Protein 4D7E (pdb70)

Organism: Nocardia farcinica (strain IFM 10152) (NCBI:txid247156)

InterPro domains:
  IPR025700 L-lysine 6-monooxygenase/L-ornithine 5-monooxygenase [PF13434] (88-336)
  IPR036188 FAD/NAD(P)-binding domain superfamily [G3DSA:3.50.50.60] (3-422)
  IPR036188 FAD/NAD(P)-binding domain superfamily [SSF51905] (4-236)
  IPR036188 FAD/NAD(P)-binding domain superfamily [SSF51905] (186-366)

Nearest PDB structures (foldseek):
  4d7e-assembly2_A  TM=1.003E+00  e=4.459E-85  Nocardia farcinica IFM 10152
  4d7e-assembly1_B  TM=9.816E-01  e=1.079E-71  Nocardia farcinica IFM 10152
  4d7e-assembly2_C  TM=9.850E-01  e=1.621E-69  Nocardia farcinica IFM 10152
  4d7e-assembly1_D  TM=9.877E-01  e=2.365E-48  Nocardia farcinica IFM 10152
  3f8d-assembly1_A  TM=4.798E-01  e=2.110E-10  Saccharolobus solfataricus

Secondary structure (DSSP, 8-state):
--EEEEES-SHHHHHHHHHHHHHHHHT----EEEEEESS-TTGGGSGGGSS--S-SB-SS-TTS-SSTT---SS--SSHHHHHHHHGGGSHHHHHHHHT-HHHHHHTT-PPPBHHHHHHHHHHHHHHTT-EEEESEEEEEE--EEEEEE----EEEESEEEE-S---TT--SS-STTEE-HHHHHHHHHTT-SPTTEEEEEE-SSHHHHHHHHHHTTS-EEEEEEEES---HHHHHHHH--GGGTTS-HHHHHHHHHTTS--TT-HHHHHTTTT-TTEEEEE-EEEEEEE-SSSEEEEEEETTEEEEEEEESEEEE-S---GGGGGGGB-HHHHHHHHHHHTSS--HHHHHHTB-TTSBBTT-SSEEE-GGG-HHHH-TTTTTTS-HHHHHHHHH-/-EEEEESSSHHHHHHHHHHHHHHHTSS---EEEEEESS-TTGGGSGGGSS--S-SBPSS-TTS-TTTT---SS--SSHHHHHHHHHTTSHHHHHHHTT-HHHHHHTT-PPPBHHHHHHHHHHHHHHHT-EEEESEEEEEEE--EEEEEE-TTS-EEEEEESEEEE-S---TT--SS--TTEEEHHHHHHHHHHT-SPTT-EEEEE-SSHHHHHHHHHHTTS--SEEEEEE--HHHHHHH-GGGSSSS-HHHHHHHHHHT----HHHHHHHHT-TTEEEEES---EEEEETTEEEEE---EEEESEEEE-S---TTGGGGGB-HHHHHHHHHHHTSS--HHHHHHTB-TTSBBTT-SSEEE-GGG-HHHH-TTTTTTS-HHHHHHHHHT----/-EEEEES-SHHHHHHHHHHHHHHTTT----EEEEEESS-TTGGGSGGGSS--S-SBPSS-TTS-TTTT----SSGGGHHHHHHHHGGGSHHHHHHHHT-HHHHHHTT-PPPBHHHHHHHHHHHHHHTT-EEEESEEEEEE--EEEEEE-----EEEEESEEEE-S---TT--SS--TTEEEHHHHHHHHHTT-S-TT-EEEEE--SHHHHHHHHHHHTS--SEEEEEE--HHHHHHH-HHHHHTS-HHHHHH--HHHHH-TTEEEEE--EEEEEE-SSSEEEEE---EEEEESEEEE-S---GGGGGGGB-HHHHHHHHHHHTSS--HHHHHHTB-TTSBBTT-SSEEE-GGG-HHHH-TTTTTTTTHHHHHHHHT-/-EEEEES-SHHHHHHHHHHHHHHTTT----EEEEEESS-TTGGGSGGGSS--S-SBPSS-TTS-TTTT---SS--S-HHHHHHHHHTTSHHHHHHHTT-HHHHHHTT-PPPBHHHHHHHHHHHHHHTT-EEEESEEEEEE--EEEEEE--EEEEESEEEE-S---TT----HHHHTT------HHHHHHHHHH---HHHHHHH-TTSGGGS-HHHHHHHHTT---TTGGGGGB-HHHHHHHHHHHTSSS-HHHHHHH--TTSB--SSSSEEE-GGG-TTTT-TTTTTTTTHHHHHHHHH-

Structure (mmCIF, N/CA/C/O backbone):
data_4D7E
#
_entry.id   4D7E
#
_cell.length_a   80.640
_cell.length_b   121.920
_cell.length_c   91.860
_cell.angle_alpha   90.00
_cell.angle_beta   97.72
_cell.angle_gamma   90.00
#
_symmetry.space_group_name_H-M   'P 1 21 1'
#
loop_
_entity.id
_entity.type
_entity.pdbx_description
1 polymer 'L-LYS MONOOXYGENASE'
2 non-polymer 'FLAVIN-ADENINE DINUCLEOTIDE'
3 water water
#
loop_
_atom_site.group_PDB
_atom_site.id
_atom_site.type_symbol
_atom_site.label_atom_id
_atom_site.label_alt_id
_atom_site.label_comp_id
_atom_site.label_asym_id
_atom_site.label_entity_id
_atom_site.label_seq_id
_atom_site.pdbx_PDB_ins_code
_atom_site.Cartn_x
_atom_site.Cartn_y
_atom_site.Cartn_z
_atom_site.occupancy
_atom_site.B_iso_or_equiv
_atom_site.auth_seq_id
_atom_site.auth_comp_id
_atom_site.auth_asym_id
_atom_site.auth_atom_id
_atom_site.pdbx_PDB_model_num
ATOM 1 N N . MET A 1 1 ? 65.920 70.642 111.104 1.00 74.90 1 MET A N 1
ATOM 2 C CA . MET A 1 1 ? 67.129 70.109 110.376 1.00 75.74 1 MET A CA 1
ATOM 3 C C . MET A 1 1 ? 67.962 71.286 109.838 1.00 68.25 1 MET A C 1
ATOM 4 O O . MET A 1 1 ? 67.457 72.021 108.971 1.00 79.06 1 MET A O 1
ATOM 9 N N . GLU A 1 2 ? 69.200 71.487 110.280 1.00 96.85 2 GLU A N 1
ATOM 10 C CA . GLU A 1 2 ? 70.006 72.525 109.632 1.00 94.30 2 GLU A CA 1
ATOM 11 C C . GLU A 1 2 ? 70.598 71.968 108.369 1.00 87.80 2 GLU A C 1
ATOM 12 O O . GLU A 1 2 ? 70.390 72.506 107.294 1.00 90.73 2 GLU A O 1
ATOM 18 N N . THR A 1 3 ? 71.336 70.877 108.495 1.00 79.99 3 THR A N 1
ATOM 19 C CA . THR A 1 3 ? 72.029 70.307 107.360 1.00 71.32 3 THR A CA 1
ATOM 20 C C . THR A 1 3 ? 71.543 68.863 107.119 1.00 68.62 3 THR A C 1
ATOM 21 O O . THR A 1 3 ? 71.355 68.098 108.062 1.00 68.46 3 THR A O 1
ATOM 25 N N . LEU A 1 4 ? 71.290 68.535 105.853 1.00 65.05 4 LEU A N 1
ATOM 26 C CA . LEU A 1 4 ? 71.028 67.182 105.411 1.00 63.55 4 LEU A CA 1
ATOM 27 C C . LEU A 1 4 ? 72.148 66.739 104.485 1.00 63.97 4 LEU A C 1
ATOM 28 O O . LEU A 1 4 ? 72.349 67.302 103.412 1.00 64.61 4 LEU A O 1
ATOM 33 N N . LEU A 1 5 ? 72.857 65.703 104.884 1.00 63.23 5 LEU A N 1
ATOM 34 C CA . LEU A 1 5 ? 73.937 65.206 104.079 1.00 64.01 5 LEU A CA 1
ATOM 35 C C . LEU A 1 5 ? 73.449 63.990 103.274 1.00 60.66 5 LEU A C 1
ATOM 36 O O . LEU A 1 5 ? 72.639 63.193 103.749 1.00 60.74 5 LEU A O 1
ATOM 41 N N . VAL A 1 6 ? 73.924 63.869 102.040 1.00 58.74 6 VAL A N 1
ATOM 42 C CA . VAL A 1 6 ? 73.468 62.808 101.157 1.00 55.68 6 VAL A CA 1
ATOM 43 C C . VAL A 1 6 ? 74.667 62.033 100.667 1.00 54.06 6 VAL A C 1
ATOM 44 O O . VAL A 1 6 ? 75.667 62.611 100.248 1.00 58.35 6 VAL A O 1
ATOM 48 N N . VAL A 1 7 ? 74.551 60.720 100.692 1.00 51.69 7 VAL A N 1
ATOM 49 C CA . VAL A 1 7 ? 75.592 59.865 100.208 1.00 50.70 7 VAL A CA 1
ATOM 50 C C . VAL A 1 7 ? 75.214 59.522 98.791 1.00 50.88 7 VAL A C 1
ATOM 51 O O . VAL A 1 7 ? 74.382 58.625 98.576 1.00 51.49 7 VAL A O 1
ATOM 55 N N . GLY A 1 8 ? 75.810 60.258 97.843 1.00 49.55 8 GLY A N 1
ATOM 56 C CA . GLY A 1 8 ? 75.595 60.053 96.423 1.00 48.82 8 GLY A CA 1
ATOM 57 C C . GLY A 1 8 ? 74.874 61.241 95.825 1.00 48.71 8 GLY A C 1
ATOM 58 O O . GLY A 1 8 ? 73.976 61.773 96.446 1.00 50.21 8 GLY A O 1
ATOM 59 N N . ALA A 1 9 ? 75.265 61.639 94.605 1.00 49.53 9 ALA A N 1
ATOM 60 C CA . ALA A 1 9 ? 74.610 62.712 93.837 1.00 48.51 9 ALA A CA 1
ATOM 61 C C . ALA A 1 9 ? 73.965 62.125 92.601 1.00 46.70 9 ALA A C 1
ATOM 62 O O . ALA A 1 9 ? 74.462 62.247 91.506 1.00 52.61 9 ALA A O 1
ATOM 64 N N . GLY A 1 10 ? 72.832 61.493 92.819 1.00 45.16 10 GLY A N 1
ATOM 65 C CA . GLY A 1 10 ? 71.980 60.966 91.801 1.00 41.95 10 GLY A CA 1
ATOM 66 C C . GLY A 1 10 ? 70.605 61.594 91.885 1.00 39.98 10 GLY A C 1
ATOM 67 O O . GLY A 1 10 ? 70.439 62.662 92.380 1.00 41.00 10 GLY A O 1
ATOM 68 N N . PRO A 1 11 ? 69.626 60.944 91.294 1.00 38.56 11 PRO A N 1
ATOM 69 C CA . PRO A 1 11 ? 68.320 61.516 91.200 1.00 37.43 11 PRO A CA 1
ATOM 70 C C . PRO A 1 11 ? 67.787 61.963 92.563 1.00 41.02 11 PRO A C 1
ATOM 71 O O . PRO A 1 11 ? 67.221 63.082 92.704 1.00 40.20 11 PRO A O 1
ATOM 75 N N . LYS A 1 12 ? 67.995 61.126 93.577 1.00 43.26 12 LYS A N 1
ATOM 76 C CA . LYS A 1 12 ? 67.419 61.355 94.914 1.00 42.76 12 LYS A CA 1
ATOM 77 C C . LYS A 1 12 ? 68.041 62.561 95.606 1.00 44.28 12 LYS A C 1
ATOM 78 O O . LYS A 1 12 ? 67.357 63.429 96.108 1.00 47.80 12 LYS A O 1
ATOM 84 N N . ALA A 1 13 ? 69.352 62.570 95.694 1.00 45.09 13 ALA A N 1
ATOM 85 C CA . ALA A 1 13 ? 70.090 63.731 96.170 1.00 47.63 13 ALA A CA 1
ATOM 86 C C . ALA A 1 13 ? 69.644 65.039 95.537 1.00 47.28 13 ALA A C 1
ATOM 87 O O . ALA A 1 13 ? 69.591 66.086 96.198 1.00 51.74 13 ALA A O 1
ATOM 89 N N . LEU A 1 14 ? 69.395 65.004 94.243 1.00 45.55 14 LEU A N 1
ATOM 90 C CA . LEU A 1 14 ? 69.053 66.205 93.518 1.00 44.51 14 LEU A CA 1
ATOM 91 C C . LEU A 1 14 ? 67.600 66.504 93.747 1.00 43.91 14 LEU A C 1
ATOM 92 O O . LEU A 1 14 ? 67.186 67.670 93.807 1.00 46.40 14 LEU A O 1
ATOM 97 N N . ALA A 1 15 ? 66.803 65.465 93.901 1.00 42.48 15 ALA A N 1
ATOM 98 C CA . ALA A 1 15 ? 65.390 65.670 94.137 1.00 43.46 15 ALA A CA 1
ATOM 99 C C . ALA A 1 15 ? 65.201 66.434 95.439 1.00 46.21 15 ALA A C 1
ATOM 100 O O . ALA A 1 15 ? 64.444 67.420 95.504 1.00 49.18 15 ALA A O 1
ATOM 102 N N . VAL A 1 16 ? 65.941 66.020 96.455 1.00 46.97 16 VAL A N 1
ATOM 103 C CA . VAL A 1 16 ? 65.850 66.651 97.771 1.00 48.06 16 VAL A CA 1
ATOM 104 C C . VAL A 1 16 ? 66.548 68.010 97.749 1.00 49.42 16 VAL A C 1
ATOM 105 O O . VAL A 1 16 ? 66.011 68.969 98.287 1.00 50.02 16 VAL A O 1
ATOM 109 N N . ALA A 1 17 ? 67.700 68.126 97.086 1.00 48.73 17 ALA A N 1
ATOM 110 C CA . ALA A 1 17 ? 68.357 69.437 96.992 1.00 49.07 17 ALA A CA 1
ATOM 111 C C . ALA A 1 17 ? 67.500 70.441 96.248 1.00 49.84 17 ALA A C 1
ATOM 112 O O . ALA A 1 17 ? 67.521 71.604 96.543 1.00 52.42 17 ALA A O 1
ATOM 114 N N . ALA A 1 18 ? 66.777 70.009 95.240 1.00 49.89 18 ALA A N 1
ATOM 115 C CA . ALA A 1 18 ? 66.030 70.960 94.434 1.00 48.53 18 ALA A CA 1
ATOM 116 C C . ALA A 1 18 ? 64.754 71.378 95.115 1.00 50.08 18 ALA A C 1
ATOM 117 O O . ALA A 1 18 ? 64.349 72.519 94.977 1.00 50.52 18 ALA A O 1
ATOM 119 N N . LYS A 1 19 ? 64.106 70.447 95.823 1.00 49.26 19 LYS A N 1
ATOM 120 C CA . LYS A 1 19 ? 62.927 70.781 96.591 1.00 50.33 19 LYS A CA 1
ATOM 121 C C . LYS A 1 19 ? 63.351 71.736 97.722 1.00 54.30 19 LYS A C 1
ATOM 122 O O . LYS A 1 19 ? 62.639 72.698 98.067 1.00 52.35 19 LYS A O 1
ATOM 128 N N . SER A 1 20 ? 64.557 71.509 98.236 1.00 57.23 20 SER A N 1
ATOM 129 C CA . SER A 1 20 ? 65.110 72.333 99.302 1.00 60.56 20 SER A CA 1
ATOM 130 C C . SER A 1 20 ? 65.292 73.756 98.804 1.00 60.78 20 SER A C 1
ATOM 131 O O . SER A 1 20 ? 64.813 74.721 99.408 1.00 62.62 20 SER A O 1
ATOM 134 N N . HIS A 1 21 ? 65.943 73.851 97.666 1.00 56.50 21 HIS A N 1
ATOM 135 C CA . HIS A 1 21 ? 66.194 75.122 96.984 1.00 57.60 21 HIS A CA 1
ATOM 136 C C . HIS A 1 21 ? 64.926 75.938 96.686 1.00 56.31 21 HIS A C 1
ATOM 137 O O . HIS A 1 21 ? 64.916 77.135 96.867 1.00 56.36 21 HIS A O 1
ATOM 144 N N . VAL A 1 22 ? 63.870 75.285 96.226 1.00 54.51 22 VAL A N 1
ATOM 145 C CA . VAL A 1 22 ? 62.604 75.957 95.992 1.00 53.25 22 VAL A CA 1
ATOM 146 C C . VAL A 1 22 ? 61.992 76.368 97.298 1.00 55.73 22 VAL A C 1
ATOM 147 O O . VAL A 1 22 ? 61.350 77.405 97.374 1.00 54.98 22 VAL A O 1
ATOM 151 N N . LEU A 1 23 ? 62.149 75.529 98.318 1.00 58.99 23 LEU A N 1
ATOM 152 C CA . LEU A 1 23 ? 61.503 75.803 99.576 1.00 60.96 23 LEU A CA 1
ATOM 153 C C . LEU A 1 23 ? 62.089 77.037 100.215 1.00 65.50 23 LEU A C 1
ATOM 154 O O . LEU A 1 23 ? 61.348 77.934 100.585 1.00 66.48 23 LEU A O 1
ATOM 159 N N . ARG A 1 24 ? 63.406 77.123 100.324 1.00 69.22 24 ARG A N 1
ATOM 160 C CA . ARG A 1 24 ? 63.970 78.289 100.958 1.00 73.50 24 ARG A CA 1
ATOM 161 C C . ARG A 1 24 ? 63.779 79.495 100.092 1.00 72.71 24 ARG A C 1
ATOM 162 O O . ARG A 1 24 ? 63.644 80.596 100.614 1.00 76.35 24 ARG A O 1
ATOM 170 N N . GLN A 1 25 ? 63.714 79.306 98.784 1.00 68.48 25 GLN A N 1
ATOM 171 C CA . GLN A 1 25 ? 63.458 80.428 97.896 1.00 69.37 25 GLN A CA 1
ATOM 172 C C . GLN A 1 25 ? 62.095 81.019 98.235 1.00 68.90 25 GLN A C 1
ATOM 173 O O . GLN A 1 25 ? 61.940 82.230 98.319 1.00 70.97 25 GLN A O 1
ATOM 179 N N . LEU A 1 26 ? 61.114 80.151 98.428 1.00 67.46 26 LEU A N 1
ATOM 180 C CA . LEU A 1 26 ? 59.781 80.567 98.849 1.00 69.31 26 LEU A CA 1
ATOM 181 C C . LEU A 1 26 ? 59.713 81.155 100.250 1.00 67.03 26 LEU A C 1
ATOM 182 O O . LEU A 1 26 ? 58.750 81.800 100.560 1.00 65.86 26 LEU A O 1
ATOM 187 N N . GLY A 1 27 ? 60.722 80.908 101.072 1.00 66.42 27 GLY A N 1
ATOM 188 C CA . GLY A 1 27 ? 60.776 81.369 102.450 1.00 67.00 27 GLY A CA 1
ATOM 189 C C . GLY A 1 27 ? 60.424 80.293 103.463 1.00 67.03 27 GLY A C 1
ATOM 190 O O . GLY A 1 27 ? 60.173 80.590 104.640 1.00 70.72 27 GLY A O 1
ATOM 191 N N . LEU A 1 28 ? 60.370 79.040 103.045 1.00 64.42 28 LEU A N 1
ATOM 192 C CA . LEU A 1 28 ? 59.916 78.012 103.951 1.00 65.90 28 LEU A CA 1
ATOM 193 C C . LEU A 1 28 ? 61.130 77.388 104.611 1.00 69.34 28 LEU A C 1
ATOM 194 O O . LEU A 1 28 ? 62.272 77.654 104.212 1.00 70.34 28 LEU A O 1
ATOM 199 N N . SER A 1 29 ? 60.883 76.610 105.659 1.00 71.44 29 SER A N 1
ATOM 200 C CA . SER A 1 29 ? 61.951 75.946 106.376 1.00 73.30 29 SER A CA 1
ATOM 201 C C . SER A 1 29 ? 62.571 74.840 105.530 1.00 69.06 29 SER A C 1
ATOM 202 O O . SER A 1 29 ? 61.872 74.092 104.855 1.00 65.00 29 SER A O 1
ATOM 205 N N . ALA A 1 30 ? 63.895 74.732 105.566 1.00 69.88 30 ALA A N 1
ATOM 206 C CA . ALA A 1 30 ? 64.625 74.087 104.464 1.00 68.35 30 ALA A CA 1
ATOM 207 C C . ALA A 1 30 ? 66.076 73.746 104.797 1.00 68.67 30 ALA A C 1
ATOM 208 O O . ALA A 1 30 ? 66.897 74.654 104.880 1.00 65.99 30 ALA A O 1
ATOM 210 N N . PRO A 1 31 ? 66.407 72.440 104.941 1.00 67.90 31 PRO A N 1
ATOM 211 C CA . PRO A 1 31 ? 67.770 72.030 105.211 1.00 66.98 31 PRO A CA 1
ATOM 212 C C . PRO A 1 31 ? 68.746 72.462 104.147 1.00 64.94 31 PRO A C 1
ATOM 213 O O . PRO A 1 31 ? 68.353 72.635 103.019 1.00 67.54 31 PRO A O 1
ATOM 217 N N . ARG A 1 32 ? 69.999 72.647 104.524 1.00 65.35 32 ARG A N 1
ATOM 218 C CA . ARG A 1 32 ? 71.091 72.841 103.589 1.00 67.06 32 ARG A CA 1
ATOM 219 C C . ARG A 1 32 ? 71.515 71.472 103.101 1.00 65.54 32 ARG A C 1
ATOM 220 O O . ARG A 1 32 ? 72.034 70.694 103.881 1.00 67.96 32 ARG A O 1
ATOM 228 N N . VAL A 1 33 ? 71.308 71.166 101.818 1.00 63.72 33 VAL A N 1
ATOM 229 C CA . VAL A 1 33 ? 71.585 69.828 101.281 1.00 58.27 33 VAL A CA 1
ATOM 230 C C . VAL A 1 33 ? 72.949 69.755 100.611 1.00 58.42 33 VAL A C 1
ATOM 231 O O . VAL A 1 33 ? 73.196 70.443 99.640 1.00 63.71 33 VAL A O 1
ATOM 235 N N . ILE A 1 34 ? 73.830 68.938 101.172 1.00 60.58 34 ILE A N 1
ATOM 236 C CA . ILE A 1 34 ? 75.188 68.709 100.696 1.00 62.32 34 ILE A CA 1
ATOM 237 C C . ILE A 1 34 ? 75.266 67.252 100.326 1.00 63.07 34 ILE A C 1
ATOM 238 O O . ILE A 1 34 ? 74.941 66.366 101.149 1.00 64.07 34 ILE A O 1
ATOM 243 N N . ALA A 1 35 ? 75.706 66.986 99.103 1.00 59.47 35 ALA A N 1
ATOM 244 C CA . ALA A 1 35 ? 75.758 65.644 98.616 1.00 54.62 35 ALA A CA 1
ATOM 245 C C . ALA A 1 35 ? 77.223 65.291 98.458 1.00 55.78 35 ALA A C 1
ATOM 246 O O . ALA A 1 35 ? 78.034 66.130 97.988 1.00 53.97 35 ALA A O 1
ATOM 248 N N . VAL A 1 36 ? 77.567 64.071 98.881 1.00 53.41 36 VAL A N 1
ATOM 249 C CA . VAL A 1 36 ? 78.925 63.575 98.780 1.00 54.87 36 VAL A CA 1
ATOM 250 C C . VAL A 1 36 ? 79.004 62.514 97.685 1.00 55.31 36 VAL A C 1
ATOM 251 O O . VAL A 1 36 ? 78.304 61.502 97.752 1.00 52.49 36 VAL A O 1
ATOM 255 N N . GLU A 1 37 ? 79.851 62.758 96.673 1.00 56.11 37 GLU A N 1
ATOM 256 C CA . GLU A 1 37 ? 79.909 61.902 95.474 1.00 55.72 37 GLU A CA 1
ATOM 257 C C . GLU A 1 37 ? 81.322 61.499 95.054 1.00 55.92 37 GLU A C 1
ATOM 258 O O . GLU A 1 37 ? 82.176 62.333 94.937 1.00 56.18 37 GLU A O 1
ATOM 264 N N . ALA A 1 38 ? 81.564 60.223 94.793 1.00 57.13 38 ALA A N 1
ATOM 265 C CA . ALA A 1 38 ? 82.943 59.759 94.547 1.00 59.89 38 ALA A CA 1
ATOM 266 C C . ALA A 1 38 ? 83.304 59.702 93.088 1.00 60.89 38 ALA A C 1
ATOM 267 O O . ALA A 1 38 ? 84.471 59.551 92.715 1.00 59.84 38 ALA A O 1
ATOM 269 N N . HIS A 1 39 ? 82.284 59.789 92.255 1.00 61.55 39 HIS A N 1
ATOM 270 C CA . HIS A 1 39 ? 82.474 59.713 90.847 1.00 60.94 39 HIS A CA 1
ATOM 271 C C . HIS A 1 39 ? 82.056 61.044 90.271 1.00 57.51 39 HIS A C 1
ATOM 272 O O . HIS A 1 39 ? 82.868 61.899 90.008 1.00 60.39 39 HIS A O 1
ATOM 279 N N . ALA A 1 40 ? 80.772 61.244 90.126 1.00 53.07 40 ALA A N 1
ATOM 280 C CA . ALA A 1 40 ? 80.300 62.333 89.328 1.00 51.52 40 ALA A CA 1
ATOM 281 C C . ALA A 1 40 ? 78.815 62.356 89.491 1.00 49.03 40 ALA A C 1
ATOM 282 O O . ALA A 1 40 ? 78.190 61.339 89.774 1.00 47.78 40 ALA A O 1
ATOM 284 N N . VAL A 1 41 ? 78.251 63.523 89.307 1.00 48.58 41 VAL A N 1
ATOM 285 C CA . VAL A 1 41 ? 76.835 63.708 89.491 1.00 48.05 41 VAL A CA 1
ATOM 286 C C . VAL A 1 41 ? 76.288 62.861 88.363 1.00 49.70 41 VAL A C 1
ATOM 287 O O . VAL A 1 41 ? 76.809 62.901 87.230 1.00 49.70 41 VAL A O 1
ATOM 291 N N . GLY A 1 42 ? 75.315 62.013 88.695 1.00 45.63 42 GLY A N 1
ATOM 292 C CA . GLY A 1 42 ? 74.743 61.156 87.695 1.00 42.79 42 GLY A CA 1
ATOM 293 C C . GLY A 1 42 ? 75.675 60.029 87.317 1.00 40.82 42 GLY A C 1
ATOM 294 O O . GLY A 1 42 ? 75.438 59.345 86.330 1.00 40.97 42 GLY A O 1
ATOM 295 N N . GLY A 1 43 ? 76.657 59.768 88.163 1.00 40.47 43 GLY A N 1
ATOM 296 C CA . GLY A 1 43 ? 77.734 58.848 87.875 1.00 41.32 43 GLY A CA 1
ATOM 297 C C . GLY A 1 43 ? 77.351 57.464 87.418 1.00 43.32 43 GLY A C 1
ATOM 298 O O . GLY A 1 43 ? 78.031 56.867 86.526 1.00 47.00 43 GLY A O 1
ATOM 299 N N . ASN A 1 44 ? 76.285 56.942 88.011 1.00 41.85 44 ASN A N 1
ATOM 300 C CA . ASN A 1 44 ? 75.818 55.572 87.766 1.00 42.53 44 ASN A CA 1
ATOM 301 C C . ASN A 1 44 ? 74.963 55.466 86.515 1.00 40.18 44 ASN A C 1
ATOM 302 O O . ASN A 1 44 ? 74.536 54.397 86.098 1.00 38.36 44 ASN A O 1
ATOM 307 N N . TRP A 1 45 ? 74.662 56.590 85.919 1.00 41.11 45 TRP A N 1
ATOM 308 C CA . TRP A 1 45 ? 73.997 56.568 84.642 1.00 40.90 45 TRP A CA 1
ATOM 309 C C . TRP A 1 45 ? 75.048 56.747 83.534 1.00 40.20 45 TRP A C 1
ATOM 310 O O . TRP A 1 45 ? 74.687 56.653 82.359 1.00 38.42 45 TRP A O 1
ATOM 321 N N . LEU A 1 46 ? 76.317 56.954 83.915 1.00 40.74 46 LEU A N 1
ATOM 322 C CA . LEU A 1 46 ? 77.446 56.973 82.934 1.00 43.05 46 LEU A CA 1
ATOM 323 C C . LEU A 1 46 ? 78.122 55.591 82.870 1.00 43.17 46 LEU A C 1
ATOM 324 O O . LEU A 1 46 ? 78.265 54.903 83.908 1.00 45.62 46 LEU A O 1
ATOM 329 N N . ALA A 1 47 ? 78.536 55.210 81.674 1.00 42.22 47 ALA A N 1
ATOM 330 C CA . ALA A 1 47 ? 79.323 53.986 81.424 1.00 43.46 47 ALA A CA 1
ATOM 331 C C . ALA A 1 47 ? 80.509 53.819 82.347 1.00 45.17 47 ALA A C 1
ATOM 332 O O . ALA A 1 47 ? 80.852 52.702 82.717 1.00 48.21 47 ALA A O 1
ATOM 334 N N . SER A 1 48 ? 81.109 54.913 82.776 1.00 44.86 48 SER A N 1
ATOM 335 C CA . SER A 1 48 ? 82.205 54.768 83.698 1.00 46.98 48 SER A CA 1
ATOM 336 C C . SER A 1 48 ? 81.765 54.365 85.062 1.00 48.61 48 SER A C 1
ATOM 337 O O . SER A 1 48 ? 82.590 54.004 85.857 1.00 54.84 48 SER A O 1
ATOM 340 N N . GLY A 1 49 ? 80.477 54.467 85.366 1.00 49.42 49 GLY A N 1
ATOM 341 C CA . GLY A 1 49 ? 79.967 53.970 86.628 1.00 50.84 49 GLY A CA 1
ATOM 342 C C . GLY A 1 49 ? 79.875 52.467 86.736 1.00 48.48 49 GLY A C 1
ATOM 343 O O . GLY A 1 49 ? 79.869 51.945 87.823 1.00 49.70 49 GLY A O 1
ATOM 344 N N . GLY A 1 50 ? 79.794 51.777 85.604 1.00 48.99 50 GLY A N 1
ATOM 345 C CA . GLY A 1 50 ? 79.846 50.311 85.561 1.00 47.51 50 GLY A CA 1
ATOM 346 C C . GLY A 1 50 ? 78.517 49.580 85.602 1.00 46.55 50 GLY A C 1
ATOM 347 O O . GLY A 1 50 ? 78.476 48.366 85.468 1.00 48.22 50 GLY A O 1
ATOM 348 N N . TRP A 1 51 ? 77.420 50.294 85.815 1.00 44.97 51 TRP A N 1
ATOM 349 C CA . TRP A 1 51 ? 76.096 49.644 85.891 1.00 43.49 51 TRP A CA 1
ATOM 350 C C . TRP A 1 51 ? 75.475 49.473 84.480 1.00 43.16 51 TRP A C 1
ATOM 351 O O . TRP A 1 51 ? 74.626 48.615 84.249 1.00 47.10 51 TRP A O 1
ATOM 362 N N . THR A 1 52 ? 75.942 50.292 83.546 1.00 41.73 52 THR A N 1
ATOM 363 C CA . THR A 1 52 ? 75.353 50.453 82.237 1.00 40.66 52 THR A CA 1
ATOM 364 C C . THR A 1 52 ? 76.501 50.742 81.257 1.00 41.68 52 THR A C 1
ATOM 365 O O . THR A 1 52 ? 77.584 51.080 81.702 1.00 41.21 52 THR A O 1
ATOM 369 N N . ASP A 1 53 ? 76.253 50.675 79.943 1.00 42.52 53 ASP A N 1
ATOM 370 C CA . ASP A 1 53 ? 77.250 51.147 78.961 1.00 45.73 53 ASP A CA 1
ATOM 371 C C . ASP A 1 53 ? 76.995 52.577 78.612 1.00 46.60 53 ASP A C 1
ATOM 372 O O . ASP A 1 53 ? 77.750 53.191 77.889 1.00 46.22 53 ASP A O 1
ATOM 377 N N . GLY A 1 54 ? 75.889 53.114 79.116 1.00 46.42 54 GLY A N 1
ATOM 378 C CA . GLY A 1 54 ? 75.587 54.504 78.901 1.00 45.26 54 GLY A CA 1
ATOM 379 C C . GLY A 1 54 ? 74.635 54.676 77.755 1.00 44.41 54 GLY A C 1
ATOM 380 O O . GLY A 1 54 ? 74.089 55.746 77.606 1.00 42.43 54 GLY A O 1
ATOM 381 N N . ARG A 1 55 ? 74.385 53.625 76.991 1.00 46.01 55 ARG A N 1
ATOM 382 C CA . ARG A 1 55 ? 73.688 53.781 75.705 1.00 52.05 55 ARG A CA 1
ATOM 383 C C . ARG A 1 55 ? 72.325 53.127 75.652 1.00 47.94 55 ARG A C 1
ATOM 384 O O . ARG A 1 55 ? 71.567 53.368 74.736 1.00 51.53 55 ARG A O 1
ATOM 392 N N . HIS A 1 56 ? 72.037 52.253 76.594 1.00 45.18 56 HIS A N 1
ATOM 393 C CA . HIS A 1 56 ? 70.687 51.815 76.808 1.00 43.41 56 HIS A CA 1
ATOM 394 C C . HIS A 1 56 ? 69.795 52.960 77.344 1.00 42.50 56 HIS A C 1
ATOM 395 O O . HIS A 1 56 ? 70.236 53.995 77.863 1.00 41.04 56 HIS A O 1
ATOM 402 N N . ARG A 1 57 ? 68.516 52.733 77.208 1.00 43.08 57 ARG A N 1
ATOM 403 C CA . ARG A 1 57 ? 67.562 53.753 77.255 1.00 44.75 57 ARG A CA 1
ATOM 404 C C . ARG A 1 57 ? 66.836 53.590 78.568 1.00 44.13 57 ARG A C 1
ATOM 405 O O . ARG A 1 57 ? 66.565 52.498 78.996 1.00 44.18 57 ARG A O 1
ATOM 413 N N . LEU A 1 58 ? 66.538 54.718 79.181 1.00 43.00 58 LEU A N 1
ATOM 414 C CA . LEU A 1 58 ? 65.740 54.801 80.382 1.00 43.26 58 LEU A CA 1
ATOM 415 C C . LEU A 1 58 ? 64.473 54.028 80.235 1.00 41.00 58 LEU A C 1
ATOM 416 O O . LEU A 1 58 ? 63.741 54.225 79.307 1.00 44.57 58 LEU A O 1
ATOM 421 N N . GLY A 1 59 ? 64.180 53.154 81.161 1.00 39.30 59 GLY A N 1
ATOM 422 C CA . GLY A 1 59 ? 62.949 52.390 81.042 1.00 39.41 59 GLY A CA 1
ATOM 423 C C . GLY A 1 59 ? 61.734 53.086 81.583 1.00 39.83 59 GLY A C 1
ATOM 424 O O . GLY A 1 59 ? 60.602 52.745 81.270 1.00 41.52 59 GLY A O 1
ATOM 425 N N . THR A 1 60 ? 61.934 54.053 82.451 1.00 40.90 60 THR A N 1
ATOM 426 C CA . THR A 1 60 ? 60.821 54.913 82.801 1.00 39.77 60 THR A CA 1
ATOM 427 C C . THR A 1 60 ? 60.807 56.192 81.950 1.00 38.71 60 THR A C 1
ATOM 428 O O . THR A 1 60 ? 61.851 56.629 81.476 1.00 38.77 60 THR A O 1
ATOM 432 N N . SER A 1 61 ? 59.619 56.741 81.718 1.00 38.06 61 SER A N 1
ATOM 433 C CA . SER A 1 61 ? 59.481 57.986 81.060 1.00 39.73 61 SER A CA 1
ATOM 434 C C . SER A 1 61 ? 60.346 58.986 81.747 1.00 39.24 61 SER A C 1
ATOM 435 O O . SER A 1 61 ? 60.548 58.911 82.950 1.00 38.96 61 SER A O 1
ATOM 438 N N . PRO A 1 62 ? 60.973 59.871 80.944 1.00 38.25 62 PRO A N 1
ATOM 439 C CA . PRO A 1 62 ? 61.858 60.867 81.508 1.00 36.68 62 PRO A CA 1
ATOM 440 C C . PRO A 1 62 ? 61.064 62.011 82.152 1.00 35.47 62 PRO A C 1
ATOM 441 O O . PRO A 1 62 ? 61.603 62.786 82.945 1.00 34.28 62 PRO A O 1
ATOM 445 N N . GLU A 1 63 ? 59.798 62.124 81.819 1.00 35.92 63 GLU A N 1
ATOM 446 C CA . GLU A 1 63 ? 58.968 63.035 82.621 1.00 38.45 63 GLU A CA 1
ATOM 447 C C . GLU A 1 63 ? 59.046 62.739 84.111 1.00 38.17 63 GLU A C 1
ATOM 448 O O . GLU A 1 63 ? 58.937 63.652 84.920 1.00 42.48 63 GLU A O 1
ATOM 454 N N . LYS A 1 64 ? 59.324 61.493 84.475 1.00 37.73 64 LYS A N 1
ATOM 455 C CA . LYS A 1 64 ? 59.542 61.106 85.870 1.00 36.57 64 LYS A CA 1
ATOM 456 C C . LYS A 1 64 ? 60.917 61.432 86.278 1.00 35.86 64 LYS A C 1
ATOM 457 O O . LYS A 1 64 ? 61.813 60.596 86.379 1.00 34.40 64 LYS A O 1
ATOM 463 N N . ASP A 1 65 ? 61.046 62.706 86.517 1.00 38.73 65 ASP A N 1
ATOM 464 C CA . ASP A 1 65 ? 62.303 63.390 86.726 1.00 41.15 65 ASP A CA 1
ATOM 465 C C . ASP A 1 65 ? 62.390 63.779 88.213 1.00 41.84 65 ASP A C 1
ATOM 466 O O . ASP A 1 65 ? 61.826 63.108 89.063 1.00 42.82 65 ASP A O 1
ATOM 471 N N . ILE A 1 66 ? 63.142 64.809 88.537 1.00 41.76 66 ILE A N 1
ATOM 472 C CA . ILE A 1 66 ? 63.518 64.975 89.895 1.00 42.38 66 ILE A CA 1
ATOM 473 C C . ILE A 1 66 ? 62.405 65.633 90.715 1.00 41.44 66 ILE A C 1
ATOM 474 O O . ILE A 1 66 ? 62.470 65.541 91.897 1.00 42.33 66 ILE A O 1
ATOM 479 N N . GLY A 1 67 ? 61.388 66.207 90.093 1.00 40.32 67 GLY A N 1
ATOM 480 C CA . GLY A 1 67 ? 60.215 66.743 90.797 1.00 39.33 67 GLY A CA 1
ATOM 481 C C . GLY A 1 67 ? 58.888 65.983 90.617 1.00 38.95 67 GLY A C 1
ATOM 482 O O . GLY A 1 67 ? 57.848 66.280 91.250 1.00 38.34 67 GLY A O 1
ATOM 483 N N . PHE A 1 68 ? 58.901 64.991 89.760 1.00 38.25 68 PHE A N 1
ATOM 484 C CA . PHE A 1 68 ? 57.670 64.341 89.392 1.00 39.51 68 PHE A CA 1
ATOM 485 C C . PHE A 1 68 ? 57.153 63.742 90.689 1.00 39.58 68 PHE A C 1
ATOM 486 O O . PHE A 1 68 ? 57.954 63.224 91.467 1.00 39.85 68 PHE A O 1
ATOM 494 N N . PRO A 1 69 ? 55.857 63.757 90.903 1.00 38.94 69 PRO A N 1
ATOM 495 C CA . PRO A 1 69 ? 54.869 64.200 89.946 1.00 39.43 69 PRO A CA 1
ATOM 496 C C . PRO A 1 69 ? 54.353 65.622 90.127 1.00 41.30 69 PRO A C 1
ATOM 497 O O . PRO A 1 69 ? 53.259 65.928 89.664 1.00 42.94 69 PRO A O 1
ATOM 501 N N . TYR A 1 70 ? 55.091 66.502 90.779 1.00 43.08 70 TYR A N 1
ATOM 502 C CA . TYR A 1 70 ? 54.591 67.885 90.923 1.00 46.41 70 TYR A CA 1
ATOM 503 C C . TYR A 1 70 ? 53.180 68.003 91.591 1.00 49.89 70 TYR A C 1
ATOM 504 O O . TYR A 1 70 ? 52.341 68.877 91.244 1.00 54.33 70 TYR A O 1
ATOM 513 N N . HIS A 1 71 ? 52.933 67.130 92.566 1.00 49.96 71 HIS A N 1
ATOM 514 C CA . HIS A 1 71 ? 51.653 67.098 93.251 1.00 54.67 71 HIS A CA 1
ATOM 515 C C . HIS A 1 71 ? 51.688 66.380 94.599 1.00 55.95 71 HIS A C 1
ATOM 516 O O . HIS A 1 71 ? 51.925 65.182 94.654 1.00 55.37 71 HIS A O 1
ATOM 523 N N . SER A 1 72 ? 51.431 67.114 95.668 1.00 62.01 72 SER A N 1
ATOM 524 C CA . SER A 1 72 ? 51.131 66.513 96.987 1.00 66.90 72 SER A CA 1
ATOM 525 C C . SER A 1 72 ? 49.654 66.285 97.214 1.00 66.35 72 SER A C 1
ATOM 526 O O . SER A 1 72 ? 48.838 67.057 96.769 1.00 64.74 72 SER A O 1
ATOM 529 N N . THR A 1 73 ? 49.319 65.229 97.948 1.00 70.24 73 THR A N 1
ATOM 530 C CA . THR A 1 73 ? 47.942 64.990 98.347 1.00 69.50 73 THR A CA 1
ATOM 531 C C . THR A 1 73 ? 47.744 65.462 99.764 1.00 72.73 73 THR A C 1
ATOM 532 O O . THR A 1 73 ? 46.621 65.511 100.254 1.00 77.85 73 THR A O 1
ATOM 536 N N . TRP A 1 74 ? 48.841 65.816 100.424 1.00 74.10 74 TRP A N 1
ATOM 537 C CA . TRP A 1 74 ? 48.815 66.077 101.856 1.00 72.84 74 TRP A CA 1
ATOM 538 C C . TRP A 1 74 ? 49.573 67.357 102.204 1.00 78.81 74 TRP A C 1
ATOM 539 O O . TRP A 1 74 ? 49.055 68.163 102.964 1.00 86.60 74 TRP A O 1
ATOM 550 N N . ALA A 1 75 ? 50.766 67.582 101.646 1.00 79.63 75 ALA A N 1
ATOM 551 C CA . ALA A 1 75 ? 51.600 68.683 102.115 1.00 79.77 75 ALA A CA 1
ATOM 552 C C . ALA A 1 75 ? 50.944 69.995 101.808 1.00 88.35 75 ALA A C 1
ATOM 553 O O . ALA A 1 75 ? 51.261 70.647 100.833 1.00 98.26 75 ALA A O 1
ATOM 555 N N . ARG A 1 76 ? 50.003 70.366 102.658 1.00 98.10 76 ARG A N 1
ATOM 556 C CA . ARG A 1 76 ? 49.326 71.647 102.560 1.00 103.38 76 ARG A CA 1
ATOM 557 C C . ARG A 1 76 ? 50.301 72.821 102.606 1.00 95.90 76 ARG A C 1
ATOM 558 O O . ARG A 1 76 ? 51.399 72.743 103.177 1.00 94.45 76 ARG A O 1
ATOM 566 N N . GLY A 1 77 ? 49.872 73.913 101.999 1.00 86.59 77 GLY A N 1
ATOM 567 C CA . GLY A 1 77 ? 50.673 75.095 101.950 1.00 85.19 77 GLY A CA 1
ATOM 568 C C . GLY A 1 77 ? 50.882 75.467 100.517 1.00 84.13 77 GLY A C 1
ATOM 569 O O . GLY A 1 77 ? 49.965 75.408 99.685 1.00 82.43 77 GLY A O 1
ATOM 570 N N . HIS A 1 78 ? 52.118 75.793 100.206 1.00 81.44 78 HIS A N 1
ATOM 571 C CA . HIS A 1 78 ? 52.422 76.550 99.005 1.00 76.86 78 HIS A CA 1
ATOM 572 C C . HIS A 1 78 ? 52.573 75.611 97.803 1.00 69.35 78 HIS A C 1
ATOM 573 O O . HIS A 1 78 ? 53.460 75.781 97.000 1.00 62.85 78 HIS A O 1
ATOM 580 N N . ASN A 1 79 ? 51.667 74.653 97.669 1.00 64.74 79 ASN A N 1
ATOM 581 C CA . ASN A 1 79 ? 51.805 73.611 96.680 1.00 63.81 79 ASN A CA 1
ATOM 582 C C . ASN A 1 79 ? 51.909 74.126 95.261 1.00 62.64 79 ASN A C 1
ATOM 583 O O . ASN A 1 79 ? 52.818 73.732 94.504 1.00 56.64 79 ASN A O 1
ATOM 588 N N . ARG A 1 80 ? 50.978 74.998 94.899 1.00 62.80 80 ARG A N 1
ATOM 589 C CA . ARG A 1 80 ? 50.947 75.480 93.549 1.00 60.39 80 ARG A CA 1
ATOM 590 C C . ARG A 1 80 ? 52.302 76.113 93.253 1.00 61.37 80 ARG A C 1
ATOM 591 O O . ARG A 1 80 ? 52.901 75.782 92.248 1.00 62.12 80 ARG A O 1
ATOM 599 N N . GLU A 1 81 ? 52.822 76.941 94.154 1.00 61.55 81 GLU A N 1
ATOM 600 C CA . GLU A 1 81 ? 54.080 77.637 93.887 1.00 62.08 81 GLU A CA 1
ATOM 601 C C . GLU A 1 81 ? 55.304 76.751 93.902 1.00 57.53 81 GLU A C 1
ATOM 602 O O . GLU A 1 81 ? 56.258 77.027 93.182 1.00 57.29 81 GLU A O 1
ATOM 608 N N . ILE A 1 82 ? 55.293 75.724 94.741 1.00 52.51 82 ILE A N 1
ATOM 609 C CA . ILE A 1 82 ? 56.371 74.773 94.819 1.00 50.59 82 ILE A CA 1
ATOM 610 C C . ILE A 1 82 ? 56.451 73.988 93.492 1.00 50.46 82 ILE A C 1
ATOM 611 O O . ILE A 1 82 ? 57.521 73.859 92.892 1.00 46.79 82 ILE A O 1
ATOM 616 N N . ASN A 1 83 ? 55.298 73.501 93.040 1.00 49.85 83 ASN A N 1
ATOM 617 C CA . ASN A 1 83 ? 55.179 72.769 91.797 1.00 47.84 83 ASN A CA 1
ATOM 618 C C . ASN A 1 83 ? 55.605 73.580 90.626 1.00 50.05 83 ASN A C 1
ATOM 619 O O . ASN A 1 83 ? 56.357 73.085 89.754 1.00 48.85 83 ASN A O 1
ATOM 624 N N . GLU A 1 84 ? 55.113 74.818 90.572 1.00 51.21 84 GLU A N 1
ATOM 625 C CA . GLU A 1 84 ? 55.494 75.722 89.488 1.00 53.28 84 GLU A CA 1
ATOM 626 C C . GLU A 1 84 ? 57.023 75.936 89.474 1.00 53.24 84 GLU A C 1
ATOM 627 O O . GLU A 1 84 ? 57.644 75.749 88.455 1.00 56.64 84 GLU A O 1
ATOM 633 N N . ALA A 1 85 ? 57.639 76.249 90.605 1.00 52.08 85 ALA A N 1
ATOM 634 C CA . ALA A 1 85 ? 59.076 76.473 90.626 1.00 50.34 85 ALA A CA 1
ATOM 635 C C . ALA A 1 85 ? 59.879 75.223 90.311 1.00 49.53 85 ALA A C 1
ATOM 636 O O . ALA A 1 85 ? 60.959 75.316 89.715 1.00 49.62 85 ALA A O 1
ATOM 638 N N . MET A 1 86 ? 59.391 74.068 90.766 1.00 49.62 86 MET A N 1
ATOM 639 C CA . MET A 1 86 ? 60.139 72.831 90.637 1.00 49.73 86 MET A CA 1
ATOM 640 C C . MET A 1 86 ? 60.209 72.457 89.162 1.00 50.53 86 MET A C 1
ATOM 641 O O . MET A 1 86 ? 61.175 71.876 88.761 1.00 52.73 86 MET A O 1
ATOM 646 N N . MET A 1 87 ? 59.212 72.819 88.373 1.00 53.26 87 MET A N 1
ATOM 647 C CA . MET A 1 87 ? 59.220 72.544 86.935 1.00 53.32 87 MET A CA 1
ATOM 648 C C . MET A 1 87 ? 60.379 73.171 86.186 1.00 53.52 87 MET A C 1
ATOM 649 O O . MET A 1 87 ? 60.737 72.726 85.079 1.00 56.39 87 MET A O 1
ATOM 654 N N . ALA A 1 88 ? 61.004 74.179 86.776 1.00 50.92 88 ALA A N 1
ATOM 655 C CA . ALA A 1 88 ? 62.250 74.691 86.195 1.00 48.40 88 ALA A CA 1
ATOM 656 C C . ALA A 1 88 ? 63.322 73.604 86.093 1.00 46.99 88 ALA A C 1
ATOM 657 O O . ALA A 1 88 ? 64.256 73.763 85.349 1.00 47.84 88 ALA A O 1
ATOM 659 N N . PHE A 1 89 ? 63.223 72.524 86.879 1.00 43.34 89 PHE A N 1
ATOM 660 C CA . PHE A 1 89 ? 64.256 71.525 86.896 1.00 43.34 89 PHE A CA 1
ATOM 661 C C . PHE A 1 89 ? 63.829 70.225 86.256 1.00 42.43 89 PHE A C 1
ATOM 662 O O . PHE A 1 89 ? 64.407 69.190 86.546 1.00 43.46 89 PHE A O 1
ATOM 670 N N . SER A 1 90 ? 62.833 70.282 85.380 1.00 40.53 90 SER A N 1
ATOM 671 C CA . SER A 1 90 ? 62.299 69.096 84.812 1.00 40.18 90 SER A CA 1
ATOM 672 C C . SER A 1 90 ? 63.094 68.696 83.552 1.00 42.32 90 SER A C 1
ATOM 673 O O . SER A 1 90 ? 63.812 69.493 82.972 1.00 42.43 90 SER A O 1
ATOM 676 N N . TRP A 1 91 ? 62.889 67.457 83.138 1.00 40.33 91 TRP A N 1
ATOM 677 C CA . TRP A 1 91 ? 63.326 66.985 81.855 1.00 42.46 91 TRP A CA 1
ATOM 678 C C . TRP A 1 91 ? 62.964 67.942 80.733 1.00 42.41 91 TRP A C 1
ATOM 679 O O . TRP A 1 91 ? 63.757 68.213 79.819 1.00 42.00 91 TRP A O 1
ATOM 690 N N . THR A 1 92 ? 61.769 68.485 80.829 1.00 42.07 92 THR A N 1
ATOM 691 C CA . THR A 1 92 ? 61.241 69.331 79.788 1.00 42.31 92 THR A CA 1
ATOM 692 C C . THR A 1 92 ? 62.026 70.601 79.732 1.00 43.02 92 THR A C 1
ATOM 693 O O . THR A 1 92 ? 62.481 71.008 78.683 1.00 40.89 92 THR A O 1
ATOM 697 N N . SER A 1 93 ? 62.251 71.159 80.897 1.00 42.11 93 SER A N 1
ATOM 698 C CA . SER A 1 93 ? 63.085 72.307 81.012 1.00 41.82 93 SER A CA 1
ATOM 699 C C . SER A 1 93 ? 64.486 72.074 80.562 1.00 41.53 93 SER A C 1
ATOM 700 O O . SER A 1 93 ? 65.122 72.952 80.022 1.00 42.17 93 SER A O 1
ATOM 703 N N . PHE A 1 94 ? 65.018 70.924 80.906 1.00 42.52 94 PHE A N 1
ATOM 704 C CA . PHE A 1 94 ? 66.326 70.513 80.416 1.00 42.09 94 PHE A CA 1
ATOM 705 C C . PHE A 1 94 ? 66.407 70.603 78.887 1.00 42.35 94 PHE A C 1
ATOM 706 O O . PHE A 1 94 ? 67.340 71.191 78.364 1.00 41.93 94 PHE A O 1
ATOM 714 N N . LEU A 1 95 ? 65.418 70.043 78.200 1.00 41.67 95 LEU A N 1
ATOM 715 C CA . LEU A 1 95 ? 65.398 70.085 76.777 1.00 42.88 95 LEU A CA 1
ATOM 716 C C . LEU A 1 95 ? 65.298 71.522 76.271 1.00 45.05 95 LEU A C 1
ATOM 717 O O . LEU A 1 95 ? 66.043 71.907 75.375 1.00 49.95 95 LEU A O 1
ATOM 722 N N . VAL A 1 96 ? 64.421 72.308 76.849 1.00 42.69 96 VAL A N 1
ATOM 723 C CA . VAL A 1 96 ? 64.185 73.653 76.399 1.00 44.56 96 VAL A CA 1
ATOM 724 C C . VAL A 1 96 ? 65.430 74.500 76.523 1.00 46.20 96 VAL A C 1
ATOM 725 O O . VAL A 1 96 ? 65.793 75.190 75.593 1.00 51.34 96 VAL A O 1
ATOM 729 N N . GLU A 1 97 ? 66.131 74.414 77.640 1.00 47.04 97 GLU A N 1
ATOM 730 C CA . GLU A 1 97 ? 67.382 75.116 77.759 1.00 50.18 97 GLU A CA 1
ATOM 731 C C . GLU A 1 97 ? 68.331 74.792 76.629 1.00 50.20 97 GLU A C 1
ATOM 732 O O . GLU A 1 97 ? 68.939 75.678 76.123 1.00 53.24 97 GLU A O 1
ATOM 738 N N . HIS A 1 98 ? 68.444 73.531 76.241 1.00 48.14 98 HIS A N 1
ATOM 739 C CA . HIS A 1 98 ? 69.406 73.114 75.268 1.00 47.07 98 HIS A CA 1
ATOM 740 C C . HIS A 1 98 ? 68.912 73.217 73.831 1.00 47.50 98 HIS A C 1
ATOM 741 O O . HIS A 1 98 ? 69.634 72.832 72.970 1.00 51.66 98 HIS A O 1
ATOM 748 N N . GLY A 1 99 ? 67.691 73.662 73.573 1.00 46.95 99 GLY A N 1
ATOM 749 C CA . GLY A 1 99 ? 67.189 73.804 72.194 1.00 46.25 99 GLY A CA 1
ATOM 750 C C . GLY A 1 99 ? 66.793 72.484 71.549 1.00 47.35 99 GLY A C 1
ATOM 751 O O . GLY A 1 99 ? 66.629 72.383 70.343 1.00 46.29 99 GLY A O 1
ATOM 752 N N . THR A 1 100 ? 66.622 71.439 72.332 1.00 46.88 100 THR A N 1
ATOM 753 C CA . THR A 1 100 ? 66.350 70.163 71.730 1.00 46.66 100 THR A CA 1
ATOM 754 C C . THR A 1 100 ? 64.928 69.661 71.919 1.00 44.07 100 THR A C 1
ATOM 755 O O . THR A 1 100 ? 64.622 68.547 71.524 1.00 44.48 100 THR A O 1
ATOM 759 N N . TYR A 1 101 ? 64.031 70.487 72.434 1.00 42.67 101 TYR A N 1
ATOM 760 C CA . TYR A 1 101 ? 62.724 69.995 72.854 1.00 41.51 101 TYR A CA 1
ATOM 761 C C . TYR A 1 101 ? 61.879 69.600 71.702 1.00 41.06 101 TYR A C 1
ATOM 762 O O . TYR A 1 101 ? 61.208 68.570 71.717 1.00 42.74 101 TYR A O 1
ATOM 771 N N . ALA A 1 102 ? 61.843 70.452 70.718 1.00 41.01 102 ALA A N 1
ATOM 772 C CA . ALA A 1 102 ? 61.052 70.183 69.547 1.00 42.69 102 ALA A CA 1
ATOM 773 C C . ALA A 1 102 ? 61.530 68.909 68.893 1.00 44.42 102 ALA A C 1
ATOM 774 O O . ALA A 1 102 ? 60.717 68.159 68.353 1.00 45.75 102 ALA A O 1
ATOM 776 N N . GLU A 1 103 ? 62.848 68.698 68.903 1.00 44.84 103 GLU A N 1
ATOM 777 C CA . GLU A 1 103 ? 63.450 67.532 68.267 1.00 45.72 103 GLU A CA 1
ATOM 778 C C . GLU A 1 103 ? 62.968 66.294 68.988 1.00 42.87 103 GLU A C 1
ATOM 779 O O . GLU A 1 103 ? 62.584 65.300 68.381 1.00 40.88 103 GLU A O 1
ATOM 785 N N . TRP A 1 104 ? 63.001 66.367 70.311 1.00 41.07 104 TRP A N 1
ATOM 786 C CA . TRP A 1 104 ? 62.580 65.258 71.140 1.00 39.39 104 TRP A CA 1
ATOM 787 C C . TRP A 1 104 ? 61.116 64.900 70.874 1.00 39.44 104 TRP A C 1
ATOM 788 O O . TRP A 1 104 ? 60.794 63.746 70.695 1.00 40.75 104 TRP A O 1
ATOM 799 N N . ILE A 1 105 ? 60.240 65.888 70.781 1.00 39.27 105 ILE A N 1
ATOM 800 C CA . ILE A 1 105 ? 58.859 65.652 70.374 1.00 40.71 105 ILE A CA 1
ATOM 801 C C . ILE A 1 105 ? 58.789 65.105 68.954 1.00 42.35 105 ILE A C 1
ATOM 802 O O . ILE A 1 105 ? 58.134 64.131 68.686 1.00 45.77 105 ILE A O 1
ATOM 807 N N . ASP A 1 106 ? 59.452 65.739 68.012 1.00 45.71 106 ASP A N 1
ATOM 808 C CA . ASP A 1 106 ? 59.305 65.334 66.630 1.00 45.36 106 ASP A CA 1
ATOM 809 C C . ASP A 1 106 ? 59.875 63.967 66.431 1.00 44.92 106 ASP A C 1
ATOM 810 O O . ASP A 1 106 ? 59.381 63.247 65.580 1.00 45.21 106 ASP A O 1
ATOM 815 N N . ARG A 1 107 ? 60.870 63.577 67.229 1.00 44.12 107 ARG A N 1
ATOM 816 C CA . ARG A 1 107 ? 61.382 62.191 67.184 1.00 45.35 107 ARG A CA 1
ATOM 817 C C . ARG A 1 107 ? 60.499 61.217 67.967 1.00 45.02 107 ARG A C 1
ATOM 818 O O . ARG A 1 107 ? 60.873 60.084 68.194 1.00 44.88 107 ARG A O 1
ATOM 826 N N . GLY A 1 108 ? 59.296 61.620 68.334 1.00 45.91 108 GLY A N 1
ATOM 827 C CA . GLY A 1 108 ? 58.370 60.687 69.002 1.00 46.31 108 GLY A CA 1
ATOM 828 C C . GLY A 1 108 ? 58.717 60.382 70.441 1.00 44.35 108 GLY A C 1
ATOM 829 O O . GLY A 1 108 ? 58.435 59.319 70.911 1.00 42.39 108 GLY A O 1
ATOM 830 N N . ARG A 1 109 ? 59.369 61.320 71.122 1.00 46.06 109 ARG A N 1
ATOM 831 C CA . ARG A 1 109 ? 59.701 61.182 72.523 1.00 44.82 109 ARG A CA 1
ATOM 832 C C . ARG A 1 109 ? 60.492 59.941 72.827 1.00 44.03 109 ARG A C 1
ATOM 833 O O . ARG A 1 109 ? 60.112 59.130 73.640 1.00 41.78 109 ARG A O 1
ATOM 841 N N . PRO A 1 110 ? 61.614 59.781 72.164 1.00 43.41 110 PRO A N 1
ATOM 842 C CA . PRO A 1 110 ? 62.387 58.632 72.560 1.00 42.62 110 PRO A CA 1
ATOM 843 C C . PRO A 1 110 ? 62.852 58.743 74.007 1.00 41.12 110 PRO A C 1
ATOM 844 O O . PRO A 1 110 ? 63.155 59.824 74.474 1.00 41.83 110 PRO A O 1
ATOM 848 N N . SER A 1 111 ? 62.990 57.624 74.693 1.00 45.39 111 SER A N 1
ATOM 849 C CA . SER A 1 111 ? 63.517 57.645 76.069 1.00 47.38 111 SER A CA 1
ATOM 850 C C . SER A 1 111 ? 64.998 57.925 75.987 1.00 43.91 111 SER A C 1
ATOM 851 O O . SER A 1 111 ? 65.670 57.393 75.161 1.00 46.16 111 SER A O 1
ATOM 854 N N . PRO A 1 112 ? 65.528 58.725 76.886 1.00 43.61 112 PRO A N 1
ATOM 855 C CA . PRO A 1 112 ? 66.921 59.073 76.701 1.00 43.36 112 PRO A CA 1
ATOM 856 C C . PRO A 1 112 ? 67.882 57.970 77.060 1.00 44.03 112 PRO A C 1
ATOM 857 O O . PRO A 1 112 ? 67.594 57.158 77.911 1.00 46.12 112 PRO A O 1
ATOM 861 N N . GLN A 1 113 ? 69.041 57.960 76.437 1.00 44.32 113 GLN A N 1
ATOM 862 C CA . GLN A 1 113 ? 70.079 56.992 76.791 1.00 45.78 113 GLN A CA 1
ATOM 863 C C . GLN A 1 113 ? 70.537 57.371 78.157 1.00 43.63 113 GLN A C 1
ATOM 864 O O . GLN A 1 113 ? 70.353 58.527 78.547 1.00 43.41 113 GLN A O 1
ATOM 870 N N . HIS A 1 114 ? 71.139 56.424 78.875 1.00 42.68 114 HIS A N 1
ATOM 871 C CA . HIS A 1 114 ? 71.495 56.697 80.256 1.00 41.89 114 HIS A CA 1
ATOM 872 C C . HIS A 1 114 ? 72.429 57.849 80.298 1.00 40.41 114 HIS A C 1
ATOM 873 O O . HIS A 1 114 ? 72.203 58.748 81.051 1.00 39.66 114 HIS A O 1
ATOM 880 N N . HIS A 1 115 ? 73.432 57.914 79.426 1.00 40.81 115 HIS A N 1
ATOM 881 C CA . HIS A 1 115 ? 74.387 59.058 79.526 1.00 40.09 115 HIS A CA 1
ATOM 882 C C . HIS A 1 115 ? 73.663 60.388 79.336 1.00 39.14 115 HIS A C 1
ATOM 883 O O . HIS A 1 115 ? 74.032 61.361 79.942 1.00 41.64 115 HIS A O 1
ATOM 890 N N . VAL A 1 116 ? 72.595 60.424 78.547 1.00 39.33 116 VAL A N 1
ATOM 891 C CA . VAL A 1 116 ? 71.737 61.624 78.446 1.00 39.41 116 VAL A CA 1
ATOM 892 C C . VAL A 1 116 ? 71.004 61.901 79.712 1.00 39.18 116 VAL A C 1
ATOM 893 O O . VAL A 1 116 ? 70.889 63.064 80.118 1.00 37.72 116 VAL A O 1
ATOM 897 N N . TRP A 1 117 ? 70.570 60.861 80.416 1.00 42.54 117 TRP A N 1
ATOM 898 C CA . TRP A 1 117 ? 69.972 61.098 81.769 1.00 41.59 117 TRP A CA 1
ATOM 899 C C . TRP A 1 117 ? 71.038 61.639 82.694 1.00 41.81 117 TRP A C 1
ATOM 900 O O . TRP A 1 117 ? 70.763 62.482 83.521 1.00 44.13 117 TRP A O 1
ATOM 911 N N . ALA A 1 118 ? 72.268 61.182 82.557 1.00 42.71 118 ALA A N 1
ATOM 912 C CA . ALA A 1 118 ? 73.307 61.646 83.462 1.00 45.08 118 ALA A CA 1
ATOM 913 C C . ALA A 1 118 ? 73.495 63.130 83.258 1.00 46.82 118 ALA A C 1
ATOM 914 O O . ALA A 1 118 ? 73.728 63.875 84.220 1.00 49.02 118 ALA A O 1
ATOM 916 N N . LYS A 1 119 ? 73.370 63.562 82.005 1.00 47.48 119 LYS A N 1
ATOM 917 C CA . LYS A 1 119 ? 73.507 64.999 81.659 1.00 48.18 119 LYS A CA 1
ATOM 918 C C . LYS A 1 119 ? 72.350 65.829 82.167 1.00 46.04 119 LYS A C 1
ATOM 919 O O . LYS A 1 119 ? 72.523 66.979 82.566 1.00 47.67 119 LYS A O 1
ATOM 925 N N . TYR A 1 120 ? 71.160 65.249 82.137 1.00 44.16 120 TYR A N 1
ATOM 926 C CA . TYR A 1 120 ? 70.020 65.882 82.729 1.00 43.07 120 TYR A CA 1
ATOM 927 C C . TYR A 1 120 ? 70.334 66.130 84.214 1.00 42.65 120 TYR A C 1
ATOM 928 O O . TYR A 1 120 ? 70.098 67.207 84.717 1.00 39.00 120 TYR A O 1
ATOM 937 N N . LEU A 1 121 ? 70.904 65.139 84.886 1.00 41.88 121 LEU A N 1
ATOM 938 C CA . LEU A 1 121 ? 71.136 65.251 86.328 1.00 41.78 121 LEU A CA 1
ATOM 939 C C . LEU A 1 121 ? 72.250 66.250 86.597 1.00 43.54 121 LEU A C 1
ATOM 940 O O . LEU A 1 121 ? 72.167 67.085 87.510 1.00 42.81 121 LEU A O 1
ATOM 945 N N . GLN A 1 122 ? 73.277 66.198 85.752 1.00 43.26 122 GLN A N 1
ATOM 946 C CA . GLN A 1 122 ? 74.379 67.161 85.846 1.00 44.18 122 GLN A CA 1
ATOM 947 C C . GLN A 1 122 ? 73.924 68.588 85.691 1.00 44.83 122 GLN A C 1
ATOM 948 O O . GLN A 1 122 ? 74.353 69.484 86.420 1.00 46.65 122 GLN A O 1
ATOM 954 N N . TRP A 1 123 ? 72.997 68.769 84.764 1.00 45.54 123 TRP A N 1
ATOM 955 C CA . TRP A 1 123 ? 72.341 70.043 84.543 1.00 44.95 123 TRP A CA 1
ATOM 956 C C . TRP A 1 123 ? 71.498 70.467 85.775 1.00 46.46 123 TRP A C 1
ATOM 957 O O . TRP A 1 123 ? 71.591 71.608 86.240 1.00 51.13 123 TRP A O 1
ATOM 968 N N . VAL A 1 124 ? 70.661 69.592 86.304 1.00 45.05 124 VAL A N 1
ATOM 969 C CA . VAL A 1 124 ? 69.924 69.956 87.540 1.00 46.68 124 VAL A CA 1
ATOM 970 C C . VAL A 1 124 ? 70.917 70.470 88.588 1.00 47.76 124 VAL A C 1
ATOM 971 O O . VAL A 1 124 ? 70.708 71.502 89.144 1.00 51.36 124 VAL A O 1
ATOM 975 N N . ALA A 1 125 ? 72.021 69.777 88.819 1.00 50.65 125 ALA A N 1
ATOM 976 C CA . ALA A 1 125 ? 72.965 70.193 89.854 1.00 53.44 125 ALA A CA 1
ATOM 977 C C . ALA A 1 125 ? 73.496 71.597 89.623 1.00 57.35 125 ALA A C 1
ATOM 978 O O . ALA A 1 125 ? 73.561 72.385 90.567 1.00 62.58 125 ALA A O 1
ATOM 980 N N . ARG A 1 126 ? 73.855 71.943 88.386 1.00 59.72 126 ARG A N 1
ATOM 981 C CA . ARG A 1 126 ? 74.334 73.334 88.081 1.00 58.36 126 ARG A CA 1
ATOM 982 C C . ARG A 1 126 ? 73.199 74.297 88.346 1.00 56.84 126 ARG A C 1
ATOM 983 O O . ARG A 1 126 ? 73.396 75.390 88.845 1.00 56.29 126 ARG A O 1
ATOM 991 N N . LYS A 1 127 ? 71.990 73.891 88.019 1.00 56.53 127 LYS A N 1
ATOM 992 C CA . LYS A 1 127 ? 70.897 74.830 88.106 1.00 58.28 127 LYS A CA 1
ATOM 993 C C . LYS A 1 127 ? 70.599 75.275 89.520 1.00 62.39 127 LYS A C 1
ATOM 994 O O . LYS A 1 127 ? 70.160 76.389 89.710 1.00 63.55 127 LYS A O 1
ATOM 1000 N N . ILE A 1 128 ? 70.835 74.415 90.505 1.00 62.41 128 ILE A N 1
ATOM 1001 C CA . ILE A 1 128 ? 70.560 74.756 91.902 1.00 64.05 128 ILE A CA 1
ATOM 1002 C C . ILE A 1 128 ? 71.865 74.929 92.657 1.00 66.61 128 ILE A C 1
ATOM 1003 O O . ILE A 1 128 ? 71.855 75.007 93.870 1.00 64.70 128 ILE A O 1
ATOM 1008 N N . ASP A 1 129 ? 72.986 74.979 91.932 1.00 67.60 129 ASP A N 1
ATOM 1009 C CA . ASP A 1 129 ? 74.305 75.097 92.533 1.00 67.18 129 ASP A CA 1
ATOM 1010 C C . ASP A 1 129 ? 74.406 74.120 93.662 1.00 63.69 129 ASP A C 1
ATOM 1011 O O . ASP A 1 129 ? 74.682 74.463 94.793 1.00 68.01 129 ASP A O 1
ATOM 1016 N N . LEU A 1 130 ? 74.165 72.873 93.335 1.00 61.19 130 LEU A N 1
ATOM 1017 C CA . LEU A 1 130 ? 74.197 71.837 94.323 1.00 60.13 130 LEU A CA 1
ATOM 1018 C C . LEU A 1 130 ? 75.522 71.882 95.047 1.00 60.95 130 LEU A C 1
ATOM 1019 O O . LEU A 1 130 ? 76.567 71.979 94.425 1.00 62.36 130 LEU A O 1
ATOM 1024 N N . GLU A 1 131 ? 75.462 71.790 96.365 1.00 61.71 131 GLU A N 1
ATOM 1025 C CA . GLU A 1 131 ? 76.625 71.864 97.215 1.00 64.98 131 GLU A CA 1
ATOM 1026 C C . GLU A 1 131 ? 77.161 70.459 97.242 1.00 63.52 131 GLU A C 1
ATOM 1027 O O . GLU A 1 131 ? 76.465 69.548 97.642 1.00 60.55 131 GLU A O 1
ATOM 1033 N N . LEU A 1 132 ? 78.398 70.271 96.811 1.00 65.28 132 LEU A N 1
ATOM 1034 C CA . LEU A 1 132 ? 78.867 68.948 96.479 1.00 65.17 132 LEU A CA 1
ATOM 1035 C C . LEU A 1 132 ? 80.292 68.738 96.907 1.00 65.26 132 LEU A C 1
ATOM 1036 O O . LEU A 1 132 ? 81.113 69.610 96.693 1.00 73.61 132 LEU A O 1
ATOM 1041 N N . VAL A 1 133 ? 80.572 67.574 97.496 1.00 62.92 133 VAL A N 1
ATOM 1042 C CA . VAL A 1 133 ? 81.907 67.217 97.944 1.00 65.19 133 VAL A CA 1
ATOM 1043 C C . VAL A 1 133 ? 82.360 65.980 97.202 1.00 65.16 133 VAL A C 1
ATOM 1044 O O . VAL A 1 133 ? 81.690 64.948 97.248 1.00 66.21 133 VAL A O 1
ATOM 1048 N N . LEU A 1 134 ? 83.485 66.061 96.511 1.00 65.86 134 LEU A N 1
ATOM 1049 C CA . LEU A 1 134 ? 83.983 64.882 95.788 1.00 63.53 134 LEU A CA 1
ATOM 1050 C C . LEU A 1 134 ? 84.747 64.013 96.734 1.00 64.45 134 LEU A C 1
ATOM 1051 O O . LEU A 1 134 ? 85.626 64.477 97.447 1.00 67.39 134 LEU A O 1
ATOM 1056 N N . GLY A 1 135 ? 84.379 62.748 96.779 1.00 63.65 135 GLY A N 1
ATOM 1057 C CA . GLY A 1 135 ? 85.081 61.804 97.614 1.00 66.26 135 GLY A CA 1
ATOM 1058 C C . GLY A 1 135 ? 84.167 60.671 98.018 1.00 65.68 135 GLY A C 1
ATOM 1059 O O . GLY A 1 135 ? 82.950 60.803 97.960 1.00 65.59 135 GLY A O 1
ATOM 1060 N N . LYS A 1 136 ? 84.768 59.566 98.427 1.00 65.41 136 LYS A N 1
ATOM 1061 C CA . LYS A 1 136 ? 84.042 58.380 98.785 1.00 68.89 136 LYS A CA 1
ATOM 1062 C C . LYS A 1 136 ? 83.786 58.422 100.287 1.00 71.22 136 LYS A C 1
ATOM 1063 O O . LYS A 1 136 ? 84.701 58.593 101.076 1.00 78.24 136 LYS A O 1
ATOM 1069 N N . VAL A 1 137 ? 82.527 58.299 100.675 1.00 71.42 137 VAL A N 1
ATOM 1070 C CA . VAL A 1 137 ? 82.185 58.096 102.061 1.00 70.50 137 VAL A CA 1
ATOM 1071 C C . VAL A 1 137 ? 82.807 56.793 102.506 1.00 70.09 137 VAL A C 1
ATOM 1072 O O . VAL A 1 137 ? 82.696 55.764 101.841 1.00 67.64 137 VAL A O 1
ATOM 1076 N N . ARG A 1 138 ? 83.497 56.853 103.634 1.00 75.09 138 ARG A N 1
ATOM 1077 C CA . ARG A 1 138 ? 84.214 55.699 104.154 1.00 74.23 138 ARG A CA 1
ATOM 1078 C C . ARG A 1 138 ? 83.568 55.204 105.437 1.00 70.07 138 ARG A C 1
ATOM 1079 O O . ARG A 1 138 ? 83.416 54.001 105.616 1.00 66.15 138 ARG A O 1
ATOM 1087 N N . THR A 1 139 ? 83.196 56.126 106.326 1.00 70.63 139 THR A N 1
ATOM 1088 C CA . THR A 1 139 ? 82.707 55.765 107.657 1.00 71.03 139 THR A CA 1
ATOM 1089 C C . THR A 1 139 ? 81.583 56.712 108.073 1.00 72.95 139 THR A C 1
ATOM 1090 O O . THR A 1 139 ? 81.676 57.913 107.859 1.00 73.94 139 THR A O 1
ATOM 1094 N N . ILE A 1 140 ? 80.530 56.162 108.673 1.00 74.95 140 ILE A N 1
ATOM 1095 C CA . ILE A 1 140 ? 79.374 56.943 109.163 1.00 75.27 140 ILE A CA 1
ATOM 1096 C C . ILE A 1 140 ? 79.132 56.689 110.651 1.00 74.76 140 ILE A C 1
ATOM 1097 O O . ILE A 1 140 ? 78.821 55.570 111.018 1.00 72.54 140 ILE A O 1
ATOM 1102 N N . ARG A 1 141 ? 79.249 57.727 111.488 1.00 79.21 141 ARG A N 1
ATOM 1103 C CA . ARG A 1 141 ? 78.993 57.616 112.932 1.00 83.20 141 ARG A CA 1
ATOM 1104 C C . ARG A 1 141 ? 77.963 58.644 113.448 1.00 83.10 141 ARG A C 1
ATOM 1105 O O . ARG A 1 141 ? 77.939 59.780 112.972 1.00 81.55 141 ARG A O 1
ATOM 1113 N N . GLN A 1 142 ? 77.134 58.236 114.423 1.00 85.83 142 GLN A N 1
ATOM 1114 C CA . GLN A 1 142 ? 76.307 59.169 115.246 1.00 88.00 142 GLN A CA 1
ATOM 1115 C C . GLN A 1 142 ? 77.135 60.030 116.180 1.00 85.77 142 GLN A C 1
ATOM 1116 O O . GLN A 1 142 ? 76.884 61.229 116.312 1.00 87.56 142 GLN A O 1
ATOM 1122 N N . GLY A 1 150 ? 72.777 64.286 115.411 1.00 69.14 150 GLY A N 1
ATOM 1123 C CA . GLY A 1 150 ? 73.633 64.526 114.242 1.00 69.26 150 GLY A CA 1
ATOM 1124 C C . GLY A 1 150 ? 74.319 63.288 113.641 1.00 67.80 150 GLY A C 1
ATOM 1125 O O . GLY A 1 150 ? 74.103 62.162 114.061 1.00 66.64 150 GLY A O 1
ATOM 1126 N N . TRP A 1 151 ? 75.150 63.527 112.633 1.00 66.93 151 TRP A N 1
ATOM 1127 C CA . TRP A 1 151 ? 75.967 62.504 112.005 1.00 65.35 151 TRP A CA 1
ATOM 1128 C C . TRP A 1 151 ? 77.336 63.104 111.849 1.00 66.76 151 TRP A C 1
ATOM 1129 O O . TRP A 1 151 ? 77.437 64.306 111.693 1.00 66.00 151 TRP A O 1
ATOM 1140 N N . SER A 1 152 ? 78.379 62.278 111.881 1.00 70.25 152 SER A N 1
ATOM 1141 C CA . SER A 1 152 ? 79.718 62.693 111.429 1.00 76.37 152 SER A CA 1
ATOM 1142 C C . SER A 1 152 ? 80.181 61.648 110.443 1.00 76.48 152 SER A C 1
ATOM 1143 O O . SER A 1 152 ? 80.121 60.463 110.771 1.00 79.55 152 SER A O 1
ATOM 1146 N N . VAL A 1 153 ? 80.628 62.070 109.252 1.00 76.68 153 VAL A N 1
ATOM 1147 C CA . VAL A 1 153 ? 81.003 61.123 108.179 1.00 75.28 153 VAL A CA 1
ATOM 1148 C C . VAL A 1 153 ? 82.391 61.397 107.520 1.00 76.73 153 VAL A C 1
ATOM 1149 O O . VAL A 1 153 ? 82.726 62.532 107.169 1.00 77.18 153 VAL A O 1
ATOM 1153 N N . GLU A 1 154 ? 83.177 60.335 107.353 1.00 77.91 154 GLU A N 1
ATOM 1154 C CA . GLU A 1 154 ? 84.534 60.424 106.828 1.00 81.08 154 GLU A CA 1
ATOM 1155 C C . GLU A 1 154 ? 84.500 60.284 105.344 1.00 79.73 154 GLU A C 1
ATOM 1156 O O . GLU A 1 154 ? 83.995 59.286 104.833 1.00 76.74 154 GLU A O 1
ATOM 1162 N N . VAL A 1 155 ? 85.115 61.245 104.668 1.00 79.89 155 VAL A N 1
ATOM 1163 C CA . VAL A 1 155 ? 85.125 61.316 103.223 1.00 78.61 155 VAL A CA 1
ATOM 1164 C C . VAL A 1 155 ? 86.561 61.362 102.718 1.00 84.77 155 VAL A C 1
ATOM 1165 O O . VAL A 1 155 ? 87.233 62.395 102.812 1.00 91.02 155 VAL A O 1
ATOM 1169 N N . ALA A 1 156 ? 87.031 60.234 102.199 1.00 82.99 156 ALA A N 1
ATOM 1170 C CA . ALA A 1 156 ? 88.273 60.188 101.444 1.00 82.52 156 ALA A CA 1
ATOM 1171 C C . ALA A 1 156 ? 88.083 60.955 100.146 1.00 81.12 156 ALA A C 1
ATOM 1172 O O . ALA A 1 156 ? 87.044 60.808 99.532 1.00 79.45 156 ALA A O 1
ATOM 1174 N N . GLY A 1 157 ? 89.076 61.746 99.718 1.00 83.89 157 GLY A N 1
ATOM 1175 C CA . GLY A 1 157 ? 88.930 62.642 98.549 1.00 83.30 157 GLY A CA 1
ATOM 1176 C C . GLY A 1 157 ? 90.048 62.571 97.513 1.00 84.48 157 GLY A C 1
ATOM 1177 O O . GLY A 1 157 ? 90.467 61.486 97.098 1.00 83.76 157 GLY A O 1
ATOM 1178 N N . ALA A 1 161 ? 94.032 61.430 101.684 1.00 90.76 161 ALA A N 1
ATOM 1179 C CA . ALA A 1 161 ? 93.193 62.592 101.975 1.00 94.98 161 ALA A CA 1
ATOM 1180 C C . ALA A 1 161 ? 91.976 62.142 102.776 1.00 98.73 161 ALA A C 1
ATOM 1181 O O . ALA A 1 161 ? 91.564 60.997 102.671 1.00 103.10 161 ALA A O 1
ATOM 1183 N N . THR A 1 162 ? 91.408 63.037 103.578 1.00 102.31 162 THR A N 1
ATOM 1184 C CA . THR A 1 162 ? 90.274 62.696 104.442 1.00 102.83 162 THR A CA 1
ATOM 1185 C C . THR A 1 162 ? 89.582 63.970 104.929 1.00 102.19 162 THR A C 1
ATOM 1186 O O . THR A 1 162 ? 90.183 65.037 104.950 1.00 109.94 162 THR A O 1
ATOM 1190 N N . THR A 1 163 ? 88.300 63.863 105.256 1.00 98.53 163 THR A N 1
ATOM 1191 C CA . THR A 1 163 ? 87.590 64.932 105.955 1.00 98.37 163 THR A CA 1
ATOM 1192 C C . THR A 1 163 ? 86.464 64.395 106.823 1.00 94.41 163 THR A C 1
ATOM 1193 O O . THR A 1 163 ? 85.947 63.309 106.590 1.00 95.56 163 THR A O 1
ATOM 1197 N N . GLU A 1 164 ? 86.090 65.190 107.814 1.00 93.70 164 GLU A N 1
ATOM 1198 C CA . GLU A 1 164 ? 85.054 64.854 108.770 1.00 92.62 164 GLU A CA 1
ATOM 1199 C C . GLU A 1 164 ? 83.964 65.901 108.569 1.00 87.56 164 GLU A C 1
ATOM 1200 O O . GLU A 1 164 ? 84.055 66.992 109.101 1.00 89.09 164 GLU A O 1
ATOM 1206 N N . LEU A 1 165 ? 82.965 65.573 107.759 1.00 84.31 165 LEU A N 1
ATOM 1207 C CA . LEU A 1 165 ? 81.778 66.419 107.559 1.00 81.14 165 LEU A CA 1
ATOM 1208 C C . LEU A 1 165 ? 80.714 65.988 108.547 1.00 78.09 165 LEU A C 1
ATOM 1209 O O . LEU A 1 165 ? 80.580 64.794 108.807 1.00 80.29 165 LEU A O 1
ATOM 1214 N N . GLU A 1 166 ? 79.947 66.920 109.094 1.00 74.73 166 GLU A N 1
ATOM 1215 C CA . GLU A 1 166 ? 78.924 66.531 110.050 1.00 76.64 166 GLU A CA 1
ATOM 1216 C C . GLU A 1 166 ? 77.641 67.244 109.737 1.00 75.62 166 GLU A C 1
ATOM 1217 O O . GLU A 1 166 ? 77.650 68.229 109.001 1.00 79.23 166 GLU A O 1
ATOM 1223 N N . ALA A 1 167 ? 76.535 66.708 110.250 1.00 72.39 167 ALA A N 1
ATOM 1224 C CA . ALA A 1 167 ? 75.199 67.049 109.733 1.00 71.01 167 ALA A CA 1
ATOM 1225 C C . ALA A 1 167 ? 74.085 66.500 110.606 1.00 67.55 167 ALA A C 1
ATOM 1226 O O . ALA A 1 167 ? 74.304 65.598 111.402 1.00 64.78 167 ALA A O 1
ATOM 1228 N N . ASP A 1 168 ? 72.897 67.063 110.440 1.00 67.50 168 ASP A N 1
ATOM 1229 C CA . ASP A 1 168 ? 71.765 66.765 111.300 1.00 69.86 168 ASP A CA 1
ATOM 1230 C C . ASP A 1 168 ? 70.991 65.566 110.814 1.00 71.67 168 ASP A C 1
ATOM 1231 O O . ASP A 1 168 ? 70.530 64.746 111.626 1.00 72.99 168 ASP A O 1
ATOM 1236 N N . GLY A 1 169 ? 70.865 65.449 109.490 1.00 69.03 169 GLY A N 1
ATOM 1237 C CA . GLY A 1 169 ? 70.265 64.279 108.894 1.00 65.48 169 GLY A CA 1
ATOM 1238 C C . GLY A 1 169 ? 71.159 63.701 107.829 1.00 64.00 169 GLY A C 1
ATOM 1239 O O . GLY A 1 169 ? 72.066 64.363 107.315 1.00 61.27 169 GLY A O 1
ATOM 1240 N N . LEU A 1 170 ? 70.890 62.447 107.501 1.00 63.61 170 LEU A N 1
ATOM 1241 C CA . LEU A 1 170 ? 71.630 61.752 106.465 1.00 63.59 170 LEU A CA 1
ATOM 1242 C C . LEU A 1 170 ? 70.678 60.997 105.575 1.00 60.91 170 LEU A C 1
ATOM 1243 O O . LEU A 1 170 ? 69.804 60.248 106.052 1.00 55.90 170 LEU A O 1
ATOM 1248 N N . MET A 1 171 ? 70.834 61.192 104.272 1.00 59.20 171 MET A N 1
ATOM 1249 C CA . MET A 1 171 ? 70.123 60.346 103.337 1.00 55.80 171 MET A CA 1
ATOM 1250 C C . MET A 1 171 ? 71.111 59.503 102.569 1.00 52.41 171 MET A C 1
ATOM 1251 O O . MET A 1 171 ? 72.056 59.992 102.029 1.00 49.84 171 MET A O 1
ATOM 1256 N N . ILE A 1 172 ? 70.876 58.210 102.590 1.00 51.25 172 ILE A N 1
ATOM 1257 C CA . ILE A 1 172 ? 71.622 57.260 101.822 1.00 50.85 172 ILE A CA 1
ATOM 1258 C C . ILE A 1 172 ? 70.914 57.001 100.506 1.00 49.17 172 ILE A C 1
ATOM 1259 O O . ILE A 1 172 ? 69.703 56.742 100.502 1.00 47.91 172 ILE A O 1
ATOM 1264 N N . THR A 1 173 ? 71.683 57.090 99.404 1.00 45.81 173 THR A N 1
ATOM 1265 C CA . THR A 1 173 ? 71.180 56.841 98.048 1.00 44.29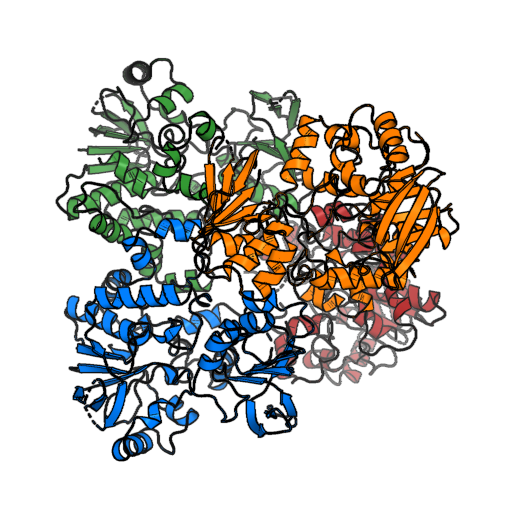 173 THR A CA 1
ATOM 1266 C C . THR A 1 173 ? 72.129 55.890 97.335 1.00 43.20 173 THR A C 1
ATOM 1267 O O . THR A 1 173 ? 73.219 55.685 97.818 1.00 41.85 173 THR A O 1
ATOM 1271 N N . GLY A 1 174 ? 71.671 55.291 96.237 1.00 41.86 174 GLY A N 1
ATOM 1272 C CA . GLY A 1 174 ? 72.474 54.355 95.466 1.00 44.01 174 GLY A CA 1
ATOM 1273 C C . GLY A 1 174 ? 72.310 52.867 95.684 1.00 45.46 174 GLY A C 1
ATOM 1274 O O . GLY A 1 174 ? 71.820 52.412 96.707 1.00 46.04 174 GLY A O 1
ATOM 1275 N N . PRO A 1 175 ? 72.763 52.067 94.716 1.00 46.52 175 PRO A N 1
ATOM 1276 C CA . PRO A 1 175 ? 72.409 50.667 94.862 1.00 44.91 175 PRO A CA 1
ATOM 1277 C C . PRO A 1 175 ? 73.553 49.781 95.264 1.00 42.71 175 PRO A C 1
ATOM 1278 O O . PRO A 1 175 ? 73.409 48.562 95.280 1.00 45.80 175 PRO A O 1
ATOM 1282 N N . GLY A 1 176 ? 74.687 50.360 95.535 1.00 41.66 176 GLY A N 1
ATOM 1283 C CA . GLY A 1 176 ? 75.833 49.569 95.902 1.00 43.92 176 GLY A CA 1
ATOM 1284 C C . GLY A 1 176 ? 76.977 49.762 94.938 1.00 44.28 176 GLY A C 1
ATOM 1285 O O . GLY A 1 176 ? 77.076 50.753 94.328 1.00 43.63 176 GLY A O 1
ATOM 1286 N N . GLN A 1 177 ? 77.844 48.785 94.819 1.00 49.96 177 GLN A N 1
ATOM 1287 C CA . GLN A 1 177 ? 79.035 48.915 94.012 1.00 52.05 177 GLN A CA 1
ATOM 1288 C C . GLN A 1 177 ? 78.799 48.069 92.762 1.00 49.49 177 GLN A C 1
ATOM 1289 O O . GLN A 1 177 ? 78.389 46.910 92.838 1.00 54.18 177 GLN A O 1
ATOM 1295 N N . SER A 1 178 ? 79.030 48.651 91.596 1.00 48.67 178 SER A N 1
ATOM 1296 C CA . SER A 1 178 ? 78.871 47.938 90.342 1.00 47.24 178 SER A CA 1
ATOM 1297 C C . SER A 1 178 ? 79.942 46.873 90.175 1.00 49.75 178 SER A C 1
ATOM 1298 O O . SER A 1 178 ? 79.773 45.952 89.396 1.00 49.05 178 SER A O 1
ATOM 1301 N N . THR A 1 179 ? 81.058 47.008 90.884 1.00 50.11 179 THR A N 1
ATOM 1302 C CA . THR A 1 179 ? 82.164 46.076 90.752 1.00 53.36 179 THR A CA 1
ATOM 1303 C C . THR A 1 179 ? 82.032 44.855 91.651 1.00 54.10 179 THR A C 1
ATOM 1304 O O . THR A 1 179 ? 82.850 43.960 91.555 1.00 48.69 179 THR A O 1
ATOM 1308 N N . LYS A 1 180 ? 81.000 44.823 92.507 1.00 55.27 180 LYS A N 1
ATOM 1309 C CA . LYS A 1 180 ? 80.803 43.719 93.446 1.00 54.50 180 LYS A CA 1
ATOM 1310 C C . LYS A 1 180 ? 79.889 42.657 92.876 1.00 50.07 180 LYS A C 1
ATOM 1311 O O . LYS A 1 180 ? 78.786 42.923 92.485 1.00 45.42 180 LYS A O 1
ATOM 1317 N N . ALA A 1 181 ? 80.370 41.440 92.766 1.00 52.10 181 ALA A N 1
ATOM 1318 C CA . ALA A 1 181 ? 79.527 40.360 92.291 1.00 53.21 181 ALA A CA 1
ATOM 1319 C C . ALA A 1 181 ? 78.959 39.649 93.518 1.00 52.37 181 ALA A C 1
ATOM 1320 O O . ALA A 1 181 ? 79.578 39.671 94.586 1.00 49.72 181 ALA A O 1
ATOM 1322 N N . LEU A 1 182 ? 77.798 39.011 93.363 1.00 52.31 182 LEU A N 1
ATOM 1323 C CA . LEU A 1 182 ? 77.172 38.263 94.471 1.00 51.54 182 LEU A CA 1
ATOM 1324 C C . LEU A 1 182 ? 77.996 37.062 94.952 1.00 54.60 182 LEU A C 1
ATOM 1325 O O . LEU A 1 182 ? 77.735 36.560 96.035 1.00 61.31 182 LEU A O 1
ATOM 1330 N N . ALA A 1 183 ? 78.982 36.623 94.158 1.00 54.69 183 ALA A N 1
ATOM 1331 C CA . ALA A 1 183 ? 79.867 35.503 94.467 1.00 51.83 183 ALA A CA 1
ATOM 1332 C C . ALA A 1 183 ? 81.258 35.787 93.935 1.00 54.87 183 ALA A C 1
ATOM 1333 O O . ALA A 1 183 ? 81.411 36.604 93.029 1.00 59.75 183 ALA A O 1
ATOM 1335 N N . ALA A 1 184 ? 82.268 35.122 94.485 1.00 55.42 184 ALA A N 1
ATOM 1336 C CA . ALA A 1 184 ? 83.655 35.349 94.103 1.00 57.13 184 ALA A CA 1
ATOM 1337 C C . ALA A 1 184 ? 84.205 34.168 93.281 1.00 62.50 184 ALA A C 1
ATOM 1338 O O . ALA A 1 184 ? 84.421 33.064 93.803 1.00 69.72 184 ALA A O 1
ATOM 1340 N N . HIS A 1 185 ? 84.441 34.415 92.001 1.00 63.72 185 HIS A N 1
ATOM 1341 C CA . HIS A 1 185 ? 84.854 33.387 91.061 1.00 66.66 185 HIS A CA 1
ATOM 1342 C C . HIS A 1 185 ? 85.059 34.029 89.684 1.00 63.79 185 HIS A C 1
ATOM 1343 O O . HIS A 1 185 ? 84.194 34.754 89.195 1.00 60.93 185 HIS A O 1
ATOM 1350 N N . PRO A 1 186 ? 86.195 33.751 89.047 1.00 66.65 186 PRO A N 1
ATOM 1351 C CA . PRO A 1 186 ? 86.594 34.262 87.725 1.00 63.90 186 PRO A CA 1
ATOM 1352 C C . PRO A 1 186 ? 85.517 34.207 86.642 1.00 61.70 186 PRO A C 1
ATOM 1353 O O . PRO A 1 186 ? 85.503 35.040 85.755 1.00 62.12 186 PRO A O 1
ATOM 1357 N N . ARG A 1 187 ? 84.644 33.215 86.692 1.00 59.86 187 ARG A N 1
ATOM 1358 C CA . ARG A 1 187 ? 83.503 33.172 85.794 1.00 57.70 187 ARG A CA 1
ATOM 1359 C C . ARG A 1 187 ? 82.252 33.855 86.322 1.00 51.18 187 ARG A C 1
ATOM 1360 O O . ARG A 1 187 ? 81.178 33.706 85.765 1.00 49.37 187 ARG A O 1
ATOM 1368 N N . VAL A 1 188 ? 82.365 34.594 87.407 1.00 52.25 188 VAL A N 1
ATOM 1369 C CA . VAL A 1 188 ? 81.199 35.348 87.883 1.00 50.61 188 VAL A CA 1
ATOM 1370 C C . VAL A 1 188 ? 81.552 36.796 87.767 1.00 48.98 188 VAL A C 1
ATOM 1371 O O . VAL A 1 188 ? 82.475 37.295 88.408 1.00 48.71 188 VAL A O 1
ATOM 1375 N N . LEU A 1 189 ? 80.831 37.439 86.880 1.00 47.77 189 LEU A N 1
ATOM 1376 C CA . LEU A 1 189 ? 81.108 38.800 86.542 1.00 48.89 189 LEU A CA 1
ATOM 1377 C C . LEU A 1 189 ? 80.188 39.743 87.308 1.00 44.62 189 LEU A C 1
ATOM 1378 O O . LEU A 1 189 ? 78.971 39.606 87.313 1.00 41.32 189 LEU A O 1
ATOM 1383 N N . SER A 1 190 ? 80.790 40.730 87.927 1.00 44.13 190 SER A N 1
ATOM 1384 C CA . SER A 1 190 ? 80.063 41.925 88.241 1.00 44.15 190 SER A CA 1
ATOM 1385 C C . SER A 1 190 ? 79.593 42.542 86.944 1.00 44.74 190 SER A C 1
ATOM 1386 O O . SER A 1 190 ? 80.073 42.221 85.882 1.00 49.13 190 SER A O 1
ATOM 1389 N N . ILE A 1 191 ? 78.639 43.446 87.050 1.00 45.92 191 ILE A N 1
ATOM 1390 C CA . ILE A 1 191 ? 78.021 44.060 85.904 1.00 43.99 191 ILE A CA 1
ATOM 1391 C C . ILE A 1 191 ? 79.074 45.020 85.262 1.00 47.32 191 ILE A C 1
ATOM 1392 O O . ILE A 1 191 ? 79.138 45.159 84.056 1.00 46.94 191 ILE A O 1
ATOM 1397 N N . ALA A 1 192 ? 79.941 45.584 86.081 1.00 45.12 192 ALA A N 1
ATOM 1398 C CA . ALA A 1 192 ? 81.014 46.393 85.587 1.00 49.12 192 ALA A CA 1
ATOM 1399 C C . ALA A 1 192 ? 81.966 45.575 84.684 1.00 51.96 192 ALA A C 1
ATOM 1400 O O . ALA A 1 192 ? 82.226 45.939 83.553 1.00 52.38 192 ALA A O 1
ATOM 1402 N N . GLU A 1 193 ? 82.479 44.479 85.218 1.00 53.88 193 GLU A N 1
ATOM 1403 C CA . GLU A 1 193 ? 83.329 43.603 84.495 1.00 54.97 193 GLU A CA 1
ATOM 1404 C C . GLU A 1 193 ? 82.628 43.249 83.199 1.00 58.34 193 GLU A C 1
ATOM 1405 O O . GLU A 1 193 ? 83.242 43.300 82.113 1.00 63.46 193 GLU A O 1
ATOM 1411 N N . PHE A 1 194 ? 81.347 42.927 83.272 1.00 51.83 194 PHE A N 1
ATOM 1412 C CA . PHE A 1 194 ? 80.675 42.479 82.054 1.00 48.47 194 PHE A CA 1
ATOM 1413 C C . PHE A 1 194 ? 80.695 43.548 80.939 1.00 50.34 194 PHE A C 1
ATOM 1414 O O . PHE A 1 194 ? 81.089 43.271 79.802 1.00 48.38 194 PHE A O 1
ATOM 1422 N N . TRP A 1 195 ? 80.280 44.767 81.258 1.00 47.98 195 TRP A N 1
ATOM 1423 C CA . TRP A 1 195 ? 80.290 45.834 80.273 1.00 48.95 195 TRP A CA 1
ATOM 1424 C C . TRP A 1 195 ? 81.653 46.029 79.658 1.00 55.31 195 TRP A C 1
ATOM 1425 O O . TRP A 1 195 ? 81.791 46.180 78.444 1.00 57.56 195 TRP A O 1
ATOM 1436 N N . ASP A 1 196 ? 82.644 46.053 80.517 1.00 57.10 196 ASP A N 1
ATOM 1437 C CA . ASP A 1 196 ? 83.979 46.228 80.089 1.00 62.87 196 ASP A CA 1
ATOM 1438 C C . ASP A 1 196 ? 84.358 45.168 79.038 1.00 63.45 196 ASP A C 1
ATOM 1439 O O . ASP A 1 196 ? 84.929 45.482 77.998 1.00 69.11 196 ASP A O 1
ATOM 1444 N N . LEU A 1 197 ? 84.034 43.923 79.283 1.00 63.05 197 LEU A N 1
ATOM 1445 C CA . LEU A 1 197 ? 84.465 42.925 78.349 1.00 68.32 197 LEU A CA 1
ATOM 1446 C C . LEU A 1 197 ? 83.450 42.451 77.301 1.00 70.66 197 LEU A C 1
ATOM 1447 O O . LEU A 1 197 ? 83.888 41.928 76.273 1.00 78.83 197 LEU A O 1
ATOM 1452 N N . ALA A 1 198 ? 82.148 42.693 77.459 1.00 65.50 198 ALA A N 1
ATOM 1453 C CA . ALA A 1 198 ? 81.280 42.613 76.278 1.00 63.87 198 ALA A CA 1
ATOM 1454 C C . ALA A 1 198 ? 81.774 43.626 75.208 1.00 67.45 198 ALA A C 1
ATOM 1455 O O . ALA A 1 198 ? 81.719 43.351 74.006 1.00 68.87 198 ALA A O 1
ATOM 1457 N N . GLY A 1 199 ? 82.287 44.773 75.645 1.00 66.49 199 GLY A N 1
ATOM 1458 C CA . GLY A 1 199 ? 82.836 45.749 74.739 1.00 68.09 199 GLY A CA 1
ATOM 1459 C C . GLY A 1 199 ? 84.060 45.221 73.967 1.00 76.94 199 GLY A C 1
ATOM 1460 O O . GLY A 1 199 ? 84.171 45.456 72.765 1.00 83.71 199 GLY A O 1
ATOM 1461 N N . LYS A 1 200 ? 84.959 44.491 74.626 1.00 72.04 200 LYS A N 1
ATOM 1462 C CA . LYS A 1 200 ? 86.186 43.990 73.992 1.00 73.06 200 LYS A CA 1
ATOM 1463 C C . LYS A 1 200 ? 86.016 42.563 73.440 1.00 78.54 200 LYS A C 1
ATOM 1464 O O . LYS A 1 200 ? 86.972 41.795 73.340 1.00 75.79 200 LYS A O 1
ATOM 1470 N N . ARG A 1 201 ? 84.785 42.196 73.102 1.00 80.50 201 ARG A N 1
ATOM 1471 C CA . ARG A 1 201 ? 84.475 40.816 72.794 1.00 80.64 201 ARG A CA 1
ATOM 1472 C C . ARG A 1 201 ? 85.396 39.896 73.606 1.00 79.80 201 ARG A C 1
ATOM 1473 O O . ARG A 1 201 ? 86.095 39.053 73.060 1.00 76.83 201 ARG A O 1
ATOM 1481 N N . LYS A 1 202 ? 85.384 40.068 74.928 1.00 80.05 202 LYS A N 1
ATOM 1482 C CA . LYS A 1 202 ? 86.263 39.287 75.812 1.00 80.15 202 LYS A CA 1
ATOM 1483 C C . LYS A 1 202 ? 85.503 38.362 76.754 1.00 75.57 202 LYS A C 1
ATOM 1484 O O . LYS A 1 202 ? 86.024 37.928 77.781 1.00 74.93 202 LYS A O 1
ATOM 1490 N N . LEU A 1 203 ? 84.283 38.018 76.358 1.00 74.18 203 LEU A N 1
ATOM 1491 C CA . LEU A 1 203 ? 83.519 37.000 77.036 1.00 73.02 203 LEU A CA 1
ATOM 1492 C C . LEU A 1 203 ? 83.894 35.665 76.431 1.00 82.47 203 LEU A C 1
ATOM 1493 O O . LEU A 1 203 ? 84.000 35.552 75.200 1.00 88.34 203 LEU A O 1
ATOM 1498 N N . PRO A 1 204 ? 84.106 34.644 77.278 1.00 91.04 204 PRO A N 1
ATOM 1499 C CA . PRO A 1 204 ? 84.269 33.270 76.804 1.00 96.72 204 PRO A CA 1
ATOM 1500 C C . PRO A 1 204 ? 83.205 32.876 75.770 1.00 100.33 204 PRO A C 1
ATOM 1501 O O . PRO A 1 204 ? 82.040 33.248 75.919 1.00 103.41 204 PRO A O 1
ATOM 1505 N N . ILE A 1 205 ? 83.596 32.107 74.757 1.00 96.07 205 ILE A N 1
ATOM 1506 C CA . ILE A 1 205 ? 82.722 31.823 73.605 1.00 95.82 205 ILE A CA 1
ATOM 1507 C C . ILE A 1 205 ? 82.121 30.400 73.685 1.00 95.48 205 ILE A C 1
ATOM 1508 O O . ILE A 1 205 ? 82.742 29.483 74.220 1.00 96.53 205 ILE A O 1
ATOM 1513 N N . SER A 1 206 ? 80.903 30.252 73.148 1.00 94.08 206 SER A N 1
ATOM 1514 C CA . SER A 1 206 ? 80.059 29.041 73.266 1.00 90.35 206 SER A CA 1
ATOM 1515 C C . SER A 1 206 ? 79.684 28.694 74.718 1.00 83.06 206 SER A C 1
ATOM 1516 O O . SER A 1 206 ? 79.338 27.554 75.050 1.00 80.92 206 SER A O 1
ATOM 1519 N N . SER A 1 207 ? 79.732 29.696 75.574 1.00 76.91 207 SER A N 1
ATOM 1520 C CA . SER A 1 207 ? 79.485 29.483 76.975 1.00 73.88 207 SER A CA 1
ATOM 1521 C C . SER A 1 207 ? 78.020 29.173 77.201 1.00 69.62 207 SER A C 1
ATOM 1522 O O . SER A 1 207 ? 77.148 29.682 76.510 1.00 69.43 207 SER A O 1
ATOM 1525 N N . ARG A 1 208 ? 77.755 28.289 78.148 1.00 70.50 208 ARG A N 1
ATOM 1526 C CA . ARG A 1 208 ? 76.430 28.217 78.725 1.00 67.01 208 ARG A CA 1
ATOM 1527 C C . ARG A 1 208 ? 76.478 29.345 79.719 1.00 61.61 208 ARG A C 1
ATOM 1528 O O . ARG A 1 208 ? 77.198 29.277 80.723 1.00 64.66 208 ARG A O 1
ATOM 1536 N N . ALA A 1 209 ? 75.766 30.407 79.408 1.00 53.13 209 ALA A N 1
ATOM 1537 C CA . ALA A 1 209 ? 75.894 31.620 80.183 1.00 52.07 209 ALA A CA 1
ATOM 1538 C C . ALA A 1 209 ? 74.626 31.971 80.970 1.00 49.43 209 ALA A C 1
ATOM 1539 O O . ALA A 1 209 ? 73.513 31.581 80.599 1.00 49.26 209 ALA A O 1
ATOM 1541 N N . ALA A 1 210 ? 74.817 32.699 82.075 1.00 48.93 210 ALA A N 1
ATOM 1542 C CA . ALA A 1 210 ? 73.706 33.046 82.971 1.00 47.63 210 ALA A CA 1
ATOM 1543 C C . ALA A 1 210 ? 73.688 34.520 83.292 1.00 45.03 210 ALA A C 1
ATOM 1544 O O . ALA A 1 210 ? 74.736 35.127 83.567 1.00 42.48 210 ALA A O 1
ATOM 1546 N N . VAL A 1 211 ? 72.489 35.088 83.268 1.00 44.80 211 VAL A N 1
ATOM 1547 C CA . VAL A 1 211 ? 72.288 36.440 83.739 1.00 46.86 211 VAL A CA 1
ATOM 1548 C C . VAL A 1 211 ? 71.403 36.398 84.984 1.00 50.01 211 VAL A C 1
ATOM 1549 O O . VAL A 1 211 ? 70.338 35.766 84.989 1.00 48.30 211 VAL A O 1
ATOM 1553 N N . ILE A 1 212 ? 71.859 37.093 86.025 1.00 50.81 212 ILE A N 1
ATOM 1554 C CA . ILE A 1 212 ? 71.200 37.098 87.307 1.00 48.62 212 ILE A CA 1
ATOM 1555 C C . ILE A 1 212 ? 70.597 38.462 87.496 1.00 48.98 212 ILE A C 1
ATOM 1556 O O . ILE A 1 212 ? 71.324 39.456 87.662 1.00 47.36 212 ILE A O 1
ATOM 1561 N N . GLY A 1 213 ? 69.260 38.515 87.452 1.00 47.61 213 GLY A N 1
ATOM 1562 C CA . GLY A 1 213 ? 68.554 39.756 87.697 1.00 46.60 213 GLY A CA 1
ATOM 1563 C C . GLY A 1 213 ? 67.237 39.859 86.972 1.00 49.05 213 GLY A C 1
ATOM 1564 O O . GLY A 1 213 ? 66.975 39.120 86.016 1.00 51.01 213 GLY A O 1
ATOM 1565 N N . GLY A 1 214 ? 66.389 40.770 87.452 1.00 51.60 214 GLY A N 1
ATOM 1566 C CA . GLY A 1 214 ? 65.064 41.005 86.860 1.00 53.39 214 GLY A CA 1
ATOM 1567 C C . GLY A 1 214 ? 64.726 42.450 86.491 1.00 52.56 214 GLY A C 1
ATOM 1568 O O . GLY A 1 214 ? 63.632 42.708 86.026 1.00 57.55 214 GLY A O 1
ATOM 1569 N N . GLY A 1 215 ? 65.640 43.386 86.694 1.00 49.98 215 GLY A N 1
ATOM 1570 C CA . GLY A 1 215 ? 65.377 44.811 86.424 1.00 52.25 215 GLY A CA 1
ATOM 1571 C C . GLY A 1 215 ? 66.081 45.396 85.185 1.00 52.38 215 GLY A C 1
ATOM 1572 O O . GLY A 1 215 ? 66.525 44.679 84.292 1.00 53.42 215 GLY A O 1
ATOM 1573 N N . GLU A 1 216 ? 66.209 46.711 85.153 1.00 54.66 216 GLU A N 1
ATOM 1574 C CA . GLU A 1 216 ? 66.755 47.386 83.982 1.00 56.38 216 GLU A CA 1
ATOM 1575 C C . GLU A 1 216 ? 68.230 47.034 83.817 1.00 55.74 216 GLU A C 1
ATOM 1576 O O . GLU A 1 216 ? 68.752 47.008 82.692 1.00 57.41 216 GLU A O 1
ATOM 1582 N N . THR A 1 217 ? 68.923 46.814 84.922 1.00 51.46 217 THR A N 1
ATOM 1583 C CA . THR A 1 217 ? 70.300 46.440 84.816 1.00 47.95 217 THR A CA 1
ATOM 1584 C C . THR A 1 217 ? 70.423 45.167 84.009 1.00 49.87 217 THR A C 1
ATOM 1585 O O . THR A 1 217 ? 71.223 45.092 83.090 1.00 53.44 217 THR A O 1
ATOM 1589 N N . ALA A 1 218 ? 69.625 44.166 84.337 1.00 47.49 218 ALA A N 1
ATOM 1590 C CA . ALA A 1 218 ? 69.822 42.867 83.757 1.00 46.29 218 ALA A CA 1
ATOM 1591 C C . ALA A 1 218 ? 69.208 42.790 82.349 1.00 50.96 218 ALA A C 1
ATOM 1592 O O . ALA A 1 218 ? 69.501 41.865 81.581 1.00 53.05 218 ALA A O 1
ATOM 1594 N N . GLY A 1 219 ? 68.301 43.719 82.059 1.00 51.38 219 GLY A N 1
ATOM 1595 C CA . GLY A 1 219 ? 67.633 43.819 80.782 1.00 50.91 219 GLY A CA 1
ATOM 1596 C C . GLY A 1 219 ? 68.624 44.231 79.734 1.00 49.80 219 GLY A C 1
ATOM 1597 O O . GLY A 1 219 ? 68.688 43.624 78.645 1.00 46.04 219 GLY A O 1
ATOM 1598 N N . SER A 1 220 ? 69.408 45.239 80.097 1.00 47.90 220 SER A N 1
ATOM 1599 C CA . SER A 1 220 ? 70.481 45.723 79.266 1.00 48.59 220 SER A CA 1
ATOM 1600 C C . SER A 1 220 ? 71.544 44.672 78.998 1.00 50.34 220 SER A C 1
ATOM 1601 O O . SER A 1 220 ? 71.857 44.373 77.844 1.00 53.89 220 SER A O 1
ATOM 1604 N N . ALA A 1 221 ? 72.080 44.108 80.070 1.00 50.65 221 ALA A N 1
ATOM 1605 C CA . ALA A 1 221 ? 73.124 43.112 79.984 1.00 51.00 221 ALA A CA 1
ATOM 1606 C C . ALA A 1 221 ? 72.779 41.958 79.044 1.00 52.80 221 ALA A C 1
ATOM 1607 O O . ALA A 1 221 ? 73.630 41.510 78.291 1.00 53.93 221 ALA A O 1
ATOM 1609 N N . LEU A 1 222 ? 71.532 41.533 79.074 1.00 52.71 222 LEU A N 1
ATOM 1610 C CA . LEU A 1 222 ? 71.038 40.416 78.277 1.00 57.64 222 LEU A CA 1
ATOM 1611 C C . LEU A 1 222 ? 70.806 40.793 76.789 1.00 58.63 222 LEU A C 1
ATOM 1612 O O . LEU A 1 222 ? 71.096 40.012 75.868 1.00 61.82 222 LEU A O 1
ATOM 1617 N N . ASP A 1 223 ? 70.277 41.994 76.564 1.00 55.48 223 ASP A N 1
ATOM 1618 C CA . ASP A 1 223 ? 70.262 42.620 75.265 1.00 52.14 223 ASP A CA 1
ATOM 1619 C C . ASP A 1 223 ? 71.704 42.649 74.697 1.00 55.80 223 ASP A C 1
ATOM 1620 O O . ASP A 1 223 ? 71.928 42.404 73.490 1.00 52.30 223 ASP A O 1
ATOM 1625 N N . GLU A 1 224 ? 72.670 42.951 75.565 1.00 51.33 224 GLU A N 1
ATOM 1626 C CA . GLU A 1 224 ? 74.041 42.970 75.143 1.00 50.42 224 GLU A CA 1
ATOM 1627 C C . GLU A 1 224 ? 74.620 41.584 75.030 1.00 53.70 224 GLU A C 1
ATOM 1628 O O . GLU A 1 224 ? 75.527 41.395 74.218 1.00 54.63 224 GLU A O 1
ATOM 1634 N N . LEU A 1 225 ? 74.127 40.627 75.830 1.00 51.05 225 LEU A N 1
ATOM 1635 C CA . LEU A 1 225 ? 74.688 39.282 75.812 1.00 52.80 225 LEU A CA 1
ATOM 1636 C C . LEU A 1 225 ? 74.255 38.439 74.598 1.00 52.92 225 LEU A C 1
ATOM 1637 O O . LEU A 1 225 ? 75.064 37.655 74.116 1.00 55.60 225 LEU A O 1
ATOM 1642 N N . VAL A 1 226 ? 73.012 38.561 74.129 1.00 48.91 226 VAL A N 1
ATOM 1643 C CA . VAL A 1 226 ? 72.628 37.878 72.909 1.00 52.34 226 VAL A CA 1
ATOM 1644 C C . VAL A 1 226 ? 73.504 38.260 71.697 1.00 54.41 226 VAL A C 1
ATOM 1645 O O . VAL A 1 226 ? 73.546 37.539 70.705 1.00 53.69 226 VAL A O 1
ATOM 1649 N N . ARG A 1 227 ? 74.245 39.355 71.801 1.00 56.55 227 ARG A N 1
ATOM 1650 C CA . ARG A 1 227 ? 75.024 39.836 70.661 1.00 59.94 227 ARG A CA 1
ATOM 1651 C C . ARG A 1 227 ? 76.267 38.997 70.552 1.00 62.94 227 ARG A C 1
ATOM 1652 O O . ARG A 1 227 ? 77.111 39.268 69.711 1.00 58.88 227 ARG A O 1
ATOM 1660 N N . HIS A 1 228 ? 76.387 37.973 71.407 1.00 63.96 228 HIS A N 1
ATOM 1661 C CA . HIS A 1 228 ? 77.607 37.179 71.437 1.00 64.65 228 HIS A CA 1
ATOM 1662 C C . HIS A 1 228 ? 77.351 35.720 71.184 1.00 68.80 228 HIS A C 1
ATOM 1663 O O . HIS A 1 228 ? 76.231 35.212 71.363 1.00 66.63 228 HIS A O 1
ATOM 1670 N N . GLU A 1 229 ? 78.424 35.065 70.760 1.00 74.71 229 GLU A N 1
ATOM 1671 C CA . GLU A 1 229 ? 78.390 33.663 70.399 1.00 83.17 229 GLU A CA 1
ATOM 1672 C C . GLU A 1 229 ? 78.326 32.909 71.720 1.00 83.32 229 GLU A C 1
ATOM 1673 O O . GLU A 1 229 ? 79.329 32.734 72.417 1.00 87.26 229 GLU A O 1
ATOM 1679 N N . MET A 1 230 ? 77.102 32.545 72.077 1.00 78.06 230 MET A N 1
ATOM 1680 C CA . MET A 1 230 ? 76.801 31.922 73.338 1.00 72.12 230 MET A CA 1
ATOM 1681 C C . MET A 1 230 ? 75.946 30.723 72.978 1.00 73.14 230 MET A C 1
ATOM 1682 O O . MET A 1 230 ? 75.045 30.834 72.145 1.00 71.63 230 MET A O 1
ATOM 1687 N N . LEU A 1 231 ? 76.221 29.579 73.599 1.00 73.47 231 LEU A N 1
ATOM 1688 C CA . LEU A 1 231 ? 75.448 28.381 73.325 1.00 74.08 231 LEU A CA 1
ATOM 1689 C C . LEU A 1 231 ? 74.044 28.540 73.908 1.00 68.64 231 LEU A C 1
ATOM 1690 O O . LEU A 1 231 ? 73.048 28.242 73.272 1.00 70.91 231 LEU A O 1
ATOM 1695 N N . THR A 1 232 ? 73.969 29.044 75.120 1.00 64.41 232 THR A N 1
ATOM 1696 C CA . THR A 1 232 ? 72.684 29.230 75.773 1.00 64.69 232 THR A CA 1
ATOM 1697 C C . THR A 1 232 ? 72.796 30.427 76.656 1.00 59.02 232 THR A C 1
ATOM 1698 O O . THR A 1 232 ? 73.870 30.725 77.164 1.00 59.80 232 THR A O 1
ATOM 1702 N N . ILE A 1 233 ? 71.683 31.101 76.855 1.00 58.61 233 ILE A N 1
ATOM 1703 C CA . ILE A 1 233 ? 71.656 32.246 77.747 1.00 59.76 233 ILE A CA 1
ATOM 1704 C C . ILE A 1 233 ? 70.503 32.053 78.688 1.00 58.18 233 ILE A C 1
ATOM 1705 O O . ILE A 1 233 ? 69.373 31.868 78.239 1.00 57.62 233 ILE A O 1
ATOM 1710 N N . SER A 1 234 ? 70.809 32.093 79.984 1.00 55.75 234 SER A N 1
ATOM 1711 C CA . SER A 1 234 ? 69.842 31.744 80.997 1.00 58.48 234 SER A CA 1
ATOM 1712 C C . SER A 1 234 ? 69.617 32.946 81.905 1.00 56.97 234 SER A C 1
ATOM 1713 O O . SER A 1 234 ? 70.568 33.484 82.479 1.00 59.37 234 SER A O 1
ATOM 1716 N N . VAL A 1 235 ? 68.360 33.381 81.979 1.00 55.18 235 VAL A N 1
ATOM 1717 C CA . VAL A 1 235 ? 67.966 34.508 82.775 1.00 53.83 235 VAL A CA 1
ATOM 1718 C C . VAL A 1 235 ? 67.385 33.939 84.043 1.00 56.10 235 VAL A C 1
ATOM 1719 O O . VAL A 1 235 ? 66.418 33.156 83.999 1.00 55.65 235 VAL A O 1
ATOM 1723 N N . ILE A 1 236 ? 67.973 34.367 85.159 1.00 54.35 236 ILE A N 1
ATOM 1724 C CA . ILE A 1 236 ? 67.601 33.942 86.486 1.00 55.75 236 ILE A CA 1
ATOM 1725 C C . ILE A 1 236 ? 67.106 35.148 87.243 1.00 57.41 236 ILE A C 1
ATOM 1726 O O . ILE A 1 236 ? 67.901 35.979 87.653 1.00 55.93 236 ILE A O 1
ATOM 1731 N N . SER A 1 237 ? 65.796 35.242 87.428 1.00 60.51 237 SER A N 1
ATOM 1732 C CA . SER A 1 237 ? 65.199 36.361 88.137 1.00 64.52 237 SER A CA 1
ATOM 1733 C C . SER A 1 237 ? 64.303 35.837 89.241 1.00 70.70 237 SER A C 1
ATOM 1734 O O . SER A 1 237 ? 63.888 34.678 89.188 1.00 69.38 237 SER A O 1
ATOM 1737 N N . PRO A 1 238 ? 63.953 36.697 90.221 1.00 77.95 238 PRO A N 1
ATOM 1738 C CA . PRO A 1 238 ? 63.116 36.183 91.299 1.00 83.02 238 PRO A CA 1
ATOM 1739 C C . PRO A 1 238 ? 61.836 35.571 90.757 1.00 88.32 238 PRO A C 1
ATOM 1740 O O . PRO A 1 238 ? 61.270 34.687 91.384 1.00 89.54 238 PRO A O 1
ATOM 1744 N N . MET A 1 239 ? 61.412 36.013 89.576 1.00 96.12 239 MET A N 1
ATOM 1745 C CA . MET A 1 239 ? 60.120 35.628 89.053 1.00 106.22 239 MET A CA 1
ATOM 1746 C C . MET A 1 239 ? 60.079 35.692 87.535 1.00 111.07 239 MET A C 1
ATOM 1747 O O . MET A 1 239 ? 60.296 36.757 86.959 1.00 110.84 239 MET A O 1
ATOM 1752 N N . ALA A 1 240 ? 59.773 34.547 86.911 1.00 88.45 240 ALA A N 1
ATOM 1753 C CA . ALA A 1 240 ? 59.702 34.389 85.427 1.00 84.60 240 ALA A CA 1
ATOM 1754 C C . ALA A 1 240 ? 58.692 35.298 84.732 1.00 79.37 240 ALA A C 1
ATOM 1755 O O . ALA A 1 240 ? 57.487 35.094 84.863 1.00 84.06 240 ALA A O 1
ATOM 1757 N N . SER A 1 248 ? 48.329 47.302 85.016 1.00 90.13 248 SER A N 1
ATOM 1758 C CA . SER A 1 248 ? 47.119 47.945 85.526 1.00 89.92 248 SER A CA 1
ATOM 1759 C C . SER A 1 248 ? 47.433 49.356 85.989 1.00 90.02 248 SER A C 1
ATOM 1760 O O . SER A 1 248 ? 48.374 49.553 86.771 1.00 94.57 248 SER A O 1
ATOM 1763 N N . TYR A 1 249 ? 46.627 50.324 85.543 1.00 84.38 249 TYR A N 1
ATOM 1764 C CA . TYR A 1 249 ? 46.858 51.725 85.854 1.00 77.86 249 TYR A CA 1
ATOM 1765 C C . TYR A 1 249 ? 46.993 51.903 87.355 1.00 78.01 249 TYR A C 1
ATOM 1766 O O . TYR A 1 249 ? 47.861 52.624 87.833 1.00 76.53 249 TYR A O 1
ATOM 1775 N N . PHE A 1 250 ? 46.163 51.202 88.105 1.00 82.63 250 PHE A N 1
ATOM 1776 C CA . PHE A 1 250 ? 46.171 51.349 89.548 1.00 85.38 250 PHE A CA 1
ATOM 1777 C C . PHE A 1 250 ? 47.544 51.029 90.141 1.00 82.44 250 PHE A C 1
ATOM 1778 O O . PHE A 1 250 ? 47.982 51.690 91.078 1.00 77.73 250 PHE A O 1
ATOM 1786 N N . GLU A 1 251 ? 48.217 50.023 89.597 1.00 82.24 251 GLU A N 1
ATOM 1787 C CA . GLU A 1 251 ? 49.538 49.641 90.094 1.00 81.77 251 GLU A CA 1
ATOM 1788 C C . GLU A 1 251 ? 50.540 50.720 89.757 1.00 76.31 251 GLU A C 1
ATOM 1789 O O . GLU A 1 251 ? 51.271 51.231 90.603 1.00 77.62 251 GLU A O 1
ATOM 1795 N N . ASN A 1 252 ? 50.582 51.052 88.488 1.00 71.11 252 ASN A N 1
ATOM 1796 C CA . ASN A 1 252 ? 51.453 52.119 88.049 1.00 64.95 252 ASN A CA 1
ATOM 1797 C C . ASN A 1 252 ? 51.280 53.346 88.934 1.00 59.45 252 ASN A C 1
ATOM 1798 O O . ASN A 1 252 ? 52.274 53.926 89.371 1.00 55.75 252 ASN A O 1
ATOM 1803 N N . SER A 1 253 ? 50.015 53.696 89.219 1.00 55.35 253 SER A N 1
ATOM 1804 C CA . SER A 1 253 ? 49.693 54.906 89.928 1.00 54.22 253 SER A CA 1
ATOM 1805 C C . SER A 1 253 ? 50.301 54.869 91.323 1.00 51.98 253 SER A C 1
ATOM 1806 O O . SER A 1 253 ? 50.647 55.902 91.888 1.00 50.90 253 SER A O 1
ATOM 1809 N N . LEU A 1 254 ? 50.482 53.686 91.869 1.00 51.84 254 LEU A N 1
ATOM 1810 C CA . LEU A 1 254 ? 51.104 53.569 93.210 1.00 53.70 254 LEU A CA 1
ATOM 1811 C C . LEU A 1 254 ? 52.571 53.884 93.253 1.00 50.67 254 LEU A C 1
ATOM 1812 O O . LEU A 1 254 ? 53.111 54.254 94.312 1.00 48.41 254 LEU A O 1
ATOM 1817 N N . PHE A 1 255 ? 53.240 53.719 92.115 1.00 47.20 255 PHE A N 1
ATOM 1818 C CA . PHE A 1 255 ? 54.620 54.148 92.049 1.00 43.63 255 PHE A CA 1
ATOM 1819 C C . PHE A 1 255 ? 54.675 55.665 92.056 1.00 41.53 255 PHE A C 1
ATOM 1820 O O . PHE A 1 255 ? 55.553 56.268 92.637 1.00 38.96 255 PHE A O 1
ATOM 1828 N N . SER A 1 256 ? 53.709 56.291 91.418 1.00 44.54 256 SER A N 1
ATOM 1829 C CA . SER A 1 256 ? 53.652 57.771 91.353 1.00 48.60 256 SER A CA 1
ATOM 1830 C C . SER A 1 256 ? 53.006 58.457 92.570 1.00 50.88 256 SER A C 1
ATOM 1831 O O . SER A 1 256 ? 53.348 59.594 92.903 1.00 52.07 256 SER A O 1
ATOM 1834 N N . ASP A 1 257 ? 52.061 57.766 93.190 1.00 50.75 257 ASP A N 1
ATOM 1835 C CA . ASP A 1 257 ? 51.261 58.320 94.258 1.00 54.97 257 ASP A CA 1
ATOM 1836 C C . ASP A 1 257 ? 50.925 57.190 95.209 1.00 49.64 257 ASP A C 1
ATOM 1837 O O . ASP A 1 257 ? 50.039 56.405 94.903 1.00 50.94 257 ASP A O 1
ATOM 1842 N N . PRO A 1 258 ? 51.695 57.052 96.293 1.00 43.93 258 PRO A N 1
ATOM 1843 C CA . PRO A 1 258 ? 51.456 55.985 97.242 1.00 46.93 258 PRO A CA 1
ATOM 1844 C C . PRO A 1 258 ? 50.535 56.409 98.468 1.00 51.44 258 PRO A C 1
ATOM 1845 O O . PRO A 1 258 ? 50.541 55.729 99.463 1.00 56.59 258 PRO A O 1
ATOM 1849 N N . THR A 1 259 ? 49.733 57.474 98.377 1.00 56.41 259 THR A N 1
ATOM 1850 C CA . THR A 1 259 ? 48.916 57.875 99.537 1.00 61.17 259 THR A CA 1
ATOM 1851 C C . THR A 1 259 ? 48.149 56.676 100.052 1.00 63.22 259 THR A C 1
ATOM 1852 O O . THR A 1 259 ? 48.316 56.312 101.221 1.00 68.95 259 THR A O 1
ATOM 1856 N N . LYS A 1 260 ? 47.445 55.995 99.152 1.00 63.53 260 LYS A N 1
ATOM 1857 C CA . LYS A 1 260 ? 46.619 54.835 99.487 1.00 70.26 260 LYS A CA 1
ATOM 1858 C C . LYS A 1 260 ? 47.342 53.480 99.601 1.00 71.93 260 LYS A C 1
ATOM 1859 O O . LYS A 1 260 ? 46.719 52.426 99.481 1.00 78.70 260 LYS A O 1
ATOM 1865 N N . TRP A 1 261 ? 48.631 53.504 99.919 1.00 68.62 261 TRP A N 1
ATOM 1866 C CA . TRP A 1 261 ? 49.473 52.314 99.795 1.00 63.04 261 TRP A CA 1
ATOM 1867 C C . TRP A 1 261 ? 49.259 51.378 100.952 1.00 67.12 261 TRP A C 1
ATOM 1868 O O . TRP A 1 261 ? 49.104 50.170 100.745 1.00 64.92 261 TRP A O 1
ATOM 1879 N N . ASN A 1 262 ? 49.321 51.942 102.158 1.00 71.10 262 ASN A N 1
ATOM 1880 C CA . ASN A 1 262 ? 49.024 51.206 103.395 1.00 79.80 262 ASN A CA 1
ATOM 1881 C C . ASN A 1 262 ? 47.608 50.632 103.444 1.00 77.35 262 ASN A C 1
ATOM 1882 O O . ASN A 1 262 ? 47.380 49.642 104.109 1.00 78.77 262 ASN A O 1
ATOM 1887 N N . ALA A 1 263 ? 46.672 51.210 102.704 1.00 78.05 263 ALA A N 1
ATOM 1888 C CA . ALA A 1 263 ? 45.368 50.568 102.508 1.00 81.48 263 ALA A CA 1
ATOM 1889 C C . ALA A 1 263 ? 45.485 49.255 101.693 1.00 81.94 263 ALA A C 1
ATOM 1890 O O . ALA A 1 263 ? 44.511 48.792 101.084 1.00 86.72 263 ALA A O 1
ATOM 1892 N N . LEU A 1 264 ? 46.678 48.678 101.667 1.00 75.11 264 LEU A N 1
ATOM 1893 C CA . LEU A 1 264 ? 46.865 47.330 101.222 1.00 77.00 264 LEU A CA 1
ATOM 1894 C C . LEU A 1 264 ? 47.565 46.535 102.310 1.00 75.36 264 LEU A C 1
ATOM 1895 O O . LEU A 1 264 ? 48.355 47.051 103.105 1.00 76.76 264 LEU A O 1
ATOM 1900 N N . SER A 1 265 ? 47.282 45.253 102.322 1.00 75.74 265 SER A N 1
ATOM 1901 C CA . SER A 1 265 ? 47.911 44.328 103.251 1.00 75.83 265 SER A CA 1
ATOM 1902 C C . SER A 1 265 ? 49.383 44.179 102.924 1.00 76.30 265 SER A C 1
ATOM 1903 O O . SER A 1 265 ? 49.803 44.466 101.795 1.00 72.87 265 SER A O 1
ATOM 1906 N N . ILE A 1 266 ? 50.159 43.671 103.876 1.00 76.42 266 ILE A N 1
ATOM 1907 C CA . ILE A 1 266 ? 51.556 43.382 103.598 1.00 80.83 266 ILE A CA 1
ATOM 1908 C C . ILE A 1 266 ? 51.764 42.629 102.279 1.00 80.09 266 ILE A C 1
ATOM 1909 O O . ILE A 1 266 ? 52.715 42.926 101.584 1.00 77.02 266 ILE A O 1
ATOM 1914 N N . GLN A 1 267 ? 50.904 41.678 101.923 1.00 84.36 267 GLN A N 1
ATOM 1915 C CA . GLN A 1 267 ? 51.222 40.806 100.789 1.00 92.83 267 GLN A CA 1
ATOM 1916 C C . GLN A 1 267 ? 50.771 41.357 99.438 1.00 91.77 267 GLN A C 1
ATOM 1917 O O . GLN A 1 267 ? 51.410 41.077 98.419 1.00 96.19 267 GLN A O 1
ATOM 1923 N N . GLU A 1 268 ? 49.685 42.125 99.423 1.00 88.09 268 GLU A N 1
ATOM 1924 C CA . GLU A 1 268 ? 49.305 42.864 98.224 1.00 84.12 268 GLU A CA 1
ATOM 1925 C C . GLU A 1 268 ? 50.471 43.784 97.821 1.00 80.66 268 GLU A C 1
ATOM 1926 O O . GLU A 1 268 ? 50.885 43.811 96.666 1.00 73.89 268 GLU A O 1
ATOM 1932 N N . ARG A 1 269 ? 50.969 44.524 98.810 1.00 77.03 269 ARG A N 1
ATOM 1933 C CA . ARG A 1 269 ? 52.108 45.414 98.669 1.00 73.28 269 ARG A CA 1
ATOM 1934 C C . ARG A 1 269 ? 53.384 44.648 98.355 1.00 72.10 269 ARG A C 1
ATOM 1935 O O . ARG A 1 269 ? 54.218 45.104 97.591 1.00 74.39 269 ARG A O 1
ATOM 1943 N N . ARG A 1 270 ? 53.537 43.481 98.945 1.00 74.60 270 ARG A N 1
ATOM 1944 C CA . ARG A 1 270 ? 54.721 42.674 98.714 1.00 82.30 270 ARG A CA 1
ATOM 1945 C C . ARG A 1 270 ? 54.720 42.092 97.295 1.00 78.20 270 ARG A C 1
ATOM 1946 O O . ARG A 1 270 ? 55.764 41.786 96.752 1.00 75.94 270 ARG A O 1
ATOM 1954 N N . ASP A 1 271 ? 53.542 41.951 96.707 1.00 78.77 271 ASP A N 1
ATOM 1955 C CA . ASP A 1 271 ? 53.414 41.503 95.332 1.00 78.19 271 ASP A CA 1
ATOM 1956 C C . ASP A 1 271 ? 53.795 42.584 94.368 1.00 78.09 271 ASP A C 1
ATOM 1957 O O . ASP A 1 271 ? 54.494 42.317 93.376 1.00 81.81 271 ASP A O 1
ATOM 1962 N N . VAL A 1 272 ? 53.302 43.794 94.629 1.00 72.04 272 VAL A N 1
ATOM 1963 C CA . VAL A 1 272 ? 53.517 44.914 93.717 1.00 68.94 272 VAL A CA 1
ATOM 1964 C C . VAL A 1 272 ? 55.004 45.177 93.638 1.00 66.85 272 VAL A C 1
ATOM 1965 O O . VAL A 1 272 ? 55.521 45.517 92.603 1.00 72.54 272 VAL A O 1
ATOM 1969 N N . ILE A 1 273 ? 55.682 45.027 94.760 1.00 66.89 273 ILE A N 1
ATOM 1970 C CA . ILE A 1 273 ? 57.111 45.131 94.798 1.00 64.36 273 ILE A CA 1
ATOM 1971 C C . ILE A 1 273 ? 57.742 43.878 94.170 1.00 72.92 273 ILE A C 1
ATOM 1972 O O . ILE A 1 273 ? 58.755 43.977 93.514 1.00 69.16 273 ILE A O 1
ATOM 1977 N N . ARG A 1 274 ? 57.202 42.684 94.382 1.00 80.00 274 ARG A N 1
ATOM 1978 C CA . ARG A 1 274 ? 57.748 41.533 93.667 1.00 80.80 274 ARG A CA 1
ATOM 1979 C C . ARG A 1 274 ? 57.678 41.755 92.149 1.00 80.39 274 ARG A C 1
ATOM 1980 O O . ARG A 1 274 ? 58.590 41.382 91.435 1.00 76.51 274 ARG A O 1
ATOM 1988 N N . ARG A 1 275 ? 56.608 42.390 91.676 1.00 81.79 275 ARG A N 1
ATOM 1989 C CA . ARG A 1 275 ? 56.421 42.686 90.247 1.00 85.08 275 ARG A CA 1
ATOM 1990 C C . ARG A 1 275 ? 57.289 43.870 89.743 1.00 87.56 275 ARG A C 1
ATOM 1991 O O . ARG A 1 275 ? 57.264 44.207 88.551 1.00 75.88 275 ARG A O 1
ATOM 1999 N N . THR A 1 276 ? 58.049 44.491 90.645 1.00 90.30 276 THR A N 1
ATOM 2000 C CA . THR A 1 276 ? 58.607 45.819 90.392 1.00 89.36 276 THR A CA 1
ATOM 2001 C C . THR A 1 276 ? 59.853 45.731 89.549 1.00 91.05 276 THR A C 1
ATOM 2002 O O . THR A 1 276 ? 59.959 46.465 88.564 1.00 75.08 276 THR A O 1
ATOM 2006 N N . ASP A 1 277 ? 60.796 44.858 89.918 1.00 96.50 277 ASP A N 1
ATOM 2007 C CA . ASP A 1 277 ? 62.135 44.996 89.350 1.00 101.44 277 ASP A CA 1
ATOM 2008 C C . ASP A 1 277 ? 61.997 45.046 87.851 1.00 109.98 277 ASP A C 1
ATOM 2009 O O . ASP A 1 277 ? 61.534 44.084 87.216 1.00 101.99 277 ASP A O 1
ATOM 2014 N N . ARG A 1 278 ? 62.428 46.188 87.315 1.00 104.03 278 ARG A N 1
ATOM 2015 C CA . ARG A 1 278 ? 61.854 46.780 86.093 1.00 103.57 278 ARG A CA 1
ATOM 2016 C C . ARG A 1 278 ? 61.393 45.794 84.980 1.00 98.38 278 ARG A C 1
ATOM 2017 O O . ARG A 1 278 ? 60.221 45.372 84.983 1.00 102.63 278 ARG A O 1
ATOM 2025 N N . GLY A 1 279 ? 62.278 45.430 84.051 1.00 106.66 279 GLY A N 1
ATOM 2026 C CA . GLY A 1 279 ? 61.923 44.472 83.018 1.00 95.72 279 GLY A CA 1
ATOM 2027 C C . GLY A 1 279 ? 63.108 43.921 82.246 1.00 96.32 279 GLY A C 1
ATOM 2028 O O . GLY A 1 279 ? 63.488 44.459 81.209 1.00 92.86 279 GLY A O 1
ATOM 2029 N N . VAL A 1 280 ? 63.683 42.826 82.736 1.00 95.29 280 VAL A N 1
ATOM 2030 C CA . VAL A 1 280 ? 64.592 41.997 81.923 1.00 92.68 280 VAL A CA 1
ATOM 2031 C C . VAL A 1 280 ? 63.843 41.346 80.763 1.00 96.89 280 VAL A C 1
ATOM 2032 O O . VAL A 1 280 ? 64.449 40.838 79.818 1.00 103.88 280 VAL A O 1
ATOM 2036 N N . PHE A 1 281 ? 62.521 41.330 80.868 1.00 102.35 281 PHE A N 1
ATOM 2037 C CA . PHE A 1 281 ? 61.652 40.950 79.779 1.00 106.72 281 PHE A CA 1
ATOM 2038 C C . PHE A 1 281 ? 60.746 42.132 79.398 1.00 109.18 281 PHE A C 1
ATOM 2039 O O . PHE A 1 281 ? 59.579 41.954 79.002 1.00 105.93 281 PHE A O 1
ATOM 2047 N N . SER A 1 282 ? 61.295 43.346 79.495 1.00 106.37 282 SER A N 1
ATOM 2048 C CA . SER A 1 282 ? 60.601 44.531 79.004 1.00 103.51 282 SER A CA 1
ATOM 2049 C C . SER A 1 282 ? 60.211 44.279 77.542 1.00 107.65 282 SER A C 1
ATOM 2050 O O . SER A 1 282 ? 60.847 43.481 76.837 1.00 106.47 282 SER A O 1
ATOM 2053 N N . VAL A 1 283 ? 59.160 44.947 77.090 1.00 111.30 283 VAL A N 1
ATOM 2054 C CA . VAL A 1 283 ? 58.682 44.757 75.731 1.00 110.94 283 VAL A CA 1
ATOM 2055 C C . VAL A 1 283 ? 59.831 44.961 74.725 1.00 110.97 283 VAL A C 1
ATOM 2056 O O . VAL A 1 283 ? 60.010 44.137 73.832 1.00 108.52 283 VAL A O 1
ATOM 2060 N N . ARG A 1 284 ? 60.637 46.011 74.909 1.00 106.97 284 ARG A N 1
ATOM 2061 C CA . ARG A 1 284 ? 61.805 46.250 74.052 1.00 107.40 284 ARG A CA 1
ATOM 2062 C C . ARG A 1 284 ? 62.869 45.133 74.169 1.00 106.36 284 ARG A C 1
ATOM 2063 O O . ARG A 1 284 ? 63.622 44.896 73.226 1.00 102.61 284 ARG A O 1
ATOM 2071 N N . VAL A 1 285 ? 62.942 44.456 75.319 1.00 109.11 285 VAL A N 1
ATOM 2072 C CA . VAL A 1 285 ? 63.910 43.357 75.514 1.00 103.05 285 VAL A CA 1
ATOM 2073 C C . VAL A 1 285 ? 63.353 42.029 75.013 1.00 102.97 285 VAL A C 1
ATOM 2074 O O . VAL A 1 285 ? 64.031 41.314 74.255 1.00 94.26 285 VAL A O 1
ATOM 2078 N N . GLN A 1 286 ? 62.136 41.697 75.454 1.00 102.17 286 GLN A N 1
ATOM 2079 C CA . GLN A 1 286 ? 61.458 40.485 74.993 1.00 105.21 286 GLN A CA 1
ATOM 2080 C C . GLN A 1 286 ? 61.204 40.581 73.508 1.00 104.15 286 GLN A C 1
ATOM 2081 O O . GLN A 1 286 ? 61.035 39.566 72.846 1.00 105.18 286 GLN A O 1
ATOM 2087 N N . GLU A 1 287 ? 61.169 41.809 72.996 1.00 107.82 287 GLU A N 1
ATOM 2088 C CA . GLU A 1 287 ? 61.106 42.071 71.555 1.00 108.85 287 GLU A CA 1
ATOM 2089 C C . GLU A 1 287 ? 62.200 41.350 70.799 1.00 108.36 287 GLU A C 1
ATOM 2090 O O . GLU A 1 287 ? 61.932 40.484 69.969 1.00 113.51 287 GLU A O 1
ATOM 2096 N N . SER A 1 288 ? 63.441 41.708 71.110 1.00 106.10 288 SER A N 1
ATOM 2097 C CA . SER A 1 288 ? 64.599 41.223 70.379 1.00 103.62 288 SER A CA 1
ATOM 2098 C C . SER A 1 288 ? 65.127 39.881 70.919 1.00 100.07 288 SER A C 1
ATOM 2099 O O . SER A 1 288 ? 66.248 39.488 70.601 1.00 99.65 288 SER A O 1
ATOM 2102 N N . LEU A 1 289 ? 64.329 39.202 71.745 1.00 93.07 289 LEU A N 1
ATOM 2103 C CA . LEU A 1 289 ? 64.667 37.890 72.304 1.00 85.51 289 LEU A CA 1
ATOM 2104 C C . LEU A 1 289 ? 63.729 36.771 71.868 1.00 84.28 289 LEU A C 1
ATOM 2105 O O . LEU A 1 289 ? 64.083 35.593 71.917 1.00 79.83 289 LEU A O 1
ATOM 2110 N N . LEU A 1 290 ? 62.521 37.149 71.469 1.00 84.21 290 LEU A N 1
ATOM 2111 C CA . LEU A 1 290 ? 61.483 36.197 71.147 1.00 83.26 290 LEU A CA 1
ATOM 2112 C C . LEU A 1 290 ? 61.846 35.515 69.845 1.00 80.54 290 LEU A C 1
ATOM 2113 O O . LEU A 1 290 ? 61.995 36.173 68.819 1.00 82.15 290 LEU A O 1
ATOM 2118 N N . GLY A 1 291 ? 62.013 34.199 69.900 1.00 76.34 291 GLY A N 1
ATOM 2119 C CA . GLY A 1 291 ? 62.447 33.434 68.750 1.00 76.57 291 GLY A CA 1
ATOM 2120 C C . GLY A 1 291 ? 63.834 32.895 69.004 1.00 75.29 291 GLY A C 1
ATOM 2121 O O . GLY A 1 291 ? 64.222 31.869 68.425 1.00 77.41 291 GLY A O 1
ATOM 2122 N N . ASP A 1 292 ? 64.580 33.580 69.873 1.00 70.35 292 ASP A N 1
ATOM 2123 C CA . ASP A 1 292 ? 65.932 33.185 70.183 1.00 67.41 292 ASP A CA 1
ATOM 2124 C C . ASP A 1 292 ? 65.908 31.938 71.058 1.00 66.65 292 ASP A C 1
ATOM 2125 O O . ASP A 1 292 ? 65.847 32.009 72.272 1.00 67.77 292 ASP A O 1
ATOM 2130 N N . ASN A 1 293 ? 65.975 30.789 70.407 1.00 69.29 293 ASN A N 1
ATOM 2131 C CA . ASN A 1 293 ? 65.958 29.493 71.067 1.00 70.89 293 ASN A CA 1
ATOM 2132 C C . ASN A 1 293 ? 67.217 29.147 71.879 1.00 69.24 293 ASN A C 1
ATOM 2133 O O . ASN A 1 293 ? 67.316 28.044 72.418 1.00 65.43 293 ASN A O 1
ATOM 2138 N N . ARG A 1 294 ? 68.178 30.065 71.947 1.00 66.69 294 ARG A N 1
ATOM 2139 C CA . ARG A 1 294 ? 69.296 29.922 72.873 1.00 66.71 294 ARG A CA 1
ATOM 2140 C C . ARG A 1 294 ? 68.905 30.418 74.264 1.00 65.46 294 ARG A C 1
ATOM 2141 O O . ARG A 1 294 ? 69.476 29.995 75.280 1.00 58.07 294 ARG A O 1
ATOM 2149 N N . VAL A 1 295 ? 67.946 31.339 74.294 1.00 66.06 295 VAL A N 1
ATOM 2150 C CA . VAL A 1 295 ? 67.615 32.044 75.518 1.00 66.00 295 VAL A CA 1
ATOM 2151 C C . VAL A 1 295 ? 66.561 31.354 76.368 1.00 69.75 295 VAL A C 1
ATOM 2152 O O . VAL A 1 295 ? 65.405 31.273 75.973 1.00 75.42 295 VAL A O 1
ATOM 2156 N N . HIS A 1 296 ? 66.974 30.895 77.549 1.00 73.15 296 HIS A N 1
ATOM 2157 C CA . HIS A 1 296 ? 66.068 30.258 78.535 1.00 78.52 296 HIS A CA 1
ATOM 2158 C C . HIS A 1 296 ? 65.786 31.174 79.707 1.00 75.62 296 HIS A C 1
ATOM 2159 O O . HIS A 1 296 ? 66.605 32.040 80.045 1.00 72.58 296 HIS A O 1
ATOM 2166 N N . HIS A 1 297 ? 64.611 30.995 80.308 1.00 75.00 297 HIS A N 1
ATOM 2167 C CA . HIS A 1 297 ? 64.338 31.613 81.580 1.00 73.82 297 HIS A CA 1
ATOM 2168 C C . HIS A 1 297 ? 64.240 30.628 82.747 1.00 72.69 297 HIS A C 1
ATOM 2169 O O . HIS A 1 297 ? 63.458 29.682 82.739 1.00 70.16 297 HIS A O 1
ATOM 2176 N N . LEU A 1 298 ? 65.050 30.895 83.760 1.00 69.99 298 LEU A N 1
ATOM 2177 C CA . LEU A 1 298 ? 64.975 30.224 85.038 1.00 69.34 298 LEU A CA 1
ATOM 2178 C C . LEU A 1 298 ? 64.395 31.223 86.052 1.00 72.28 298 LEU A C 1
ATOM 2179 O O . LEU A 1 298 ? 64.638 32.424 85.943 1.00 75.18 298 LEU A O 1
ATOM 2184 N N . GLN A 1 299 ? 63.588 30.754 87.001 1.00 76.95 299 GLN A N 1
ATOM 2185 C CA . GLN A 1 299 ? 63.170 31.617 88.122 1.00 76.32 299 GLN A CA 1
ATOM 2186 C C . GLN A 1 299 ? 63.639 31.015 89.382 1.00 70.65 299 GLN A C 1
ATOM 2187 O O . GLN A 1 299 ? 63.681 29.803 89.488 1.00 66.74 299 GLN A O 1
ATOM 2193 N N . GLY A 1 300 ? 64.023 31.873 90.318 1.00 70.51 300 GLY A N 1
ATOM 2194 C CA . GLY A 1 300 ? 64.500 31.432 91.617 1.00 74.09 300 GLY A CA 1
ATOM 2195 C C . GLY A 1 300 ? 65.236 32.507 92.394 1.00 75.13 300 GLY A C 1
ATOM 2196 O O . GLY A 1 300 ? 65.637 33.526 91.835 1.00 73.44 300 GLY A O 1
ATOM 2197 N N . ARG A 1 301 ? 65.371 32.281 93.699 1.00 77.96 301 ARG A N 1
ATOM 2198 C CA . ARG A 1 301 ? 66.402 32.933 94.485 1.00 80.13 301 ARG A CA 1
ATOM 2199 C C . ARG A 1 301 ? 67.599 32.028 94.433 1.00 74.30 301 ARG A C 1
ATOM 2200 O O . ARG A 1 301 ? 67.471 30.810 94.550 1.00 71.36 301 ARG A O 1
ATOM 2208 N N . VAL A 1 302 ? 68.758 32.635 94.271 1.00 69.76 302 VAL A N 1
ATOM 2209 C CA . VAL A 1 302 ? 69.998 31.904 94.208 1.00 68.32 302 VAL A CA 1
ATOM 2210 C C . VAL A 1 302 ? 70.462 31.634 95.617 1.00 67.93 302 VAL A C 1
ATOM 2211 O O . VAL A 1 302 ? 70.708 32.571 96.360 1.00 70.72 302 VAL A O 1
ATOM 2215 N N . THR A 1 303 ? 70.616 30.366 95.969 1.00 65.83 303 THR A N 1
ATOM 2216 C CA . THR A 1 303 ? 70.914 30.014 97.361 1.00 70.73 303 THR A CA 1
ATOM 2217 C C . THR A 1 303 ? 72.373 29.690 97.540 1.00 68.09 303 THR A C 1
ATOM 2218 O O . THR A 1 303 ? 72.893 29.819 98.640 1.00 69.74 303 THR A O 1
ATOM 2222 N N . ARG A 1 304 ? 73.043 29.301 96.466 1.00 67.98 304 ARG A N 1
ATOM 2223 C CA . ARG A 1 304 ? 74.499 29.374 96.445 1.00 67.07 304 ARG A CA 1
ATOM 2224 C C . ARG A 1 304 ? 75.158 29.264 95.088 1.00 62.29 304 ARG A C 1
ATOM 2225 O O . ARG A 1 304 ? 74.570 28.842 94.107 1.00 61.70 304 ARG A O 1
ATOM 2233 N N . ILE A 1 305 ? 76.428 29.596 95.078 1.00 60.82 305 ILE A N 1
ATOM 2234 C CA . ILE A 1 305 ? 77.235 29.499 93.901 1.00 63.15 305 ILE A CA 1
ATOM 2235 C C . ILE A 1 305 ? 78.566 28.891 94.317 1.00 68.91 305 ILE A C 1
ATOM 2236 O O . ILE A 1 305 ? 79.134 29.251 95.371 1.00 70.57 305 ILE A O 1
ATOM 2241 N N . VAL A 1 306 ? 79.054 27.951 93.509 1.00 66.34 306 VAL A N 1
ATOM 2242 C CA . VAL A 1 306 ? 80.341 27.350 93.780 1.00 66.35 306 VAL A CA 1
ATOM 2243 C C . VAL A 1 306 ? 80.937 26.825 92.472 1.00 66.91 306 VAL A C 1
ATOM 2244 O O . VAL A 1 306 ? 80.211 26.582 91.501 1.00 69.34 306 VAL A O 1
ATOM 2248 N N . GLY A 1 307 ? 82.260 26.706 92.430 1.00 67.87 307 GLY A N 1
ATOM 2249 C CA . GLY A 1 307 ? 82.966 26.129 91.278 1.00 68.90 307 GLY A CA 1
ATOM 2250 C C . GLY A 1 307 ? 82.545 24.696 90.981 1.00 72.16 307 GLY A C 1
ATOM 2251 O O . GLY A 1 307 ? 82.257 23.905 91.880 1.00 74.81 307 GLY A O 1
ATOM 2252 N N . GLN A 1 308 ? 82.490 24.369 89.700 1.00 73.72 308 GLN A N 1
ATOM 2253 C CA . GLN A 1 308 ? 82.104 23.041 89.252 1.00 74.30 308 GLN A CA 1
ATOM 2254 C C . GLN A 1 308 ? 82.600 22.924 87.829 1.00 75.30 308 GLN A C 1
ATOM 2255 O O . GLN A 1 308 ? 81.938 23.414 86.925 1.00 76.56 308 GLN A O 1
ATOM 2261 N N . GLY A 1 309 ? 83.763 22.292 87.649 1.00 77.97 309 GLY A N 1
ATOM 2262 C CA . GLY A 1 309 ? 84.442 22.205 86.359 1.00 80.20 309 GLY A CA 1
ATOM 2263 C C . GLY A 1 309 ? 85.151 23.513 86.024 1.00 83.05 309 GLY A C 1
ATOM 2264 O O . GLY A 1 309 ? 85.675 24.188 86.919 1.00 79.99 309 GLY A O 1
ATOM 2265 N N . ASP A 1 310 ? 85.181 23.851 84.732 1.00 82.83 310 ASP A N 1
ATOM 2266 C CA . ASP A 1 310 ? 85.635 25.158 84.259 1.00 84.37 310 ASP A CA 1
ATOM 2267 C C . ASP A 1 310 ? 84.364 25.959 84.178 1.00 84.82 310 ASP A C 1
ATOM 2268 O O . ASP A 1 310 ? 83.862 26.237 83.069 1.00 84.15 310 ASP A O 1
ATOM 2273 N N . GLY A 1 311 ? 83.826 26.299 85.355 1.00 78.01 311 GLY A N 1
ATOM 2274 C CA . GLY A 1 311 ? 82.504 26.901 85.448 1.00 73.53 311 GLY A CA 1
ATOM 2275 C C . GLY A 1 311 ? 81.896 26.953 86.844 1.00 70.03 311 GLY A C 1
ATOM 2276 O O . GLY A 1 311 ? 82.551 26.647 87.842 1.00 74.09 311 GLY A O 1
ATOM 2277 N N . VAL A 1 312 ? 80.626 27.323 86.911 1.00 60.29 312 VAL A N 1
ATOM 2278 C CA . VAL A 1 312 ? 79.985 27.553 88.190 1.00 61.95 312 VAL A CA 1
ATOM 2279 C C . VAL A 1 312 ? 78.650 26.789 88.310 1.00 59.50 312 VAL A C 1
ATOM 2280 O O . VAL A 1 312 ? 77.865 26.685 87.340 1.00 53.43 312 VAL A O 1
ATOM 2284 N N . ALA A 1 313 ? 78.436 26.215 89.490 1.00 56.87 313 ALA A N 1
ATOM 2285 C CA . ALA A 1 313 ? 77.155 25.631 89.855 1.00 58.39 313 ALA A CA 1
ATOM 2286 C C . ALA A 1 313 ? 76.366 26.629 90.701 1.00 58.47 313 ALA A C 1
ATOM 2287 O O . ALA A 1 313 ? 76.872 27.211 91.674 1.00 62.27 313 ALA A O 1
ATOM 2289 N N . VAL A 1 314 ? 75.121 26.815 90.331 1.00 57.87 314 VAL A N 1
ATOM 2290 C CA . VAL A 1 314 ? 74.270 27.802 90.946 1.00 57.09 314 VAL A CA 1
ATOM 2291 C C . VAL A 1 314 ? 73.007 27.089 91.365 1.00 58.11 314 VAL A C 1
ATOM 2292 O O . VAL A 1 314 ? 72.417 26.394 90.564 1.00 63.70 314 VAL A O 1
ATOM 2296 N N . THR A 1 315 ? 72.577 27.290 92.595 1.00 61.06 315 THR A N 1
ATOM 2297 C CA . THR A 1 315 ? 71.438 26.589 93.145 1.00 63.59 315 THR A CA 1
ATOM 2298 C C . THR A 1 315 ? 70.273 27.561 93.231 1.00 66.82 315 THR A C 1
ATOM 2299 O O . THR A 1 315 ? 70.452 28.696 93.712 1.00 68.10 315 THR A O 1
ATOM 2303 N N . LEU A 1 316 ? 69.094 27.133 92.775 1.00 69.02 316 LEU A N 1
ATOM 2304 C CA . LEU A 1 316 ? 67.890 27.964 92.827 1.00 75.05 316 LEU A CA 1
ATOM 2305 C C . LEU A 1 316 ? 66.760 27.308 93.610 1.00 80.91 316 LEU A C 1
ATOM 2306 O O . LEU A 1 316 ? 66.508 26.115 93.435 1.00 83.54 316 LEU A O 1
ATOM 2311 N N . ARG A 1 317 ? 66.058 28.089 94.440 1.00 86.44 317 ARG A N 1
ATOM 2312 C CA . ARG A 1 317 ? 64.915 27.567 95.221 1.00 96.63 317 ARG A CA 1
ATOM 2313 C C . ARG A 1 317 ? 63.613 28.302 94.924 1.00 96.72 317 ARG A C 1
ATOM 2314 O O . ARG A 1 317 ? 63.627 29.467 94.567 1.00 98.56 317 ARG A O 1
ATOM 2322 N N . ASN A 1 318 ? 62.485 27.620 95.091 1.00 106.05 318 ASN A N 1
ATOM 2323 C CA . ASN A 1 318 ? 61.186 28.290 95.056 1.00 108.73 318 ASN A CA 1
ATOM 2324 C C . ASN A 1 318 ? 60.186 27.870 96.151 1.00 113.78 318 ASN A C 1
ATOM 2325 O O . ASN A 1 318 ? 60.327 26.826 96.792 1.00 113.05 318 ASN A O 1
ATOM 2330 N N . GLU A 1 319 ? 59.195 28.742 96.343 1.00 120.52 319 GLU A N 1
ATOM 2331 C CA . GLU A 1 319 ? 58.128 28.615 97.350 1.00 129.22 319 GLU A CA 1
ATOM 2332 C C . GLU A 1 319 ? 57.972 27.183 97.885 1.00 135.02 319 GLU A C 1
ATOM 2333 O O . GLU A 1 319 ? 58.365 26.907 99.021 1.00 143.08 319 GLU A O 1
ATOM 2339 N N . MET A 1 320 ? 57.405 26.281 97.082 1.00 136.30 320 MET A N 1
ATOM 2340 C CA . MET A 1 320 ? 57.337 24.857 97.440 1.00 136.43 320 MET A CA 1
ATOM 2341 C C . MET A 1 320 ? 57.610 24.002 96.220 1.00 130.62 320 MET A C 1
ATOM 2342 O O . MET A 1 320 ? 56.739 23.303 95.704 1.00 131.39 320 MET A O 1
ATOM 2347 N N . ARG A 1 321 ? 58.845 24.105 95.756 1.00 124.87 321 ARG A N 1
ATOM 2348 C CA . ARG A 1 321 ? 59.405 23.186 94.788 1.00 122.58 321 ARG A CA 1
ATOM 2349 C C . ARG A 1 321 ? 60.814 22.904 95.276 1.00 113.11 321 ARG A C 1
ATOM 2350 O O . ARG A 1 321 ? 61.367 23.681 96.065 1.00 109.02 321 ARG A O 1
ATOM 2358 N N . ALA A 1 322 ? 61.388 21.789 94.833 1.00 105.93 322 ALA A N 1
ATOM 2359 C CA . ALA A 1 322 ? 62.743 21.444 95.239 1.00 102.43 322 ALA A CA 1
ATOM 2360 C C . ALA A 1 322 ? 63.730 22.490 94.723 1.00 95.66 322 ALA A C 1
ATOM 2361 O O . ALA A 1 322 ? 63.401 23.324 93.891 1.00 90.14 322 ALA A O 1
ATOM 2363 N N . ASP A 1 323 ? 64.932 22.441 95.274 1.00 95.53 323 ASP A N 1
ATOM 2364 C CA . ASP A 1 323 ? 66.044 23.199 94.774 1.00 89.73 323 ASP A CA 1
ATOM 2365 C C . ASP A 1 323 ? 66.449 22.650 93.415 1.00 91.90 323 ASP A C 1
ATOM 2366 O O . ASP A 1 323 ? 66.320 21.439 93.158 1.00 89.39 323 ASP A O 1
ATOM 2371 N N . GLN A 1 324 ? 66.925 23.551 92.551 1.00 84.16 324 GLN A N 1
ATOM 2372 C CA . GLN A 1 324 ? 67.547 23.161 91.303 1.00 83.27 324 GLN A CA 1
ATOM 2373 C C . GLN A 1 324 ? 68.993 23.661 91.265 1.00 77.23 324 GLN A C 1
ATOM 2374 O O . GLN A 1 324 ? 69.278 24.753 91.760 1.00 74.19 324 GLN A O 1
ATOM 2380 N N . VAL A 1 325 ? 69.896 22.846 90.707 1.00 72.50 325 VAL A N 1
ATOM 2381 C CA . VAL A 1 325 ? 71.265 23.271 90.416 1.00 71.08 325 VAL A CA 1
ATOM 2382 C C . VAL A 1 325 ? 71.493 23.312 88.911 1.00 72.63 325 VAL A C 1
ATOM 2383 O O . VAL A 1 325 ? 71.036 22.421 88.209 1.00 73.97 325 VAL A O 1
ATOM 2387 N N . HIS A 1 326 ? 72.168 24.357 88.424 1.00 69.88 326 HIS A N 1
ATOM 2388 C CA . HIS A 1 326 ? 72.589 24.450 87.015 1.00 66.23 326 HIS A CA 1
ATOM 2389 C C . HIS A 1 326 ? 74.062 24.822 86.913 1.00 61.34 326 HIS A C 1
ATOM 2390 O O . HIS A 1 326 ? 74.547 25.662 87.697 1.00 59.37 326 HIS A O 1
ATOM 2397 N N . ASN A 1 327 ? 74.762 24.195 85.969 1.00 59.03 327 ASN A N 1
ATOM 2398 C CA . ASN A 1 327 ? 76.118 24.586 85.634 1.00 60.20 327 ASN A CA 1
ATOM 2399 C C . ASN A 1 327 ? 76.146 25.663 84.542 1.00 60.62 327 ASN A C 1
ATOM 2400 O O . ASN A 1 327 ? 75.435 25.579 83.531 1.00 59.98 327 ASN A O 1
ATOM 2405 N N . PHE A 1 328 ? 76.992 26.666 84.754 1.00 57.10 328 PHE A N 1
ATOM 2406 C CA . PHE A 1 328 ? 77.197 27.714 83.782 1.00 53.13 328 PHE A CA 1
ATOM 2407 C C . PHE A 1 328 ? 78.672 27.970 83.631 1.00 53.30 328 PHE A C 1
ATOM 2408 O O . PHE A 1 328 ? 79.418 27.997 84.610 1.00 51.10 328 PHE A O 1
ATOM 2416 N N . ASP A 1 329 ? 79.083 28.169 82.391 1.00 53.77 329 ASP A N 1
ATOM 2417 C CA . ASP A 1 329 ? 80.434 28.606 82.106 1.00 57.43 329 ASP A CA 1
ATOM 2418 C C . ASP A 1 329 ? 80.614 30.072 82.408 1.00 54.33 329 ASP A C 1
ATOM 2419 O O . ASP A 1 329 ? 81.722 30.524 82.601 1.00 55.88 329 ASP A O 1
ATOM 2424 N N . LEU A 1 330 ? 79.542 30.835 82.409 1.00 51.06 330 LEU A N 1
ATOM 2425 C CA . LEU A 1 330 ? 79.701 32.223 82.670 1.00 52.60 330 LEU A CA 1
ATOM 2426 C C . LEU A 1 330 ? 78.466 32.730 83.420 1.00 50.38 330 LEU A C 1
ATOM 2427 O O . LEU A 1 330 ? 77.314 32.413 83.048 1.00 50.09 330 LEU A O 1
ATOM 2432 N N . VAL A 1 331 ? 78.688 33.501 84.481 1.00 46.66 331 VAL A N 1
ATOM 2433 C CA . VAL A 1 331 ? 77.557 34.108 85.169 1.00 46.94 331 VAL A CA 1
ATOM 2434 C C . VAL A 1 331 ? 77.736 35.605 85.246 1.00 44.34 331 VAL A C 1
ATOM 2435 O O . VAL A 1 331 ? 78.784 36.084 85.665 1.00 44.63 331 VAL A O 1
ATOM 2439 N N . VAL A 1 332 ? 76.685 36.328 84.918 1.00 43.11 332 VAL A N 1
ATOM 2440 C CA . VAL A 1 332 ? 76.686 37.762 85.059 1.00 44.16 332 VAL A CA 1
ATOM 2441 C C . VAL A 1 332 ? 75.742 38.210 86.195 1.00 43.68 332 VAL A C 1
ATOM 2442 O O . VAL A 1 332 ? 74.526 38.016 86.126 1.00 39.38 332 VAL A O 1
ATOM 2446 N N . ASP A 1 333 ? 76.316 38.843 87.212 1.00 42.01 333 ASP A N 1
ATOM 2447 C CA . ASP A 1 333 ? 75.543 39.439 88.267 1.00 40.79 333 ASP A CA 1
ATOM 2448 C C . ASP A 1 333 ? 74.990 40.776 87.795 1.00 40.12 333 ASP A C 1
ATOM 2449 O O . ASP A 1 333 ? 75.605 41.821 87.955 1.00 40.83 333 ASP A O 1
ATOM 2454 N N . ALA A 1 334 ? 73.795 40.716 87.243 1.00 40.81 334 ALA A N 1
ATOM 2455 C CA . ALA A 1 334 ? 73.017 41.878 86.876 1.00 43.28 334 ALA A CA 1
ATOM 2456 C C . ALA A 1 334 ? 71.867 42.090 87.875 1.00 44.47 334 ALA A C 1
ATOM 2457 O O . ALA A 1 334 ? 70.793 42.596 87.532 1.00 45.53 334 ALA A O 1
ATOM 2459 N N . THR A 1 335 ? 72.137 41.716 89.116 1.00 42.50 335 THR A N 1
ATOM 2460 C CA . THR A 1 335 ? 71.198 41.873 90.237 1.00 43.53 335 THR A CA 1
ATOM 2461 C C . THR A 1 335 ? 70.618 43.260 90.378 1.00 43.60 335 THR A C 1
ATOM 2462 O O . THR A 1 335 ? 69.429 43.458 90.568 1.00 43.01 335 THR A O 1
ATOM 2466 N N . GLY A 1 336 ? 71.477 44.242 90.266 1.00 46.13 336 GLY A N 1
ATOM 2467 C CA . GLY A 1 336 ? 71.050 45.601 90.453 1.00 46.21 336 GLY A CA 1
ATOM 2468 C C . GLY A 1 336 ? 71.585 46.174 91.724 1.00 45.39 336 GLY A C 1
ATOM 2469 O O . GLY A 1 336 ? 71.169 47.249 92.134 1.00 47.79 336 GLY A O 1
ATOM 2470 N N . GLY A 1 337 ? 72.531 45.505 92.340 1.00 47.35 337 GLY A N 1
ATOM 2471 C CA . GLY A 1 337 ? 73.058 46.038 93.585 1.00 52.27 337 GLY A CA 1
ATOM 2472 C C . GLY A 1 337 ? 72.676 45.227 94.843 1.00 54.24 337 GLY A C 1
ATOM 2473 O O . GLY A 1 337 ? 71.768 44.365 94.828 1.00 50.31 337 GLY A O 1
ATOM 2474 N N . GLN A 1 338 ? 73.368 45.565 95.931 1.00 54.75 338 GLN A N 1
ATOM 2475 C CA . GLN A 1 338 ? 73.286 44.863 97.191 1.00 55.86 338 GLN A CA 1
ATOM 2476 C C . GLN A 1 338 ? 72.628 45.855 98.136 1.00 51.40 338 GLN A C 1
ATOM 2477 O O . GLN A 1 338 ? 73.287 46.772 98.632 1.00 53.90 338 GLN A O 1
ATOM 2483 N N . PRO A 1 339 ? 71.322 45.701 98.367 1.00 45.56 339 PRO A N 1
ATOM 2484 C CA . PRO A 1 339 ? 70.633 46.788 99.051 1.00 45.56 339 PRO A CA 1
ATOM 2485 C C . PRO A 1 339 ? 71.224 47.209 100.384 1.00 48.71 339 PRO A C 1
ATOM 2486 O O . PRO A 1 339 ? 71.137 48.389 100.727 1.00 53.38 339 PRO A O 1
ATOM 2490 N N . LEU A 1 340 ? 71.877 46.300 101.103 1.00 50.50 340 LEU A N 1
ATOM 2491 C CA . LEU A 1 340 ? 72.483 46.645 102.387 1.00 50.32 340 LEU A CA 1
ATOM 2492 C C . LEU A 1 340 ? 73.927 47.010 102.285 1.00 52.28 340 LEU A C 1
ATOM 2493 O O . LEU A 1 340 ? 74.604 47.042 103.303 1.00 56.24 340 LEU A O 1
ATOM 2498 N N . TRP A 1 341 ? 74.402 47.351 101.084 1.00 52.58 341 TRP A N 1
ATOM 2499 C CA . TRP A 1 341 ? 75.783 47.804 100.915 1.00 51.42 341 TRP A CA 1
ATOM 2500 C C . TRP A 1 341 ? 76.098 48.877 101.932 1.00 52.76 341 TRP A C 1
ATOM 2501 O O . TRP A 1 341 ? 77.173 48.909 102.489 1.00 57.77 341 TRP A O 1
ATOM 2512 N N . PHE A 1 342 ? 75.150 49.752 102.207 1.00 54.89 342 PHE A N 1
ATOM 2513 C CA . PHE A 1 342 ? 75.472 50.924 103.003 1.00 54.65 342 PHE A CA 1
ATOM 2514 C C . PHE A 1 342 ? 75.862 50.594 104.437 1.00 55.69 342 PHE A C 1
ATOM 2515 O O . PHE A 1 342 ? 76.633 51.325 105.051 1.00 56.22 342 PHE A O 1
ATOM 2523 N N . LEU A 1 343 ? 75.333 49.496 104.959 1.00 56.01 343 LEU A N 1
ATOM 2524 C CA . LEU A 1 343 ? 75.667 49.029 106.306 1.00 57.90 343 LEU A CA 1
ATOM 2525 C C . LEU A 1 343 ? 77.161 48.969 106.552 1.00 58.76 343 LEU A C 1
ATOM 2526 O O . LEU A 1 343 ? 77.645 49.501 107.547 1.00 60.58 343 LEU A O 1
ATOM 2531 N N . ASP A 1 344 ? 77.906 48.418 105.608 1.00 63.08 344 ASP A N 1
ATOM 2532 C CA . ASP A 1 344 ? 79.370 48.375 105.718 1.00 65.96 344 ASP A CA 1
ATOM 2533 C C . ASP A 1 344 ? 80.015 49.772 105.882 1.00 64.77 344 ASP A C 1
ATOM 2534 O O . ASP A 1 344 ? 81.183 49.856 106.174 1.00 70.53 344 ASP A O 1
ATOM 2539 N N . LEU A 1 345 ? 79.276 50.860 105.703 1.00 64.92 345 LEU A N 1
ATOM 2540 C CA . LEU A 1 345 ? 79.777 52.206 106.041 1.00 66.42 345 LEU A CA 1
ATOM 2541 C C . LEU A 1 345 ? 79.651 52.582 107.520 1.00 68.75 345 LEU A C 1
ATOM 2542 O O . LEU A 1 345 ? 80.387 53.433 107.988 1.00 73.75 345 LEU A O 1
ATOM 2547 N N . PHE A 1 346 ? 78.705 51.998 108.244 1.00 66.80 346 PHE A N 1
ATOM 2548 C CA . PHE A 1 346 ? 78.427 52.444 109.616 1.00 71.52 346 PHE A CA 1
ATOM 2549 C C . PHE A 1 346 ? 79.482 51.864 110.537 1.00 73.40 346 PHE A C 1
ATOM 2550 O O . PHE A 1 346 ? 79.908 50.733 110.319 1.00 72.13 346 PHE A O 1
ATOM 2558 N N . ASP A 1 347 ? 79.887 52.605 111.572 1.00 74.18 347 ASP A N 1
ATOM 2559 C CA . ASP A 1 347 ? 80.850 52.061 112.531 1.00 74.28 347 ASP A CA 1
ATOM 2560 C C . ASP A 1 347 ? 80.089 51.237 113.541 1.00 74.24 347 ASP A C 1
ATOM 2561 O O . ASP A 1 347 ? 78.869 51.183 113.498 1.00 75.08 347 ASP A O 1
ATOM 2566 N N . SER A 1 348 ? 80.819 50.578 114.431 1.00 76.01 348 SER A N 1
ATOM 2567 C CA . SER A 1 348 ? 80.240 49.660 115.387 1.00 73.90 348 SER A CA 1
ATOM 2568 C C . SER A 1 348 ? 79.151 50.295 116.228 1.00 73.39 348 SER A C 1
ATOM 2569 O O . SER A 1 348 ? 78.071 49.709 116.385 1.00 66.97 348 SER A O 1
ATOM 2572 N N . GLU A 1 349 ? 79.434 51.480 116.768 1.00 75.92 349 GLU A N 1
ATOM 2573 C CA . GLU A 1 349 ? 78.474 52.149 117.664 1.00 81.30 349 GLU A CA 1
ATOM 2574 C C . GLU A 1 349 ? 77.168 52.351 116.906 1.00 77.12 349 GLU A C 1
ATOM 2575 O O . GLU A 1 349 ? 76.101 51.903 117.360 1.00 74.39 349 GLU A O 1
ATOM 2581 N N . SER A 1 350 ? 77.277 52.990 115.737 1.00 75.40 350 SER A N 1
ATOM 2582 C CA . SER A 1 350 ? 76.118 53.404 114.953 1.00 72.87 350 SER A CA 1
ATOM 2583 C C . SER A 1 350 ? 75.251 52.228 114.537 1.00 71.70 350 SER A C 1
ATOM 2584 O O . SER A 1 350 ? 74.031 52.263 114.707 1.00 72.74 350 SER A O 1
ATOM 2587 N N . ALA A 1 351 ? 75.888 51.181 114.024 1.00 69.69 351 ALA A N 1
ATOM 2588 C CA . ALA A 1 351 ? 75.187 49.960 113.601 1.00 70.17 351 ALA A CA 1
ATOM 2589 C C . ALA A 1 351 ? 74.360 49.358 114.732 1.00 69.21 351 ALA A C 1
ATOM 2590 O O . ALA A 1 351 ? 73.274 48.835 114.503 1.00 67.54 351 ALA A O 1
ATOM 2592 N N . ASP A 1 352 ? 74.903 49.430 115.947 1.00 72.56 352 ASP A N 1
ATOM 2593 C CA . ASP A 1 352 ? 74.222 48.966 117.168 1.00 72.16 352 ASP A CA 1
ATOM 2594 C C . ASP A 1 352 ? 73.005 49.803 117.529 1.00 70.37 352 ASP A C 1
ATOM 2595 O O . ASP A 1 352 ? 71.913 49.266 117.775 1.00 67.10 352 ASP A O 1
ATOM 2600 N N . LEU A 1 353 ? 73.199 51.116 117.554 1.00 71.04 353 LEU A N 1
ATOM 2601 C CA . LEU A 1 353 ? 72.093 52.052 117.739 1.00 71.57 353 LEU A CA 1
ATOM 2602 C C . LEU A 1 353 ? 70.963 51.752 116.773 1.00 71.12 353 LEU A C 1
ATOM 2603 O O . LEU A 1 353 ? 69.798 51.666 117.180 1.00 72.35 353 LEU A O 1
ATOM 2608 N N . LEU A 1 354 ? 71.327 51.545 115.511 1.00 69.84 354 LEU A N 1
ATOM 2609 C CA . LEU A 1 354 ? 70.385 51.159 114.476 1.00 68.18 354 LEU A CA 1
ATOM 2610 C C . LEU A 1 354 ? 69.738 49.811 114.767 1.00 67.53 354 LEU A C 1
ATOM 2611 O O . LEU A 1 354 ? 68.575 49.592 114.435 1.00 64.83 354 LEU A O 1
ATOM 2616 N N . GLU A 1 355 ? 70.488 48.898 115.361 1.00 69.25 355 GLU A N 1
ATOM 2617 C CA . GLU A 1 355 ? 69.890 47.650 115.867 1.00 73.47 355 GLU A CA 1
ATOM 2618 C C . GLU A 1 355 ? 68.808 47.905 116.927 1.00 69.93 355 GLU A C 1
ATOM 2619 O O . GLU A 1 355 ? 67.791 47.206 116.980 1.00 69.68 355 GLU A O 1
ATOM 2625 N N . LEU A 1 356 ? 69.028 48.893 117.776 1.00 69.99 356 LEU A N 1
ATOM 2626 C CA . LEU A 1 356 ? 68.037 49.222 118.810 1.00 70.78 356 LEU A CA 1
ATOM 2627 C C . LEU A 1 356 ? 66.794 49.761 118.140 1.00 67.26 356 LEU A C 1
ATOM 2628 O O . LEU A 1 356 ? 65.686 49.299 118.416 1.00 63.77 356 LEU A O 1
ATOM 2633 N N . ALA A 1 357 ? 66.980 50.723 117.232 1.00 64.15 357 ALA A N 1
ATOM 2634 C CA . ALA A 1 357 ? 65.848 51.387 116.640 1.00 61.95 357 ALA A CA 1
ATOM 2635 C C . ALA A 1 357 ? 65.064 50.379 115.821 1.00 63.01 357 ALA A C 1
ATOM 2636 O O . ALA A 1 357 ? 63.830 50.307 115.889 1.00 65.55 357 ALA A O 1
ATOM 2638 N N . VAL A 1 358 ? 65.782 49.551 115.092 1.00 62.71 358 VAL A N 1
ATOM 2639 C CA . VAL A 1 358 ? 65.157 48.615 114.172 1.00 64.99 358 VAL A CA 1
ATOM 2640 C C . VAL A 1 358 ? 64.546 47.438 114.927 1.00 66.48 358 VAL A C 1
ATOM 2641 O O . VAL A 1 358 ? 63.582 46.818 114.458 1.00 67.81 358 VAL A O 1
ATOM 2645 N N . GLY A 1 359 ? 65.124 47.120 116.084 1.00 66.42 359 GLY A N 1
ATOM 2646 C CA . GLY A 1 359 ? 64.547 46.141 116.985 1.00 66.98 359 GLY A CA 1
ATOM 2647 C C . GLY A 1 359 ? 65.165 44.765 116.846 1.00 66.90 359 GLY A C 1
ATOM 2648 O O . GLY A 1 359 ? 64.555 43.782 117.238 1.00 69.35 359 GLY A O 1
ATOM 2649 N N . GLY A 1 360 ? 66.398 44.672 116.361 1.00 65.60 360 GLY A N 1
ATOM 2650 C CA . GLY A 1 360 ? 67.009 43.356 116.182 1.00 65.53 360 GLY A CA 1
ATOM 2651 C C . GLY A 1 360 ? 68.001 43.383 115.074 1.00 63.58 360 GLY A C 1
ATOM 2652 O O . GLY A 1 360 ? 68.173 44.431 114.478 1.00 66.12 360 GLY A O 1
ATOM 2653 N N . PRO A 1 361 ? 68.649 42.239 114.781 1.00 64.71 361 PRO A N 1
ATOM 2654 C CA . PRO A 1 361 ? 69.673 42.179 113.729 1.00 63.93 361 PRO A CA 1
ATOM 2655 C C . PRO A 1 361 ? 69.266 42.933 112.471 1.00 62.95 361 PRO A C 1
ATOM 2656 O O . PRO A 1 361 ? 68.089 42.929 112.102 1.00 59.79 361 PRO A O 1
ATOM 2660 N N . LEU A 1 362 ? 70.238 43.565 111.823 1.00 63.95 362 LEU A N 1
ATOM 2661 C CA . LEU A 1 362 ? 69.971 44.411 110.669 1.00 62.63 362 LEU A CA 1
ATOM 2662 C C . LEU A 1 362 ? 69.820 43.567 109.435 1.00 58.71 362 LEU A C 1
ATOM 2663 O O . LEU A 1 362 ? 70.750 43.420 108.682 1.00 61.47 362 LEU A O 1
ATOM 2668 N N . THR A 1 363 ? 68.651 42.967 109.283 1.00 54.93 363 THR A N 1
ATOM 2669 C CA . THR A 1 363 ? 68.245 42.384 108.070 1.00 53.51 363 THR A CA 1
ATOM 2670 C C . THR A 1 363 ? 67.520 43.437 107.241 1.00 55.67 363 THR A C 1
ATOM 2671 O O . THR A 1 363 ? 67.130 44.510 107.699 1.00 59.21 363 THR A O 1
ATOM 2675 N N . GLN A 1 364 ? 67.322 43.103 105.996 1.00 56.09 364 GLN A N 1
ATOM 2676 C CA . GLN A 1 364 ? 66.611 43.983 105.105 1.00 57.95 364 GLN A CA 1
ATOM 2677 C C . GLN A 1 364 ? 65.108 43.991 105.454 1.00 53.96 364 GLN A C 1
ATOM 2678 O O . GLN A 1 364 ? 64.512 45.042 105.505 1.00 50.89 364 GLN A O 1
ATOM 2684 N N . GLN A 1 365 ? 64.512 42.836 105.744 1.00 58.31 365 GLN A N 1
ATOM 2685 C CA . GLN A 1 365 ? 63.079 42.798 106.171 1.00 60.56 365 GLN A CA 1
ATOM 2686 C C . GLN A 1 365 ? 62.823 43.670 107.403 1.00 57.65 365 GLN A C 1
ATOM 2687 O O . GLN A 1 365 ? 61.816 44.402 107.466 1.00 57.66 365 GLN A O 1
ATOM 2693 N N . ARG A 1 366 ? 63.772 43.669 108.329 1.00 55.30 366 ARG A N 1
ATOM 2694 C CA . ARG A 1 366 ? 63.635 44.473 109.538 1.00 57.45 366 ARG A CA 1
ATOM 2695 C C . ARG A 1 366 ? 63.883 45.936 109.327 1.00 55.19 366 ARG A C 1
ATOM 2696 O O . ARG A 1 366 ? 63.141 46.764 109.811 1.00 55.83 366 ARG A O 1
ATOM 2704 N N . ILE A 1 367 ? 64.917 46.304 108.595 1.00 57.27 367 ILE A N 1
ATOM 2705 C CA . ILE A 1 367 ? 65.114 47.740 108.339 1.00 55.09 367 ILE A CA 1
ATOM 2706 C C . ILE A 1 367 ? 63.933 48.312 107.552 1.00 52.12 367 ILE A C 1
ATOM 2707 O O . ILE A 1 367 ? 63.425 49.366 107.872 1.00 52.11 367 ILE A O 1
ATOM 2712 N N . GLU A 1 368 ? 63.485 47.565 106.558 1.00 51.62 368 GLU A N 1
ATOM 2713 C CA . GLU A 1 368 ? 62.348 47.944 105.764 1.00 54.89 368 GLU A CA 1
ATOM 2714 C C . GLU A 1 368 ? 61.208 48.342 106.621 1.00 54.88 368 GLU A C 1
ATOM 2715 O O . GLU A 1 368 ? 60.662 49.396 106.415 1.00 58.03 368 GLU A O 1
ATOM 2721 N N . SER A 1 369 ? 60.817 47.484 107.564 1.00 56.78 369 SER A N 1
ATOM 2722 C CA . SER A 1 369 ? 59.572 47.743 108.345 1.00 56.13 369 SER A CA 1
ATOM 2723 C C . SER A 1 369 ? 59.701 48.911 109.313 1.00 52.56 369 SER A C 1
ATOM 2724 O O . SER A 1 369 ? 58.706 49.435 109.744 1.00 55.93 369 SER A O 1
ATOM 2727 N N . SER A 1 370 ? 60.923 49.333 109.599 1.00 50.79 370 SER A N 1
ATOM 2728 C CA . SER A 1 370 ? 61.193 50.474 110.457 1.00 53.13 370 SER A CA 1
ATOM 2729 C C . SER A 1 370 ? 60.957 51.847 109.851 1.00 55.04 370 SER A C 1
ATOM 2730 O O . SER A 1 370 ? 61.037 52.838 110.580 1.00 56.79 370 SER A O 1
ATOM 2733 N N . ILE A 1 371 ? 60.705 51.923 108.542 1.00 53.11 371 ILE A N 1
ATOM 2734 C CA . ILE A 1 371 ? 60.784 53.187 107.844 1.00 51.95 371 ILE A CA 1
ATOM 2735 C C . ILE A 1 371 ? 59.446 53.934 107.823 1.00 52.02 371 ILE A C 1
ATOM 2736 O O . ILE A 1 371 ? 58.427 53.459 107.302 1.00 49.80 371 ILE A O 1
ATOM 2741 N N . GLY A 1 372 ? 59.487 55.141 108.391 1.00 52.93 372 GLY A N 1
ATOM 2742 C CA . GLY A 1 372 ? 58.329 55.993 108.522 1.00 51.48 372 GLY A CA 1
ATOM 2743 C C . GLY A 1 372 ? 57.962 56.853 107.322 1.00 51.54 372 GLY A C 1
ATOM 2744 O O . GLY A 1 372 ? 58.607 56.806 106.260 1.00 47.86 372 GLY A O 1
ATOM 2745 N N . TYR A 1 373 ? 56.923 57.660 107.555 1.00 50.11 373 TYR A N 1
ATOM 2746 C CA . TYR A 1 373 ? 56.334 58.553 106.595 1.00 48.27 373 TYR A CA 1
ATOM 2747 C C . TYR A 1 373 ? 57.376 59.498 106.070 1.00 49.35 373 TYR A C 1
ATOM 2748 O O . TYR A 1 373 ? 57.259 59.916 104.913 1.00 49.22 373 TYR A O 1
ATOM 2757 N N . ASP A 1 374 ? 58.376 59.870 106.883 1.00 49.84 374 ASP A N 1
ATOM 2758 C CA . ASP A 1 374 ? 59.391 60.816 106.384 1.00 50.91 374 ASP A CA 1
ATOM 2759 C C . ASP A 1 374 ? 60.545 60.106 105.624 1.00 49.15 374 ASP A C 1
ATOM 2760 O O . ASP A 1 374 ? 61.515 60.730 105.251 1.00 50.54 374 ASP A O 1
ATOM 2765 N N . LEU A 1 375 ? 60.402 58.810 105.397 1.00 47.63 375 LEU A N 1
ATOM 2766 C CA . LEU A 1 375 ? 61.447 57.932 104.865 1.00 46.80 375 LEU A CA 1
ATOM 2767 C C . LEU A 1 375 ? 62.626 57.681 105.815 1.00 48.33 375 LEU A C 1
ATOM 2768 O O . LEU A 1 375 ? 63.592 57.031 105.415 1.00 48.00 375 LEU A O 1
ATOM 2773 N N . ALA A 1 376 ? 62.530 58.137 107.071 1.00 50.54 376 ALA A N 1
ATOM 2774 C CA . ALA A 1 376 ? 63.584 57.905 108.088 1.00 50.84 376 ALA A CA 1
ATOM 2775 C C . ALA A 1 376 ? 63.329 56.688 108.973 1.00 52.33 376 ALA A C 1
ATOM 2776 O O . ALA A 1 376 ? 62.202 56.321 109.211 1.00 53.47 376 ALA A O 1
ATOM 2778 N N . VAL A 1 377 ? 64.395 56.041 109.432 1.00 54.17 377 VAL A N 1
ATOM 2779 C CA . VAL A 1 377 ? 64.271 54.979 110.421 1.00 55.28 377 VAL A CA 1
ATOM 2780 C C . VAL A 1 377 ? 63.573 55.513 111.661 1.00 58.89 377 VAL A C 1
ATOM 2781 O O . VAL A 1 377 ? 63.976 56.540 112.242 1.00 59.50 377 VAL A O 1
ATOM 2785 N N . THR A 1 378 ? 62.516 54.801 112.034 1.00 58.94 378 THR A N 1
ATOM 2786 C CA . THR A 1 378 ? 61.736 55.090 113.194 1.00 59.13 378 THR A CA 1
ATOM 2787 C C . THR A 1 378 ? 62.419 54.498 114.431 1.00 59.86 378 THR A C 1
ATOM 2788 O O . THR A 1 378 ? 62.836 53.330 114.459 1.00 56.13 378 THR A O 1
ATOM 2792 N N . GLY A 1 379 ? 62.492 55.348 115.453 1.00 63.86 379 GLY A N 1
ATOM 2793 C CA . GLY A 1 379 ? 63.086 55.049 116.753 1.00 65.30 379 GLY A CA 1
ATOM 2794 C C . GLY A 1 379 ? 64.529 55.526 116.872 1.00 64.83 379 GLY A C 1
ATOM 2795 O O . GLY A 1 379 ? 65.069 55.574 117.975 1.00 63.18 379 GLY A O 1
ATOM 2796 N N . LEU A 1 380 ? 65.173 55.840 115.742 1.00 61.86 380 LEU A N 1
ATOM 2797 C CA . LEU A 1 380 ? 66.610 56.038 115.751 1.00 61.01 380 LEU A CA 1
ATOM 2798 C C . LEU A 1 380 ? 66.907 57.383 116.308 1.00 62.56 380 LEU A C 1
ATOM 2799 O O . LEU A 1 380 ? 66.156 58.326 116.116 1.00 61.58 380 LEU A O 1
ATOM 2804 N N . GLY A 1 381 ? 68.032 57.448 117.003 1.00 65.89 381 GLY A N 1
ATOM 2805 C CA . GLY A 1 381 ? 68.504 58.671 117.605 1.00 68.80 381 GLY A CA 1
ATOM 2806 C C . GLY A 1 381 ? 68.409 59.846 116.672 1.00 68.06 381 GLY A C 1
ATOM 2807 O O . GLY A 1 381 ? 67.915 60.889 117.064 1.00 71.44 381 GLY A O 1
ATOM 2808 N N . ALA A 1 382 ? 68.894 59.673 115.444 1.00 67.03 382 ALA A N 1
ATOM 2809 C CA . ALA A 1 382 ? 68.947 60.751 114.462 1.00 65.05 382 ALA A CA 1
ATOM 2810 C C . ALA A 1 382 ? 68.315 60.354 113.155 1.00 62.75 382 ALA A C 1
ATOM 2811 O O . ALA A 1 382 ? 68.101 59.164 112.869 1.00 60.62 382 ALA A O 1
ATOM 2813 N N . LYS A 1 383 ? 68.038 61.375 112.352 1.00 61.48 383 LYS A N 1
ATOM 2814 C CA . LYS A 1 383 ? 67.338 61.190 111.105 1.00 60.78 383 LYS A CA 1
ATOM 2815 C C . LYS A 1 383 ? 68.237 60.554 110.040 1.00 60.79 383 LYS A C 1
ATOM 2816 O O . LYS A 1 383 ? 69.124 61.200 109.483 1.00 62.83 383 LYS A O 1
ATOM 2822 N N . LEU A 1 384 ? 67.976 59.275 109.807 1.00 59.68 384 LEU A N 1
ATOM 2823 C CA . LEU A 1 384 ? 68.563 58.480 108.752 1.00 57.91 384 LEU A CA 1
ATOM 2824 C C . LEU A 1 384 ? 67.473 58.161 107.716 1.00 53.89 384 LEU A C 1
ATOM 2825 O O . LEU A 1 384 ? 66.581 57.353 107.965 1.00 53.13 384 LEU A O 1
ATOM 2830 N N . TYR A 1 385 ? 67.562 58.812 106.565 1.00 52.13 385 TYR A N 1
ATOM 2831 C CA . TYR A 1 385 ? 66.625 58.638 105.470 1.00 49.07 385 TYR A CA 1
ATOM 2832 C C . TYR A 1 385 ? 67.116 57.527 104.532 1.00 49.30 385 TYR A C 1
ATOM 2833 O O . TYR A 1 385 ? 68.217 57.598 103.956 1.00 44.69 385 TYR A O 1
ATOM 2842 N N . LEU A 1 386 ? 66.304 56.471 104.450 1.00 51.06 386 LEU A N 1
ATOM 2843 C CA . LEU A 1 386 ? 66.568 55.293 103.641 1.00 49.53 386 LEU A CA 1
ATOM 2844 C C . LEU A 1 386 ? 65.468 55.116 102.611 1.00 47.13 386 LEU A C 1
ATOM 2845 O O . LEU A 1 386 ? 64.656 54.233 102.724 1.00 53.07 386 LEU A O 1
ATOM 2850 N N . PRO A 1 387 ? 65.429 55.948 101.586 1.00 45.27 387 PRO A N 1
ATOM 2851 C CA . PRO A 1 387 ? 64.424 55.751 100.565 1.00 44.23 387 PRO A CA 1
ATOM 2852 C C . PRO A 1 387 ? 64.551 54.427 99.805 1.00 44.35 387 PRO A C 1
ATOM 2853 O O . PRO A 1 387 ? 63.583 53.932 99.255 1.00 43.54 387 PRO A O 1
ATOM 2857 N N . ASN A 1 388 ? 65.725 53.837 99.753 1.00 45.95 388 ASN A N 1
ATOM 2858 C CA . ASN A 1 388 ? 65.822 52.560 99.045 1.00 47.28 388 ASN A CA 1
ATOM 2859 C C . ASN A 1 388 ? 65.248 51.405 99.849 1.00 48.66 388 ASN A C 1
ATOM 2860 O O . ASN A 1 388 ? 65.157 50.286 99.357 1.00 49.87 388 ASN A O 1
ATOM 2865 N N . MET A 1 389 ? 64.894 51.652 101.097 1.00 49.00 389 MET A N 1
ATOM 2866 C CA . MET A 1 389 ? 64.333 50.597 101.908 1.00 48.86 389 MET A CA 1
ATOM 2867 C C . MET A 1 389 ? 62.839 50.833 102.137 1.00 47.73 389 MET A C 1
ATOM 2868 O O . MET A 1 389 ? 62.197 50.099 102.936 1.00 50.37 389 MET A O 1
ATOM 2873 N N . ALA A 1 390 ? 62.287 51.845 101.472 1.00 42.85 390 ALA A N 1
ATOM 2874 C CA . ALA A 1 390 ? 61.048 52.422 101.887 1.00 42.34 390 ALA A CA 1
ATOM 2875 C C . ALA A 1 390 ? 59.878 51.870 101.152 1.00 41.87 390 ALA A C 1
ATOM 2876 O O . ALA A 1 390 ? 58.752 52.330 101.356 1.00 43.59 390 ALA A O 1
ATOM 2878 N N . ALA A 1 391 ? 60.094 50.876 100.311 1.00 39.87 391 ALA A N 1
ATOM 2879 C CA . ALA A 1 391 ? 59.033 50.448 99.423 1.00 40.11 391 ALA A CA 1
ATOM 2880 C C . ALA A 1 391 ? 57.863 49.796 100.162 1.00 42.71 391 ALA A C 1
ATOM 2881 O O . ALA A 1 391 ? 56.691 50.187 100.003 1.00 42.96 391 ALA A O 1
ATOM 2883 N N . LEU A 1 392 ? 58.162 48.764 100.932 1.00 45.49 392 LEU A N 1
ATOM 2884 C CA . LEU A 1 392 ? 57.099 48.046 101.646 1.00 48.19 392 LEU A CA 1
ATOM 2885 C C . LEU A 1 392 ? 56.231 48.937 102.595 1.00 47.65 392 LEU A C 1
ATOM 2886 O O . LEU A 1 392 ? 54.998 48.911 102.546 1.00 46.98 392 LEU A O 1
ATOM 2891 N N . ALA A 1 393 ? 56.880 49.753 103.413 1.00 45.40 393 ALA A N 1
ATOM 2892 C CA . ALA A 1 393 ? 56.167 50.567 104.361 1.00 45.17 393 ALA A CA 1
ATOM 2893 C C . ALA A 1 393 ? 55.569 51.841 103.794 1.00 47.28 393 ALA A C 1
ATOM 2894 O O . ALA A 1 393 ? 54.544 52.294 104.269 1.00 50.93 393 ALA A O 1
ATOM 2896 N N . GLN A 1 394 ? 56.226 52.468 102.824 1.00 47.32 394 GLN A N 1
ATOM 2897 C CA . GLN A 1 394 ? 55.819 53.789 102.334 1.00 46.77 394 GLN A CA 1
ATOM 2898 C C . GLN A 1 394 ? 55.379 53.839 100.884 1.00 46.22 394 GLN A C 1
ATOM 2899 O O . GLN A 1 394 ? 54.529 54.601 100.553 1.00 51.84 394 GLN A O 1
ATOM 2905 N N . GLY A 1 395 ? 55.951 53.060 99.993 1.00 45.72 395 GLY A N 1
ATOM 2906 C CA . GLY A 1 395 ? 55.435 53.013 98.618 1.00 43.90 395 GLY A CA 1
ATOM 2907 C C . GLY A 1 395 ? 56.482 52.519 97.633 1.00 42.62 395 GLY A C 1
ATOM 2908 O O . GLY A 1 395 ? 57.676 52.666 97.878 1.00 41.01 395 GLY A O 1
ATOM 2909 N N . PRO A 1 396 ? 56.025 51.915 96.536 1.00 42.53 396 PRO A N 1
ATOM 2910 C CA . PRO A 1 396 ? 56.902 51.154 95.696 1.00 43.67 396 PRO A CA 1
ATOM 2911 C C . PRO A 1 396 ? 57.761 52.024 94.803 1.00 44.80 396 PRO A C 1
ATOM 2912 O O . PRO A 1 396 ? 58.707 51.532 94.246 1.00 42.37 396 PRO A O 1
ATOM 2916 N N . GLY A 1 397 ? 57.440 53.302 94.695 1.00 46.40 397 GLY A N 1
ATOM 2917 C CA . GLY A 1 397 ? 58.240 54.173 93.888 1.00 46.25 397 GLY A CA 1
ATOM 2918 C C . GLY A 1 397 ? 59.402 54.825 94.571 1.00 45.69 397 GLY A C 1
ATOM 2919 O O . GLY A 1 397 ? 60.225 55.432 93.897 1.00 49.39 397 GLY A O 1
ATOM 2920 N N . PHE A 1 398 ? 59.472 54.743 95.896 1.00 44.34 398 PHE A N 1
ATOM 2921 C CA . PHE A 1 398 ? 60.456 55.516 96.610 1.00 42.25 398 PHE A CA 1
ATOM 2922 C C . PHE A 1 398 ? 61.864 55.050 96.333 1.00 42.49 398 PHE A C 1
ATOM 2923 O O . PHE A 1 398 ? 62.799 55.810 96.432 1.00 46.40 398 PHE A O 1
ATOM 2931 N N . PRO A 1 399 ? 62.059 53.791 96.041 1.00 47.39 399 PRO A N 1
ATOM 2932 C CA . PRO A 1 399 ? 63.461 53.429 95.736 1.00 46.24 399 PRO A CA 1
ATOM 2933 C C . PRO A 1 399 ? 63.946 53.735 94.312 1.00 47.14 399 PRO A C 1
ATOM 2934 O O . PRO A 1 399 ? 65.152 53.678 94.023 1.00 46.49 399 PRO A O 1
ATOM 2938 N N . ASN A 1 400 ? 63.036 54.153 93.437 1.00 44.90 400 ASN A N 1
ATOM 2939 C CA . ASN A 1 400 ? 63.379 54.373 92.091 1.00 39.69 400 ASN A CA 1
ATOM 2940 C C . ASN A 1 400 ? 63.183 55.798 91.544 1.00 40.05 400 ASN A C 1
ATOM 2941 O O . ASN A 1 400 ? 63.343 56.760 92.275 1.00 44.01 400 ASN A O 1
ATOM 2946 N N . LEU A 1 401 ? 62.853 55.938 90.253 1.00 38.98 401 LEU A N 1
ATOM 2947 C CA . LEU A 1 401 ? 62.505 57.241 89.713 1.00 40.74 401 LEU A CA 1
ATOM 2948 C C . LEU A 1 401 ? 61.009 57.532 89.614 1.00 38.52 401 LEU A C 1
ATOM 2949 O O . LEU A 1 401 ? 60.608 58.507 88.984 1.00 39.11 401 LEU A O 1
ATOM 2954 N N . SER A 1 402 ? 60.183 56.692 90.208 1.00 38.11 402 SER A N 1
ATOM 2955 C CA . SER A 1 402 ? 58.740 56.858 90.065 1.00 38.47 402 SER A CA 1
ATOM 2956 C C . SER A 1 402 ? 58.167 58.112 90.739 1.00 36.75 402 SER A C 1
ATOM 2957 O O . SER A 1 402 ? 57.177 58.618 90.273 1.00 37.44 402 SER A O 1
ATOM 2960 N N . CYS A 1 403 ? 58.818 58.676 91.750 1.00 35.32 403 CYS A N 1
ATOM 2961 C CA . CYS A 1 403 ? 58.153 59.735 92.513 1.00 38.32 403 CYS A CA 1
ATOM 2962 C C . CYS A 1 403 ? 59.078 60.483 93.427 1.00 40.92 403 CYS A C 1
ATOM 2963 O O . CYS A 1 403 ? 58.891 60.478 94.661 1.00 44.42 403 CYS A O 1
ATOM 2966 N N . LEU A 1 404 ? 60.060 61.128 92.805 1.00 40.41 404 LEU A N 1
ATOM 2967 C CA . LEU A 1 404 ? 61.120 61.796 93.482 1.00 40.01 404 LEU A CA 1
ATOM 2968 C C . LEU A 1 404 ? 60.601 63.083 94.119 1.00 39.77 404 LEU A C 1
ATOM 2969 O O . LEU A 1 404 ? 61.210 63.611 95.035 1.00 36.86 404 LEU A O 1
ATOM 2974 N N . GLY A 1 405 ? 59.557 63.654 93.526 1.00 42.21 405 GLY A N 1
ATOM 2975 C CA . GLY A 1 405 ? 58.909 64.859 94.061 1.00 43.10 405 GLY A CA 1
ATOM 2976 C C . GLY A 1 405 ? 58.305 64.520 95.438 1.00 46.15 405 GLY A C 1
ATOM 2977 O O . GLY A 1 405 ? 58.499 65.256 96.416 1.00 44.88 405 GLY A O 1
ATOM 2978 N N . GLU A 1 406 ? 57.630 63.372 95.519 1.00 46.43 406 GLU A N 1
ATOM 2979 C CA . GLU A 1 406 ? 57.029 62.887 96.762 1.00 47.37 406 GLU A CA 1
ATOM 2980 C C . GLU A 1 406 ? 58.139 62.436 97.703 1.00 48.33 406 GLU A C 1
ATOM 2981 O O . GLU A 1 406 ? 58.065 62.651 98.934 1.00 46.19 406 GLU A O 1
ATOM 2987 N N . LEU A 1 407 ? 59.200 61.850 97.145 1.00 45.58 407 LEU A N 1
ATOM 2988 C CA . LEU A 1 407 ? 60.359 61.511 97.988 1.00 42.76 407 LEU A CA 1
ATOM 2989 C C . LEU A 1 407 ? 60.930 62.757 98.616 1.00 44.81 407 LEU A C 1
ATOM 2990 O O . LEU A 1 407 ? 61.151 62.808 99.802 1.00 46.37 407 LEU A O 1
ATOM 2995 N N . SER A 1 408 ? 61.141 63.803 97.839 1.00 46.85 408 SER A N 1
ATOM 2996 C CA . SER A 1 408 ? 61.559 65.088 98.438 1.00 46.73 408 SER A CA 1
ATOM 2997 C C . SER A 1 408 ? 60.557 65.666 99.454 1.00 45.98 408 SER A C 1
ATOM 2998 O O . SER A 1 408 ? 60.976 66.106 100.502 1.00 47.30 408 SER A O 1
ATOM 3001 N N . ASP A 1 409 ? 59.267 65.664 99.158 1.00 46.33 409 ASP A N 1
ATOM 3002 C CA . ASP A 1 409 ? 58.256 66.113 100.135 1.00 50.14 409 ASP A CA 1
ATOM 3003 C C . ASP A 1 409 ? 58.323 65.312 101.417 1.00 52.44 409 ASP A C 1
ATOM 3004 O O . ASP A 1 409 ? 58.463 65.903 102.480 1.00 58.10 409 ASP A O 1
ATOM 3009 N N . ARG A 1 410 ? 58.260 63.980 101.326 1.00 50.75 410 ARG A N 1
ATOM 3010 C CA . ARG A 1 410 ? 58.437 63.134 102.505 1.00 48.60 410 ARG A CA 1
ATOM 3011 C C . ARG A 1 410 ? 59.610 63.577 103.364 1.00 50.66 410 ARG A C 1
ATOM 3012 O O . ARG A 1 410 ? 59.493 63.673 104.582 1.00 53.12 410 ARG A O 1
ATOM 3020 N N . VAL A 1 411 ? 60.751 63.800 102.739 1.00 48.45 411 VAL A N 1
ATOM 3021 C CA . VAL A 1 411 ? 61.972 64.046 103.484 1.00 48.00 411 VAL A CA 1
ATOM 3022 C C . VAL A 1 411 ? 62.045 65.429 104.090 1.00 47.94 411 VAL A C 1
ATOM 3023 O O . VAL A 1 411 ? 62.689 65.589 105.117 1.00 48.23 411 VAL A O 1
ATOM 3027 N N . LEU A 1 412 ? 61.391 66.396 103.469 1.00 48.42 412 LEU A N 1
ATOM 3028 C CA . LEU A 1 412 ? 61.555 67.804 103.813 1.00 51.28 412 LEU A CA 1
ATOM 3029 C C . LEU A 1 412 ? 60.309 68.494 104.360 1.00 55.42 412 LEU A C 1
ATOM 3030 O O . LEU A 1 412 ? 60.363 69.655 104.695 1.00 58.33 412 LEU A O 1
ATOM 3035 N N . ARG A 1 413 ? 59.193 67.790 104.437 1.00 60.31 413 ARG A N 1
ATOM 3036 C CA . ARG A 1 413 ? 57.940 68.382 104.835 1.00 63.80 413 ARG A CA 1
ATOM 3037 C C . ARG A 1 413 ? 57.189 67.347 105.690 1.00 63.79 413 ARG A C 1
ATOM 3038 O O . ARG A 1 413 ? 56.005 67.072 105.475 1.00 65.26 413 ARG A O 1
ATOM 3046 N N . GLU B 1 2 ? 59.040 18.814 31.746 1.00 78.97 2 GLU B N 1
ATOM 3047 C CA . GLU B 1 2 ? 59.197 17.674 32.714 1.00 83.83 2 GLU B CA 1
ATOM 3048 C C . GLU B 1 2 ? 60.285 17.822 33.831 1.00 83.34 2 GLU B C 1
ATOM 3049 O O . GLU B 1 2 ? 60.243 17.113 34.834 1.00 86.17 2 GLU B O 1
ATOM 3055 N N . THR B 1 3 ? 61.252 18.723 33.679 1.00 83.06 3 THR B N 1
ATOM 3056 C CA . THR B 1 3 ? 62.270 18.937 34.716 1.00 78.44 3 THR B CA 1
ATOM 3057 C C . THR B 1 3 ? 62.609 20.415 34.817 1.00 73.60 3 THR B C 1
ATOM 3058 O O . THR B 1 3 ? 62.792 21.099 33.804 1.00 73.40 3 THR B O 1
ATOM 3062 N N . LEU B 1 4 ? 62.668 20.899 36.056 1.00 70.82 4 LEU B N 1
ATOM 3063 C CA . LEU B 1 4 ? 62.852 22.323 36.350 1.00 65.88 4 LEU B CA 1
ATOM 3064 C C . LEU B 1 4 ? 63.947 22.494 37.360 1.00 64.85 4 LEU B C 1
ATOM 3065 O O . LEU B 1 4 ? 63.836 22.028 38.505 1.00 66.05 4 LEU B O 1
ATOM 3070 N N . LEU B 1 5 ? 64.991 23.192 36.940 1.00 62.92 5 LEU B N 1
ATOM 3071 C CA . LEU B 1 5 ? 66.131 23.468 37.786 1.00 61.33 5 LEU B CA 1
ATOM 3072 C C . LEU B 1 5 ? 66.014 24.881 38.326 1.00 57.35 5 LEU B C 1
ATOM 3073 O O . LEU B 1 5 ? 65.684 25.820 37.590 1.00 56.26 5 LEU B O 1
ATOM 3078 N N . VAL B 1 6 ? 66.311 25.035 39.607 1.00 54.40 6 VAL B N 1
ATOM 3079 C CA . VAL B 1 6 ? 66.119 26.303 40.302 1.00 51.01 6 VAL B CA 1
ATOM 3080 C C . VAL B 1 6 ? 67.425 26.686 40.900 1.00 47.86 6 VAL B C 1
ATOM 3081 O O . VAL B 1 6 ? 68.018 25.921 41.642 1.00 47.42 6 VAL B O 1
ATOM 3085 N N . VAL B 1 7 ? 67.876 27.887 40.598 1.00 46.57 7 VAL B N 1
ATOM 3086 C CA . VAL B 1 7 ? 69.070 28.384 41.231 1.00 45.79 7 VAL B CA 1
ATOM 3087 C C . VAL B 1 7 ? 68.726 28.956 42.602 1.00 41.70 7 VAL B C 1
ATOM 3088 O O . VAL B 1 7 ? 68.232 30.081 42.711 1.00 40.47 7 VAL B O 1
ATOM 3092 N N . GLY B 1 8 ? 69.108 28.207 43.621 1.00 39.97 8 GLY B N 1
ATOM 3093 C CA . GLY B 1 8 ? 68.946 28.619 45.018 1.00 42.34 8 GLY B CA 1
ATOM 3094 C C . GLY B 1 8 ? 67.761 27.903 45.653 1.00 42.17 8 GLY B C 1
ATOM 3095 O O . GLY B 1 8 ? 66.793 27.631 44.965 1.00 41.80 8 GLY B O 1
ATOM 3096 N N . ALA B 1 9 ? 67.865 27.561 46.936 1.00 43.16 9 ALA B N 1
ATOM 3097 C CA . ALA B 1 9 ? 66.765 26.919 47.692 1.00 43.02 9 ALA B CA 1
ATOM 3098 C C . ALA B 1 9 ? 66.199 27.862 48.718 1.00 43.71 9 ALA B C 1
ATOM 3099 O O . ALA B 1 9 ? 66.434 27.678 49.911 1.00 47.13 9 ALA B O 1
ATOM 3101 N N . GLY B 1 10 ? 65.455 28.877 48.268 1.00 43.09 10 GLY B N 1
ATOM 3102 C CA . GLY B 1 10 ? 64.761 29.775 49.195 1.00 40.23 10 GLY B CA 1
ATOM 3103 C C . GLY B 1 10 ? 63.279 29.873 48.905 1.00 38.72 10 GLY B C 1
ATOM 3104 O O . GLY B 1 10 ? 62.703 28.971 48.315 1.00 38.60 10 GLY B O 1
ATOM 3105 N N . PRO B 1 11 ? 62.646 30.989 49.277 1.00 38.99 11 PRO B N 1
ATOM 3106 C CA . PRO B 1 11 ? 61.178 30.951 49.231 1.00 41.07 11 PRO B CA 1
ATOM 3107 C C . PRO B 1 11 ? 60.606 30.563 47.898 1.00 41.33 11 PRO B C 1
ATOM 3108 O O . PRO B 1 11 ? 59.550 29.900 47.834 1.00 41.78 11 PRO B O 1
ATOM 3112 N N . LYS B 1 12 ? 61.269 30.980 46.832 1.00 40.35 12 LYS B N 1
ATOM 3113 C CA . LYS B 1 12 ? 60.663 30.833 45.536 1.00 40.57 12 LYS B CA 1
ATOM 3114 C C . LYS B 1 12 ? 60.882 29.394 45.097 1.00 41.39 12 LYS B C 1
ATOM 3115 O O . LYS B 1 12 ? 59.977 28.761 44.627 1.00 43.16 12 LYS B O 1
ATOM 3121 N N . ALA B 1 13 ? 62.092 28.877 45.249 1.00 42.07 13 ALA B N 1
ATOM 3122 C CA . ALA B 1 13 ? 62.340 27.484 44.935 1.00 44.68 13 ALA B CA 1
ATOM 3123 C C . ALA B 1 13 ? 61.304 26.632 45.662 1.00 45.22 13 ALA B C 1
ATOM 3124 O O . ALA B 1 13 ? 60.638 25.794 45.054 1.00 47.60 13 ALA B O 1
ATOM 3126 N N . LEU B 1 14 ? 61.126 26.879 46.952 1.00 46.58 14 LEU B N 1
ATOM 3127 C CA . LEU B 1 14 ? 60.129 26.106 47.759 1.00 46.75 14 LEU B CA 1
ATOM 3128 C C . LEU B 1 14 ? 58.709 26.347 47.308 1.00 48.51 14 LEU B C 1
ATOM 3129 O O . LEU B 1 14 ? 57.900 25.399 47.178 1.00 50.23 14 LEU B O 1
ATOM 3134 N N . ALA B 1 15 ? 58.394 27.588 46.986 1.00 50.02 15 ALA B N 1
ATOM 3135 C CA . ALA B 1 15 ? 57.062 27.856 46.414 1.00 52.44 15 ALA B CA 1
ATOM 3136 C C . ALA B 1 15 ? 56.777 26.901 45.235 1.00 53.72 15 ALA B C 1
ATOM 3137 O O . ALA B 1 15 ? 55.740 26.263 45.169 1.00 55.98 15 ALA B O 1
ATOM 3139 N N . VAL B 1 16 ? 57.717 26.799 44.313 1.00 53.74 16 VAL B N 1
ATOM 3140 C CA . VAL B 1 16 ? 57.467 26.084 43.077 1.00 54.41 16 VAL B CA 1
ATOM 3141 C C . VAL B 1 16 ? 57.547 24.577 43.307 1.00 53.86 16 VAL B C 1
ATOM 3142 O O . VAL B 1 16 ? 56.791 23.830 42.754 1.00 55.17 16 VAL B O 1
ATOM 3146 N N . ALA B 1 17 ? 58.461 24.134 44.150 1.00 54.08 17 ALA B N 1
ATOM 3147 C CA . ALA B 1 17 ? 58.717 22.714 44.327 1.00 53.20 17 ALA B CA 1
ATOM 3148 C C . ALA B 1 17 ? 57.651 22.026 45.152 1.00 57.50 17 ALA B C 1
ATOM 3149 O O . ALA B 1 17 ? 57.434 20.803 45.027 1.00 59.14 17 ALA B O 1
ATOM 3151 N N . ALA B 1 18 ? 57.000 22.793 46.019 1.00 58.48 18 ALA B N 1
ATOM 3152 C CA . ALA B 1 18 ? 55.914 22.253 46.847 1.00 58.12 18 ALA B CA 1
ATOM 3153 C C . ALA B 1 18 ? 54.674 22.126 46.029 1.00 59.47 18 ALA B C 1
ATOM 3154 O O . ALA B 1 18 ? 53.961 21.119 46.122 1.00 63.58 18 ALA B O 1
ATOM 3156 N N . LYS B 1 19 ? 54.402 23.158 45.241 1.00 60.59 19 LYS B N 1
ATOM 3157 C CA . LYS B 1 19 ? 53.317 23.109 44.282 1.00 64.36 19 LYS B CA 1
ATOM 3158 C C . LYS B 1 19 ? 53.540 21.968 43.297 1.00 64.39 19 LYS B C 1
ATOM 3159 O O . LYS B 1 19 ? 52.604 21.348 42.832 1.00 64.45 19 LYS B O 1
ATOM 3165 N N . SER B 1 20 ? 54.792 21.695 42.975 1.00 66.28 20 SER B N 1
ATOM 3166 C CA . SER B 1 20 ? 55.088 20.561 42.131 1.00 71.10 20 SER B CA 1
ATOM 3167 C C . SER B 1 20 ? 54.692 19.302 42.865 1.00 71.62 20 SER B C 1
ATOM 3168 O O . SER B 1 20 ? 53.919 18.505 42.358 1.00 75.98 20 SER B O 1
ATOM 3171 N N . HIS B 1 21 ? 55.216 19.158 44.074 1.00 72.11 21 HIS B N 1
ATOM 3172 C CA . HIS B 1 21 ? 55.012 17.973 44.910 1.00 73.00 21 HIS B CA 1
ATOM 3173 C C . HIS B 1 21 ? 53.537 17.710 45.147 1.00 77.34 21 HIS B C 1
ATOM 3174 O O . HIS B 1 21 ? 53.079 16.582 45.011 1.00 81.07 21 HIS B O 1
ATOM 3181 N N . VAL B 1 22 ? 52.803 18.757 45.513 1.00 78.82 22 VAL B N 1
ATOM 3182 C CA . VAL B 1 22 ? 51.349 18.686 45.580 1.00 80.09 22 VAL B CA 1
ATOM 3183 C C . VAL B 1 22 ? 50.789 18.085 44.290 1.00 82.61 22 VAL B C 1
ATOM 3184 O O . VAL B 1 22 ? 50.102 17.054 44.344 1.00 87.66 22 VAL B O 1
ATOM 3188 N N . LEU B 1 23 ? 51.085 18.715 43.146 1.00 77.42 23 LEU B N 1
ATOM 3189 C CA . LEU B 1 23 ? 50.414 18.374 41.867 1.00 78.83 23 LEU B CA 1
ATOM 3190 C C . LEU B 1 23 ? 50.703 16.945 41.387 1.00 78.14 23 LEU B C 1
ATOM 3191 O O . LEU B 1 23 ? 49.830 16.274 40.829 1.00 76.48 23 LEU B O 1
ATOM 3196 N N . ARG B 1 24 ? 51.933 16.497 41.616 1.00 79.65 24 ARG B N 1
ATOM 3197 C CA . ARG B 1 24 ? 52.358 15.171 41.202 1.00 84.87 24 ARG B CA 1
ATOM 3198 C C . ARG B 1 24 ? 51.635 14.144 42.044 1.00 87.40 24 ARG B C 1
ATOM 3199 O O . ARG B 1 24 ? 50.973 13.251 41.516 1.00 93.47 24 ARG B O 1
ATOM 3207 N N . GLN B 1 25 ? 51.718 14.285 43.355 1.00 89.23 25 GLN B N 1
ATOM 3208 C CA . GLN B 1 25 ? 50.916 13.431 44.226 1.00 94.64 25 GLN B CA 1
ATOM 3209 C C . GLN B 1 25 ? 49.414 13.476 43.902 1.00 92.28 25 GLN B C 1
ATOM 3210 O O . GLN B 1 25 ? 48.755 12.453 44.013 1.00 93.19 25 GLN B O 1
ATOM 3216 N N . LEU B 1 26 ? 48.894 14.631 43.471 1.00 89.69 26 LEU B N 1
ATOM 3217 C CA . LEU B 1 26 ? 47.464 14.784 43.138 1.00 91.30 26 LEU B CA 1
ATOM 3218 C C . LEU B 1 26 ? 47.083 14.517 41.691 1.00 95.08 26 LEU B C 1
ATOM 3219 O O . LEU B 1 26 ? 46.275 15.257 41.130 1.00 97.57 26 LEU B O 1
ATOM 3224 N N . GLY B 1 27 ? 47.640 13.485 41.071 1.00 98.21 27 GLY B N 1
ATOM 3225 C CA . GLY B 1 27 ? 47.351 13.221 39.658 1.00 99.47 27 GLY B CA 1
ATOM 3226 C C . GLY B 1 27 ? 47.973 14.189 38.649 1.00 94.70 27 GLY B C 1
ATOM 3227 O O . GLY B 1 27 ? 48.750 13.769 37.802 1.00 91.99 27 GLY B O 1
ATOM 3228 N N . LEU B 1 28 ? 47.613 15.470 38.724 1.00 92.85 28 LEU B N 1
ATOM 3229 C CA . LEU B 1 28 ? 48.032 16.482 37.737 1.00 93.80 28 LEU B CA 1
ATOM 3230 C C . LEU B 1 28 ? 49.535 16.457 37.359 1.00 90.63 28 LEU B C 1
ATOM 3231 O O . LEU B 1 28 ? 50.379 15.967 38.105 1.00 89.56 28 LEU B O 1
ATOM 3236 N N . SER B 1 29 ? 49.863 16.972 36.184 1.00 87.25 29 SER B N 1
ATOM 3237 C CA . SER B 1 29 ? 51.227 16.899 35.716 1.00 87.57 29 SER B CA 1
ATOM 3238 C C . SER B 1 29 ? 52.003 18.080 36.254 1.00 84.30 29 SER B C 1
ATOM 3239 O O . SER B 1 29 ? 51.476 19.188 36.351 1.00 84.09 29 SER B O 1
ATOM 3242 N N . ALA B 1 30 ? 53.252 17.827 36.629 1.00 81.82 30 ALA B N 1
ATOM 3243 C CA . ALA B 1 30 ? 54.201 18.887 36.900 1.00 76.89 30 ALA B CA 1
ATOM 3244 C C . ALA B 1 30 ? 55.635 18.388 36.747 1.00 73.45 30 ALA B C 1
ATOM 3245 O O . ALA B 1 30 ? 55.889 17.182 36.798 1.00 70.44 30 ALA B O 1
ATOM 3247 N N . PRO B 1 31 ? 56.582 19.322 36.598 1.00 67.83 31 PRO B N 1
ATOM 3248 C CA . PRO B 1 31 ? 57.946 18.884 36.462 1.00 68.02 31 PRO B CA 1
ATOM 3249 C C . PRO B 1 31 ? 58.556 18.449 37.771 1.00 68.36 31 PRO B C 1
ATOM 3250 O O . PRO B 1 31 ? 58.257 19.012 38.814 1.00 71.42 31 PRO B O 1
ATOM 3254 N N . ARG B 1 32 ? 59.425 17.454 37.717 1.00 70.83 32 ARG B N 1
ATOM 3255 C CA . ARG B 1 32 ? 60.327 17.188 38.829 1.00 70.66 32 ARG B CA 1
ATOM 3256 C C . ARG B 1 32 ? 61.095 18.514 39.074 1.00 67.33 32 ARG B C 1
ATOM 3257 O O . ARG B 1 32 ? 61.508 19.203 38.128 1.00 65.63 32 ARG B O 1
ATOM 3265 N N . VAL B 1 33 ? 61.234 18.921 40.329 1.00 64.18 33 VAL B N 1
ATOM 3266 C CA . VAL B 1 33 ? 61.829 20.208 40.606 1.00 58.51 33 VAL B CA 1
ATOM 3267 C C . VAL B 1 33 ? 63.071 20.014 41.434 1.00 60.27 33 VAL B C 1
ATOM 3268 O O . VAL B 1 33 ? 62.985 19.540 42.557 1.00 62.43 33 VAL B O 1
ATOM 3272 N N . ILE B 1 34 ? 64.224 20.394 40.875 1.00 58.43 34 ILE B N 1
ATOM 3273 C CA . ILE B 1 34 ? 65.503 20.268 41.560 1.00 57.41 34 ILE B CA 1
ATOM 3274 C C . ILE B 1 34 ? 65.951 21.664 41.937 1.00 56.77 34 ILE B C 1
ATOM 3275 O O . ILE B 1 34 ? 65.849 22.591 41.132 1.00 59.76 34 ILE B O 1
ATOM 3280 N N . ALA B 1 35 ? 66.494 21.812 43.131 1.00 54.15 35 ALA B N 1
ATOM 3281 C CA . ALA B 1 35 ? 66.941 23.107 43.570 1.00 53.06 35 ALA B CA 1
ATOM 3282 C C . ALA B 1 35 ? 68.399 22.945 43.845 1.00 50.92 35 ALA B C 1
ATOM 3283 O O . ALA B 1 35 ? 68.756 22.013 44.563 1.00 52.71 35 ALA B O 1
ATOM 3285 N N . VAL B 1 36 ? 69.228 23.837 43.307 1.00 47.32 36 VAL B N 1
ATOM 3286 C CA . VAL B 1 36 ? 70.650 23.805 43.600 1.00 47.12 36 VAL B CA 1
ATOM 3287 C C . VAL B 1 36 ? 70.955 24.898 44.563 1.00 46.31 36 VAL B C 1
ATOM 3288 O O . VAL B 1 36 ? 70.630 26.065 44.317 1.00 45.76 36 VAL B O 1
ATOM 3292 N N . GLU B 1 37 ? 71.638 24.556 45.644 1.00 46.36 37 GLU B N 1
ATOM 3293 C CA . GLU B 1 37 ? 71.779 25.525 46.706 1.00 46.34 37 GLU B CA 1
ATOM 3294 C C . GLU B 1 37 ? 73.157 25.503 47.234 1.00 48.27 37 GLU B C 1
ATOM 3295 O O . GLU B 1 37 ? 73.582 24.458 47.706 1.00 48.28 37 GLU B O 1
ATOM 3301 N N . ALA B 1 38 ? 73.820 26.662 47.241 1.00 49.16 38 ALA B N 1
ATOM 3302 C CA . ALA B 1 38 ? 75.253 26.689 47.579 1.00 52.77 38 ALA B CA 1
ATOM 3303 C C . ALA B 1 38 ? 75.544 26.574 49.060 1.00 55.53 38 ALA B C 1
ATOM 3304 O O . ALA B 1 38 ? 76.636 26.235 49.445 1.00 58.49 38 ALA B O 1
ATOM 3306 N N . HIS B 1 39 ? 74.556 26.853 49.896 1.00 57.64 39 HIS B N 1
ATOM 3307 C CA . HIS B 1 39 ? 74.773 27.014 51.317 1.00 55.46 39 HIS B CA 1
ATOM 3308 C C . HIS B 1 39 ? 73.737 26.197 52.085 1.00 52.82 39 HIS B C 1
ATOM 3309 O O . HIS B 1 39 ? 74.071 25.197 52.697 1.00 52.06 39 HIS B O 1
ATOM 3316 N N . ALA B 1 40 ? 72.472 26.589 52.055 1.00 50.35 40 ALA B N 1
ATOM 3317 C CA . ALA B 1 40 ? 71.455 25.797 52.761 1.00 47.19 40 ALA B CA 1
ATOM 3318 C C . ALA B 1 40 ? 70.136 26.220 52.349 1.00 44.78 40 ALA B C 1
ATOM 3319 O O . ALA B 1 40 ? 69.954 27.305 51.820 1.00 45.26 40 ALA B O 1
ATOM 3321 N N . VAL B 1 41 ? 69.171 25.390 52.643 1.00 45.47 41 VAL B N 1
ATOM 3322 C CA . VAL B 1 41 ? 67.812 25.808 52.401 1.00 45.16 41 VAL B CA 1
ATOM 3323 C C . VAL B 1 41 ? 67.553 27.033 53.278 1.00 43.55 41 VAL B C 1
ATOM 3324 O O . VAL B 1 41 ? 67.964 27.044 54.410 1.00 43.42 41 VAL B O 1
ATOM 3328 N N . GLY B 1 42 ? 66.942 28.072 52.725 1.00 40.94 42 GLY B N 1
ATOM 3329 C CA . GLY B 1 42 ? 66.750 29.305 53.451 1.00 39.77 42 GLY B CA 1
ATOM 3330 C C . GLY B 1 42 ? 68.029 30.003 53.876 1.00 41.02 42 GLY B C 1
ATOM 3331 O O . GLY B 1 42 ? 67.990 30.917 54.711 1.00 39.03 42 GLY B O 1
ATOM 3332 N N . GLY B 1 43 ? 69.160 29.669 53.252 1.00 40.72 43 GLY B N 1
ATOM 3333 C CA . GLY B 1 43 ? 70.446 30.201 53.712 1.00 40.07 43 GLY B CA 1
ATOM 3334 C C . GLY B 1 43 ? 70.572 31.710 53.746 1.00 39.64 43 GLY B C 1
ATOM 3335 O O . GLY B 1 43 ? 71.304 32.287 54.564 1.00 40.22 43 GLY B O 1
ATOM 3336 N N . ASN B 1 44 ? 69.871 32.380 52.862 1.00 39.71 44 ASN B N 1
ATOM 3337 C CA . ASN B 1 44 ? 69.948 33.851 52.845 1.00 40.60 44 ASN B CA 1
ATOM 3338 C C . ASN B 1 44 ? 69.168 34.509 53.982 1.00 40.27 44 ASN B C 1
ATOM 3339 O O . ASN B 1 44 ? 69.137 35.748 54.094 1.00 37.79 44 ASN B O 1
ATOM 3344 N N . TRP B 1 45 ? 68.526 33.679 54.804 1.00 41.20 45 TRP B N 1
ATOM 3345 C CA . TRP B 1 45 ? 67.812 34.167 55.997 1.00 42.00 45 TRP B CA 1
ATOM 3346 C C . TRP B 1 45 ? 68.531 33.858 57.273 1.00 42.95 45 TRP B C 1
ATOM 3347 O O . TRP B 1 45 ? 68.028 34.219 58.374 1.00 44.57 45 TRP B O 1
ATOM 3358 N N . LEU B 1 46 ? 69.677 33.189 57.128 1.00 40.82 46 LEU B N 1
ATOM 3359 C CA . LEU B 1 46 ? 70.585 32.930 58.201 1.00 41.78 46 LEU B CA 1
ATOM 3360 C C . LEU B 1 46 ? 71.703 33.927 58.205 1.00 43.03 46 LEU B C 1
ATOM 3361 O O . LEU B 1 46 ? 72.007 34.518 57.187 1.00 44.31 46 LEU B O 1
ATOM 3366 N N . ALA B 1 47 ? 72.325 34.081 59.370 1.00 45.47 47 ALA B N 1
ATOM 3367 C CA . ALA B 1 47 ? 73.450 34.979 59.561 1.00 48.11 47 ALA B CA 1
ATOM 3368 C C . ALA B 1 47 ? 74.538 34.617 58.585 1.00 47.29 47 ALA B C 1
ATOM 3369 O O . ALA B 1 47 ? 75.169 35.485 57.988 1.00 47.07 47 ALA B O 1
ATOM 3371 N N . SER B 1 48 ? 74.722 33.310 58.434 1.00 48.13 48 SER B N 1
ATOM 3372 C CA . SER B 1 48 ? 75.795 32.736 57.627 1.00 46.51 48 SER B CA 1
ATOM 3373 C C . SER B 1 48 ? 75.635 33.054 56.136 1.00 45.75 48 SER B C 1
ATOM 3374 O O . SER B 1 48 ? 76.568 32.933 55.385 1.00 48.43 48 SER B O 1
ATOM 3377 N N . GLY B 1 49 ? 74.455 33.439 55.704 1.00 44.38 49 GLY B N 1
ATOM 3378 C CA . GLY B 1 49 ? 74.258 33.929 54.347 1.00 43.19 49 GLY B CA 1
ATOM 3379 C C . GLY B 1 49 ? 74.790 35.330 54.061 1.00 42.93 49 GLY B C 1
ATOM 3380 O O . GLY B 1 49 ? 74.773 35.764 52.931 1.00 43.00 49 GLY B O 1
ATOM 3381 N N . GLY B 1 50 ? 75.209 36.054 55.092 1.00 43.84 50 GLY B N 1
ATOM 3382 C CA . GLY B 1 50 ? 75.812 37.351 54.944 1.00 42.53 50 GLY B CA 1
ATOM 3383 C C . GLY B 1 50 ? 74.810 38.469 54.726 1.00 42.90 50 GLY B C 1
ATOM 3384 O O . GLY B 1 50 ? 75.179 39.637 54.828 1.00 42.43 50 GLY B O 1
ATOM 3385 N N . TRP B 1 51 ? 73.564 38.164 54.391 1.00 42.52 51 TRP B N 1
ATOM 3386 C CA . TRP B 1 51 ? 72.559 39.244 54.246 1.00 44.09 51 TRP B CA 1
ATOM 3387 C C . TRP B 1 51 ? 71.889 39.796 55.534 1.00 45.84 51 TRP B C 1
ATOM 3388 O O . TRP B 1 51 ? 71.355 40.913 55.510 1.00 47.60 51 TRP B O 1
ATOM 3399 N N . THR B 1 52 ? 71.875 39.025 56.628 1.00 44.42 52 THR B N 1
ATOM 3400 C CA . THR B 1 52 ? 71.198 39.428 57.868 1.00 42.63 52 THR B CA 1
ATOM 3401 C C . THR B 1 52 ? 71.990 38.870 59.012 1.00 43.58 52 THR B C 1
ATOM 3402 O O . THR B 1 52 ? 72.836 38.009 58.816 1.00 44.76 52 THR B O 1
ATOM 3406 N N . ASP B 1 53 ? 71.750 39.366 60.217 1.00 45.29 53 ASP B N 1
ATOM 3407 C CA . ASP B 1 53 ? 72.307 38.718 61.402 1.00 47.52 53 ASP B CA 1
ATOM 3408 C C . ASP B 1 53 ? 71.383 37.577 61.810 1.00 47.62 53 ASP B C 1
ATOM 3409 O O . ASP B 1 53 ? 71.716 36.818 62.684 1.00 51.50 53 ASP B O 1
ATOM 3414 N N . GLY B 1 54 ? 70.240 37.454 61.160 1.00 45.20 54 GLY B N 1
ATOM 3415 C CA . GLY B 1 54 ? 69.387 36.326 61.396 1.00 46.22 54 GLY B CA 1
ATOM 3416 C C . GLY B 1 54 ? 68.402 36.593 62.546 1.00 47.29 54 GLY B C 1
ATOM 3417 O O . GLY B 1 54 ? 67.477 35.810 62.740 1.00 44.87 54 GLY B O 1
ATOM 3418 N N . ARG B 1 55 ? 68.585 37.710 63.242 1.00 47.90 55 ARG B N 1
ATOM 3419 C CA . ARG B 1 55 ? 67.828 38.032 64.453 1.00 52.31 55 ARG B CA 1
ATOM 3420 C C . ARG B 1 55 ? 66.790 39.101 64.150 1.00 50.46 55 ARG B C 1
ATOM 3421 O O . ARG B 1 55 ? 65.784 39.199 64.825 1.00 51.30 55 ARG B O 1
ATOM 3429 N N . HIS B 1 56 ? 66.971 39.846 63.085 1.00 49.52 56 HIS B N 1
ATOM 3430 C CA . HIS B 1 56 ? 65.933 40.778 62.715 1.00 49.72 56 HIS B CA 1
ATOM 3431 C C . HIS B 1 56 ? 64.683 40.090 62.216 1.00 51.14 56 HIS B C 1
ATOM 3432 O O . HIS B 1 56 ? 64.712 38.937 61.758 1.00 52.40 56 HIS B O 1
ATOM 3439 N N . ARG B 1 57 ? 63.584 40.832 62.274 1.00 51.80 57 ARG B N 1
ATOM 3440 C CA . ARG B 1 57 ? 62.301 40.280 61.939 1.00 52.16 57 ARG B CA 1
ATOM 3441 C C . ARG B 1 57 ? 61.830 40.628 60.536 1.00 49.29 57 ARG B C 1
ATOM 3442 O O . ARG B 1 57 ? 61.932 41.755 60.057 1.00 43.80 57 ARG B O 1
ATOM 3450 N N . LEU B 1 58 ? 61.259 39.595 59.943 1.00 46.64 58 LEU B N 1
ATOM 3451 C CA . LEU B 1 58 ? 60.547 39.636 58.718 1.00 44.75 58 LEU B CA 1
ATOM 3452 C C . LEU B 1 58 ? 59.571 40.769 58.773 1.00 45.21 58 LEU B C 1
ATOM 3453 O O . LEU B 1 58 ? 58.781 40.877 59.712 1.00 49.35 58 LEU B O 1
ATOM 3458 N N . GLY B 1 59 ? 59.588 41.572 57.731 1.00 45.25 59 GLY B N 1
ATOM 3459 C CA . GLY B 1 59 ? 58.759 42.738 57.563 1.00 43.70 59 GLY B CA 1
ATOM 3460 C C . GLY B 1 59 ? 57.455 42.548 56.829 1.00 44.32 59 GLY B C 1
ATOM 3461 O O . GLY B 1 59 ? 56.643 43.463 56.793 1.00 51.01 59 GLY B O 1
ATOM 3462 N N . THR B 1 60 ? 57.245 41.410 56.208 1.00 42.20 60 THR B N 1
ATOM 3463 C CA . THR B 1 60 ? 55.925 41.080 55.707 1.00 41.90 60 THR B CA 1
ATOM 3464 C C . THR B 1 60 ? 55.249 40.090 56.699 1.00 42.20 60 THR B C 1
ATOM 3465 O O . THR B 1 60 ? 55.924 39.330 57.344 1.00 40.46 60 THR B O 1
ATOM 3469 N N . SER B 1 61 ? 53.920 40.088 56.743 1.00 43.79 61 SER B N 1
ATOM 3470 C CA . SER B 1 61 ? 53.174 39.152 57.526 1.00 46.76 61 SER B CA 1
ATOM 3471 C C . SER B 1 61 ? 53.578 37.754 57.136 1.00 45.74 61 SER B C 1
ATOM 3472 O O . SER B 1 61 ? 53.544 37.412 55.950 1.00 43.74 61 SER B O 1
ATOM 3475 N N . PRO B 1 62 ? 53.907 36.905 58.124 1.00 44.52 62 PRO B N 1
ATOM 3476 C CA . PRO B 1 62 ? 54.389 35.566 57.787 1.00 43.84 62 PRO B CA 1
ATOM 3477 C C . PRO B 1 62 ? 53.353 34.696 57.102 1.00 45.05 62 PRO B C 1
ATOM 3478 O O . PRO B 1 62 ? 53.730 33.673 56.523 1.00 45.56 62 PRO B O 1
ATOM 3482 N N . GLU B 1 63 ? 52.065 35.076 57.169 1.00 44.59 63 GLU B N 1
ATOM 3483 C CA . GLU B 1 63 ? 51.039 34.367 56.414 1.00 45.74 63 GLU B CA 1
ATOM 3484 C C . GLU B 1 63 ? 51.354 34.426 54.910 1.00 45.74 63 GLU B C 1
ATOM 3485 O O . GLU B 1 63 ? 50.865 33.606 54.167 1.00 45.03 63 GLU B O 1
ATOM 3491 N N . LYS B 1 64 ? 52.081 35.461 54.471 1.00 46.02 64 LYS B N 1
ATOM 3492 C CA . LYS B 1 64 ? 52.562 35.551 53.091 1.00 47.45 64 LYS B CA 1
ATOM 3493 C C . LYS B 1 64 ? 53.687 34.578 52.992 1.00 46.05 64 LYS B C 1
ATOM 3494 O O . LYS B 1 64 ? 54.833 34.932 53.252 1.00 45.17 64 LYS B O 1
ATOM 3500 N N . ASP B 1 65 ? 53.332 33.332 52.706 1.00 45.52 65 ASP B N 1
ATOM 3501 C CA . ASP B 1 65 ? 54.306 32.285 52.699 1.00 46.80 65 ASP B CA 1
ATOM 3502 C C . ASP B 1 65 ? 54.408 31.597 51.335 1.00 46.32 65 ASP B C 1
ATOM 3503 O O . ASP B 1 65 ? 53.989 32.132 50.299 1.00 45.04 65 ASP B O 1
ATOM 3508 N N . ILE B 1 66 ? 54.969 30.400 51.387 1.00 46.29 66 ILE B N 1
ATOM 3509 C CA . ILE B 1 66 ? 55.151 29.511 50.277 1.00 47.33 66 ILE B CA 1
ATOM 3510 C C . ILE B 1 66 ? 53.970 29.277 49.347 1.00 48.58 66 ILE B C 1
ATOM 3511 O O . ILE B 1 66 ? 54.203 29.066 48.146 1.00 50.86 66 ILE B O 1
ATOM 3516 N N . GLY B 1 67 ? 52.740 29.338 49.850 1.00 47.33 67 GLY B N 1
ATOM 3517 C CA . GLY B 1 67 ? 51.545 29.110 49.016 1.00 47.71 67 GLY B CA 1
ATOM 3518 C C . GLY B 1 67 ? 50.560 30.282 48.900 1.00 47.89 67 GLY B C 1
ATOM 3519 O O . GLY B 1 67 ? 49.523 30.179 48.234 1.00 49.45 67 GLY B O 1
ATOM 3520 N N . PHE B 1 68 ? 50.889 31.410 49.503 1.00 45.05 68 PHE B N 1
ATOM 3521 C CA . PHE B 1 68 ? 49.994 32.540 49.569 1.00 46.59 68 PHE B CA 1
ATOM 3522 C C . PHE B 1 68 ? 49.761 33.205 48.220 1.00 49.84 68 PHE B C 1
ATOM 3523 O O . PHE B 1 68 ? 50.716 33.541 47.498 1.00 49.30 68 PHE B O 1
ATOM 3531 N N . PRO B 1 69 ? 48.505 33.493 47.900 1.00 54.63 69 PRO B N 1
ATOM 3532 C CA . PRO B 1 69 ? 47.380 33.482 48.859 1.00 55.24 69 PRO B CA 1
ATOM 3533 C C . PRO B 1 69 ? 46.381 32.344 48.692 1.00 57.48 69 PRO B C 1
ATOM 3534 O O . PRO B 1 69 ? 45.248 32.477 49.121 1.00 60.33 69 PRO B O 1
ATOM 3538 N N . TYR B 1 70 ? 46.795 31.232 48.092 1.00 60.55 70 TYR B N 1
ATOM 3539 C CA . TYR B 1 70 ? 45.938 30.039 47.948 1.00 60.72 70 TYR B CA 1
ATOM 3540 C C . TYR B 1 70 ? 44.641 30.323 47.187 1.00 65.04 70 TYR B C 1
ATOM 3541 O O . TYR B 1 70 ? 43.534 29.932 47.588 1.00 64.69 70 TYR B O 1
ATOM 3550 N N . HIS B 1 71 ? 44.776 31.041 46.089 1.00 71.04 71 HIS B N 1
ATOM 3551 C CA . HIS B 1 71 ? 43.614 31.419 45.306 1.00 78.64 71 HIS B CA 1
ATOM 3552 C C . HIS B 1 71 ? 44.057 32.076 44.023 1.00 79.78 71 HIS B C 1
ATOM 3553 O O . HIS B 1 71 ? 44.908 32.965 44.032 1.00 80.80 71 HIS B O 1
ATOM 3560 N N . SER B 1 72 ? 43.433 31.662 42.931 1.00 79.45 72 SER B N 1
ATOM 3561 C CA . SER B 1 72 ? 43.717 32.219 41.650 1.00 80.29 72 SER B CA 1
ATOM 3562 C C . SER B 1 72 ? 42.420 32.734 41.045 1.00 83.19 72 SER B C 1
ATOM 3563 O O . SER B 1 72 ? 41.442 31.990 40.910 1.00 82.66 72 SER B O 1
ATOM 3566 N N . THR B 1 73 ? 42.407 34.012 40.680 1.00 83.13 73 THR B N 1
ATOM 3567 C CA . THR B 1 73 ? 41.358 34.530 39.797 1.00 83.37 73 THR B CA 1
ATOM 3568 C C . THR B 1 73 ? 41.241 33.667 38.537 1.00 84.94 73 THR B C 1
ATOM 3569 O O . THR B 1 73 ? 40.122 33.421 38.064 1.00 90.24 73 THR B O 1
ATOM 3573 N N . TRP B 1 74 ? 42.385 33.192 38.031 1.00 82.43 74 TRP B N 1
ATOM 3574 C CA . TRP B 1 74 ? 42.448 32.524 36.743 1.00 84.25 74 TRP B CA 1
ATOM 3575 C C . TRP B 1 74 ? 42.592 31.007 36.799 1.00 88.88 74 TRP B C 1
ATOM 3576 O O . TRP B 1 74 ? 41.878 30.292 36.106 1.00 95.72 74 TRP B O 1
ATOM 3587 N N . ALA B 1 75 ? 43.521 30.499 37.589 1.00 93.09 75 ALA B N 1
ATOM 3588 C CA . ALA B 1 75 ? 43.857 29.075 37.494 1.00 95.38 75 ALA B CA 1
ATOM 3589 C C . ALA B 1 75 ? 42.687 28.193 37.906 1.00 97.52 75 ALA B C 1
ATOM 3590 O O . ALA B 1 75 ? 42.183 28.298 39.023 1.00 93.06 75 ALA B O 1
ATOM 3592 N N . ARG B 1 76 ? 42.262 27.324 36.990 1.00 102.47 76 ARG B N 1
ATOM 3593 C CA . ARG B 1 76 ? 41.229 26.324 37.287 1.00 105.11 76 ARG B CA 1
ATOM 3594 C C . ARG B 1 76 ? 41.845 24.924 37.129 1.00 103.25 76 ARG B C 1
ATOM 3595 O O . ARG B 1 76 ? 43.015 24.795 36.757 1.00 98.41 76 ARG B O 1
ATOM 3603 N N . GLY B 1 77 ? 41.073 23.893 37.462 1.00 104.19 77 GLY B N 1
ATOM 3604 C CA . GLY B 1 77 ? 41.597 22.535 37.634 1.00 101.71 77 GLY B CA 1
ATOM 3605 C C . GLY B 1 77 ? 41.230 22.170 39.053 1.00 96.34 77 GLY B C 1
ATOM 3606 O O . GLY B 1 77 ? 40.315 22.773 39.607 1.00 95.08 77 GLY B O 1
ATOM 3607 N N . HIS B 1 78 ? 41.946 21.223 39.657 1.00 91.42 78 HIS B N 1
ATOM 3608 C CA . HIS B 1 78 ? 41.601 20.743 41.007 1.00 91.39 78 HIS B CA 1
ATOM 3609 C C . HIS B 1 78 ? 41.918 21.753 42.134 1.00 89.32 78 HIS B C 1
ATOM 3610 O O . HIS B 1 78 ? 42.595 21.392 43.092 1.00 83.58 78 HIS B O 1
ATOM 3617 N N . ASN B 1 79 ? 41.383 22.978 42.053 1.00 92.18 79 ASN B N 1
ATOM 3618 C CA . ASN B 1 79 ? 41.786 24.101 42.944 1.00 92.33 79 ASN B CA 1
ATOM 3619 C C . ASN B 1 79 ? 41.601 23.886 44.453 1.00 92.35 79 ASN B C 1
ATOM 3620 O O . ASN B 1 79 ? 42.522 24.150 45.236 1.00 87.12 79 ASN B O 1
ATOM 3625 N N . ARG B 1 80 ? 40.419 23.429 44.860 1.00 98.82 80 ARG B N 1
ATOM 3626 C CA . ARG B 1 80 ? 40.178 23.145 46.269 1.00 100.16 80 ARG B CA 1
ATOM 3627 C C . ARG B 1 80 ? 41.178 22.104 46.765 1.00 97.47 80 ARG B C 1
ATOM 3628 O O . ARG B 1 80 ? 41.748 22.263 47.835 1.00 96.35 80 ARG B O 1
ATOM 3636 N N . GLU B 1 81 ? 41.392 21.045 45.988 1.00 96.02 81 GLU B N 1
ATOM 3637 C CA . GLU B 1 81 ? 42.304 19.972 46.392 1.00 95.35 81 GLU B CA 1
ATOM 3638 C C . GLU B 1 81 ? 43.755 20.450 46.479 1.00 88.67 81 GLU B C 1
ATOM 3639 O O . GLU B 1 81 ? 44.518 19.942 47.297 1.00 83.46 81 GLU B O 1
ATOM 3645 N N . ILE B 1 82 ? 44.127 21.405 45.621 1.00 87.72 82 ILE B N 1
ATOM 3646 C CA . ILE B 1 82 ? 45.494 21.969 45.591 1.00 86.79 82 ILE B CA 1
ATOM 3647 C C . ILE B 1 82 ? 45.707 22.984 46.721 1.00 83.17 82 ILE B C 1
ATOM 3648 O O . ILE B 1 82 ? 46.697 22.906 47.434 1.00 78.13 82 ILE B O 1
ATOM 3653 N N . ASN B 1 83 ? 44.776 23.916 46.895 1.00 83.11 83 ASN B N 1
ATOM 3654 C CA . ASN B 1 83 ? 44.806 24.806 48.065 1.00 78.80 83 ASN B CA 1
ATOM 3655 C C . ASN B 1 83 ? 44.780 24.048 49.378 1.00 76.24 83 ASN B C 1
ATOM 3656 O O . ASN B 1 83 ? 45.524 24.382 50.298 1.00 76.79 83 ASN B O 1
ATOM 3661 N N . GLU B 1 84 ? 43.978 22.996 49.451 1.00 75.47 84 GLU B N 1
ATOM 3662 C CA . GLU B 1 84 ? 43.946 22.175 50.649 1.00 79.01 84 GLU B CA 1
ATOM 3663 C C . GLU B 1 84 ? 45.275 21.461 50.845 1.00 74.70 84 GLU B C 1
ATOM 3664 O O . GLU B 1 84 ? 45.809 21.447 51.952 1.00 73.34 84 GLU B O 1
ATOM 3670 N N . ALA B 1 85 ? 45.807 20.865 49.783 1.00 71.54 85 ALA B N 1
ATOM 3671 C CA . ALA B 1 85 ? 47.139 20.254 49.841 1.00 72.04 85 ALA B CA 1
ATOM 3672 C C . ALA B 1 85 ? 48.227 21.298 50.157 1.00 68.85 85 ALA B C 1
ATOM 3673 O O . ALA B 1 85 ? 49.178 21.028 50.892 1.00 69.74 85 ALA B O 1
ATOM 3675 N N . MET B 1 86 ? 48.079 22.488 49.591 1.00 65.81 86 MET B N 1
ATOM 3676 C CA . MET B 1 86 ? 49.102 23.503 49.682 1.00 63.97 86 MET B CA 1
ATOM 3677 C C . MET B 1 86 ? 49.184 24.100 51.063 1.00 64.38 86 MET B C 1
ATOM 3678 O O . MET B 1 86 ? 50.293 24.361 51.536 1.00 61.95 86 MET B O 1
ATOM 3683 N N . MET B 1 87 ? 48.026 24.282 51.715 1.00 63.14 87 MET B N 1
ATOM 3684 C CA . MET B 1 87 ? 47.987 24.808 53.090 1.00 63.19 87 MET B CA 1
ATOM 3685 C C . MET B 1 87 ? 48.722 23.960 54.120 1.00 59.11 87 MET B C 1
ATOM 3686 O O . MET B 1 87 ? 49.126 24.482 55.161 1.00 57.41 87 MET B O 1
ATOM 3691 N N . ALA B 1 88 ? 48.928 22.685 53.821 1.00 56.51 88 ALA B N 1
ATOM 3692 C CA . ALA B 1 88 ? 49.814 21.838 54.616 1.00 58.91 88 ALA B CA 1
ATOM 3693 C C . ALA B 1 88 ? 51.196 22.440 54.803 1.00 59.44 88 ALA B C 1
ATOM 3694 O O . ALA B 1 88 ? 51.845 22.157 55.814 1.00 61.99 88 ALA B O 1
ATOM 3696 N N . PHE B 1 89 ? 51.656 23.238 53.828 1.00 57.40 89 PHE B N 1
ATOM 3697 C CA . PHE B 1 89 ? 53.002 23.853 53.861 1.00 55.80 89 PHE B CA 1
ATOM 3698 C C . PHE B 1 89 ? 53.025 25.330 54.334 1.00 53.69 89 PHE B C 1
ATOM 3699 O O . PHE B 1 89 ? 54.059 26.025 54.254 1.00 50.22 89 PHE B O 1
ATOM 3707 N N . SER B 1 90 ? 51.914 25.793 54.900 1.00 52.42 90 SER B N 1
ATOM 3708 C CA . SER B 1 90 ? 51.800 27.186 55.310 1.00 50.91 90 SER B CA 1
ATOM 3709 C C . SER B 1 90 ? 52.587 27.452 56.569 1.00 50.14 90 SER B C 1
ATOM 3710 O O . SER B 1 90 ? 52.979 26.527 57.274 1.00 51.25 90 SER B O 1
ATOM 3713 N N . TRP B 1 91 ? 52.821 28.725 56.837 1.00 49.22 91 TRP B N 1
ATOM 3714 C CA . TRP B 1 91 ? 53.349 29.178 58.132 1.00 50.49 91 TRP B CA 1
ATOM 3715 C C . TRP B 1 91 ? 52.484 28.624 59.279 1.00 52.56 91 TRP B C 1
ATOM 3716 O O . TRP B 1 91 ? 52.994 27.964 60.196 1.00 52.89 91 TRP B O 1
ATOM 3727 N N . THR B 1 92 ? 51.168 28.814 59.182 1.00 56.49 92 THR B N 1
ATOM 3728 C CA . THR B 1 92 ? 50.225 28.297 60.201 1.00 55.12 92 THR B CA 1
ATOM 3729 C C . THR B 1 92 ? 50.451 26.819 60.461 1.00 55.20 92 THR B C 1
ATOM 3730 O O . THR B 1 92 ? 50.592 26.428 61.608 1.00 53.67 92 THR B O 1
ATOM 3734 N N . SER B 1 93 ? 50.481 26.006 59.396 1.00 53.91 93 SER B N 1
ATOM 3735 C CA . SER B 1 93 ? 50.692 24.584 59.558 1.00 54.43 93 SER B CA 1
ATOM 3736 C C . SER B 1 93 ? 52.003 24.350 60.205 1.00 55.62 93 SER B C 1
ATOM 3737 O O . SER B 1 93 ? 52.173 23.374 60.913 1.00 57.37 93 SER B O 1
ATOM 3740 N N . PHE B 1 94 ? 52.976 25.206 59.899 1.00 55.84 94 PHE B N 1
ATOM 3741 C CA . PHE B 1 94 ? 54.314 24.972 60.425 1.00 54.98 94 PHE B CA 1
ATOM 3742 C C . PHE B 1 94 ? 54.212 25.171 61.924 1.00 55.07 94 PHE B C 1
ATOM 3743 O O . PHE B 1 94 ? 54.712 24.360 62.702 1.00 56.24 94 PHE B O 1
ATOM 3751 N N . LEU B 1 95 ? 53.529 26.229 62.330 1.00 56.06 95 LEU B N 1
ATOM 3752 C CA . LEU B 1 95 ? 53.434 26.504 63.747 1.00 57.69 95 LEU B CA 1
ATOM 3753 C C . LEU B 1 95 ? 52.703 25.350 64.434 1.00 59.88 95 LEU B C 1
ATOM 3754 O O . LEU B 1 95 ? 53.153 24.854 65.456 1.00 62.35 95 LEU B O 1
ATOM 3759 N N . VAL B 1 96 ? 51.607 24.898 63.834 1.00 59.19 96 VAL B N 1
ATOM 3760 C CA . VAL B 1 96 ? 50.792 23.825 64.398 1.00 59.70 96 VAL B CA 1
ATOM 3761 C C . VAL B 1 96 ? 51.592 22.528 64.525 1.00 61.41 96 VAL B C 1
ATOM 3762 O O . VAL B 1 96 ? 51.623 21.941 65.561 1.00 60.21 96 VAL B O 1
ATOM 3766 N N . GLU B 1 97 ? 52.296 22.087 63.488 1.00 64.36 97 GLU B N 1
ATOM 3767 C CA . GLU B 1 97 ? 53.099 20.865 63.627 1.00 66.30 97 GLU B CA 1
ATOM 3768 C C . GLU B 1 97 ? 54.131 20.947 64.771 1.00 66.68 97 GLU B C 1
ATOM 3769 O O . GLU B 1 97 ? 54.655 19.934 65.200 1.00 69.06 97 GLU B O 1
ATOM 3775 N N . HIS B 1 98 ? 54.417 22.143 65.274 1.00 65.92 98 HIS B N 1
ATOM 3776 C CA . HIS B 1 98 ? 55.421 22.309 66.316 1.00 64.77 98 HIS B CA 1
ATOM 3777 C C . HIS B 1 98 ? 54.831 22.615 67.672 1.00 64.03 98 HIS B C 1
ATOM 3778 O O . HIS B 1 98 ? 55.590 22.736 68.635 1.00 64.75 98 HIS B O 1
ATOM 3785 N N . GLY B 1 99 ? 53.504 22.765 67.751 1.00 62.13 99 GLY B N 1
ATOM 3786 C CA . GLY B 1 99 ? 52.804 23.099 69.017 1.00 59.45 99 GLY B CA 1
ATOM 3787 C C . GLY B 1 99 ? 52.863 24.565 69.430 1.00 58.00 99 GLY B C 1
ATOM 3788 O O . GLY B 1 99 ? 52.352 24.973 70.513 1.00 58.78 99 GLY B O 1
ATOM 3789 N N . THR B 1 100 ? 53.458 25.392 68.584 1.00 53.43 100 THR B N 1
ATOM 3790 C CA . THR B 1 100 ? 53.705 26.759 68.978 1.00 53.65 100 THR B CA 1
ATOM 3791 C C . THR B 1 100 ? 52.641 27.764 68.503 1.00 52.74 100 THR B C 1
ATOM 3792 O O . THR B 1 100 ? 52.755 28.967 68.779 1.00 51.15 100 THR B O 1
ATOM 3796 N N . TYR B 1 101 ? 51.611 27.265 67.812 1.00 52.21 101 TYR B N 1
ATOM 3797 C CA . TYR B 1 101 ? 50.558 28.113 67.247 1.00 51.27 101 TYR B CA 1
ATOM 3798 C C . TYR B 1 101 ? 49.731 28.854 68.313 1.00 51.46 101 TYR B C 1
ATOM 3799 O O . TYR B 1 101 ? 49.409 30.047 68.167 1.00 49.45 101 TYR B O 1
ATOM 3808 N N . ALA B 1 102 ? 49.448 28.195 69.431 1.00 54.00 102 ALA B N 1
ATOM 3809 C CA . ALA B 1 102 ? 48.762 28.906 70.516 1.00 53.98 102 ALA B CA 1
ATOM 3810 C C . ALA B 1 102 ? 49.653 30.058 70.987 1.00 53.92 102 ALA B C 1
ATOM 3811 O O . ALA B 1 102 ? 49.180 31.202 71.150 1.00 53.61 102 ALA B O 1
ATOM 3813 N N . GLU B 1 103 ? 50.940 29.783 71.195 1.00 53.71 103 GLU B N 1
ATOM 3814 C CA . GLU B 1 103 ? 51.851 30.853 71.639 1.00 56.17 103 GLU B CA 1
ATOM 3815 C C . GLU B 1 103 ? 51.967 31.995 70.625 1.00 54.61 103 GLU B C 1
ATOM 3816 O O . GLU B 1 103 ? 51.946 33.166 71.003 1.00 54.11 103 GLU B O 1
ATOM 3822 N N . TRP B 1 104 ? 52.035 31.656 69.344 1.00 52.37 104 TRP B N 1
ATOM 3823 C CA . TRP B 1 104 ? 52.144 32.683 68.333 1.00 52.77 104 TRP B CA 1
ATOM 3824 C C . TRP B 1 104 ? 50.938 33.615 68.439 1.00 52.15 104 TRP B C 1
ATOM 3825 O O . TRP B 1 104 ? 51.100 34.828 68.622 1.00 49.81 104 TRP B O 1
ATOM 3836 N N . ILE B 1 105 ? 49.735 33.043 68.362 1.00 53.65 105 ILE B N 1
ATOM 3837 C CA . ILE B 1 105 ? 48.518 33.843 68.460 1.00 53.89 105 ILE B CA 1
ATOM 3838 C C . ILE B 1 105 ? 48.535 34.597 69.797 1.00 55.48 105 ILE B C 1
ATOM 3839 O O . ILE B 1 105 ? 48.340 35.808 69.858 1.00 56.85 105 ILE B O 1
ATOM 3844 N N . ASP B 1 106 ? 48.809 33.898 70.874 1.00 56.72 106 ASP B N 1
ATOM 3845 C CA . ASP B 1 106 ? 48.697 34.555 72.171 1.00 59.14 106 ASP B CA 1
ATOM 3846 C C . ASP B 1 106 ? 49.706 35.671 72.332 1.00 59.19 106 ASP B C 1
ATOM 3847 O O . ASP B 1 106 ? 49.438 36.625 73.065 1.00 59.73 106 ASP B O 1
ATOM 3852 N N . ARG B 1 107 ? 50.854 35.592 71.650 1.00 57.43 107 ARG B N 1
ATOM 3853 C CA . ARG B 1 107 ? 51.853 36.636 71.817 1.00 56.42 107 ARG B CA 1
ATOM 3854 C C . ARG B 1 107 ? 51.609 37.846 70.939 1.00 55.94 107 ARG B C 1
ATOM 3855 O O . ARG B 1 107 ? 52.368 38.797 71.003 1.00 59.99 107 ARG B O 1
ATOM 3863 N N . GLY B 1 108 ? 50.541 37.838 70.151 1.00 54.42 108 GLY B N 1
ATOM 3864 C CA . GLY B 1 108 ? 50.193 38.966 69.290 1.00 52.72 108 GLY B CA 1
ATOM 3865 C C . GLY B 1 108 ? 50.677 38.767 67.839 1.00 51.68 108 GLY B C 1
ATOM 3866 O O . GLY B 1 108 ? 50.825 39.727 67.091 1.00 46.19 108 GLY B O 1
ATOM 3867 N N . ARG B 1 109 ? 50.871 37.520 67.437 1.00 50.11 109 ARG B N 1
ATOM 3868 C CA . ARG B 1 109 ? 51.382 37.230 66.115 1.00 50.65 109 ARG B CA 1
ATOM 3869 C C . ARG B 1 109 ? 52.703 37.994 65.900 1.00 48.28 109 ARG B C 1
ATOM 3870 O O . ARG B 1 109 ? 52.833 38.780 64.980 1.00 45.71 109 ARG B O 1
ATOM 3878 N N . PRO B 1 110 ? 53.670 37.811 66.786 1.00 46.35 110 PRO B N 1
ATOM 3879 C CA . PRO B 1 110 ? 54.941 38.486 66.503 1.00 47.55 110 PRO B CA 1
ATOM 3880 C C . PRO B 1 110 ? 55.543 38.039 65.157 1.00 45.47 110 PRO B C 1
ATOM 3881 O O . PRO B 1 110 ? 55.480 36.846 64.795 1.00 42.64 110 PRO B O 1
ATOM 3885 N N . SER B 1 111 ? 56.068 38.991 64.403 1.00 46.29 111 SER B N 1
ATOM 3886 C CA . SER B 1 111 ? 56.739 38.619 63.144 1.00 48.14 111 SER B CA 1
ATOM 3887 C C . SER B 1 111 ? 58.014 37.791 63.456 1.00 43.73 111 SER B C 1
ATOM 3888 O O . SER B 1 111 ? 58.746 38.143 64.330 1.00 43.09 111 SER B O 1
ATOM 3891 N N . PRO B 1 112 ? 58.264 36.679 62.756 1.00 43.26 112 PRO B N 1
ATOM 3892 C CA . PRO B 1 112 ? 59.473 35.836 63.040 1.00 44.06 112 PRO B CA 1
ATOM 3893 C C . PRO B 1 112 ? 60.801 36.501 62.721 1.00 43.58 112 PRO B C 1
ATOM 3894 O O . PRO B 1 112 ? 60.875 37.291 61.809 1.00 44.22 112 PRO B O 1
ATOM 3898 N N . GLN B 1 113 ? 61.810 36.198 63.524 1.00 44.43 113 GLN B N 1
ATOM 3899 C CA . GLN B 1 113 ? 63.186 36.440 63.209 1.00 44.32 113 GLN B CA 1
ATOM 3900 C C . GLN B 1 113 ? 63.531 35.669 61.938 1.00 44.49 113 GLN B C 1
ATOM 3901 O O . GLN B 1 113 ? 63.103 34.500 61.756 1.00 45.15 113 GLN B O 1
ATOM 3907 N N . HIS B 1 114 ? 64.374 36.275 61.089 1.00 43.00 114 HIS B N 1
ATOM 3908 C CA . HIS B 1 114 ? 64.769 35.659 59.823 1.00 39.93 114 HIS B CA 1
ATOM 3909 C C . HIS B 1 114 ? 65.176 34.260 59.989 1.00 38.17 114 HIS B C 1
ATOM 3910 O O . HIS B 1 114 ? 64.795 33.434 59.204 1.00 39.68 114 HIS B O 1
ATOM 3917 N N . HIS B 1 115 ? 65.949 33.967 61.007 1.00 38.86 115 HIS B N 1
ATOM 3918 C CA . HIS B 1 115 ? 66.425 32.599 61.182 1.00 40.95 115 HIS B CA 1
ATOM 3919 C C . HIS B 1 115 ? 65.303 31.603 61.492 1.00 43.32 115 HIS B C 1
ATOM 3920 O O . HIS B 1 115 ? 65.480 30.402 61.232 1.00 45.83 115 HIS B O 1
ATOM 3927 N N . VAL B 1 116 ? 64.153 32.089 62.020 1.00 42.55 116 VAL B N 1
ATOM 3928 C CA . VAL B 1 116 ? 62.978 31.258 62.220 1.00 43.41 116 VAL B CA 1
ATOM 3929 C C . VAL B 1 116 ? 62.288 31.106 60.879 1.00 42.85 116 VAL B C 1
ATOM 3930 O O . VAL B 1 116 ? 61.745 30.037 60.545 1.00 43.88 116 VAL B O 1
ATOM 3934 N N . TRP B 1 117 ? 62.281 32.165 60.091 1.00 41.55 117 TRP B N 1
ATOM 3935 C CA . TRP B 1 117 ? 61.772 32.034 58.724 1.00 41.33 117 TRP B CA 1
ATOM 3936 C C . TRP B 1 117 ? 62.661 31.043 57.973 1.00 43.77 117 TRP B C 1
ATOM 3937 O O . TRP B 1 117 ? 62.155 30.231 57.178 1.00 42.99 117 TRP B O 1
ATOM 3948 N N . ALA B 1 118 ? 63.963 30.966 58.270 1.00 45.14 118 ALA B N 1
ATOM 3949 C CA . ALA B 1 118 ? 64.732 29.889 57.570 1.00 47.07 118 ALA B CA 1
ATOM 3950 C C . ALA B 1 118 ? 64.271 28.523 58.053 1.00 47.82 118 ALA B C 1
ATOM 3951 O O . ALA B 1 118 ? 64.145 27.593 57.260 1.00 51.11 118 ALA B O 1
ATOM 3953 N N . LYS B 1 119 ? 64.050 28.383 59.351 1.00 51.30 119 LYS B N 1
ATOM 3954 C CA . LYS B 1 119 ? 63.501 27.108 59.872 1.00 53.29 119 LYS B CA 1
ATOM 3955 C C . LYS B 1 119 ? 62.184 26.731 59.189 1.00 50.80 119 LYS B C 1
ATOM 3956 O O . LYS B 1 119 ? 62.004 25.571 58.851 1.00 51.31 119 LYS B O 1
ATOM 3962 N N . TYR B 1 120 ? 61.302 27.699 58.929 1.00 46.07 120 TYR B N 1
ATOM 3963 C CA . TYR B 1 120 ? 60.092 27.393 58.157 1.00 45.73 120 TYR B CA 1
ATOM 3964 C C . TYR B 1 120 ? 60.421 26.797 56.782 1.00 43.80 120 TYR B C 1
ATOM 3965 O O . TYR B 1 120 ? 59.963 25.758 56.432 1.00 43.97 120 TYR B O 1
ATOM 3974 N N . LEU B 1 121 ? 61.226 27.502 56.018 1.00 44.27 121 LEU B N 1
ATOM 3975 C CA . LEU B 1 121 ? 61.611 27.108 54.672 1.00 44.05 121 LEU B CA 1
ATOM 3976 C C . LEU B 1 121 ? 62.176 25.735 54.715 1.00 43.80 121 LEU B C 1
ATOM 3977 O O . LEU B 1 121 ? 61.800 24.863 53.901 1.00 43.35 121 LEU B O 1
ATOM 3982 N N . GLN B 1 122 ? 63.044 25.530 55.708 1.00 43.03 122 GLN B N 1
ATOM 3983 C CA . GLN B 1 122 ? 63.701 24.252 55.869 1.00 43.76 122 GLN B CA 1
ATOM 3984 C C . GLN B 1 122 ? 62.704 23.174 56.166 1.00 46.81 122 GLN B C 1
ATOM 3985 O O . GLN B 1 122 ? 62.860 22.028 55.694 1.00 49.70 122 GLN B O 1
ATOM 3991 N N . TRP B 1 123 ? 61.688 23.511 56.966 1.00 46.51 123 TRP B N 1
ATOM 3992 C CA . TRP B 1 123 ? 60.718 22.527 57.359 1.00 49.66 123 TRP B CA 1
ATOM 3993 C C . TRP B 1 123 ? 59.919 22.111 56.154 1.00 50.88 123 TRP B C 1
ATOM 3994 O O . TRP B 1 123 ? 59.688 20.914 55.932 1.00 55.26 123 TRP B O 1
ATOM 4005 N N . VAL B 1 124 ? 59.519 23.090 55.366 1.00 49.52 124 VAL B N 1
ATOM 4006 C CA . VAL B 1 124 ? 58.813 22.810 54.132 1.00 51.86 124 VAL B CA 1
ATOM 4007 C C . VAL B 1 124 ? 59.657 21.881 53.267 1.00 53.63 124 VAL B C 1
ATOM 4008 O O . VAL B 1 124 ? 59.159 20.889 52.780 1.00 53.47 124 VAL B O 1
ATOM 4012 N N . ALA B 1 125 ? 60.951 22.173 53.124 1.00 55.05 125 ALA B N 1
ATOM 4013 C CA . ALA B 1 125 ? 61.858 21.261 52.380 1.00 57.26 125 ALA B CA 1
ATOM 4014 C C . ALA B 1 125 ? 61.825 19.817 52.876 1.00 59.09 125 ALA B C 1
ATOM 4015 O O . ALA B 1 125 ? 61.633 18.902 52.089 1.00 62.43 125 ALA B O 1
ATOM 4017 N N . ARG B 1 126 ? 62.008 19.606 54.174 1.00 61.78 126 ARG B N 1
ATOM 4018 C CA . ARG B 1 126 ? 61.775 18.274 54.776 1.00 62.95 126 ARG B CA 1
ATOM 4019 C C . ARG B 1 126 ? 60.389 17.721 54.406 1.00 62.81 126 ARG B C 1
ATOM 4020 O O . ARG B 1 126 ? 60.268 16.568 53.986 1.00 61.32 126 ARG B O 1
ATOM 4028 N N . LYS B 1 127 ? 59.354 18.550 54.500 1.00 62.80 127 LYS B N 1
ATOM 4029 C CA . LYS B 1 127 ? 58.006 18.051 54.266 1.00 67.95 127 LYS B CA 1
ATOM 4030 C C . LYS B 1 127 ? 57.663 17.651 52.834 1.00 69.17 127 LYS B C 1
ATOM 4031 O O . LYS B 1 127 ? 56.919 16.698 52.626 1.00 72.57 127 LYS B O 1
ATOM 4037 N N . ILE B 1 128 ? 58.169 18.383 51.859 1.00 67.34 128 ILE B N 1
ATOM 4038 C CA . ILE B 1 128 ? 57.949 18.023 50.459 1.00 68.70 128 ILE B CA 1
ATOM 4039 C C . ILE B 1 128 ? 59.063 17.101 49.926 1.00 69.85 128 ILE B C 1
ATOM 4040 O O . ILE B 1 128 ? 59.045 16.737 48.770 1.00 69.45 128 ILE B O 1
ATOM 4045 N N . ASP B 1 129 ? 60.015 16.733 50.783 1.00 73.03 129 ASP B N 1
ATOM 4046 C CA . ASP B 1 129 ? 61.212 15.995 50.380 1.00 76.31 129 ASP B CA 1
ATOM 4047 C C . ASP B 1 129 ? 61.876 16.613 49.139 1.00 74.86 129 ASP B C 1
ATOM 4048 O O . ASP B 1 129 ? 62.137 15.942 48.130 1.00 72.46 129 ASP B O 1
ATOM 4053 N N . LEU B 1 130 ? 62.155 17.908 49.249 1.00 72.98 130 LEU B N 1
ATOM 4054 C CA . LEU B 1 130 ? 62.785 18.671 48.184 1.00 67.36 130 LEU B CA 1
ATOM 4055 C C . LEU B 1 130 ? 63.951 17.930 47.625 1.00 69.02 130 LEU B C 1
ATOM 4056 O O . LEU B 1 130 ? 64.788 17.426 48.367 1.00 74.75 130 LEU B O 1
ATOM 4061 N N . GLU B 1 131 ? 64.008 17.870 46.307 1.00 68.65 131 GLU B N 1
ATOM 4062 C CA . GLU B 1 131 ? 65.171 17.356 45.655 1.00 67.21 131 GLU B CA 1
ATOM 4063 C C . GLU B 1 131 ? 66.206 18.451 45.660 1.00 63.97 131 GLU B C 1
ATOM 4064 O O . GLU B 1 131 ? 66.095 19.431 44.944 1.00 60.64 131 GLU B O 1
ATOM 4070 N N . LEU B 1 132 ? 67.210 18.285 46.495 1.00 64.37 132 LEU B N 1
ATOM 4071 C CA . LEU B 1 132 ? 68.172 19.329 46.718 1.00 64.72 132 LEU B CA 1
ATOM 4072 C C . LEU B 1 132 ? 69.552 18.918 46.255 1.00 63.62 132 LEU B C 1
ATOM 4073 O O . LEU B 1 132 ? 69.995 17.810 46.528 1.00 67.96 132 LEU B O 1
ATOM 4078 N N . VAL B 1 133 ? 70.239 19.821 45.571 1.00 60.38 133 VAL B N 1
ATOM 4079 C CA . VAL B 1 133 ? 71.635 19.615 45.271 1.00 57.28 133 VAL B CA 1
ATOM 4080 C C . VAL B 1 133 ? 72.491 20.692 45.926 1.00 55.43 133 VAL B C 1
ATOM 4081 O O . VAL B 1 133 ? 72.347 21.861 45.652 1.00 53.68 133 VAL B O 1
ATOM 4085 N N . LEU B 1 134 ? 73.388 20.266 46.792 1.00 56.29 134 LEU B N 1
ATOM 4086 C CA . LEU B 1 134 ? 74.284 21.141 47.481 1.00 57.19 134 LEU B CA 1
ATOM 4087 C C . LEU B 1 134 ? 75.519 21.372 46.654 1.00 57.30 134 LEU B C 1
ATOM 4088 O O . LEU B 1 134 ? 76.465 20.563 46.665 1.00 58.39 134 LEU B O 1
ATOM 4093 N N . GLY B 1 135 ? 75.490 22.484 45.926 1.00 54.51 135 GLY B N 1
ATOM 4094 C CA . GLY B 1 135 ? 76.684 23.093 45.337 1.00 53.48 135 GLY B CA 1
ATOM 4095 C C . GLY B 1 135 ? 76.320 24.465 44.783 1.00 51.08 135 GLY B C 1
ATOM 4096 O O . GLY B 1 135 ? 75.151 24.875 44.884 1.00 48.52 135 GLY B O 1
ATOM 4097 N N . LYS B 1 136 ? 77.320 25.163 44.242 1.00 51.60 136 LYS B N 1
ATOM 4098 C CA . LYS B 1 136 ? 77.162 26.448 43.524 1.00 54.52 136 LYS B CA 1
ATOM 4099 C C . LYS B 1 136 ? 76.942 26.215 42.069 1.00 55.26 136 LYS B C 1
ATOM 4100 O O . LYS B 1 136 ? 77.769 25.590 41.410 1.00 60.64 136 LYS B O 1
ATOM 4106 N N . VAL B 1 137 ? 75.890 26.802 41.538 1.00 55.06 137 VAL B N 1
ATOM 4107 C CA . VAL B 1 137 ? 75.783 26.991 40.115 1.00 53.71 137 VAL B CA 1
ATOM 4108 C C . VAL B 1 137 ? 76.861 27.955 39.687 1.00 56.18 137 VAL B C 1
ATOM 4109 O O . VAL B 1 137 ? 76.935 29.037 40.211 1.00 55.48 137 VAL B O 1
ATOM 4113 N N . ARG B 1 138 ? 77.674 27.533 38.719 1.00 63.37 138 ARG B N 1
ATOM 4114 C CA . ARG B 1 138 ? 78.807 28.320 38.161 1.00 65.63 138 ARG B CA 1
ATOM 4115 C C . ARG B 1 138 ? 78.541 28.909 36.771 1.00 60.34 138 ARG B C 1
ATOM 4116 O O . ARG B 1 138 ? 78.921 30.033 36.482 1.00 64.72 138 ARG B O 1
ATOM 4124 N N . THR B 1 139 ? 77.883 28.128 35.932 1.00 55.24 139 THR B N 1
ATOM 4125 C CA . THR B 1 139 ? 77.725 28.401 34.545 1.00 51.98 139 THR B CA 1
ATOM 4126 C C . THR B 1 139 ? 76.369 27.865 34.229 1.00 51.48 139 THR B C 1
ATOM 4127 O O . THR B 1 139 ? 76.063 26.777 34.645 1.00 51.03 139 THR B O 1
ATOM 4131 N N . ILE B 1 140 ? 75.580 28.606 33.468 1.00 54.59 140 ILE B N 1
ATOM 4132 C CA . ILE B 1 140 ? 74.330 28.124 32.881 1.00 59.21 140 ILE B CA 1
ATOM 4133 C C . ILE B 1 140 ? 74.474 28.161 31.389 1.00 60.65 140 ILE B C 1
ATOM 4134 O O . ILE B 1 140 ? 75.128 29.032 30.857 1.00 60.92 140 ILE B O 1
ATOM 4139 N N . ARG B 1 141 ? 73.829 27.246 30.692 1.00 67.02 141 ARG B N 1
ATOM 4140 C CA . ARG B 1 141 ? 73.851 27.296 29.229 1.00 72.31 141 ARG B CA 1
ATOM 4141 C C . ARG B 1 141 ? 72.725 26.528 28.595 1.00 72.79 141 ARG B C 1
ATOM 4142 O O . ARG B 1 141 ? 72.368 25.459 29.084 1.00 75.41 141 ARG B O 1
ATOM 4150 N N . GLN B 1 142 ? 72.170 27.090 27.515 1.00 74.94 142 GLN B N 1
ATOM 4151 C CA . GLN B 1 142 ? 71.143 26.407 26.706 1.00 78.65 142 GLN B CA 1
ATOM 4152 C C . GLN B 1 142 ? 71.702 25.133 26.065 1.00 82.89 142 GLN B C 1
ATOM 4153 O O . GLN B 1 142 ? 72.900 25.042 25.835 1.00 78.56 142 GLN B O 1
ATOM 4159 N N . ARG B 1 143 ? 70.815 24.168 25.806 1.00 93.87 143 ARG B N 1
ATOM 4160 C CA . ARG B 1 143 ? 71.134 22.912 25.095 1.00 105.95 143 ARG B CA 1
ATOM 4161 C C . ARG B 1 143 ? 71.962 21.968 25.971 1.00 105.67 143 ARG B C 1
ATOM 4162 O O . ARG B 1 143 ? 71.449 20.970 26.479 1.00 100.77 143 ARG B O 1
ATOM 4170 N N . GLY B 1 150 ? 66.318 23.263 26.320 1.00 73.65 150 GLY B N 1
ATOM 4171 C CA . GLY B 1 150 ? 66.635 23.120 27.744 1.00 69.12 150 GLY B CA 1
ATOM 4172 C C . GLY B 1 150 ? 67.941 23.783 28.154 1.00 65.27 150 GLY B C 1
ATOM 4173 O O . GLY B 1 150 ? 68.431 24.662 27.477 1.00 62.56 150 GLY B O 1
ATOM 4174 N N . TRP B 1 151 ? 68.506 23.312 29.260 1.00 61.59 151 TRP B N 1
ATOM 4175 C CA . TRP B 1 151 ? 69.598 23.983 29.956 1.00 59.23 151 TRP B CA 1
ATOM 4176 C C . TRP B 1 151 ? 70.516 22.909 30.424 1.00 59.49 151 TRP B C 1
ATOM 4177 O O . TRP B 1 151 ? 70.092 21.792 30.700 1.00 62.18 151 TRP B O 1
ATOM 4188 N N . SER B 1 152 ? 71.779 23.251 30.544 1.00 58.42 152 SER B N 1
ATOM 4189 C CA . SER B 1 152 ? 72.694 22.394 31.236 1.00 59.76 152 SER B CA 1
ATOM 4190 C C . SER B 1 152 ? 73.356 23.365 32.146 1.00 57.22 152 SER B C 1
ATOM 4191 O O . SER B 1 152 ? 73.651 24.468 31.743 1.00 56.04 152 SER B O 1
ATOM 4194 N N . VAL B 1 153 ? 73.569 22.986 33.387 1.00 57.98 153 VAL B N 1
ATOM 4195 C CA . VAL B 1 153 ? 74.111 23.946 34.302 1.00 59.45 153 VAL B CA 1
ATOM 4196 C C . VAL B 1 153 ? 75.209 23.296 35.079 1.00 58.36 153 VAL B C 1
ATOM 4197 O O . VAL B 1 153 ? 75.082 22.151 35.513 1.00 63.14 153 VAL B O 1
ATOM 4201 N N . GLU B 1 154 ? 76.280 24.040 35.250 1.00 54.00 154 GLU B N 1
ATOM 4202 C CA . GLU B 1 154 ? 77.434 23.524 35.899 1.00 56.14 154 GLU B CA 1
ATOM 4203 C C . GLU B 1 154 ? 77.339 23.814 37.380 1.00 56.52 154 GLU B C 1
ATOM 4204 O O . GLU B 1 154 ? 77.174 24.969 37.812 1.00 53.31 154 GLU B O 1
ATOM 4210 N N . VAL B 1 155 ? 77.468 22.763 38.169 1.00 58.15 155 VAL B N 1
ATOM 4211 C CA . VAL B 1 155 ? 77.334 22.882 39.605 1.00 56.58 155 VAL B CA 1
ATOM 4212 C C . VAL B 1 155 ? 78.618 22.424 40.195 1.00 58.18 155 VAL B C 1
ATOM 4213 O O . VAL B 1 155 ? 79.094 21.379 39.810 1.00 66.55 155 VAL B O 1
ATOM 4217 N N . ALA B 1 156 ? 79.189 23.192 41.109 1.00 59.58 156 ALA B N 1
ATOM 4218 C CA . ALA B 1 156 ? 80.443 22.815 41.725 1.00 62.21 156 ALA B CA 1
ATOM 4219 C C . ALA B 1 156 ? 80.176 22.570 43.167 1.00 64.80 156 ALA B C 1
ATOM 4220 O O . ALA B 1 156 ? 79.736 23.473 43.864 1.00 66.20 156 ALA B O 1
ATOM 4222 N N . GLY B 1 157 ? 80.438 21.349 43.611 1.00 67.09 157 GLY B N 1
ATOM 4223 C CA . GLY B 1 157 ? 80.392 21.013 45.013 1.00 68.73 157 GLY B CA 1
ATOM 4224 C C . GLY B 1 157 ? 81.578 21.512 45.813 1.00 74.46 157 GLY B C 1
ATOM 4225 O O . GLY B 1 157 ? 82.643 21.842 45.267 1.00 70.76 157 GLY B O 1
ATOM 4226 N N . ALA B 1 158 ? 81.368 21.555 47.133 1.00 85.10 158 ALA B N 1
ATOM 4227 C CA . ALA B 1 158 ? 82.409 21.889 48.110 1.00 89.13 158 ALA B CA 1
ATOM 4228 C C . ALA B 1 158 ? 83.497 20.804 48.135 1.00 92.42 158 ALA B C 1
ATOM 4229 O O . ALA B 1 158 ? 84.681 21.105 48.369 1.00 91.83 158 ALA B O 1
ATOM 4231 N N . ASP B 1 159 ? 83.098 19.556 47.869 1.00 88.91 159 ASP B N 1
ATOM 4232 C CA . ASP B 1 159 ? 84.059 18.454 47.681 1.00 88.85 159 ASP B CA 1
ATOM 4233 C C . ASP B 1 159 ? 85.064 18.655 46.514 1.00 87.05 159 ASP B C 1
ATOM 4234 O O . ASP B 1 159 ? 85.904 17.786 46.286 1.00 87.72 159 ASP B O 1
ATOM 4239 N N . GLY B 1 160 ? 84.960 19.771 45.780 1.00 82.18 160 GLY B N 1
ATOM 4240 C CA . GLY B 1 160 ? 85.799 20.046 44.607 1.00 79.41 160 GLY B CA 1
ATOM 4241 C C . GLY B 1 160 ? 85.218 19.517 43.292 1.00 76.09 160 GLY B C 1
ATOM 4242 O O . GLY B 1 160 ? 85.563 19.998 42.198 1.00 81.98 160 GLY B O 1
ATOM 4243 N N . ALA B 1 161 ? 84.336 18.529 43.394 1.00 68.85 161 ALA B N 1
ATOM 4244 C CA . ALA B 1 161 ? 83.674 17.968 42.246 1.00 66.78 161 ALA B CA 1
ATOM 4245 C C . ALA B 1 161 ? 82.786 18.981 41.589 1.00 67.04 161 ALA B C 1
ATOM 4246 O O . ALA B 1 161 ? 82.383 19.949 42.202 1.00 68.63 161 ALA B O 1
ATOM 4248 N N . THR B 1 162 ? 82.469 18.700 40.336 1.00 69.51 162 THR B N 1
ATOM 4249 C CA . THR B 1 162 ? 81.764 19.598 39.447 1.00 68.27 162 THR B CA 1
ATOM 4250 C C . THR B 1 162 ? 81.016 18.720 38.480 1.00 68.32 162 THR B C 1
ATOM 4251 O O . THR B 1 162 ? 81.621 17.968 37.728 1.00 68.43 162 THR B O 1
ATOM 4255 N N . THR B 1 163 ? 79.699 18.795 38.522 1.00 68.13 163 THR B N 1
ATOM 4256 C CA . THR B 1 163 ? 78.883 18.017 37.640 1.00 70.07 163 THR B CA 1
ATOM 4257 C C . THR B 1 163 ? 77.950 18.933 36.897 1.00 70.50 163 THR B C 1
ATOM 4258 O O . THR B 1 163 ? 77.735 20.089 37.302 1.00 68.72 163 THR B O 1
ATOM 4262 N N . GLU B 1 164 ? 77.389 18.390 35.819 1.00 72.63 164 GLU B N 1
ATOM 4263 C CA . GLU B 1 164 ? 76.489 19.122 34.954 1.00 75.49 164 GLU B CA 1
ATOM 4264 C C . GLU B 1 164 ? 75.082 18.541 35.001 1.00 75.22 164 GLU B C 1
ATOM 4265 O O . GLU B 1 164 ? 74.833 17.467 34.488 1.00 78.04 164 GLU B O 1
ATOM 4271 N N . LEU B 1 165 ? 74.172 19.264 35.642 1.00 74.08 165 LEU B N 1
ATOM 4272 C CA . LEU B 1 165 ? 72.759 18.923 35.656 1.00 70.73 165 LEU B CA 1
ATOM 4273 C C . LEU B 1 165 ? 72.101 19.450 34.405 1.00 67.65 165 LEU B C 1
ATOM 4274 O O . LEU B 1 165 ? 72.466 20.510 33.898 1.00 67.78 165 LEU B O 1
ATOM 4279 N N . GLU B 1 166 ? 71.103 18.735 33.928 1.00 66.54 166 GLU B N 1
ATOM 4280 C CA . GLU B 1 166 ? 70.396 19.140 32.730 1.00 69.10 166 GLU B CA 1
ATOM 4281 C C . GLU B 1 166 ? 68.958 19.309 33.063 1.00 64.26 166 GLU B C 1
ATOM 4282 O O . GLU B 1 166 ? 68.440 18.578 33.873 1.00 61.40 166 GLU B O 1
ATOM 4288 N N . ALA B 1 167 ? 68.303 20.238 32.389 1.00 61.32 167 ALA B N 1
ATOM 4289 C CA . ALA B 1 167 ? 66.923 20.463 32.634 1.00 60.65 167 ALA B CA 1
ATOM 4290 C C . ALA B 1 167 ? 66.246 21.109 31.472 1.00 59.26 167 ALA B C 1
ATOM 4291 O O . ALA B 1 167 ? 66.887 21.658 30.621 1.00 62.30 167 ALA B O 1
ATOM 4293 N N . ASP B 1 168 ? 64.927 21.076 31.481 1.00 60.57 168 ASP B N 1
ATOM 4294 C CA . ASP B 1 168 ? 64.113 21.644 30.419 1.00 64.31 168 ASP B CA 1
ATOM 4295 C C . ASP B 1 168 ? 63.879 23.105 30.673 1.00 64.15 168 ASP B C 1
ATOM 4296 O O . ASP B 1 168 ? 63.801 23.914 29.719 1.00 66.02 168 ASP B O 1
ATOM 4301 N N . GLY B 1 169 ? 63.729 23.421 31.961 1.00 61.86 169 GLY B N 1
ATOM 4302 C CA . GLY B 1 169 ? 63.430 24.770 32.416 1.00 60.59 169 GLY B CA 1
ATOM 4303 C C . GLY B 1 169 ? 64.294 25.160 33.587 1.00 58.87 169 GLY B C 1
ATOM 4304 O O . GLY B 1 169 ? 64.846 24.315 34.266 1.00 62.53 169 GLY B O 1
ATOM 4305 N N . LEU B 1 170 ? 64.408 26.459 33.817 1.00 57.37 170 LEU B N 1
ATOM 4306 C CA . LEU B 1 170 ? 65.352 26.981 34.772 1.00 53.55 170 LEU B CA 1
ATOM 4307 C C . LEU B 1 170 ? 64.757 28.204 35.453 1.00 51.81 170 LEU B C 1
ATOM 4308 O O . LEU B 1 170 ? 64.275 29.101 34.777 1.00 53.25 170 LEU B O 1
ATOM 4313 N N . MET B 1 171 ? 64.787 28.257 36.777 1.00 48.21 171 MET B N 1
ATOM 4314 C CA . MET B 1 171 ? 64.366 29.480 37.417 1.00 47.14 171 MET B CA 1
ATOM 4315 C C . MET B 1 171 ? 65.496 30.076 38.195 1.00 44.53 171 MET B C 1
ATOM 4316 O O . MET B 1 171 ? 66.152 29.400 38.949 1.00 45.14 171 MET B O 1
ATOM 4321 N N . ILE B 1 172 ? 65.658 31.362 38.054 1.00 42.69 172 ILE B N 1
ATOM 4322 C CA . ILE B 1 172 ? 66.601 32.078 38.822 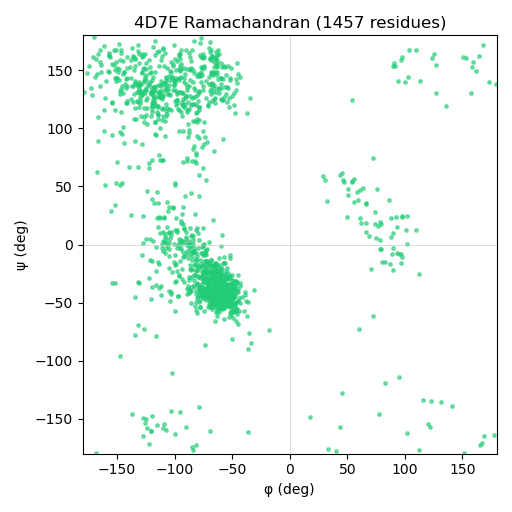1.00 45.30 172 ILE B CA 1
ATOM 4323 C C . ILE B 1 172 ? 65.920 32.669 40.065 1.00 46.76 172 ILE B C 1
ATOM 4324 O O . ILE B 1 172 ? 64.869 33.309 39.962 1.00 47.15 172 ILE B O 1
ATOM 4329 N N . THR B 1 173 ? 66.533 32.461 41.228 1.00 45.36 173 THR B N 1
ATOM 4330 C CA . THR B 1 173 ? 66.100 33.127 42.451 1.00 42.51 173 THR B CA 1
ATOM 4331 C C . THR B 1 173 ? 67.282 33.716 43.170 1.00 42.47 173 THR B C 1
ATOM 4332 O O . THR B 1 173 ? 68.467 33.365 42.913 1.00 39.85 173 THR B O 1
ATOM 4336 N N . GLY B 1 174 ? 66.951 34.565 44.133 1.00 40.42 174 GLY B N 1
ATOM 4337 C CA . GLY B 1 174 ? 67.970 35.132 44.985 1.00 40.78 174 GLY B CA 1
ATOM 4338 C C . GLY B 1 174 ? 68.391 36.503 44.501 1.00 40.45 174 GLY B C 1
ATOM 4339 O O . GLY B 1 174 ? 68.152 36.842 43.378 1.00 37.86 174 GLY B O 1
ATOM 4340 N N . PRO B 1 175 ? 68.982 37.312 45.391 1.00 41.30 175 PRO B N 1
ATOM 4341 C CA . PRO B 1 175 ? 69.144 38.714 45.003 1.00 40.90 175 PRO B CA 1
ATOM 4342 C C . PRO B 1 175 ? 70.559 39.084 44.685 1.00 42.94 175 PRO B C 1
ATOM 4343 O O . PRO B 1 175 ? 70.814 40.261 44.382 1.00 44.06 175 PRO B O 1
ATOM 4347 N N . GLY B 1 176 ? 71.492 38.134 44.758 1.00 43.35 176 GLY B N 1
ATOM 4348 C CA . GLY B 1 176 ? 72.832 38.421 44.318 1.00 43.96 176 GLY B CA 1
ATOM 4349 C C . GLY B 1 176 ? 73.782 37.773 45.237 1.00 44.71 176 GLY B C 1
ATOM 4350 O O . GLY B 1 176 ? 73.530 36.713 45.647 1.00 50.30 176 GLY B O 1
ATOM 4351 N N . GLN B 1 177 ? 74.860 38.448 45.581 1.00 46.01 177 GLN B N 1
ATOM 4352 C CA . GLN B 1 177 ? 75.785 37.931 46.530 1.00 47.92 177 GLN B CA 1
ATOM 4353 C C . GLN B 1 177 ? 75.938 38.973 47.622 1.00 46.50 177 GLN B C 1
ATOM 4354 O O . GLN B 1 177 ? 75.970 40.207 47.372 1.00 46.49 177 GLN B O 1
ATOM 4360 N N . SER B 1 178 ? 76.046 38.479 48.840 1.00 44.06 178 SER B N 1
ATOM 4361 C CA . SER B 1 178 ? 76.075 39.364 49.975 1.00 43.01 178 SER B CA 1
ATOM 4362 C C . SER B 1 178 ? 77.453 39.955 50.095 1.00 44.02 178 SER B C 1
ATOM 4363 O O . SER B 1 178 ? 77.640 40.971 50.773 1.00 44.31 178 SER B O 1
ATOM 4366 N N . THR B 1 179 ? 78.419 39.297 49.459 1.00 41.12 179 THR B N 1
ATOM 4367 C CA . THR B 1 179 ? 79.807 39.728 49.482 1.00 43.45 179 THR B CA 1
ATOM 4368 C C . THR B 1 179 ? 80.119 40.801 48.435 1.00 45.23 179 THR B C 1
ATOM 4369 O O . THR B 1 179 ? 81.211 41.238 48.355 1.00 49.44 179 THR B O 1
ATOM 4373 N N . LYS B 1 180 ? 79.140 41.272 47.699 1.00 47.22 180 LYS B N 1
ATOM 4374 C CA . LYS B 1 180 ? 79.361 42.150 46.603 1.00 51.97 180 LYS B CA 1
ATOM 4375 C C . LYS B 1 180 ? 78.924 43.574 46.836 1.00 49.78 180 LYS B C 1
ATOM 4376 O O . LYS B 1 180 ? 77.828 43.927 46.502 1.00 46.70 180 LYS B O 1
ATOM 4382 N N . ALA B 1 181 ? 79.803 44.439 47.292 1.00 52.24 181 ALA B N 1
ATOM 4383 C CA . ALA B 1 181 ? 79.447 45.859 47.359 1.00 51.74 181 ALA B CA 1
ATOM 4384 C C . ALA B 1 181 ? 79.331 46.440 45.957 1.00 55.68 181 ALA B C 1
ATOM 4385 O O . ALA B 1 181 ? 79.823 45.847 44.977 1.00 58.36 181 ALA B O 1
ATOM 4387 N N . LEU B 1 182 ? 78.728 47.618 45.849 1.00 55.17 182 LEU B N 1
ATOM 4388 C CA . LEU B 1 182 ? 78.510 48.193 44.531 1.00 56.44 182 LEU B CA 1
ATOM 4389 C C . LEU B 1 182 ? 79.746 48.957 44.042 1.00 57.90 182 LEU B C 1
ATOM 4390 O O . LEU B 1 182 ? 79.703 49.641 43.041 1.00 57.95 182 LEU B O 1
ATOM 4395 N N . ALA B 1 183 ? 80.827 48.852 44.792 1.00 58.14 183 ALA B N 1
ATOM 4396 C CA . ALA B 1 183 ? 82.014 49.584 44.552 1.00 57.99 183 ALA B CA 1
ATOM 4397 C C . ALA B 1 183 ? 83.080 48.894 45.371 1.00 61.00 183 ALA B C 1
ATOM 4398 O O . ALA B 1 183 ? 82.854 48.490 46.539 1.00 53.27 183 ALA B O 1
ATOM 4400 N N . ALA B 1 184 ? 84.235 48.741 44.722 1.00 66.01 184 ALA B N 1
ATOM 4401 C CA . ALA B 1 184 ? 85.369 48.020 45.240 1.00 70.64 184 ALA B CA 1
ATOM 4402 C C . ALA B 1 184 ? 86.235 49.079 45.845 1.00 74.16 184 ALA B C 1
ATOM 4403 O O . ALA B 1 184 ? 86.745 49.946 45.150 1.00 78.19 184 ALA B O 1
ATOM 4405 N N . HIS B 1 185 ? 86.402 48.993 47.153 1.00 77.08 185 HIS B N 1
ATOM 4406 C CA . HIS B 1 185 ? 87.134 49.979 47.932 1.00 75.80 185 HIS B CA 1
ATOM 4407 C C . HIS B 1 185 ? 87.000 49.427 49.335 1.00 73.82 185 HIS B C 1
ATOM 4408 O O . HIS B 1 185 ? 85.925 48.928 49.682 1.00 70.10 185 HIS B O 1
ATOM 4415 N N . PRO B 1 186 ? 88.082 49.460 50.135 1.00 75.50 186 PRO B N 1
ATOM 4416 C CA . PRO B 1 186 ? 87.983 48.757 51.426 1.00 73.93 186 PRO B CA 1
ATOM 4417 C C . PRO B 1 186 ? 87.109 49.474 52.489 1.00 72.76 186 PRO B C 1
ATOM 4418 O O . PRO B 1 186 ? 86.678 48.850 53.453 1.00 73.17 186 PRO B O 1
ATOM 4422 N N . ARG B 1 187 ? 86.890 50.769 52.300 1.00 71.19 187 ARG B N 1
ATOM 4423 C CA . ARG B 1 187 ? 85.951 51.565 53.084 1.00 66.67 187 ARG B CA 1
ATOM 4424 C C . ARG B 1 187 ? 84.511 51.523 52.543 1.00 63.29 187 ARG B C 1
ATOM 4425 O O . ARG B 1 187 ? 83.594 52.037 53.193 1.00 55.46 187 ARG B O 1
ATOM 4433 N N . VAL B 1 188 ? 84.296 50.929 51.363 1.00 57.67 188 VAL B N 1
ATOM 4434 C CA . VAL B 1 188 ? 82.948 50.541 50.979 1.00 55.33 188 VAL B CA 1
ATOM 4435 C C . VAL B 1 188 ? 82.781 49.103 51.434 1.00 56.53 188 VAL B C 1
ATOM 4436 O O . VAL B 1 188 ? 83.645 48.292 51.175 1.00 63.18 188 VAL B O 1
ATOM 4440 N N . LEU B 1 189 ? 81.700 48.783 52.140 1.00 53.99 189 LEU B N 1
ATOM 4441 C CA . LEU B 1 189 ? 81.576 47.457 52.734 1.00 51.79 189 LEU B CA 1
ATOM 4442 C C . LEU B 1 189 ? 80.428 46.744 52.114 1.00 47.08 189 LEU B C 1
ATOM 4443 O O . LEU B 1 189 ? 79.339 47.277 52.110 1.00 49.88 189 LEU B O 1
ATOM 4448 N N . SER B 1 190 ? 80.638 45.540 51.607 1.00 45.40 190 SER B N 1
ATOM 4449 C CA . SER B 1 190 ? 79.504 44.710 51.239 1.00 46.00 190 SER B CA 1
ATOM 4450 C C . SER B 1 190 ? 78.693 44.397 52.498 1.00 43.83 190 SER B C 1
ATOM 4451 O O . SER B 1 190 ? 79.217 44.421 53.593 1.00 44.80 190 SER B O 1
ATOM 4454 N N . ILE B 1 191 ? 77.437 44.030 52.335 1.00 45.17 191 ILE B N 1
ATOM 4455 C CA . ILE B 1 191 ? 76.573 43.777 53.503 1.00 45.29 191 ILE B CA 1
ATOM 4456 C C . ILE B 1 191 ? 77.175 42.673 54.374 1.00 46.70 191 ILE B C 1
ATOM 4457 O O . ILE B 1 191 ? 77.246 42.810 55.606 1.00 46.84 191 ILE B O 1
ATOM 4462 N N . ALA B 1 192 ? 77.722 41.643 53.741 1.00 44.30 192 ALA B N 1
ATOM 4463 C CA . ALA B 1 192 ? 78.358 40.584 54.484 1.00 44.36 192 ALA B CA 1
ATOM 4464 C C . ALA B 1 192 ? 79.563 41.023 55.283 1.00 47.07 192 ALA B C 1
ATOM 4465 O O . ALA B 1 192 ? 79.757 40.526 56.377 1.00 50.55 192 ALA B O 1
ATOM 4467 N N . GLU B 1 193 ? 80.380 41.943 54.771 1.00 50.62 193 GLU B N 1
ATOM 4468 C CA . GLU B 1 193 ? 81.575 42.371 55.509 1.00 53.13 193 GLU B CA 1
ATOM 4469 C C . GLU B 1 193 ? 81.086 43.144 56.722 1.00 49.89 193 GLU B C 1
ATOM 4470 O O . GLU B 1 193 ? 81.664 43.045 57.798 1.00 49.11 193 GLU B O 1
ATOM 4476 N N . PHE B 1 194 ? 80.052 43.946 56.503 1.00 45.53 194 PHE B N 1
ATOM 4477 C CA . PHE B 1 194 ? 79.359 44.621 57.571 1.00 46.64 194 PHE B CA 1
ATOM 4478 C C . PHE B 1 194 ? 78.980 43.724 58.765 1.00 44.97 194 PHE B C 1
ATOM 4479 O O . PHE B 1 194 ? 79.397 44.005 59.893 1.00 43.23 194 PHE B O 1
ATOM 4487 N N . TRP B 1 195 ? 78.243 42.646 58.514 1.00 41.86 195 TRP B N 1
ATOM 4488 C CA . TRP B 1 195 ? 77.906 41.735 59.562 1.00 43.33 195 TRP B CA 1
ATOM 4489 C C . TRP B 1 195 ? 79.137 41.152 60.191 1.00 48.29 195 TRP B C 1
ATOM 4490 O O . TRP B 1 195 ? 79.211 41.001 61.407 1.00 53.54 195 TRP B O 1
ATOM 4501 N N . ASP B 1 196 ? 80.142 40.869 59.399 1.00 52.80 196 ASP B N 1
ATOM 4502 C CA . ASP B 1 196 ? 81.322 40.257 59.968 1.00 55.49 196 ASP B CA 1
ATOM 4503 C C . ASP B 1 196 ? 81.998 41.218 60.926 1.00 55.88 196 ASP B C 1
ATOM 4504 O O . ASP B 1 196 ? 82.302 40.877 62.079 1.00 64.57 196 ASP B O 1
ATOM 4509 N N . LEU B 1 197 ? 82.226 42.421 60.427 1.00 54.09 197 LEU B N 1
ATOM 4510 C CA . LEU B 1 197 ? 82.839 43.484 61.182 1.00 56.07 197 LEU B CA 1
ATOM 4511 C C . LEU B 1 197 ? 81.965 43.941 62.354 1.00 54.31 197 LEU B C 1
ATOM 4512 O O . LEU B 1 197 ? 82.464 44.095 63.448 1.00 57.92 197 LEU B O 1
ATOM 4517 N N . ALA B 1 198 ? 80.675 44.139 62.127 1.00 52.41 198 ALA B N 1
ATOM 4518 C CA . ALA B 1 198 ? 79.738 44.477 63.214 1.00 52.38 198 ALA B CA 1
ATOM 4519 C C . ALA B 1 198 ? 79.919 43.467 64.299 1.00 54.18 198 ALA B C 1
ATOM 4520 O O . ALA B 1 198 ? 80.203 43.833 65.426 1.00 54.68 198 ALA B O 1
ATOM 4522 N N . GLY B 1 199 ? 79.820 42.191 63.933 1.00 56.26 199 GLY B N 1
ATOM 4523 C CA . GLY B 1 199 ? 79.963 41.089 64.871 1.00 58.26 199 GLY B CA 1
ATOM 4524 C C . GLY B 1 199 ? 81.271 41.137 65.626 1.00 64.65 199 GLY B C 1
ATOM 4525 O O . GLY B 1 199 ? 81.332 40.747 66.774 1.00 67.35 199 GLY B O 1
ATOM 4526 N N . LYS B 1 200 ? 82.336 41.615 64.985 1.00 70.78 200 LYS B N 1
ATOM 4527 C CA . LYS B 1 200 ? 83.634 41.702 65.663 1.00 74.21 200 LYS B CA 1
ATOM 4528 C C . LYS B 1 200 ? 83.856 43.016 66.410 1.00 75.92 200 LYS B C 1
ATOM 4529 O O . LYS B 1 200 ? 84.882 43.188 67.052 1.00 78.89 200 LYS B O 1
ATOM 4535 N N . ARG B 1 201 ? 82.888 43.920 66.368 1.00 75.37 201 ARG B N 1
ATOM 4536 C CA . ARG B 1 201 ? 83.081 45.283 66.861 1.00 82.12 201 ARG B CA 1
ATOM 4537 C C . ARG B 1 201 ? 84.365 45.904 66.266 1.00 82.83 201 ARG B C 1
ATOM 4538 O O . ARG B 1 201 ? 85.136 46.550 66.967 1.00 85.45 201 ARG B O 1
ATOM 4546 N N . LYS B 1 202 ? 84.573 45.679 64.969 1.00 80.60 202 LYS B N 1
ATOM 4547 C CA . LYS B 1 202 ? 85.711 46.202 64.228 1.00 78.59 202 LYS B CA 1
ATOM 4548 C C . LYS B 1 202 ? 85.238 47.196 63.181 1.00 73.61 202 LYS B C 1
ATOM 4549 O O . LYS B 1 202 ? 85.805 47.267 62.102 1.00 73.68 202 LYS B O 1
ATOM 4555 N N . LEU B 1 203 ? 84.201 47.966 63.496 1.00 69.49 203 LEU B N 1
ATOM 4556 C CA . LEU B 1 203 ? 83.835 49.106 62.671 1.00 69.53 203 LEU B CA 1
ATOM 4557 C C . LEU B 1 203 ? 84.431 50.340 63.316 1.00 75.76 203 LEU B C 1
ATOM 4558 O O . LEU B 1 203 ? 84.088 50.642 64.450 1.00 75.13 203 LEU B O 1
ATOM 4563 N N . PRO B 1 204 ? 85.284 51.084 62.582 1.00 78.95 204 PRO B N 1
ATOM 4564 C CA . PRO B 1 204 ? 86.077 52.206 63.129 1.00 83.23 204 PRO B CA 1
ATOM 4565 C C . PRO B 1 204 ? 85.288 53.234 63.975 1.00 85.21 204 PRO B C 1
ATOM 4566 O O . PRO B 1 204 ? 84.367 53.867 63.478 1.00 84.52 204 PRO B O 1
ATOM 4570 N N . ILE B 1 205 ? 85.681 53.397 65.239 1.00 90.13 205 ILE B N 1
ATOM 4571 C CA . ILE B 1 205 ? 84.972 54.260 66.192 1.00 91.16 205 ILE B CA 1
ATOM 4572 C C . ILE B 1 205 ? 84.935 55.716 65.680 1.00 91.08 205 ILE B C 1
ATOM 4573 O O . ILE B 1 205 ? 85.934 56.251 65.207 1.00 91.34 205 ILE B O 1
ATOM 4578 N N . SER B 1 206 ? 83.760 56.328 65.782 1.00 88.72 206 SER B N 1
ATOM 4579 C CA . SER B 1 206 ? 83.502 57.721 65.394 1.00 87.60 206 SER B CA 1
ATOM 4580 C C . SER B 1 206 ? 83.630 58.002 63.883 1.00 86.44 206 SER B C 1
ATOM 4581 O O . SER B 1 206 ? 84.043 59.087 63.485 1.00 95.20 206 SER B O 1
ATOM 4584 N N . SER B 1 207 ? 83.225 57.029 63.063 1.00 82.85 207 SER B N 1
ATOM 4585 C CA . SER B 1 207 ? 83.149 57.172 61.599 1.00 80.91 207 SER B CA 1
ATOM 4586 C C . SER B 1 207 ? 81.891 57.924 61.139 1.00 81.86 207 SER B C 1
ATOM 4587 O O . SER B 1 207 ? 80.838 57.800 61.749 1.00 85.99 207 SER B O 1
ATOM 4590 N N . ARG B 1 208 ? 82.003 58.689 60.056 1.00 83.26 208 ARG B N 1
ATOM 4591 C CA . ARG B 1 208 ? 80.854 59.323 59.433 1.00 82.72 208 ARG B CA 1
ATOM 4592 C C . ARG B 1 208 ? 80.234 58.292 58.505 1.00 78.89 208 ARG B C 1
ATOM 4593 O O . ARG B 1 208 ? 80.479 58.294 57.315 1.00 84.14 208 ARG B O 1
ATOM 4601 N N . ALA B 1 209 ? 79.421 57.400 59.041 1.00 77.32 209 ALA B N 1
ATOM 4602 C CA . ALA B 1 209 ? 79.024 56.208 58.295 1.00 65.43 209 ALA B CA 1
ATOM 4603 C C . ALA B 1 209 ? 77.821 56.455 57.406 1.00 63.35 209 ALA B C 1
ATOM 4604 O O . ALA B 1 209 ? 76.991 57.307 57.709 1.00 69.65 209 ALA B O 1
ATOM 4606 N N . ALA B 1 210 ? 77.733 55.703 56.310 1.00 57.80 210 ALA B N 1
ATOM 4607 C CA . ALA B 1 210 ? 76.598 55.768 55.394 1.00 56.00 210 ALA B CA 1
ATOM 4608 C C . ALA B 1 210 ? 76.059 54.384 55.159 1.00 50.56 210 ALA B C 1
ATOM 4609 O O . ALA B 1 210 ? 76.785 53.432 55.201 1.00 52.00 210 ALA B O 1
ATOM 4611 N N . VAL B 1 211 ? 74.770 54.270 54.932 1.00 48.59 211 VAL B N 1
ATOM 4612 C CA . VAL B 1 211 ? 74.175 52.995 54.620 1.00 47.09 211 VAL B CA 1
ATOM 4613 C C . VAL B 1 211 ? 73.330 53.288 53.411 1.00 47.32 211 VAL B C 1
ATOM 4614 O O . VAL B 1 211 ? 72.525 54.185 53.454 1.00 49.07 211 VAL B O 1
ATOM 4618 N N . ILE B 1 212 ? 73.575 52.571 52.318 1.00 45.80 212 ILE B N 1
ATOM 4619 C CA . ILE B 1 212 ? 72.843 52.766 51.109 1.00 46.28 212 ILE B CA 1
ATOM 4620 C C . ILE B 1 212 ? 71.823 51.683 51.027 1.00 42.52 212 ILE B C 1
ATOM 4621 O O . ILE B 1 212 ? 72.127 50.519 51.219 1.00 43.25 212 ILE B O 1
ATOM 4626 N N . GLY B 1 213 ? 70.629 52.046 50.637 1.00 42.15 213 GLY B N 1
ATOM 4627 C CA . GLY B 1 213 ? 69.547 51.105 50.611 1.00 42.88 213 GLY B CA 1
ATOM 4628 C C . GLY B 1 213 ? 68.330 51.613 51.375 1.00 44.23 213 GLY B C 1
ATOM 4629 O O . GLY B 1 213 ? 68.443 52.429 52.287 1.00 45.75 213 GLY B O 1
ATOM 4630 N N . GLY B 1 214 ? 67.173 51.103 50.982 1.00 45.36 214 GLY B N 1
ATOM 4631 C CA . GLY B 1 214 ? 65.921 51.511 51.530 1.00 48.45 214 GLY B CA 1
ATOM 4632 C C . GLY B 1 214 ? 64.952 50.366 51.807 1.00 49.93 214 GLY B C 1
ATOM 4633 O O . GLY B 1 214 ? 63.759 50.593 51.842 1.00 55.02 214 GLY B O 1
ATOM 4634 N N . GLY B 1 215 ? 65.439 49.146 52.023 1.00 47.32 215 GLY B N 1
ATOM 4635 C CA . GLY B 1 215 ? 64.539 48.025 52.317 1.00 44.99 215 GLY B CA 1
ATOM 4636 C C . GLY B 1 215 ? 64.943 47.300 53.579 1.00 42.86 215 GLY B C 1
ATOM 4637 O O . GLY B 1 215 ? 65.514 47.881 54.497 1.00 39.03 215 GLY B O 1
ATOM 4638 N N . GLU B 1 216 ? 64.666 46.007 53.624 1.00 46.05 216 GLU B N 1
ATOM 4639 C CA . GLU B 1 216 ? 64.822 45.251 54.877 1.00 45.51 216 GLU B CA 1
ATOM 4640 C C . GLU B 1 216 ? 66.289 45.034 55.181 1.00 47.50 216 GLU B C 1
ATOM 4641 O O . GLU B 1 216 ? 66.685 44.949 56.362 1.00 46.76 216 GLU B O 1
ATOM 4647 N N . THR B 1 217 ? 67.090 44.940 54.111 1.00 42.95 217 THR B N 1
ATOM 4648 C CA . THR B 1 217 ? 68.518 44.703 54.244 1.00 41.16 217 THR B CA 1
ATOM 4649 C C . THR B 1 217 ? 69.120 45.946 54.866 1.00 43.31 217 THR B C 1
ATOM 4650 O O . THR B 1 217 ? 69.944 45.865 55.780 1.00 49.92 217 THR B O 1
ATOM 4654 N N . ALA B 1 218 ? 68.715 47.112 54.372 1.00 41.49 218 ALA B N 1
ATOM 4655 C CA . ALA B 1 218 ? 69.183 48.345 54.944 1.00 42.42 218 ALA B CA 1
ATOM 4656 C C . ALA B 1 218 ? 68.567 48.558 56.369 1.00 41.32 218 ALA B C 1
ATOM 4657 O O . ALA B 1 218 ? 69.277 48.885 57.326 1.00 39.68 218 ALA B O 1
ATOM 4659 N N . GLY B 1 219 ? 67.268 48.360 56.503 1.00 42.69 219 GLY B N 1
ATOM 4660 C CA . GLY B 1 219 ? 66.619 48.381 57.864 1.00 45.25 219 GLY B CA 1
ATOM 4661 C C . GLY B 1 219 ? 67.375 47.580 58.938 1.00 44.04 219 GLY B C 1
ATOM 4662 O O . GLY B 1 219 ? 67.764 48.137 59.932 1.00 39.45 219 GLY B O 1
ATOM 4663 N N . SER B 1 220 ? 67.646 46.288 58.711 1.00 47.22 220 SER B N 1
ATOM 4664 C CA . SER B 1 220 ? 68.438 45.481 59.680 1.00 48.96 220 SER B CA 1
ATOM 4665 C C . SER B 1 220 ? 69.813 46.069 60.033 1.00 50.04 220 SER B C 1
ATOM 4666 O O . SER B 1 220 ? 70.250 46.006 61.182 1.00 59.31 220 SER B O 1
ATOM 4669 N N . ALA B 1 221 ? 70.496 46.634 59.058 1.00 45.64 221 ALA B N 1
ATOM 4670 C CA . ALA B 1 221 ? 71.901 47.008 59.236 1.00 44.43 221 ALA B CA 1
ATOM 4671 C C . ALA B 1 221 ? 72.013 48.340 59.918 1.00 45.54 221 ALA B C 1
ATOM 4672 O O . ALA B 1 221 ? 72.965 48.584 60.664 1.00 41.93 221 ALA B O 1
ATOM 4674 N N . LEU B 1 222 ? 71.088 49.236 59.582 1.00 48.37 222 LEU B N 1
ATOM 4675 C CA . LEU B 1 222 ? 70.896 50.495 60.346 1.00 52.03 222 LEU B CA 1
ATOM 4676 C C . LEU B 1 222 ? 70.646 50.201 61.830 1.00 50.62 222 LEU B C 1
ATOM 4677 O O . LEU B 1 222 ? 71.230 50.818 62.740 1.00 48.76 222 LEU B O 1
ATOM 4682 N N . ASP B 1 223 ? 69.797 49.222 62.064 1.00 51.20 223 ASP B N 1
ATOM 4683 C CA . ASP B 1 223 ? 69.530 48.783 63.428 1.00 53.03 223 ASP B CA 1
ATOM 4684 C C . ASP B 1 223 ? 70.736 48.144 64.133 1.00 51.57 223 ASP B C 1
ATOM 4685 O O . ASP B 1 223 ? 70.875 48.298 65.345 1.00 51.51 223 ASP B O 1
ATOM 4690 N N . GLU B 1 224 ? 71.612 47.419 63.423 1.00 48.78 224 GLU B N 1
ATOM 4691 C CA . GLU B 1 224 ? 72.879 47.004 64.055 1.00 46.33 224 GLU B CA 1
ATOM 4692 C C . GLU B 1 224 ? 73.763 48.207 64.315 1.00 47.42 224 GLU B C 1
ATOM 4693 O O . GLU B 1 224 ? 74.314 48.355 65.396 1.00 48.66 224 GLU B O 1
ATOM 4699 N N . LEU B 1 225 ? 73.878 49.090 63.335 1.00 47.22 225 LEU B N 1
ATOM 4700 C CA . LEU B 1 225 ? 74.943 50.091 63.304 1.00 48.85 225 LEU B CA 1
ATOM 4701 C C . LEU B 1 225 ? 74.742 51.227 64.346 1.00 55.28 225 LEU B C 1
ATOM 4702 O O . LEU B 1 225 ? 75.690 51.807 64.887 1.00 61.05 225 LEU B O 1
ATOM 4707 N N . VAL B 1 226 ? 73.499 51.521 64.667 1.00 56.98 226 VAL B N 1
ATOM 4708 C CA . VAL B 1 226 ? 73.213 52.382 65.793 1.00 60.19 226 VAL B CA 1
ATOM 4709 C C . VAL B 1 226 ? 73.846 51.873 67.112 1.00 60.92 226 VAL B C 1
ATOM 4710 O O . VAL B 1 226 ? 74.072 52.674 68.039 1.00 63.25 226 VAL B O 1
ATOM 4714 N N . ARG B 1 227 ? 74.142 50.572 67.203 1.00 55.63 227 ARG B N 1
ATOM 4715 C CA . ARG B 1 227 ? 74.808 50.018 68.384 1.00 56.92 227 ARG B CA 1
ATOM 4716 C C . ARG B 1 227 ? 76.300 50.224 68.433 1.00 57.45 227 ARG B C 1
ATOM 4717 O O . ARG B 1 227 ? 76.935 49.816 69.400 1.00 62.25 227 ARG B O 1
ATOM 4725 N N . HIS B 1 228 ? 76.888 50.816 67.404 1.00 56.83 228 HIS B N 1
ATOM 4726 C CA . HIS B 1 228 ? 78.328 51.015 67.396 1.00 58.73 228 HIS B CA 1
ATOM 4727 C C . HIS B 1 228 ? 78.544 52.461 67.561 1.00 65.77 228 HIS B C 1
ATOM 4728 O O . HIS B 1 228 ? 77.673 53.250 67.206 1.00 69.69 228 HIS B O 1
ATOM 4735 N N . GLU B 1 229 ? 79.694 52.809 68.114 1.00 73.18 229 GLU B N 1
ATOM 4736 C CA . GLU B 1 229 ? 80.023 54.193 68.401 1.00 80.89 229 GLU B CA 1
ATOM 4737 C C . GLU B 1 229 ? 80.383 54.914 67.086 1.00 75.88 229 GLU B C 1
ATOM 4738 O O . GLU B 1 229 ? 81.508 55.329 66.882 1.00 76.00 229 GLU B O 1
ATOM 4744 N N . MET B 1 230 ? 79.403 55.047 66.200 1.00 71.10 230 MET B N 1
ATOM 4745 C CA . MET B 1 230 ? 79.532 55.867 65.020 1.00 69.09 230 MET B CA 1
ATOM 4746 C C . MET B 1 230 ? 79.218 57.283 65.413 1.00 71.39 230 MET B C 1
ATOM 4747 O O . MET B 1 230 ? 78.369 57.517 66.298 1.00 68.27 230 MET B O 1
ATOM 4752 N N . LEU B 1 231 ? 79.843 58.214 64.699 1.00 69.68 231 LEU B N 1
ATOM 4753 C CA . LEU B 1 231 ? 79.672 59.650 64.922 1.00 70.42 231 LEU B CA 1
ATOM 4754 C C . LEU B 1 231 ? 78.423 60.102 64.223 1.00 66.95 231 LEU B C 1
ATOM 4755 O O . LEU B 1 231 ? 77.580 60.726 64.832 1.00 76.07 231 LEU B O 1
ATOM 4760 N N . THR B 1 232 ? 78.304 59.802 62.941 1.00 62.93 232 THR B N 1
ATOM 4761 C CA . THR B 1 232 ? 77.050 60.009 62.224 1.00 60.06 232 THR B CA 1
ATOM 4762 C C . THR B 1 232 ? 76.743 58.836 61.364 1.00 56.99 232 THR B C 1
ATOM 4763 O O . THR B 1 232 ? 77.599 57.997 61.079 1.00 56.42 232 THR B O 1
ATOM 4767 N N . ILE B 1 233 ? 75.484 58.771 60.969 1.00 58.16 233 ILE B N 1
ATOM 4768 C CA . ILE B 1 233 ? 74.957 57.645 60.228 1.00 59.15 233 ILE B CA 1
ATOM 4769 C C . ILE B 1 233 ? 73.933 58.188 59.255 1.00 59.90 233 ILE B C 1
ATOM 4770 O O . ILE B 1 233 ? 72.787 58.501 59.608 1.00 59.92 233 ILE B O 1
ATOM 4775 N N . SER B 1 234 ? 74.345 58.320 58.016 1.00 60.69 234 SER B N 1
ATOM 4776 C CA . SER B 1 234 ? 73.448 58.844 57.029 1.00 60.04 234 SER B CA 1
ATOM 4777 C C . SER B 1 234 ? 72.889 57.673 56.221 1.00 59.04 234 SER B C 1
ATOM 4778 O O . SER B 1 234 ? 73.579 56.718 55.895 1.00 57.44 234 SER B O 1
ATOM 4781 N N . VAL B 1 235 ? 71.614 57.776 55.915 1.00 57.39 235 VAL B N 1
ATOM 4782 C CA . VAL B 1 235 ? 70.870 56.754 55.244 1.00 56.27 235 VAL B CA 1
ATOM 4783 C C . VAL B 1 235 ? 70.595 57.313 53.864 1.00 56.60 235 VAL B C 1
ATOM 4784 O O . VAL B 1 235 ? 70.086 58.414 53.743 1.00 54.05 235 VAL B O 1
ATOM 4788 N N . ILE B 1 236 ? 70.923 56.553 52.830 1.00 57.86 236 ILE B N 1
ATOM 4789 C CA . ILE B 1 236 ? 70.691 56.992 51.468 1.00 59.08 236 ILE B CA 1
ATOM 4790 C C . ILE B 1 236 ? 69.755 56.036 50.771 1.00 61.34 236 ILE B C 1
ATOM 4791 O O . ILE B 1 236 ? 70.066 54.854 50.638 1.00 60.26 236 ILE B O 1
ATOM 4796 N N . SER B 1 237 ? 68.611 56.557 50.337 1.00 66.97 237 SER B N 1
ATOM 4797 C CA . SER B 1 237 ? 67.629 55.814 49.552 1.00 71.91 237 SER B CA 1
ATOM 4798 C C . SER B 1 237 ? 66.908 56.748 48.579 1.00 80.19 237 SER B C 1
ATOM 4799 O O . SER B 1 237 ? 66.859 57.964 48.805 1.00 83.76 237 SER B O 1
ATOM 4802 N N . PRO B 1 238 ? 66.319 56.191 47.507 1.00 88.56 238 PRO B N 1
ATOM 4803 C CA . PRO B 1 238 ? 65.638 57.023 46.514 1.00 92.71 238 PRO B CA 1
ATOM 4804 C C . PRO B 1 238 ? 64.125 57.110 46.728 1.00 92.60 238 PRO B C 1
ATOM 4805 O O . PRO B 1 238 ? 63.551 58.191 46.577 1.00 90.83 238 PRO B O 1
ATOM 4809 N N . TYR B 1 249 ? 45.628 50.246 50.685 1.00 73.91 249 TYR B N 1
ATOM 4810 C CA . TYR B 1 249 ? 45.119 48.909 50.392 1.00 71.46 249 TYR B CA 1
ATOM 4811 C C . TYR B 1 249 ? 45.180 48.465 48.903 1.00 73.14 249 TYR B C 1
ATOM 4812 O O . TYR B 1 249 ? 45.537 47.308 48.608 1.00 67.09 249 TYR B O 1
ATOM 4821 N N . PHE B 1 250 ? 44.740 49.334 47.990 1.00 75.48 250 PHE B N 1
ATOM 4822 C CA . PHE B 1 250 ? 44.635 48.956 46.587 1.00 79.02 250 PHE B CA 1
ATOM 4823 C C . PHE B 1 250 ? 46.017 48.494 46.159 1.00 76.83 250 PHE B C 1
ATOM 4824 O O . PHE B 1 250 ? 46.171 47.386 45.658 1.00 69.63 250 PHE B O 1
ATOM 4832 N N . GLU B 1 251 ? 47.008 49.353 46.404 1.00 83.70 251 GLU B N 1
ATOM 4833 C CA . GLU B 1 251 ? 48.435 49.030 46.245 1.00 87.46 251 GLU B CA 1
ATOM 4834 C C . GLU B 1 251 ? 48.788 47.662 46.849 1.00 81.76 251 GLU B C 1
ATOM 4835 O O . GLU B 1 251 ? 49.122 46.720 46.126 1.00 82.43 251 GLU B O 1
ATOM 4841 N N . ASN B 1 252 ? 48.725 47.574 48.171 1.00 76.25 252 ASN B N 1
ATOM 4842 C CA . ASN B 1 252 ? 48.985 46.331 48.892 1.00 76.49 252 ASN B CA 1
ATOM 4843 C C . ASN B 1 252 ? 48.421 45.103 48.175 1.00 72.94 252 ASN B C 1
ATOM 4844 O O . ASN B 1 252 ? 49.080 44.054 48.078 1.00 68.56 252 ASN B O 1
ATOM 4849 N N . SER B 1 253 ? 47.195 45.261 47.685 1.00 69.92 253 SER B N 1
ATOM 4850 C CA . SER B 1 253 ? 46.473 44.205 47.003 1.00 69.27 253 SER B CA 1
ATOM 4851 C C . SER B 1 253 ? 47.197 43.764 45.710 1.00 66.55 253 SER B C 1
ATOM 4852 O O . SER B 1 253 ? 47.238 42.580 45.349 1.00 63.28 253 SER B O 1
ATOM 4855 N N . LEU B 1 254 ? 47.813 44.716 45.035 1.00 64.63 254 LEU B N 1
ATOM 4856 C CA . LEU B 1 254 ? 48.496 44.413 43.797 1.00 64.02 254 LEU B CA 1
ATOM 4857 C C . LEU B 1 254 ? 49.695 43.492 44.040 1.00 59.50 254 LEU B C 1
ATOM 4858 O O . LEU B 1 254 ? 50.034 42.697 43.188 1.00 55.17 254 LEU B O 1
ATOM 4863 N N . PHE B 1 255 ? 50.260 43.545 45.243 1.00 57.59 255 PHE B N 1
ATOM 4864 C CA . PHE B 1 255 ? 51.322 42.638 45.655 1.00 55.26 255 PHE B CA 1
ATOM 4865 C C . PHE B 1 255 ? 50.897 41.192 45.830 1.00 53.57 255 PHE B C 1
ATOM 4866 O O . PHE B 1 255 ? 51.700 40.280 45.605 1.00 52.87 255 PHE B O 1
ATOM 4874 N N . SER B 1 256 ? 49.659 40.987 46.241 1.00 53.92 256 SER B N 1
ATOM 4875 C CA . SER B 1 256 ? 49.136 39.644 46.506 1.00 55.39 256 SER B CA 1
ATOM 4876 C C . SER B 1 256 ? 48.378 39.113 45.286 1.00 57.41 256 SER B C 1
ATOM 4877 O O . SER B 1 256 ? 48.228 37.891 45.068 1.00 55.10 256 SER B O 1
ATOM 4880 N N . ASP B 1 257 ? 47.857 40.054 44.509 1.00 59.17 257 ASP B N 1
ATOM 4881 C CA . ASP B 1 257 ? 47.024 39.718 43.396 1.00 63.21 257 ASP B CA 1
ATOM 4882 C C . ASP B 1 257 ? 47.258 40.717 42.263 1.00 64.41 257 ASP B C 1
ATOM 4883 O O . ASP B 1 257 ? 46.650 41.794 42.232 1.00 63.84 257 ASP B O 1
ATOM 4888 N N . PRO B 1 258 ? 48.152 40.354 41.331 1.00 66.98 258 PRO B N 1
ATOM 4889 C CA . PRO B 1 258 ? 48.495 41.183 40.162 1.00 70.84 258 PRO B CA 1
ATOM 4890 C C . PRO B 1 258 ? 47.504 41.108 39.006 1.00 76.74 258 PRO B C 1
ATOM 4891 O O . PRO B 1 258 ? 47.581 41.905 38.085 1.00 79.18 258 PRO B O 1
ATOM 4895 N N . THR B 1 259 ? 46.561 40.178 39.064 1.00 81.78 259 THR B N 1
ATOM 4896 C CA . THR B 1 259 ? 45.496 40.086 38.054 1.00 86.29 259 THR B CA 1
ATOM 4897 C C . THR B 1 259 ? 45.053 41.414 37.409 1.00 86.16 259 THR B C 1
ATOM 4898 O O . THR B 1 259 ? 44.781 41.435 36.212 1.00 91.90 259 THR B O 1
ATOM 4902 N N . LYS B 1 260 ? 44.968 42.499 38.182 1.00 82.99 260 LYS B N 1
ATOM 4903 C CA . LYS B 1 260 ? 44.607 43.812 37.632 1.00 87.09 260 LYS B CA 1
ATOM 4904 C C . LYS B 1 260 ? 45.810 44.779 37.541 1.00 86.45 260 LYS B C 1
ATOM 4905 O O . LYS B 1 260 ? 45.658 45.988 37.741 1.00 91.82 260 LYS B O 1
ATOM 4911 N N . TRP B 1 261 ? 46.988 44.244 37.223 1.00 77.11 261 TRP B N 1
ATOM 4912 C CA . TRP B 1 261 ? 48.237 45.011 37.200 1.00 71.73 261 TRP B CA 1
ATOM 4913 C C . TRP B 1 261 ? 48.365 45.670 35.821 1.00 77.48 261 TRP B C 1
ATOM 4914 O O . TRP B 1 261 ? 48.763 46.839 35.705 1.00 71.51 261 TRP B O 1
ATOM 4925 N N . ASN B 1 262 ? 47.983 44.914 34.791 1.00 86.09 262 ASN B N 1
ATOM 4926 C CA . ASN B 1 262 ? 47.958 45.421 33.403 1.00 93.68 262 ASN B CA 1
ATOM 4927 C C . ASN B 1 262 ? 46.986 46.577 33.167 1.00 93.88 262 ASN B C 1
ATOM 4928 O O . ASN B 1 262 ? 47.173 47.340 32.223 1.00 101.54 262 ASN B O 1
ATOM 4933 N N . ALA B 1 263 ? 45.973 46.727 34.008 1.00 89.80 263 ALA B N 1
ATOM 4934 C CA . ALA B 1 263 ? 45.097 47.893 33.907 1.00 93.80 263 ALA B CA 1
ATOM 4935 C C . ALA B 1 263 ? 45.739 49.148 34.527 1.00 93.62 263 ALA B C 1
ATOM 4936 O O . ALA B 1 263 ? 45.061 49.894 35.241 1.00 99.19 263 ALA B O 1
ATOM 4938 N N . LEU B 1 264 ? 47.034 49.362 34.283 1.00 87.22 264 LEU B N 1
ATOM 4939 C CA . LEU B 1 264 ? 47.799 50.463 34.890 1.00 85.30 264 LEU B CA 1
ATOM 4940 C C . LEU B 1 264 ? 48.933 50.893 33.975 1.00 82.62 264 LEU B C 1
ATOM 4941 O O . LEU B 1 264 ? 49.552 50.066 33.349 1.00 85.10 264 LEU B O 1
ATOM 4946 N N . SER B 1 265 ? 49.226 52.178 33.923 1.00 83.46 265 SER B N 1
ATOM 4947 C CA . SER B 1 265 ? 50.271 52.676 33.042 1.00 87.11 265 SER B CA 1
ATOM 4948 C C . SER B 1 265 ? 51.653 52.337 33.595 1.00 86.24 265 SER B C 1
ATOM 4949 O O . SER B 1 265 ? 51.801 52.055 34.796 1.00 81.59 265 SER B O 1
ATOM 4952 N N . ILE B 1 266 ? 52.653 52.384 32.718 1.00 86.51 266 ILE B N 1
ATOM 4953 C CA . ILE B 1 266 ? 54.051 52.189 33.104 1.00 87.24 266 ILE B CA 1
ATOM 4954 C C . ILE B 1 266 ? 54.510 53.204 34.159 1.00 86.79 266 ILE B C 1
ATOM 4955 O O . ILE B 1 266 ? 55.224 52.834 35.073 1.00 88.44 266 ILE B O 1
ATOM 4960 N N . GLN B 1 267 ? 54.139 54.473 34.066 1.00 89.59 267 GLN B N 1
ATOM 4961 C CA . GLN B 1 267 ? 54.499 55.379 35.164 1.00 94.05 267 GLN B CA 1
ATOM 4962 C C . GLN B 1 267 ? 53.694 55.024 36.430 1.00 90.94 267 GLN B C 1
ATOM 4963 O O . GLN B 1 267 ? 54.172 55.248 37.544 1.00 87.43 267 GLN B O 1
ATOM 4969 N N . GLU B 1 268 ? 52.485 54.488 36.258 1.00 87.44 268 GLU B N 1
ATOM 4970 C CA . GLU B 1 268 ? 51.725 53.971 37.395 1.00 90.76 268 GLU B CA 1
ATOM 4971 C C . GLU B 1 268 ? 52.412 52.727 37.973 1.00 89.17 268 GLU B C 1
ATOM 4972 O O . GLU B 1 268 ? 52.644 52.648 39.183 1.00 85.19 268 GLU B O 1
ATOM 4978 N N . ARG B 1 269 ? 52.760 51.779 37.106 1.00 85.79 269 ARG B N 1
ATOM 4979 C CA . ARG B 1 269 ? 53.343 50.514 37.553 1.00 85.27 269 ARG B CA 1
ATOM 4980 C C . ARG B 1 269 ? 54.737 50.717 38.089 1.00 85.51 269 ARG B C 1
ATOM 4981 O O . ARG B 1 269 ? 55.128 50.049 39.038 1.00 84.25 269 ARG B O 1
ATOM 4989 N N . ARG B 1 270 ? 55.473 51.650 37.490 1.00 87.58 270 ARG B N 1
ATOM 4990 C CA . ARG B 1 270 ? 56.825 51.987 37.935 1.00 86.49 270 ARG B CA 1
ATOM 4991 C C . ARG B 1 270 ? 56.841 52.666 39.293 1.00 83.14 270 ARG B C 1
ATOM 4992 O O . ARG B 1 270 ? 57.825 52.558 40.009 1.00 81.47 270 ARG B O 1
ATOM 5000 N N . ASP B 1 271 ? 55.774 53.373 39.643 1.00 87.42 271 ASP B N 1
ATOM 5001 C CA . ASP B 1 271 ? 55.761 54.130 40.901 1.00 92.25 271 ASP B CA 1
ATOM 5002 C C . ASP B 1 271 ? 55.254 53.310 42.084 1.00 88.62 271 ASP B C 1
ATOM 5003 O O . ASP B 1 271 ? 55.250 53.790 43.226 1.00 91.85 271 ASP B O 1
ATOM 5008 N N . VAL B 1 272 ? 54.797 52.090 41.820 1.00 87.80 272 VAL B N 1
ATOM 5009 C CA . VAL B 1 272 ? 54.470 51.148 42.901 1.00 85.41 272 VAL B CA 1
ATOM 5010 C C . VAL B 1 272 ? 55.737 50.358 43.215 1.00 83.75 272 VAL B C 1
ATOM 5011 O O . VAL B 1 272 ? 56.096 50.151 44.380 1.00 83.53 272 VAL B O 1
ATOM 5015 N N . ILE B 1 273 ? 56.431 49.960 42.156 1.00 82.18 273 ILE B N 1
ATOM 5016 C CA . ILE B 1 273 ? 57.697 49.264 42.290 1.00 80.22 273 ILE B CA 1
ATOM 5017 C C . ILE B 1 273 ? 58.722 50.144 43.027 1.00 86.74 273 ILE B C 1
ATOM 5018 O O . ILE B 1 273 ? 59.571 49.630 43.737 1.00 86.93 273 ILE B O 1
ATOM 5023 N N . ARG B 1 274 ? 58.631 51.466 42.886 1.00 97.71 274 ARG B N 1
ATOM 5024 C CA . ARG B 1 274 ? 59.580 52.373 43.557 1.00 98.56 274 ARG B CA 1
ATOM 5025 C C . ARG B 1 274 ? 59.264 52.583 45.025 1.00 93.39 274 ARG B C 1
ATOM 5026 O O . ARG B 1 274 ? 60.178 52.738 45.832 1.00 97.07 274 ARG B O 1
ATOM 5034 N N . ARG B 1 275 ? 57.980 52.601 45.368 1.00 87.38 275 ARG B N 1
ATOM 5035 C CA . ARG B 1 275 ? 57.581 52.667 46.768 1.00 88.01 275 ARG B CA 1
ATOM 5036 C C . ARG B 1 275 ? 57.930 51.338 47.456 1.00 87.39 275 ARG B C 1
ATOM 5037 O O . ARG B 1 275 ? 57.967 51.274 48.686 1.00 86.03 275 ARG B O 1
ATOM 5045 N N . THR B 1 276 ? 58.174 50.284 46.665 1.00 86.61 276 THR B N 1
ATOM 5046 C CA . THR B 1 276 ? 58.552 48.961 47.201 1.00 81.44 276 THR B CA 1
ATOM 5047 C C . THR B 1 276 ? 59.700 48.992 48.210 1.00 81.95 276 THR B C 1
ATOM 5048 O O . THR B 1 276 ? 59.671 48.228 49.163 1.00 87.65 276 THR B O 1
ATOM 5052 N N . ASP B 1 277 ? 60.684 49.872 48.021 1.00 84.20 277 ASP B N 1
ATOM 5053 C CA . ASP B 1 277 ? 61.724 50.106 49.040 1.00 87.90 277 ASP B CA 1
ATOM 5054 C C . ASP B 1 277 ? 61.195 49.973 50.498 1.00 96.69 277 ASP B C 1
ATOM 5055 O O . ASP B 1 277 ? 60.017 50.234 50.825 1.00 90.45 277 ASP B O 1
ATOM 5060 N N . VAL B 1 280 ? 59.644 51.445 53.158 1.00 100.47 280 VAL B N 1
ATOM 5061 C CA . VAL B 1 280 ? 60.948 51.701 53.769 1.00 95.53 280 VAL B CA 1
ATOM 5062 C C . VAL B 1 280 ? 61.216 50.669 54.897 1.00 95.60 280 VAL B C 1
ATOM 5063 O O . VAL B 1 280 ? 61.415 49.465 54.600 1.00 87.68 280 VAL B O 1
ATOM 5067 N N . PHE B 1 281 ? 61.212 51.101 56.163 1.00 90.01 281 PHE B N 1
ATOM 5068 C CA . PHE B 1 281 ? 61.650 50.249 57.267 1.00 87.37 281 PHE B CA 1
ATOM 5069 C C . PHE B 1 281 ? 60.556 49.852 58.245 1.00 88.69 281 PHE B C 1
ATOM 5070 O O . PHE B 1 281 ? 59.444 50.383 58.263 1.00 80.48 281 PHE B O 1
ATOM 5078 N N . SER B 1 282 ? 60.922 48.872 59.055 1.00 90.05 282 SER B N 1
ATOM 5079 C CA . SER B 1 282 ? 60.060 48.337 60.067 1.00 86.03 282 SER B CA 1
ATOM 5080 C C . SER B 1 282 ? 59.621 49.482 60.964 1.00 88.48 282 SER B C 1
ATOM 5081 O O . SER B 1 282 ? 60.325 50.493 61.077 1.00 78.35 282 SER B O 1
ATOM 5084 N N . VAL B 1 283 ? 58.442 49.317 61.567 1.00 92.65 283 VAL B N 1
ATOM 5085 C CA . VAL B 1 283 ? 57.945 50.227 62.595 1.00 96.22 283 VAL B CA 1
ATOM 5086 C C . VAL B 1 283 ? 58.890 50.157 63.808 1.00 97.06 283 VAL B C 1
ATOM 5087 O O . VAL B 1 283 ? 59.131 51.165 64.467 1.00 95.13 283 VAL B O 1
ATOM 5091 N N . ARG B 1 284 ? 59.420 48.965 64.088 1.00 97.95 284 ARG B N 1
ATOM 5092 C CA . ARG B 1 284 ? 60.307 48.733 65.243 1.00 101.24 284 ARG B CA 1
ATOM 5093 C C . ARG B 1 284 ? 61.617 49.488 65.049 1.00 87.40 284 ARG B C 1
ATOM 5094 O O . ARG B 1 284 ? 62.100 50.211 65.918 1.00 85.46 284 ARG B O 1
ATOM 5102 N N . VAL B 1 285 ? 62.183 49.280 63.874 1.00 83.84 285 VAL B N 1
ATOM 5103 C CA . VAL B 1 285 ? 63.480 49.831 63.484 1.00 79.36 285 VAL B CA 1
ATOM 5104 C C . VAL B 1 285 ? 63.386 51.333 63.303 1.00 73.37 285 VAL B C 1
ATOM 5105 O O . VAL B 1 285 ? 64.300 52.061 63.685 1.00 62.31 285 VAL B O 1
ATOM 5109 N N . GLN B 1 286 ? 62.264 51.756 62.721 1.00 77.66 286 GLN B N 1
ATOM 5110 C CA . GLN B 1 286 ? 61.929 53.167 62.518 1.00 83.32 286 GLN B CA 1
ATOM 5111 C C . GLN B 1 286 ? 62.073 53.937 63.815 1.00 81.50 286 GLN B C 1
ATOM 5112 O O . GLN B 1 286 ? 62.659 55.011 63.832 1.00 79.47 286 GLN B O 1
ATOM 5118 N N . GLU B 1 287 ? 61.574 53.364 64.901 1.00 81.30 287 GLU B N 1
ATOM 5119 C CA . GLU B 1 287 ? 61.642 54.012 66.190 1.00 86.91 287 GLU B CA 1
ATOM 5120 C C . GLU B 1 287 ? 63.094 54.163 66.610 1.00 80.39 287 GLU B C 1
ATOM 5121 O O . GLU B 1 287 ? 63.561 55.270 66.858 1.00 79.91 287 GLU B O 1
ATOM 5127 N N . SER B 1 288 ? 63.803 53.055 66.688 1.00 75.00 288 SER B N 1
ATOM 5128 C CA . SER B 1 288 ? 65.219 53.080 67.045 1.00 76.51 288 SER B CA 1
ATOM 5129 C C . SER B 1 288 ? 66.027 54.088 66.214 1.00 76.31 288 SER B C 1
ATOM 5130 O O . SER B 1 288 ? 67.025 54.619 66.704 1.00 77.91 288 SER B O 1
ATOM 5133 N N . LEU B 1 289 ? 65.608 54.331 64.964 1.00 70.13 289 LEU B N 1
ATOM 5134 C CA . LEU B 1 289 ? 66.242 55.339 64.124 1.00 68.64 289 LEU B CA 1
ATOM 5135 C C . LEU B 1 289 ? 65.634 56.701 64.331 1.00 66.31 289 LEU B C 1
ATOM 5136 O O . LEU B 1 289 ? 66.359 57.675 64.324 1.00 68.96 289 LEU B O 1
ATOM 5141 N N . LEU B 1 290 ? 64.307 56.792 64.446 1.00 64.01 290 LEU B N 1
ATOM 5142 C CA . LEU B 1 290 ? 63.659 58.087 64.706 1.00 63.41 290 LEU B CA 1
ATOM 5143 C C . LEU B 1 290 ? 64.297 58.733 65.909 1.00 62.76 290 LEU B C 1
ATOM 5144 O O . LEU B 1 290 ? 64.544 59.920 65.895 1.00 63.71 290 LEU B O 1
ATOM 5149 N N . GLY B 1 291 ? 64.615 57.937 66.923 1.00 62.22 291 GLY B N 1
ATOM 5150 C CA . GLY B 1 291 ? 65.080 58.467 68.198 1.00 67.88 291 GLY B CA 1
ATOM 5151 C C . GLY B 1 291 ? 66.564 58.382 68.394 1.00 72.10 291 GLY B C 1
ATOM 5152 O O . GLY B 1 291 ? 67.038 58.186 69.519 1.00 72.49 291 GLY B O 1
ATOM 5153 N N . ASP B 1 292 ? 67.304 58.507 67.287 1.00 76.51 292 ASP B N 1
ATOM 5154 C CA . ASP B 1 292 ? 68.753 58.622 67.335 1.00 74.21 292 ASP B CA 1
ATOM 5155 C C . ASP B 1 292 ? 69.202 59.865 66.575 1.00 73.43 292 ASP B C 1
ATOM 5156 O O . ASP B 1 292 ? 69.067 59.945 65.360 1.00 73.73 292 ASP B O 1
ATOM 5161 N N . ASN B 1 293 ? 69.672 60.851 67.322 1.00 72.26 293 ASN B N 1
ATOM 5162 C CA . ASN B 1 293 ? 70.195 62.102 66.769 1.00 76.86 293 ASN B CA 1
ATOM 5163 C C . ASN B 1 293 ? 71.275 61.971 65.682 1.00 75.82 293 ASN B C 1
ATOM 5164 O O . ASN B 1 293 ? 71.411 62.872 64.862 1.00 83.69 293 ASN B O 1
ATOM 5169 N N . ARG B 1 294 ? 72.055 60.894 65.679 1.00 71.37 294 ARG B N 1
ATOM 5170 C CA . ARG B 1 294 ? 73.058 60.694 64.629 1.00 71.30 294 ARG B CA 1
ATOM 5171 C C . ARG B 1 294 ? 72.501 60.259 63.273 1.00 71.01 294 ARG B C 1
ATOM 5172 O O . ARG B 1 294 ? 73.114 60.480 62.233 1.00 71.71 294 ARG B O 1
ATOM 5180 N N . VAL B 1 295 ? 71.342 59.632 63.272 1.00 70.93 295 VAL B N 1
ATOM 5181 C CA . VAL B 1 295 ? 70.812 59.092 62.044 1.00 68.86 295 VAL B CA 1
ATOM 5182 C C . VAL B 1 295 ? 70.039 60.153 61.293 1.00 69.93 295 VAL B C 1
ATOM 5183 O O . VAL B 1 295 ? 69.061 60.678 61.802 1.00 76.39 295 VAL B O 1
ATOM 5187 N N . HIS B 1 296 ? 70.471 60.447 60.078 1.00 71.79 296 HIS B N 1
ATOM 5188 C CA . HIS B 1 296 ? 69.765 61.373 59.199 1.00 77.52 296 HIS B CA 1
ATOM 5189 C C . HIS B 1 296 ? 69.467 60.659 57.888 1.00 71.56 296 HIS B C 1
ATOM 5190 O O . HIS B 1 296 ? 70.151 59.743 57.549 1.00 69.06 296 HIS B O 1
ATOM 5197 N N . HIS B 1 297 ? 68.458 61.095 57.153 1.00 76.79 297 HIS B N 1
ATOM 5198 C CA . HIS B 1 297 ? 68.129 60.528 55.849 1.00 82.29 297 HIS B CA 1
ATOM 5199 C C . HIS B 1 297 ? 68.572 61.473 54.729 1.00 80.71 297 HIS B C 1
ATOM 5200 O O . HIS B 1 297 ? 68.391 62.683 54.820 1.00 84.63 297 HIS B O 1
ATOM 5207 N N . LEU B 1 298 ? 69.165 60.903 53.684 1.00 79.31 298 LEU B N 1
ATOM 5208 C CA . LEU B 1 298 ? 69.633 61.649 52.521 1.00 81.20 298 LEU B CA 1
ATOM 5209 C C . LEU B 1 298 ? 68.917 61.156 51.271 1.00 85.79 298 LEU B C 1
ATOM 5210 O O . LEU B 1 298 ? 68.851 59.958 51.016 1.00 90.58 298 LEU B O 1
ATOM 5215 N N . GLN B 1 299 ? 68.406 62.090 50.479 1.00 94.53 299 GLN B N 1
ATOM 5216 C CA . GLN B 1 299 ? 67.601 61.753 49.304 1.00 100.54 299 GLN B CA 1
ATOM 5217 C C . GLN B 1 299 ? 68.452 61.840 48.027 1.00 106.78 299 GLN B C 1
ATOM 5218 O O . GLN B 1 299 ? 69.518 62.473 48.007 1.00 99.86 299 GLN B O 1
ATOM 5224 N N . GLY B 1 300 ? 67.980 61.173 46.975 1.00 113.18 300 GLY B N 1
ATOM 5225 C CA . GLY B 1 300 ? 68.641 61.174 45.663 1.00 113.70 300 GLY B CA 1
ATOM 5226 C C . GLY B 1 300 ? 69.200 59.807 45.339 1.00 106.00 300 GLY B C 1
ATOM 5227 O O . GLY B 1 300 ? 69.009 58.869 46.110 1.00 99.00 300 GLY B O 1
ATOM 5228 N N . ARG B 1 301 ? 69.887 59.696 44.199 1.00 103.02 301 ARG B N 1
ATOM 5229 C CA . ARG B 1 301 ? 70.499 58.431 43.796 1.00 98.70 301 ARG B CA 1
ATOM 5230 C C . ARG B 1 301 ? 72.026 58.510 43.671 1.00 94.73 301 ARG B C 1
ATOM 5231 O O . ARG B 1 301 ? 72.590 59.469 43.132 1.00 91.32 301 ARG B O 1
ATOM 5239 N N . VAL B 1 302 ? 72.679 57.483 44.205 1.00 90.71 302 VAL B N 1
ATOM 5240 C CA . VAL B 1 302 ? 74.126 57.363 44.134 1.00 88.04 302 VAL B CA 1
ATOM 5241 C C . VAL B 1 302 ? 74.593 57.356 42.685 1.00 87.43 302 VAL B C 1
ATOM 5242 O O . VAL B 1 302 ? 74.670 56.307 42.044 1.00 84.13 302 VAL B O 1
ATOM 5246 N N . THR B 1 303 ? 74.882 58.545 42.166 1.00 86.26 303 THR B N 1
ATOM 5247 C CA . THR B 1 303 ? 75.444 58.669 40.825 1.00 87.13 303 THR B CA 1
ATOM 5248 C C . THR B 1 303 ? 76.901 58.272 40.828 1.00 87.23 303 THR B C 1
ATOM 5249 O O . THR B 1 303 ? 77.384 57.790 39.823 1.00 83.60 303 THR B O 1
ATOM 5253 N N . ARG B 1 304 ? 77.586 58.447 41.964 1.00 87.13 304 ARG B N 1
ATOM 5254 C CA . ARG B 1 304 ? 79.038 58.265 42.007 1.00 86.89 304 ARG B CA 1
ATOM 5255 C C . ARG B 1 304 ? 79.598 58.027 43.405 1.00 79.18 304 ARG B C 1
ATOM 5256 O O . ARG B 1 304 ? 79.372 58.817 44.319 1.00 73.68 304 ARG B O 1
ATOM 5264 N N . ILE B 1 305 ? 80.337 56.927 43.534 1.00 78.32 305 ILE B N 1
ATOM 5265 C CA . ILE B 1 305 ? 81.215 56.657 44.676 1.00 79.41 305 ILE B CA 1
ATOM 5266 C C . ILE B 1 305 ? 82.676 56.660 44.208 1.00 82.51 305 ILE B C 1
ATOM 5267 O O . ILE B 1 305 ? 83.019 56.014 43.208 1.00 88.58 305 ILE B O 1
ATOM 5272 N N . VAL B 1 306 ? 83.541 57.381 44.913 1.00 81.66 306 VAL B N 1
ATOM 5273 C CA . VAL B 1 306 ? 84.978 57.273 44.680 1.00 83.32 306 VAL B CA 1
ATOM 5274 C C . VAL B 1 306 ? 85.752 57.501 45.966 1.00 83.58 306 VAL B C 1
ATOM 5275 O O . VAL B 1 306 ? 85.395 58.361 46.766 1.00 85.23 306 VAL B O 1
ATOM 5279 N N . GLY B 1 307 ? 86.820 56.732 46.150 1.00 86.70 307 GLY B N 1
ATOM 5280 C CA . GLY B 1 307 ? 87.751 56.936 47.252 1.00 88.81 307 GLY B CA 1
ATOM 5281 C C . GLY B 1 307 ? 88.273 58.352 47.237 1.00 93.95 307 GLY B C 1
ATOM 5282 O O . GLY B 1 307 ? 88.435 58.943 46.169 1.00 99.46 307 GLY B O 1
ATOM 5283 N N . GLN B 1 308 ? 88.519 58.895 48.426 1.00 97.98 308 GLN B N 1
ATOM 5284 C CA . GLN B 1 308 ? 88.890 60.298 48.584 1.00 104.56 308 GLN B CA 1
ATOM 5285 C C . GLN B 1 308 ? 89.878 60.415 49.747 1.00 109.49 308 GLN B C 1
ATOM 5286 O O . GLN B 1 308 ? 89.706 61.207 50.672 1.00 102.51 308 GLN B O 1
ATOM 5292 N N . GLY B 1 309 ? 90.935 59.612 49.652 1.00 118.59 309 GLY B N 1
ATOM 5293 C CA . GLY B 1 309 ? 92.006 59.595 50.636 1.00 119.72 309 GLY B CA 1
ATOM 5294 C C . GLY B 1 309 ? 91.602 58.734 51.807 1.00 114.91 309 GLY B C 1
ATOM 5295 O O . GLY B 1 309 ? 91.330 57.538 51.646 1.00 112.26 309 GLY B O 1
ATOM 5296 N N . ASP B 1 310 ? 91.549 59.363 52.979 1.00 113.80 310 ASP B N 1
ATOM 5297 C CA . ASP B 1 310 ? 91.152 58.703 54.215 1.00 111.81 310 ASP B CA 1
ATOM 5298 C C . ASP B 1 310 ? 89.726 58.126 54.105 1.00 113.98 310 ASP B C 1
ATOM 5299 O O . ASP B 1 310 ? 89.469 57.008 54.572 1.00 111.24 310 ASP B O 1
ATOM 5304 N N . GLY B 1 311 ? 88.816 58.876 53.472 1.00 110.98 311 GLY B N 1
ATOM 5305 C CA . GLY B 1 311 ? 87.396 58.498 53.397 1.00 101.75 311 GLY B CA 1
ATOM 5306 C C . GLY B 1 311 ? 86.916 57.919 52.071 1.00 94.31 311 GLY B C 1
ATOM 5307 O O . GLY B 1 311 ? 87.610 57.157 51.417 1.00 95.13 311 GLY B O 1
ATOM 5308 N N . VAL B 1 312 ? 85.692 58.271 51.710 1.00 85.73 312 VAL B N 1
ATOM 5309 C CA . VAL B 1 312 ? 85.062 57.852 50.474 1.00 85.30 312 VAL B CA 1
ATOM 5310 C C . VAL B 1 312 ? 84.097 58.976 50.127 1.00 85.19 312 VAL B C 1
ATOM 5311 O O . VAL B 1 312 ? 83.456 59.524 51.022 1.00 86.07 312 VAL B O 1
ATOM 5315 N N . ALA B 1 313 ? 83.974 59.322 48.846 1.00 83.34 313 ALA B N 1
ATOM 5316 C CA . ALA B 1 313 ? 83.104 60.430 48.435 1.00 81.49 313 ALA B CA 1
ATOM 5317 C C . ALA B 1 313 ? 81.933 59.912 47.628 1.00 78.26 313 ALA B C 1
ATOM 5318 O O . ALA B 1 313 ? 82.111 59.215 46.635 1.00 81.36 313 ALA B O 1
ATOM 5320 N N . VAL B 1 314 ? 80.733 60.274 48.047 1.00 74.83 314 VAL B N 1
ATOM 5321 C CA . VAL B 1 314 ? 79.523 59.806 47.400 1.00 72.80 314 VAL B CA 1
ATOM 5322 C C . VAL B 1 314 ? 78.752 60.981 46.856 1.00 76.91 314 VAL B C 1
ATOM 5323 O O . VAL B 1 314 ? 78.501 61.955 47.566 1.00 76.89 314 VAL B O 1
ATOM 5327 N N . THR B 1 315 ? 78.344 60.859 45.603 1.00 80.95 315 THR B N 1
ATOM 5328 C CA . THR B 1 315 ? 77.653 61.920 44.922 1.00 85.91 315 THR B CA 1
ATOM 5329 C C . THR B 1 315 ? 76.172 61.552 44.766 1.00 85.23 315 THR B C 1
ATOM 5330 O O . THR B 1 315 ? 75.834 60.390 44.566 1.00 85.92 315 THR B O 1
ATOM 5334 N N . LEU B 1 316 ? 75.299 62.548 44.887 1.00 86.78 316 LEU B N 1
ATOM 5335 C CA . LEU B 1 316 ? 73.850 62.363 44.792 1.00 85.62 316 LEU B CA 1
ATOM 5336 C C . LEU B 1 316 ? 73.275 63.411 43.844 1.00 89.28 316 LEU B C 1
ATOM 5337 O O . LEU B 1 316 ? 72.064 63.593 43.749 1.00 89.84 316 LEU B O 1
ATOM 5342 N N . ASP B 1 323 ? 73.231 68.037 41.715 1.00 121.61 323 ASP B N 1
ATOM 5343 C CA . ASP B 1 323 ? 73.959 67.044 42.501 1.00 115.65 323 ASP B CA 1
ATOM 5344 C C . ASP B 1 323 ? 74.292 67.562 43.903 1.00 113.66 323 ASP B C 1
ATOM 5345 O O . ASP B 1 323 ? 74.084 68.740 44.215 1.00 105.55 323 ASP B O 1
ATOM 5350 N N . GLN B 1 324 ? 74.773 66.642 44.744 1.00 111.15 324 GLN B N 1
ATOM 5351 C CA . GLN B 1 324 ? 75.382 66.964 46.033 1.00 110.37 324 GLN B CA 1
ATOM 5352 C C . GLN B 1 324 ? 76.425 65.912 46.366 1.00 102.08 324 GLN B C 1
ATOM 5353 O O . GLN B 1 324 ? 76.235 64.742 46.080 1.00 105.94 324 GLN B O 1
ATOM 5359 N N . VAL B 1 325 ? 77.522 66.330 46.978 1.00 98.97 325 VAL B N 1
ATOM 5360 C CA . VAL B 1 325 ? 78.617 65.428 47.306 1.00 96.75 325 VAL B CA 1
ATOM 5361 C C . VAL B 1 325 ? 78.650 65.216 48.801 1.00 94.58 325 VAL B C 1
ATOM 5362 O O . VAL B 1 325 ? 78.581 66.185 49.560 1.00 97.45 325 VAL B O 1
ATOM 5366 N N . HIS B 1 326 ? 78.774 63.956 49.223 1.00 86.83 326 HIS B N 1
ATOM 5367 C CA . HIS B 1 326 ? 79.016 63.647 50.610 1.00 81.12 326 HIS B CA 1
ATOM 5368 C C . HIS B 1 326 ? 80.231 62.758 50.788 1.00 76.73 326 HIS B C 1
ATOM 5369 O O . HIS B 1 326 ? 80.480 61.858 49.991 1.00 71.11 326 HIS B O 1
ATOM 5376 N N . ASN B 1 327 ? 80.977 63.041 51.849 1.00 76.68 327 ASN B N 1
ATOM 5377 C CA . ASN B 1 327 ? 82.072 62.215 52.311 1.00 75.92 327 ASN B CA 1
ATOM 5378 C C . ASN B 1 327 ? 81.724 61.406 53.551 1.00 73.27 327 ASN B C 1
ATOM 5379 O O . ASN B 1 327 ? 81.043 61.883 54.458 1.00 71.35 327 ASN B O 1
ATOM 5384 N N . PHE B 1 328 ? 82.279 60.198 53.603 1.00 70.07 328 PHE B N 1
ATOM 5385 C CA . PHE B 1 328 ? 82.045 59.267 54.670 1.00 64.40 328 PHE B CA 1
ATOM 5386 C C . PHE B 1 328 ? 83.298 58.476 54.956 1.00 65.39 328 PHE B C 1
ATOM 5387 O O . PHE B 1 328 ? 84.041 58.141 54.034 1.00 65.60 328 PHE B O 1
ATOM 5395 N N . ASP B 1 329 ? 83.504 58.121 56.220 1.00 65.85 329 ASP B N 1
ATOM 5396 C CA . ASP B 1 329 ? 84.641 57.297 56.617 1.00 68.25 329 ASP B CA 1
ATOM 5397 C C . ASP B 1 329 ? 84.320 55.826 56.389 1.00 68.39 329 ASP B C 1
ATOM 5398 O O . ASP B 1 329 ? 85.194 54.957 56.535 1.00 73.55 329 ASP B O 1
ATOM 5403 N N . LEU B 1 330 ? 83.074 55.537 56.005 1.00 66.91 330 LEU B N 1
ATOM 5404 C CA . LEU B 1 330 ? 82.651 54.167 55.837 1.00 64.67 330 LEU B CA 1
ATOM 5405 C C . LEU B 1 330 ? 81.293 54.087 55.213 1.00 60.90 330 LEU B C 1
ATOM 5406 O O . LEU B 1 330 ? 80.352 54.708 55.690 1.00 64.88 330 LEU B O 1
ATOM 5411 N N . VAL B 1 331 ? 81.174 53.300 54.157 1.00 59.86 331 VAL B N 1
ATOM 5412 C CA . VAL B 1 331 ? 79.883 53.110 53.465 1.00 57.21 331 VAL B CA 1
ATOM 5413 C C . VAL B 1 331 ? 79.498 51.652 53.424 1.00 53.26 331 VAL B C 1
ATOM 5414 O O . VAL B 1 331 ? 80.336 50.790 53.131 1.00 55.15 331 VAL B O 1
ATOM 5418 N N . VAL B 1 332 ? 78.219 51.402 53.688 1.00 52.73 332 VAL B N 1
ATOM 5419 C CA . VAL B 1 332 ? 77.664 50.063 53.790 1.00 49.87 332 VAL B CA 1
ATOM 5420 C C . VAL B 1 332 ? 76.648 49.870 52.707 1.00 47.87 332 VAL B C 1
ATOM 5421 O O . VAL B 1 332 ? 75.662 50.560 52.661 1.00 49.99 332 VAL B O 1
ATOM 5425 N N . ASP B 1 333 ? 76.870 48.903 51.838 1.00 50.74 333 ASP B N 1
ATOM 5426 C CA . ASP B 1 333 ? 75.953 48.640 50.739 1.00 48.15 333 ASP B CA 1
ATOM 5427 C C . ASP B 1 333 ? 74.886 47.690 51.210 1.00 46.80 333 ASP B C 1
ATOM 5428 O O . ASP B 1 333 ? 75.066 46.487 51.200 1.00 44.93 333 ASP B O 1
ATOM 5433 N N . ALA B 1 334 ? 73.735 48.238 51.563 1.00 47.34 334 ALA B N 1
ATOM 5434 C CA . ALA B 1 334 ? 72.619 47.429 52.006 1.00 47.95 334 ALA B CA 1
ATOM 5435 C C . ALA B 1 334 ? 71.461 47.649 51.089 1.00 48.25 334 ALA B C 1
ATOM 5436 O O . ALA B 1 334 ? 70.310 47.717 51.502 1.00 51.60 334 ALA B O 1
ATOM 5438 N N . THR B 1 335 ? 71.785 47.752 49.823 1.00 45.95 335 THR B N 1
ATOM 5439 C CA . THR B 1 335 ? 70.825 47.828 48.751 1.00 47.56 335 THR B CA 1
ATOM 5440 C C . THR B 1 335 ? 69.937 46.589 48.691 1.00 48.39 335 THR B C 1
ATOM 5441 O O . THR B 1 335 ? 68.832 46.612 48.157 1.00 49.60 335 THR B O 1
ATOM 5445 N N . GLY B 1 336 ? 70.443 45.454 49.135 1.00 49.02 336 GLY B N 1
ATOM 5446 C CA . GLY B 1 336 ? 69.628 44.250 49.036 1.00 48.79 336 GLY B CA 1
ATOM 5447 C C . GLY B 1 336 ? 69.747 43.503 47.753 1.00 49.02 336 GLY B C 1
ATOM 5448 O O . GLY B 1 336 ? 68.879 42.733 47.401 1.00 52.68 336 GLY B O 1
ATOM 5449 N N . GLY B 1 337 ? 70.845 43.694 47.063 1.00 54.94 337 GLY B N 1
ATOM 5450 C CA . GLY B 1 337 ? 71.083 42.950 45.842 1.00 57.51 337 GLY B CA 1
ATOM 5451 C C . GLY B 1 337 ? 71.343 43.773 44.595 1.00 55.59 337 GLY B C 1
ATOM 5452 O O . GLY B 1 337 ? 71.032 44.943 44.512 1.00 56.94 337 GLY B O 1
ATOM 5453 N N . GLN B 1 338 ? 71.944 43.115 43.627 1.00 56.91 338 GLN B N 1
ATOM 5454 C CA . GLN B 1 338 ? 72.239 43.701 42.349 1.00 55.88 338 GLN B CA 1
ATOM 5455 C C . GLN B 1 338 ? 71.493 42.803 41.382 1.00 50.36 338 GLN B C 1
ATOM 5456 O O . GLN B 1 338 ? 71.808 41.612 41.243 1.00 46.86 338 GLN B O 1
ATOM 5462 N N . PRO B 1 339 ? 70.440 43.326 40.770 1.00 47.11 339 PRO B N 1
ATOM 5463 C CA . PRO B 1 339 ? 69.507 42.376 40.158 1.00 49.47 339 PRO B CA 1
ATOM 5464 C C . PRO B 1 339 ? 69.922 41.635 38.915 1.00 50.44 339 PRO B C 1
ATOM 5465 O O . PRO B 1 339 ? 69.296 40.642 38.595 1.00 53.30 339 PRO B O 1
ATOM 5469 N N . LEU B 1 340 ? 70.948 42.104 38.218 1.00 51.48 340 LEU B N 1
ATOM 5470 C CA . LEU B 1 340 ? 71.462 41.394 37.062 1.00 53.26 340 LEU B CA 1
ATOM 5471 C C . LEU B 1 340 ? 72.590 40.463 37.430 1.00 52.47 340 LEU B C 1
ATOM 5472 O O . LEU B 1 340 ? 73.310 39.980 36.562 1.00 57.98 340 LEU B O 1
ATOM 5477 N N . TRP B 1 341 ? 72.711 40.141 38.707 1.00 48.77 341 TRP B N 1
ATOM 5478 C CA . TRP B 1 341 ? 73.811 39.307 39.168 1.00 46.24 341 TRP B CA 1
ATOM 5479 C C . TRP B 1 341 ? 73.863 37.985 38.426 1.00 47.02 341 TRP B C 1
ATOM 5480 O O . TRP B 1 341 ? 74.915 37.458 38.182 1.00 50.44 341 TRP B O 1
ATOM 5491 N N . PHE B 1 342 ? 72.696 37.440 38.115 1.00 46.66 342 PHE B N 1
ATOM 5492 C CA . PHE B 1 342 ? 72.596 36.152 37.462 1.00 45.60 342 PHE B CA 1
ATOM 5493 C C . PHE B 1 342 ? 73.265 36.058 36.080 1.00 48.02 342 PHE B C 1
ATOM 5494 O O . PHE B 1 342 ? 73.726 34.982 35.695 1.00 48.28 342 PHE B O 1
ATOM 5502 N N . LEU B 1 343 ? 73.292 37.164 35.352 1.00 49.35 343 LEU B N 1
ATOM 5503 C CA . LEU B 1 343 ? 73.899 37.194 34.033 1.00 50.41 343 LEU B CA 1
ATOM 5504 C C . LEU B 1 343 ? 75.317 36.702 34.147 1.00 52.09 343 LEU B C 1
ATOM 5505 O O . LEU B 1 343 ? 75.735 35.922 33.347 1.00 52.90 343 LEU B O 1
ATOM 5510 N N . ASP B 1 344 ? 76.028 37.064 35.200 1.00 55.87 344 ASP B N 1
ATOM 5511 C CA . ASP B 1 344 ? 77.347 36.486 35.415 1.00 58.23 344 ASP B CA 1
ATOM 5512 C C . ASP B 1 344 ? 77.435 34.955 35.382 1.00 57.64 344 ASP B C 1
ATOM 5513 O O . ASP B 1 344 ? 78.533 34.444 35.307 1.00 55.64 344 ASP B O 1
ATOM 5518 N N . LEU B 1 345 ? 76.314 34.225 35.401 1.00 58.69 345 LEU B N 1
ATOM 5519 C CA . LEU B 1 345 ? 76.335 32.754 35.321 1.00 58.53 345 LEU B CA 1
ATOM 5520 C C . LEU B 1 345 ? 76.189 32.229 33.880 1.00 56.40 345 LEU B C 1
ATOM 5521 O O . LEU B 1 345 ? 76.511 31.092 33.575 1.00 54.76 345 LEU B O 1
ATOM 5526 N N . PHE B 1 346 ? 75.655 33.029 32.998 1.00 54.85 346 PHE B N 1
ATOM 5527 C CA . PHE B 1 346 ? 75.416 32.554 31.678 1.00 55.39 346 PHE B CA 1
ATOM 5528 C C . PHE B 1 346 ? 76.749 32.553 30.950 1.00 57.07 346 PHE B C 1
ATOM 5529 O O . PHE B 1 346 ? 77.610 33.372 31.271 1.00 58.26 346 PHE B O 1
ATOM 5537 N N . ASP B 1 347 ? 76.940 31.620 30.010 1.00 55.97 347 ASP B N 1
ATOM 5538 C CA . ASP B 1 347 ? 78.108 31.689 29.105 1.00 56.85 347 ASP B CA 1
ATOM 5539 C C . ASP B 1 347 ? 77.789 32.585 27.924 1.00 58.42 347 ASP B C 1
ATOM 5540 O O . ASP B 1 347 ? 76.627 32.964 27.735 1.00 62.64 347 ASP B O 1
ATOM 5545 N N . SER B 1 348 ? 78.809 32.960 27.149 1.00 60.01 348 SER B N 1
ATOM 5546 C CA . SER B 1 348 ? 78.621 33.919 26.056 1.00 59.83 348 SER B CA 1
ATOM 5547 C C . SER B 1 348 ? 77.465 33.525 25.148 1.00 60.99 348 SER B C 1
ATOM 5548 O O . SER B 1 348 ? 76.607 34.342 24.854 1.00 65.10 348 SER B O 1
ATOM 5551 N N . GLU B 1 349 ? 77.460 32.279 24.694 1.00 61.39 349 GLU B N 1
ATOM 5552 C CA . GLU B 1 349 ? 76.382 31.757 23.858 1.00 64.91 349 GLU B CA 1
ATOM 5553 C C . GLU B 1 349 ? 74.976 32.067 24.414 1.00 64.91 349 GLU B C 1
ATOM 5554 O O . GLU B 1 349 ? 74.150 32.678 23.729 1.00 64.40 349 GLU B O 1
ATOM 5560 N N . SER B 1 350 ? 74.707 31.635 25.649 1.00 60.68 350 SER B N 1
ATOM 5561 C CA . SER B 1 350 ? 73.402 31.867 26.275 1.00 59.80 350 SER B CA 1
ATOM 5562 C C . SER B 1 350 ? 73.122 33.352 26.497 1.00 57.43 350 SER B C 1
ATOM 5563 O O . SER B 1 350 ? 72.001 33.798 26.263 1.00 52.31 350 SER B O 1
ATOM 5566 N N . ALA B 1 351 ? 74.154 34.119 26.868 1.00 59.17 351 ALA B N 1
ATOM 5567 C CA . ALA B 1 351 ? 74.015 35.589 27.027 1.00 62.16 351 ALA B CA 1
ATOM 5568 C C . ALA B 1 351 ? 73.575 36.257 25.737 1.00 61.99 351 ALA B C 1
ATOM 5569 O O . ALA B 1 351 ? 72.658 37.082 25.723 1.00 60.61 351 ALA B O 1
ATOM 5571 N N . ASP B 1 352 ? 74.230 35.878 24.649 1.00 63.31 352 ASP B N 1
ATOM 5572 C CA . ASP B 1 352 ? 73.913 36.424 23.296 1.00 66.24 352 ASP B CA 1
ATOM 5573 C C . ASP B 1 352 ? 72.532 35.984 22.906 1.00 66.63 352 ASP B C 1
ATOM 5574 O O . ASP B 1 352 ? 71.739 36.726 22.308 1.00 65.21 352 ASP B O 1
ATOM 5579 N N . LEU B 1 353 ? 72.280 34.729 23.234 1.00 66.96 353 LEU B N 1
ATOM 5580 C CA . LEU B 1 353 ? 71.042 34.099 22.912 1.00 70.71 353 LEU B CA 1
ATOM 5581 C C . LEU B 1 353 ? 69.892 34.800 23.595 1.00 67.12 353 LEU B C 1
ATOM 5582 O O . LEU B 1 353 ? 68.805 34.847 23.031 1.00 65.51 353 LEU B O 1
ATOM 5587 N N . LEU B 1 354 ? 70.153 35.345 24.786 1.00 65.16 354 LEU B N 1
ATOM 5588 C CA . LEU B 1 354 ? 69.172 36.124 25.560 1.00 66.33 354 LEU B CA 1
ATOM 5589 C C . LEU B 1 354 ? 69.113 37.586 25.099 1.00 70.45 354 LEU B C 1
ATOM 5590 O O . LEU B 1 354 ? 68.040 38.243 25.125 1.00 70.13 354 LEU B O 1
ATOM 5595 N N . GLU B 1 355 ? 70.275 38.097 24.705 1.00 70.16 355 GLU B N 1
ATOM 5596 C CA . GLU B 1 355 ? 70.380 39.431 24.143 1.00 71.24 355 GLU B CA 1
ATOM 5597 C C . GLU B 1 355 ? 69.509 39.532 22.904 1.00 74.26 355 GLU B C 1
ATOM 5598 O O . GLU B 1 355 ? 69.006 40.609 22.580 1.00 74.89 355 GLU B O 1
ATOM 5604 N N . LEU B 1 356 ? 69.355 38.403 22.209 1.00 75.95 356 LEU B N 1
ATOM 5605 C CA . LEU B 1 356 ? 68.559 38.322 20.983 1.00 79.32 356 LEU B CA 1
ATOM 5606 C C . LEU B 1 356 ? 67.084 38.279 21.321 1.00 74.50 356 LEU B C 1
ATOM 5607 O O . LEU B 1 356 ? 66.291 39.046 20.786 1.00 76.04 356 LEU B O 1
ATOM 5612 N N . ALA B 1 357 ? 66.711 37.343 22.173 1.00 72.53 357 ALA B N 1
ATOM 5613 C CA . ALA B 1 357 ? 65.345 37.324 22.727 1.00 74.05 357 ALA B CA 1
ATOM 5614 C C . ALA B 1 357 ? 64.946 38.657 23.325 1.00 72.13 357 ALA B C 1
ATOM 5615 O O . ALA B 1 357 ? 63.823 39.097 23.153 1.00 73.09 357 ALA B O 1
ATOM 5617 N N . VAL B 1 358 ? 65.852 39.313 24.030 1.00 71.55 358 VAL B N 1
ATOM 5618 C CA . VAL B 1 358 ? 65.416 40.478 24.793 1.00 75.47 358 VAL B CA 1
ATOM 5619 C C . VAL B 1 358 ? 65.356 41.728 23.936 1.00 77.12 358 VAL B C 1
ATOM 5620 O O . VAL B 1 358 ? 64.708 42.710 24.314 1.00 76.81 358 VAL B O 1
ATOM 5624 N N . GLY B 1 359 ? 66.035 41.666 22.790 1.00 79.72 359 GLY B N 1
ATOM 5625 C CA . GLY B 1 359 ? 65.888 42.645 21.712 1.00 79.13 359 GLY B CA 1
ATOM 5626 C C . GLY B 1 359 ? 66.876 43.789 21.758 1.00 78.05 359 GLY B C 1
ATOM 5627 O O . GLY B 1 359 ? 66.683 44.801 21.089 1.00 78.64 359 GLY B O 1
ATOM 5628 N N . GLY B 1 360 ? 67.934 43.637 22.548 1.00 76.93 360 GLY B N 1
ATOM 5629 C CA . GLY B 1 360 ? 68.952 44.687 22.718 1.00 75.69 360 GLY B CA 1
ATOM 5630 C C . GLY B 1 360 ? 69.990 44.237 23.729 1.00 72.89 360 GLY B C 1
ATOM 5631 O O . GLY B 1 360 ? 70.073 43.047 24.002 1.00 74.29 360 GLY B O 1
ATOM 5632 N N . PRO B 1 361 ? 70.813 45.168 24.263 1.00 72.81 361 PRO B N 1
ATOM 5633 C CA . PRO B 1 361 ? 71.703 44.769 25.367 1.00 72.28 361 PRO B CA 1
ATOM 5634 C C . PRO B 1 361 ? 70.920 44.460 26.628 1.00 71.66 361 PRO B C 1
ATOM 5635 O O . PRO B 1 361 ? 69.747 44.823 26.724 1.00 70.55 361 PRO B O 1
ATOM 5639 N N . LEU B 1 362 ? 71.608 43.839 27.586 1.00 69.89 362 LEU B N 1
ATOM 5640 C CA . LEU B 1 362 ? 70.995 43.261 28.782 1.00 68.02 362 LEU B CA 1
ATOM 5641 C C . LEU B 1 362 ? 70.924 44.283 29.908 1.00 67.29 362 LEU B C 1
ATOM 5642 O O . LEU B 1 362 ? 71.717 44.271 30.850 1.00 68.04 362 LEU B O 1
ATOM 5647 N N . THR B 1 363 ? 69.994 45.207 29.766 1.00 67.60 363 THR B N 1
ATOM 5648 C CA . THR B 1 363 ? 69.739 46.172 30.799 1.00 67.12 363 THR B CA 1
ATOM 5649 C C . THR B 1 363 ? 68.608 45.608 31.603 1.00 66.96 363 THR B C 1
ATOM 5650 O O . THR B 1 363 ? 67.916 44.679 31.170 1.00 63.80 363 THR B O 1
ATOM 5654 N N . GLN B 1 364 ? 68.430 46.170 32.788 1.00 72.94 364 GLN B N 1
ATOM 5655 C CA . GLN B 1 364 ? 67.244 45.895 33.598 1.00 73.67 364 GLN B CA 1
ATOM 5656 C C . GLN B 1 364 ? 65.988 46.088 32.779 1.00 74.15 364 GLN B C 1
ATOM 5657 O O . GLN B 1 364 ? 65.199 45.143 32.626 1.00 67.95 364 GLN B O 1
ATOM 5663 N N . GLN B 1 365 ? 65.840 47.305 32.235 1.00 73.77 365 GLN B N 1
ATOM 5664 C CA . GLN B 1 365 ? 64.627 47.700 31.515 1.00 76.89 365 GLN B CA 1
ATOM 5665 C C . GLN B 1 365 ? 64.262 46.689 30.445 1.00 73.44 365 GLN B C 1
ATOM 5666 O O . GLN B 1 365 ? 63.115 46.221 30.368 1.00 68.25 365 GLN B O 1
ATOM 5672 N N . ARG B 1 366 ? 65.258 46.364 29.627 1.00 68.39 366 ARG B N 1
ATOM 5673 C CA . ARG B 1 366 ? 65.086 45.433 28.528 1.00 69.14 366 ARG B CA 1
ATOM 5674 C C . ARG B 1 366 ? 64.689 44.049 29.002 1.00 63.96 366 ARG B C 1
ATOM 5675 O O . ARG B 1 366 ? 63.751 43.440 28.498 1.00 62.13 366 ARG B O 1
ATOM 5683 N N . ILE B 1 367 ? 65.447 43.523 29.944 1.00 63.42 367 ILE B N 1
ATOM 5684 C CA . ILE B 1 367 ? 65.094 42.226 30.509 1.00 65.01 367 ILE B CA 1
ATOM 5685 C C . ILE B 1 367 ? 63.714 42.240 31.177 1.00 62.44 367 ILE B C 1
ATOM 5686 O O . ILE B 1 367 ? 63.008 41.271 31.035 1.00 64.58 367 ILE B O 1
ATOM 5691 N N . GLU B 1 368 ? 63.299 43.321 31.828 1.00 62.73 368 GLU B N 1
ATOM 5692 C CA . GLU B 1 368 ? 61.963 43.316 32.502 1.00 65.35 368 GLU B CA 1
ATOM 5693 C C . GLU B 1 368 ? 60.899 43.254 31.434 1.00 68.00 368 GLU B C 1
ATOM 5694 O O . GLU B 1 368 ? 59.897 42.554 31.555 1.00 66.29 368 GLU B O 1
ATOM 5700 N N . SER B 1 369 ? 61.132 44.011 30.367 1.00 68.10 369 SER B N 1
ATOM 5701 C CA . SER B 1 369 ? 60.120 44.176 29.346 1.00 68.73 369 SER B CA 1
ATOM 5702 C C . SER B 1 369 ? 59.847 42.867 28.661 1.00 66.85 369 SER B C 1
ATOM 5703 O O . SER B 1 369 ? 58.778 42.660 28.122 1.00 66.67 369 SER B O 1
ATOM 5706 N N . SER B 1 370 ? 60.784 41.953 28.768 1.00 65.82 370 SER B N 1
ATOM 5707 C CA . SER B 1 370 ? 60.630 40.660 28.145 1.00 67.70 370 SER B CA 1
ATOM 5708 C C . SER B 1 370 ? 59.870 39.629 28.982 1.00 67.34 370 SER B C 1
ATOM 5709 O O . SER B 1 370 ? 59.698 38.520 28.493 1.00 69.51 370 SER B O 1
ATOM 5712 N N . ILE B 1 371 ? 59.422 39.931 30.209 1.00 64.31 371 ILE B N 1
ATOM 5713 C CA . ILE B 1 371 ? 58.899 38.832 31.045 1.00 64.72 371 ILE B CA 1
ATOM 5714 C C . ILE B 1 371 ? 57.476 38.462 30.715 1.00 65.63 371 ILE B C 1
ATOM 5715 O O . ILE B 1 371 ? 56.574 39.268 30.849 1.00 67.23 371 ILE B O 1
ATOM 5720 N N . GLY B 1 372 ? 57.295 37.205 30.328 1.00 66.99 372 GLY B N 1
ATOM 5721 C CA . GLY B 1 372 ? 55.973 36.657 30.032 1.00 69.43 372 GLY B CA 1
ATOM 5722 C C . GLY B 1 372 ? 55.110 36.293 31.227 1.00 69.52 372 GLY B C 1
ATOM 5723 O O . GLY B 1 372 ? 55.512 36.412 32.392 1.00 67.93 372 GLY B O 1
ATOM 5724 N N . TYR B 1 373 ? 53.902 35.838 30.920 1.00 70.74 373 TYR B N 1
ATOM 5725 C CA . TYR B 1 373 ? 52.877 35.610 31.928 1.00 67.56 373 TYR B CA 1
ATOM 5726 C C . TYR B 1 373 ? 53.192 34.431 32.824 1.00 65.25 373 TYR B C 1
ATOM 5727 O O . TYR B 1 373 ? 52.762 34.413 33.979 1.00 64.53 373 TYR B O 1
ATOM 5736 N N . ASP B 1 374 ? 53.900 33.438 32.284 1.00 62.28 374 ASP B N 1
ATOM 5737 C CA . ASP B 1 374 ? 54.468 32.368 33.096 1.00 60.48 374 ASP B CA 1
ATOM 5738 C C . ASP B 1 374 ? 55.784 32.775 33.802 1.00 57.18 374 ASP B C 1
ATOM 5739 O O . ASP B 1 374 ? 56.456 31.943 34.428 1.00 53.31 374 ASP B O 1
ATOM 5744 N N . LEU B 1 375 ? 56.106 34.064 33.747 1.00 57.34 375 LEU B N 1
ATOM 5745 C CA . LEU B 1 375 ? 57.310 34.651 34.356 1.00 56.55 375 LEU B CA 1
ATOM 5746 C C . LEU B 1 375 ? 58.601 34.356 33.607 1.00 57.77 375 LEU B C 1
ATOM 5747 O O . LEU B 1 375 ? 59.675 34.763 34.060 1.00 55.56 375 LEU B O 1
ATOM 5752 N N . ALA B 1 376 ? 58.503 33.704 32.444 1.00 58.51 376 ALA B N 1
ATOM 5753 C CA . ALA B 1 376 ? 59.698 33.421 31.633 1.00 59.81 376 ALA B CA 1
ATOM 5754 C C . ALA B 1 376 ? 60.010 34.456 30.528 1.00 59.57 376 ALA B C 1
ATOM 5755 O O . ALA B 1 376 ? 59.154 35.188 30.050 1.00 60.51 376 ALA B O 1
ATOM 5757 N N . VAL B 1 377 ? 61.265 34.531 30.140 1.00 61.44 377 VAL B N 1
ATOM 5758 C CA . VAL B 1 377 ? 61.640 35.415 29.037 1.00 66.31 377 VAL B CA 1
ATOM 5759 C C . VAL B 1 377 ? 60.856 35.003 27.786 1.00 68.38 377 VAL B C 1
ATOM 5760 O O . VAL B 1 377 ? 60.902 33.827 27.373 1.00 64.70 377 VAL B O 1
ATOM 5764 N N . THR B 1 378 ? 60.129 35.965 27.208 1.00 70.56 378 THR B N 1
ATOM 5765 C CA . THR B 1 378 ? 59.337 35.698 26.016 1.00 75.07 378 THR B CA 1
ATOM 5766 C C . THR B 1 378 ? 60.267 35.590 24.799 1.00 75.25 378 THR B C 1
ATOM 5767 O O . THR B 1 378 ? 61.200 36.401 24.610 1.00 69.02 378 THR B O 1
ATOM 5771 N N . GLY B 1 379 ? 60.017 34.535 24.024 1.00 76.97 379 GLY B N 1
ATOM 5772 C CA . GLY B 1 379 ? 60.726 34.273 22.796 1.00 79.31 379 GLY B CA 1
ATOM 5773 C C . GLY B 1 379 ? 62.114 33.739 23.039 1.00 78.59 379 GLY B C 1
ATOM 5774 O O . GLY B 1 379 ? 63.069 34.193 22.411 1.00 85.25 379 GLY B O 1
ATOM 5775 N N . LEU B 1 380 ? 62.245 32.755 23.917 1.00 73.14 380 LEU B N 1
ATOM 5776 C CA . LEU B 1 380 ? 63.539 32.150 24.125 1.00 70.92 380 LEU B CA 1
ATOM 5777 C C . LEU B 1 380 ? 63.453 30.642 24.004 1.00 73.60 380 LEU B C 1
ATOM 5778 O O . LEU B 1 380 ? 62.436 30.056 24.317 1.00 76.33 380 LEU B O 1
ATOM 5783 N N . GLY B 1 381 ? 64.525 30.025 23.520 1.00 76.70 381 GLY B N 1
ATOM 5784 C CA . GLY B 1 381 ? 64.499 28.632 23.098 1.00 78.04 381 GLY B CA 1
ATOM 5785 C C . GLY B 1 381 ? 64.112 27.708 24.210 1.00 80.50 381 GLY B C 1
ATOM 5786 O O . GLY B 1 381 ? 63.325 26.792 24.017 1.00 86.19 381 GLY B O 1
ATOM 5787 N N . ALA B 1 382 ? 64.672 27.954 25.387 1.00 77.44 382 ALA B N 1
ATOM 5788 C CA . ALA B 1 382 ? 64.339 27.172 26.555 1.00 74.05 382 ALA B CA 1
ATOM 5789 C C . ALA B 1 382 ? 63.661 28.098 27.553 1.00 70.96 382 ALA B C 1
ATOM 5790 O O . ALA B 1 382 ? 63.696 29.339 27.427 1.00 66.27 382 ALA B O 1
ATOM 5792 N N . LYS B 1 383 ? 63.031 27.497 28.553 1.00 71.07 383 LYS B N 1
ATOM 5793 C CA . LYS B 1 383 ? 62.318 28.282 29.573 1.00 65.28 383 LYS B CA 1
ATOM 5794 C C . LYS B 1 383 ? 63.265 28.871 30.628 1.00 60.96 383 LYS B C 1
ATOM 5795 O O . LYS B 1 383 ? 64.033 28.168 31.261 1.00 59.30 383 LYS B O 1
ATOM 5801 N N . LEU B 1 384 ? 63.222 30.183 30.795 1.00 58.72 384 LEU B N 1
ATOM 5802 C CA . LEU B 1 384 ? 64.014 30.847 31.811 1.00 55.49 384 LEU B CA 1
ATOM 5803 C C . LEU B 1 384 ? 63.035 31.635 32.638 1.00 54.21 384 LEU B C 1
ATOM 5804 O O . LEU B 1 384 ? 62.473 32.618 32.168 1.00 54.15 384 LEU B O 1
ATOM 5809 N N . TYR B 1 385 ? 62.845 31.210 33.878 1.00 53.07 385 TYR B N 1
ATOM 5810 C CA . TYR B 1 385 ? 61.894 31.860 34.778 1.00 52.70 385 TYR B CA 1
ATOM 5811 C C . TYR B 1 385 ? 62.678 32.872 35.551 1.00 51.13 385 TYR B C 1
ATOM 5812 O O . TYR B 1 385 ? 63.620 32.528 36.233 1.00 55.68 385 TYR B O 1
ATOM 5821 N N . LEU B 1 386 ? 62.307 34.130 35.419 1.00 51.34 386 LEU B N 1
ATOM 5822 C CA . LEU B 1 386 ? 62.982 35.229 36.123 1.00 50.76 386 LEU B CA 1
ATOM 5823 C C . LEU B 1 386 ? 61.980 36.027 36.996 1.00 51.38 386 LEU B C 1
ATOM 5824 O O . LEU B 1 386 ? 61.649 37.186 36.675 1.00 50.33 386 LEU B O 1
ATOM 5829 N N . PRO B 1 387 ? 61.484 35.411 38.088 1.00 50.59 387 PRO B N 1
ATOM 5830 C CA . PRO B 1 387 ? 60.517 36.087 38.938 1.00 50.80 387 PRO B CA 1
ATOM 5831 C C . PRO B 1 387 ? 60.986 37.432 39.453 1.00 48.61 387 PRO B C 1
ATOM 5832 O O . PRO B 1 387 ? 60.212 38.380 39.490 1.00 50.07 387 PRO B O 1
ATOM 5836 N N . ASN B 1 388 ? 62.242 37.505 39.841 1.00 47.35 388 ASN B N 1
ATOM 5837 C CA . ASN B 1 388 ? 62.842 38.756 40.310 1.00 48.65 388 ASN B CA 1
ATOM 5838 C C . ASN B 1 388 ? 62.836 39.910 39.321 1.00 52.58 388 ASN B C 1
ATOM 5839 O O . ASN B 1 388 ? 62.893 41.090 39.739 1.00 52.64 388 ASN B O 1
ATOM 5844 N N . MET B 1 389 ? 62.746 39.577 38.030 1.00 51.32 389 MET B N 1
ATOM 5845 C CA . MET B 1 389 ? 62.663 40.591 36.995 1.00 54.64 389 MET B CA 1
ATOM 5846 C C . MET B 1 389 ? 61.233 40.928 36.604 1.00 52.83 389 MET B C 1
ATOM 5847 O O . 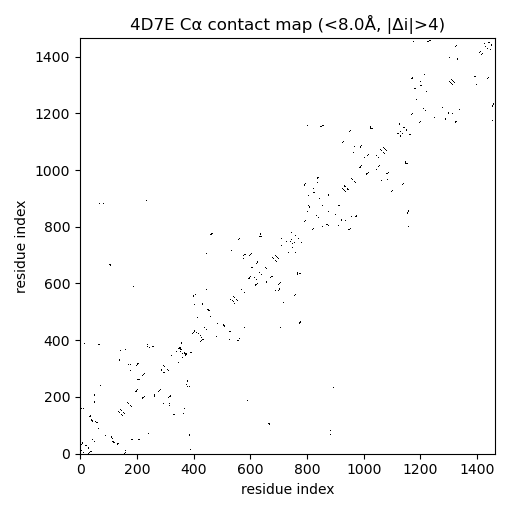MET B 1 389 ? 61.017 41.809 35.792 1.00 53.19 389 MET B O 1
ATOM 5852 N N . ALA B 1 390 ? 60.257 40.285 37.229 1.00 51.38 390 ALA B N 1
ATOM 5853 C CA . ALA B 1 390 ? 58.889 40.292 36.730 1.00 50.02 390 ALA B CA 1
ATOM 5854 C C . ALA B 1 390 ? 58.057 41.433 37.209 1.00 49.95 390 ALA B C 1
ATOM 5855 O O . ALA B 1 390 ? 56.875 41.480 36.897 1.00 52.45 390 ALA B O 1
ATOM 5857 N N . ALA B 1 391 ? 58.593 42.357 37.975 1.00 48.94 391 ALA B N 1
ATOM 5858 C CA . ALA B 1 391 ? 57.659 43.234 38.630 1.00 52.84 391 ALA B CA 1
ATOM 5859 C C . ALA B 1 391 ? 56.849 43.992 37.598 1.00 56.38 391 ALA B C 1
ATOM 5860 O O . ALA B 1 391 ? 55.626 43.900 37.585 1.00 62.93 391 ALA B O 1
ATOM 5862 N N . LEU B 1 392 ? 57.535 44.725 36.727 1.00 58.24 392 LEU B N 1
ATOM 5863 C CA . LEU B 1 392 ? 56.896 45.708 35.857 1.00 60.67 392 LEU B CA 1
ATOM 5864 C C . LEU B 1 392 ? 55.842 45.087 34.981 1.00 61.81 392 LEU B C 1
ATOM 5865 O O . LEU B 1 392 ? 54.805 45.663 34.783 1.00 63.81 392 LEU B O 1
ATOM 5870 N N . ALA B 1 393 ? 56.137 43.915 34.435 1.00 64.33 393 ALA B N 1
ATOM 5871 C CA . ALA B 1 393 ? 55.324 43.312 33.395 1.00 64.04 393 ALA B CA 1
ATOM 5872 C C . ALA B 1 393 ? 54.217 42.449 33.951 1.00 62.16 393 ALA B C 1
ATOM 5873 O O . ALA B 1 393 ? 53.145 42.422 33.382 1.00 63.20 393 ALA B O 1
ATOM 5875 N N . GLN B 1 394 ? 54.470 41.745 35.053 1.00 63.26 394 GLN B N 1
ATOM 5876 C CA . GLN B 1 394 ? 53.491 40.778 35.601 1.00 62.03 394 GLN B CA 1
ATOM 5877 C C . GLN B 1 394 ? 52.909 41.153 36.935 1.00 61.20 394 GLN B C 1
ATOM 5878 O O . GLN B 1 394 ? 51.742 40.853 37.190 1.00 67.75 394 GLN B O 1
ATOM 5884 N N . GLY B 1 395 ? 53.715 41.733 37.821 1.00 57.19 395 GLY B N 1
ATOM 5885 C CA . GLY B 1 395 ? 53.204 42.234 39.112 1.00 54.55 395 GLY B CA 1
ATOM 5886 C C . GLY B 1 395 ? 54.287 42.461 40.146 1.00 50.39 395 GLY B C 1
ATOM 5887 O O . GLY B 1 395 ? 55.246 41.735 40.202 1.00 50.40 395 GLY B O 1
ATOM 5888 N N . PRO B 1 396 ? 54.101 43.420 41.031 1.00 48.39 396 PRO B N 1
ATOM 5889 C CA . PRO B 1 396 ? 55.168 43.877 41.898 1.00 47.80 396 PRO B CA 1
ATOM 5890 C C . PRO B 1 396 ? 55.495 42.937 43.097 1.00 49.57 396 PRO B C 1
ATOM 5891 O O . PRO B 1 396 ? 56.483 43.152 43.819 1.00 49.56 396 PRO B O 1
ATOM 5895 N N . GLY B 1 397 ? 54.682 41.903 43.287 1.00 49.55 397 GLY B N 1
ATOM 5896 C CA . GLY B 1 397 ? 54.925 40.931 44.311 1.00 50.05 397 GLY B CA 1
ATOM 5897 C C . GLY B 1 397 ? 55.823 39.774 43.981 1.00 50.20 397 GLY B C 1
ATOM 5898 O O . GLY B 1 397 ? 56.308 39.078 44.893 1.00 46.51 397 GLY B O 1
ATOM 5899 N N . PHE B 1 398 ? 56.036 39.535 42.685 1.00 52.32 398 PHE B N 1
ATOM 5900 C CA . PHE B 1 398 ? 56.796 38.350 42.283 1.00 50.87 398 PHE B CA 1
ATOM 5901 C C . PHE B 1 398 ? 58.241 38.298 42.765 1.00 49.00 398 PHE B C 1
ATOM 5902 O O . PHE B 1 398 ? 58.778 37.203 42.944 1.00 50.22 398 PHE B O 1
ATOM 5910 N N . PRO B 1 399 ? 58.879 39.459 42.949 1.00 47.32 399 PRO B N 1
ATOM 5911 C CA . PRO B 1 399 ? 60.270 39.457 43.396 1.00 48.00 399 PRO B CA 1
ATOM 5912 C C . PRO B 1 399 ? 60.463 39.146 44.849 1.00 46.75 399 PRO B C 1
ATOM 5913 O O . PRO B 1 399 ? 61.541 38.692 45.267 1.00 46.14 399 PRO B O 1
ATOM 5917 N N . ASN B 1 400 ? 59.388 39.294 45.609 1.00 46.54 400 ASN B N 1
ATOM 5918 C CA . ASN B 1 400 ? 59.496 39.246 47.035 1.00 43.56 400 ASN B CA 1
ATOM 5919 C C . ASN B 1 400 ? 58.555 38.149 47.600 1.00 44.49 400 ASN B C 1
ATOM 5920 O O . ASN B 1 400 ? 58.196 37.237 46.844 1.00 45.47 400 ASN B O 1
ATOM 5925 N N . LEU B 1 401 ? 58.163 38.227 48.885 1.00 42.17 401 LEU B N 1
ATOM 5926 C CA . LEU B 1 401 ? 57.363 37.173 49.527 1.00 42.33 401 LEU B CA 1
ATOM 5927 C C . LEU B 1 401 ? 55.862 37.433 49.430 1.00 42.81 401 LEU B C 1
ATOM 5928 O O . LEU B 1 401 ? 55.087 36.780 50.140 1.00 41.05 401 LEU B O 1
ATOM 5933 N N . SER B 1 402 ? 55.458 38.368 48.569 1.00 43.23 402 SER B N 1
ATOM 5934 C CA . SER B 1 402 ? 54.090 38.880 48.571 1.00 43.44 402 SER B CA 1
ATOM 5935 C C . SER B 1 402 ? 53.079 37.995 47.886 1.00 46.08 402 SER B C 1
ATOM 5936 O O . SER B 1 402 ? 51.893 38.109 48.210 1.00 46.82 402 SER B O 1
ATOM 5939 N N . CYS B 1 403 ? 53.509 37.182 46.908 1.00 45.70 403 CYS B N 1
ATOM 5940 C CA . CYS B 1 403 ? 52.591 36.275 46.215 1.00 45.78 403 CYS B CA 1
ATOM 5941 C C . CYS B 1 403 ? 53.186 34.949 45.733 1.00 46.48 403 CYS B C 1
ATOM 5942 O O . CYS B 1 403 ? 52.963 34.539 44.614 1.00 51.10 403 CYS B O 1
ATOM 5945 N N . LEU B 1 404 ? 53.860 34.220 46.617 1.00 44.43 404 LEU B N 1
ATOM 5946 C CA . LEU B 1 404 ? 54.609 33.062 46.190 1.00 43.96 404 LEU B CA 1
ATOM 5947 C C . LEU B 1 404 ? 53.737 32.024 45.555 1.00 46.53 404 LEU B C 1
ATOM 5948 O O . LEU B 1 404 ? 54.210 31.281 44.692 1.00 47.64 404 LEU B O 1
ATOM 5953 N N . GLY B 1 405 ? 52.464 31.958 45.970 1.00 49.64 405 GLY B N 1
ATOM 5954 C CA . GLY B 1 405 ? 51.525 30.950 45.464 1.00 49.80 405 GLY B CA 1
ATOM 5955 C C . GLY B 1 405 ? 51.058 31.260 44.053 1.00 52.62 405 GLY B C 1
ATOM 5956 O O . GLY B 1 405 ? 50.773 30.349 43.254 1.00 52.25 405 GLY B O 1
ATOM 5957 N N . GLU B 1 406 ? 50.963 32.551 43.740 1.00 53.78 406 GLU B N 1
ATOM 5958 C CA . GLU B 1 406 ? 50.644 32.963 42.405 1.00 56.80 406 GLU B CA 1
ATOM 5959 C C . GLU B 1 406 ? 51.866 32.703 41.498 1.00 58.49 406 GLU B C 1
ATOM 5960 O O . GLU B 1 406 ? 51.726 32.306 40.342 1.00 60.36 406 GLU B O 1
ATOM 5966 N N . LEU B 1 407 ? 53.054 32.950 42.020 1.00 57.69 407 LEU B N 1
ATOM 5967 C CA . LEU B 1 407 ? 54.283 32.693 41.287 1.00 57.07 407 LEU B CA 1
ATOM 5968 C C . LEU B 1 407 ? 54.303 31.230 40.924 1.00 59.39 407 LEU B C 1
ATOM 5969 O O . LEU B 1 407 ? 54.461 30.877 39.765 1.00 59.64 407 LEU B O 1
ATOM 5974 N N . SER B 1 408 ? 54.106 30.362 41.904 1.00 60.10 408 SER B N 1
ATOM 5975 C CA . SER B 1 408 ? 54.220 28.943 41.622 1.00 62.16 408 SER B CA 1
ATOM 5976 C C . SER B 1 408 ? 53.221 28.552 40.499 1.00 65.73 408 SER B C 1
ATOM 5977 O O . SER B 1 408 ? 53.574 27.816 39.565 1.00 68.42 408 SER B O 1
ATOM 5980 N N . ASP B 1 409 ? 51.998 29.075 40.580 1.00 64.67 409 ASP B N 1
ATOM 5981 C CA . ASP B 1 409 ? 50.978 28.903 39.534 1.00 64.47 409 ASP B CA 1
ATOM 5982 C C . ASP B 1 409 ? 51.467 29.344 38.168 1.00 66.76 409 ASP B C 1
ATOM 5983 O O . ASP B 1 409 ? 51.354 28.608 37.183 1.00 69.55 409 ASP B O 1
ATOM 5988 N N . ARG B 1 410 ? 51.970 30.572 38.106 1.00 64.10 410 ARG B N 1
ATOM 5989 C CA . ARG B 1 410 ? 52.388 31.153 36.855 1.00 61.87 410 ARG B CA 1
ATOM 5990 C C . ARG B 1 410 ? 53.440 30.255 36.187 1.00 64.65 410 ARG B C 1
ATOM 5991 O O . ARG B 1 410 ? 53.416 30.100 34.981 1.00 63.02 410 ARG B O 1
ATOM 5999 N N . VAL B 1 411 ? 54.351 29.664 36.952 1.00 64.93 411 VAL B N 1
ATOM 6000 C CA . VAL B 1 411 ? 55.458 28.959 36.318 1.00 69.94 411 VAL B CA 1
ATOM 6001 C C . VAL B 1 411 ? 55.110 27.496 36.116 1.00 72.94 411 VAL B C 1
ATOM 6002 O O . VAL B 1 411 ? 55.843 26.793 35.428 1.00 79.70 411 VAL B O 1
ATOM 6006 N N . LEU B 1 412 ? 54.001 27.039 36.694 1.00 72.28 412 LEU B N 1
ATOM 6007 C CA . LEU B 1 412 ? 53.648 25.618 36.643 1.00 72.67 412 LEU B CA 1
ATOM 6008 C C . LEU B 1 412 ? 52.303 25.273 36.018 1.00 77.18 412 LEU B C 1
ATOM 6009 O O . LEU B 1 412 ? 52.149 24.155 35.531 1.00 78.59 412 LEU B O 1
ATOM 6014 N N . ARG B 1 413 ? 51.320 26.173 36.101 1.00 82.25 413 ARG B N 1
ATOM 6015 C CA . ARG B 1 413 ? 49.929 25.849 35.725 1.00 90.20 413 ARG B CA 1
ATOM 6016 C C . ARG B 1 413 ? 49.344 26.689 34.579 1.00 95.93 413 ARG B C 1
ATOM 6017 O O . ARG B 1 413 ? 48.298 26.332 34.017 1.00 104.83 413 ARG B O 1
ATOM 6025 N N . ALA B 1 414 ? 50.008 27.790 34.238 1.00 92.65 414 ALA B N 1
ATOM 6026 C CA . ALA B 1 414 ? 49.674 28.547 33.049 1.00 95.50 414 ALA B CA 1
ATOM 6027 C C . ALA B 1 414 ? 50.010 27.711 31.807 1.00 103.49 414 ALA B C 1
ATOM 6028 O O . ALA B 1 414 ? 50.954 26.918 31.816 1.00 102.03 414 ALA B O 1
ATOM 6030 N N . GLU B 1 415 ? 49.227 27.902 30.747 1.00 114.54 415 GLU B N 1
ATOM 6031 C CA . GLU B 1 415 ? 49.266 27.036 29.559 1.00 117.37 415 GLU B CA 1
ATOM 6032 C C . GLU B 1 415 ? 49.601 27.725 28.215 1.00 124.53 415 GLU B C 1
ATOM 6033 O O . GLU B 1 415 ? 50.443 27.200 27.462 1.00 126.06 415 GLU B O 1
ATOM 6039 N N . PRO B 1 416 ? 48.952 28.884 27.895 1.00 129.08 416 PRO B N 1
ATOM 6040 C CA . PRO B 1 416 ? 49.111 29.441 26.547 1.00 127.92 416 PRO B CA 1
ATOM 6041 C C . PRO B 1 416 ? 49.933 30.735 26.492 1.00 124.66 416 PRO B C 1
ATOM 6042 O O . PRO B 1 416 ? 50.211 31.358 27.536 1.00 122.27 416 PRO B O 1
ATOM 6046 N N . ALA B 1 417 ? 50.286 31.121 25.266 1.00 116.58 417 ALA B N 1
ATOM 6047 C CA . ALA B 1 417 ? 50.887 32.422 24.951 1.00 114.43 417 ALA B CA 1
ATOM 6048 C C . ALA B 1 417 ? 51.531 32.345 23.563 1.00 114.29 417 ALA B C 1
ATOM 6049 O O . ALA B 1 417 ? 51.602 33.333 22.833 1.00 110.24 417 ALA B O 1
ATOM 6051 N N . GLU C 1 2 ? 50.291 98.361 68.346 1.00 92.10 2 GLU C N 1
ATOM 6052 C CA . GLU C 1 2 ? 50.444 98.565 69.822 1.00 90.42 2 GLU C CA 1
ATOM 6053 C C . GLU C 1 2 ? 49.133 98.206 70.524 1.00 85.80 2 GLU C C 1
ATOM 6054 O O . GLU C 1 2 ? 49.137 97.855 71.692 1.00 85.90 2 GLU C O 1
ATOM 6060 N N . THR C 1 3 ? 48.019 98.261 69.800 1.00 82.63 3 THR C N 1
ATOM 6061 C CA . THR C 1 3 ? 46.925 97.305 70.028 1.00 81.28 3 THR C CA 1
ATOM 6062 C C . THR C 1 3 ? 46.952 96.269 68.906 1.00 76.57 3 THR C C 1
ATOM 6063 O O . THR C 1 3 ? 47.349 96.586 67.791 1.00 75.84 3 THR C O 1
ATOM 6067 N N . LEU C 1 4 ? 46.531 95.041 69.211 1.00 73.41 4 LEU C N 1
ATOM 6068 C CA . LEU C 1 4 ? 46.418 93.983 68.217 1.00 70.70 4 LEU C CA 1
ATOM 6069 C C . LEU C 1 4 ? 45.123 93.235 68.374 1.00 67.78 4 LEU C C 1
ATOM 6070 O O . LEU C 1 4 ? 44.959 92.463 69.301 1.00 67.81 4 LEU C O 1
ATOM 6075 N N . LEU C 1 5 ? 44.208 93.443 67.443 1.00 67.82 5 LEU C N 1
ATOM 6076 C CA . LEU C 1 5 ? 42.928 92.785 67.496 1.00 67.66 5 LEU C CA 1
ATOM 6077 C C . LEU C 1 5 ? 43.116 91.438 66.874 1.00 66.41 5 LEU C C 1
ATOM 6078 O O . LEU C 1 5 ? 43.848 91.326 65.891 1.00 61.34 5 LEU C O 1
ATOM 6083 N N . VAL C 1 6 ? 42.495 90.412 67.464 1.00 65.55 6 VAL C N 1
ATOM 6084 C CA . VAL C 1 6 ? 42.534 89.073 66.892 1.00 63.06 6 VAL C CA 1
ATOM 6085 C C . VAL C 1 6 ? 41.126 88.621 66.604 1.00 62.35 6 VAL C C 1
ATOM 6086 O O . VAL C 1 6 ? 40.259 88.693 67.452 1.00 63.27 6 VAL C O 1
ATOM 6090 N N . VAL C 1 7 ? 40.901 88.153 65.389 1.00 61.75 7 VAL C N 1
ATOM 6091 C CA . VAL C 1 7 ? 39.640 87.531 65.049 1.00 60.97 7 VAL C CA 1
ATOM 6092 C C . VAL C 1 7 ? 39.702 86.077 65.467 1.00 60.58 7 VAL C C 1
ATOM 6093 O O . VAL C 1 7 ? 40.393 85.272 64.827 1.00 54.39 7 VAL C O 1
ATOM 6097 N N . GLY C 1 8 ? 38.993 85.753 66.550 1.00 61.65 8 GLY C N 1
ATOM 6098 C CA . GLY C 1 8 ? 38.901 84.379 67.062 1.00 61.01 8 GLY C CA 1
ATOM 6099 C C . GLY C 1 8 ? 39.838 84.175 68.240 1.00 61.54 8 GLY C C 1
ATOM 6100 O O . GLY C 1 8 ? 40.964 84.673 68.221 1.00 64.43 8 GLY C O 1
ATOM 6101 N N . ALA C 1 9 ? 39.380 83.442 69.254 1.00 60.41 9 ALA C N 1
ATOM 6102 C CA . ALA C 1 9 ? 40.167 83.153 70.457 1.00 59.79 9 ALA C CA 1
ATOM 6103 C C . ALA C 1 9 ? 40.507 81.664 70.528 1.00 59.95 9 ALA C C 1
ATOM 6104 O O . ALA C 1 9 ? 39.932 80.921 71.327 1.00 58.43 9 ALA C O 1
ATOM 6106 N N . GLY C 1 10 ? 41.430 81.242 69.654 1.00 60.70 10 GLY C N 1
ATOM 6107 C CA . GLY C 1 10 ? 41.906 79.861 69.575 1.00 55.14 10 GLY C CA 1
ATOM 6108 C C . GLY C 1 10 ? 43.352 79.858 69.949 1.00 51.90 10 GLY C C 1
ATOM 6109 O O . GLY C 1 10 ? 43.804 80.778 70.611 1.00 50.72 10 GLY C O 1
ATOM 6110 N N . PRO C 1 11 ? 44.107 78.854 69.475 1.00 50.24 11 PRO C N 1
ATOM 6111 C CA . PRO C 1 11 ? 45.499 78.745 69.825 1.00 48.74 11 PRO C CA 1
ATOM 6112 C C . PRO C 1 11 ? 46.319 79.899 69.377 1.00 48.27 11 PRO C C 1
ATOM 6113 O O . PRO C 1 11 ? 47.231 80.303 70.071 1.00 50.91 11 PRO C O 1
ATOM 6117 N N . LYS C 1 12 ? 46.007 80.429 68.212 1.00 50.67 12 LYS C N 1
ATOM 6118 C CA . LYS C 1 12 ? 46.826 81.473 67.623 1.00 50.41 12 LYS C CA 1
ATOM 6119 C C . LYS C 1 12 ? 46.721 82.699 68.441 1.00 49.29 12 LYS C C 1
ATOM 6120 O O . LYS C 1 12 ? 47.722 83.283 68.810 1.00 52.01 12 LYS C O 1
ATOM 6126 N N . ALA C 1 13 ? 45.504 83.083 68.775 1.00 52.45 13 ALA C N 1
ATOM 6127 C CA . ALA C 1 13 ? 45.321 84.269 69.630 1.00 51.72 13 ALA C CA 1
ATOM 6128 C C . ALA C 1 13 ? 45.991 84.089 70.958 1.00 50.02 13 ALA C C 1
ATOM 6129 O O . ALA C 1 13 ? 46.568 85.019 71.498 1.00 52.80 13 ALA C O 1
ATOM 6131 N N . LEU C 1 14 ? 45.927 82.883 71.490 1.00 49.17 14 LEU C N 1
ATOM 6132 C CA . LEU C 1 14 ? 46.500 82.618 72.805 1.00 49.61 14 LEU C CA 1
ATOM 6133 C C . LEU C 1 14 ? 48.003 82.619 72.711 1.00 49.62 14 LEU C C 1
ATOM 6134 O O . LEU C 1 14 ? 48.682 83.160 73.579 1.00 50.11 14 LEU C O 1
ATOM 6139 N N . ALA C 1 15 ? 48.528 82.056 71.639 1.00 49.17 15 ALA C N 1
ATOM 6140 C CA . ALA C 1 15 ? 49.965 82.061 71.448 1.00 52.84 15 ALA C CA 1
ATOM 6141 C C . ALA C 1 15 ? 50.472 83.477 71.523 1.00 52.77 15 ALA C C 1
ATOM 6142 O O . ALA C 1 15 ? 51.458 83.759 72.189 1.00 51.30 15 ALA C O 1
ATOM 6144 N N . VAL C 1 16 ? 49.780 84.354 70.817 1.00 54.33 16 VAL C N 1
ATOM 6145 C CA . VAL C 1 16 ? 50.173 85.743 70.680 1.00 55.45 16 VAL C CA 1
ATOM 6146 C C . VAL C 1 16 ? 49.942 86.519 71.961 1.00 57.63 16 VAL C C 1
ATOM 6147 O O . VAL C 1 16 ? 50.802 87.291 72.387 1.00 60.36 16 VAL C O 1
ATOM 6151 N N . ALA C 1 17 ? 48.777 86.323 72.565 1.00 55.91 17 ALA C N 1
ATOM 6152 C CA . ALA C 1 17 ? 48.469 86.924 73.837 1.00 56.19 17 ALA C CA 1
ATOM 6153 C C . ALA C 1 17 ? 49.482 86.526 74.908 1.00 55.67 17 ALA C C 1
ATOM 6154 O O . ALA C 1 17 ? 50.044 87.379 75.598 1.00 57.30 17 ALA C O 1
ATOM 6156 N N . ALA C 1 18 ? 49.732 85.235 75.054 1.00 54.22 18 ALA C N 1
ATOM 6157 C CA . ALA C 1 18 ? 50.621 84.798 76.104 1.00 54.30 18 ALA C CA 1
ATOM 6158 C C . ALA C 1 18 ? 52.062 85.280 75.907 1.00 55.83 18 ALA C C 1
ATOM 6159 O O . ALA C 1 18 ? 52.735 85.685 76.871 1.00 56.56 18 ALA C O 1
ATOM 6161 N N . LYS C 1 19 ? 52.546 85.242 74.674 1.00 54.38 19 LYS C N 1
ATOM 6162 C CA . LYS C 1 19 ? 53.900 85.716 74.385 1.00 54.79 19 LYS C CA 1
ATOM 6163 C C . LYS C 1 19 ? 54.019 87.215 74.662 1.00 55.38 19 LYS C C 1
ATOM 6164 O O . LYS C 1 19 ? 55.012 87.690 75.190 1.00 57.99 19 LYS C O 1
ATOM 6170 N N . SER C 1 20 ? 53.014 87.974 74.287 1.00 58.02 20 SER C N 1
ATOM 6171 C CA . SER C 1 20 ? 52.989 89.404 74.624 1.00 61.51 20 SER C CA 1
ATOM 6172 C C . SER C 1 20 ? 53.074 89.659 76.137 1.00 63.93 20 SER C C 1
ATOM 6173 O O . SER C 1 20 ? 53.806 90.528 76.612 1.00 66.77 20 SER C O 1
ATOM 6176 N N . HIS C 1 21 ? 52.304 88.887 76.878 1.00 64.03 21 HIS C N 1
ATOM 6177 C CA . HIS C 1 21 ? 52.331 88.905 78.348 1.00 67.41 21 HIS C CA 1
ATOM 6178 C C . HIS C 1 21 ? 53.748 88.739 78.888 1.00 64.36 21 HIS C C 1
ATOM 6179 O O . HIS C 1 21 ? 54.201 89.503 79.721 1.00 71.09 21 HIS C O 1
ATOM 6186 N N . VAL C 1 22 ? 54.438 87.738 78.392 1.00 60.17 22 VAL C N 1
ATOM 6187 C CA . VAL C 1 22 ? 55.770 87.428 78.830 1.00 60.08 22 VAL C CA 1
ATOM 6188 C C . VAL C 1 22 ? 56.763 88.502 78.430 1.00 66.12 22 VAL C C 1
ATOM 6189 O O . VAL C 1 22 ? 57.761 88.724 79.126 1.00 69.02 22 VAL C O 1
ATOM 6193 N N . LEU C 1 23 ? 56.518 89.152 77.294 1.00 69.97 23 LEU C N 1
ATOM 6194 C CA . LEU C 1 23 ? 57.378 90.254 76.875 1.00 72.21 23 LEU C CA 1
ATOM 6195 C C . LEU C 1 23 ? 57.298 91.467 77.828 1.00 76.72 23 LEU C C 1
ATOM 6196 O O . LEU C 1 23 ? 58.308 92.157 78.047 1.00 78.57 23 LEU C O 1
ATOM 6201 N N . ARG C 1 24 ? 56.132 91.742 78.402 1.00 76.01 24 ARG C N 1
ATOM 6202 C CA . ARG C 1 24 ? 56.066 92.899 79.284 1.00 79.74 24 ARG C CA 1
ATOM 6203 C C . ARG C 1 24 ? 56.712 92.543 80.607 1.00 78.21 24 ARG C C 1
ATOM 6204 O O . ARG C 1 24 ? 57.463 93.315 81.159 1.00 79.02 24 ARG C O 1
ATOM 6212 N N . GLN C 1 25 ? 56.506 91.326 81.073 1.00 76.14 25 GLN C N 1
ATOM 6213 C CA . GLN C 1 25 ? 57.232 90.851 82.220 1.00 74.76 25 GLN C CA 1
ATOM 6214 C C . GLN C 1 25 ? 58.730 91.151 82.216 1.00 74.32 25 GLN C C 1
ATOM 6215 O O . GLN C 1 25 ? 59.383 91.187 83.264 1.00 78.19 25 GLN C O 1
ATOM 6221 N N . LEU C 1 26 ? 59.291 91.296 81.038 1.00 73.19 26 LEU C N 1
ATOM 6222 C CA . LEU C 1 26 ? 60.734 91.311 80.873 1.00 72.43 26 LEU C CA 1
ATOM 6223 C C . LEU C 1 26 ? 61.212 92.708 80.474 1.00 72.90 26 LEU C C 1
ATOM 6224 O O . LEU C 1 26 ? 62.411 92.921 80.253 1.00 73.52 26 LEU C O 1
ATOM 6229 N N . GLY C 1 27 ? 60.270 93.644 80.357 1.00 72.38 27 GLY C N 1
ATOM 6230 C CA . GLY C 1 27 ? 60.573 95.027 80.058 1.00 73.12 27 GLY C CA 1
ATOM 6231 C C . GLY C 1 27 ? 60.637 95.277 78.585 1.00 75.39 27 GLY C C 1
ATOM 6232 O O . GLY C 1 27 ? 60.969 96.379 78.135 1.00 76.65 27 GLY C O 1
ATOM 6233 N N . LEU C 1 28 ? 60.286 94.252 77.824 1.00 76.40 28 LEU C N 1
ATOM 6234 C CA . LEU C 1 28 ? 60.359 94.323 76.412 1.00 75.60 28 LEU C CA 1
ATOM 6235 C C . LEU C 1 28 ? 59.061 94.909 75.915 1.00 78.82 28 LEU C C 1
ATOM 6236 O O . LEU C 1 28 ? 58.041 94.906 76.632 1.00 76.82 28 LEU C O 1
ATOM 6241 N N . SER C 1 29 ? 59.136 95.397 74.676 1.00 78.32 29 SER C N 1
ATOM 6242 C CA . SER C 1 29 ? 58.045 96.060 73.998 1.00 80.93 29 SER C CA 1
ATOM 6243 C C . SER C 1 29 ? 57.029 95.071 73.438 1.00 78.25 29 SER C C 1
ATOM 6244 O O . SER C 1 29 ? 57.335 94.290 72.548 1.00 84.72 29 SER C O 1
ATOM 6247 N N . ALA C 1 30 ? 55.801 95.176 73.923 1.00 78.05 30 ALA C N 1
ATOM 6248 C CA . ALA C 1 30 ? 54.770 94.176 73.742 1.00 75.08 30 ALA C CA 1
ATOM 6249 C C . ALA C 1 30 ? 53.462 94.841 73.353 1.00 74.44 30 ALA C C 1
ATOM 6250 O O . ALA C 1 30 ? 52.897 95.596 74.132 1.00 75.13 30 ALA C O 1
ATOM 6252 N N . PRO C 1 31 ? 52.944 94.546 72.157 1.00 73.43 31 PRO C N 1
ATOM 6253 C CA . PRO C 1 31 ? 51.597 95.066 71.847 1.00 72.08 31 PRO C CA 1
ATOM 6254 C C . PRO C 1 31 ? 50.530 94.495 72.790 1.00 70.19 31 PRO C C 1
ATOM 6255 O O . PRO C 1 31 ? 50.746 93.468 73.426 1.00 70.20 31 PRO C O 1
ATOM 6259 N N . ARG C 1 32 ? 49.383 95.149 72.832 1.00 69.08 32 ARG C N 1
ATOM 6260 C CA . ARG C 1 32 ? 48.236 94.735 73.624 1.00 67.23 32 ARG C CA 1
ATOM 6261 C C . ARG C 1 32 ? 47.294 93.882 72.795 1.00 65.27 32 ARG C C 1
ATOM 6262 O O . ARG C 1 32 ? 46.817 94.304 71.762 1.00 66.16 32 ARG C O 1
ATOM 6270 N N . VAL C 1 33 ? 47.013 92.666 73.2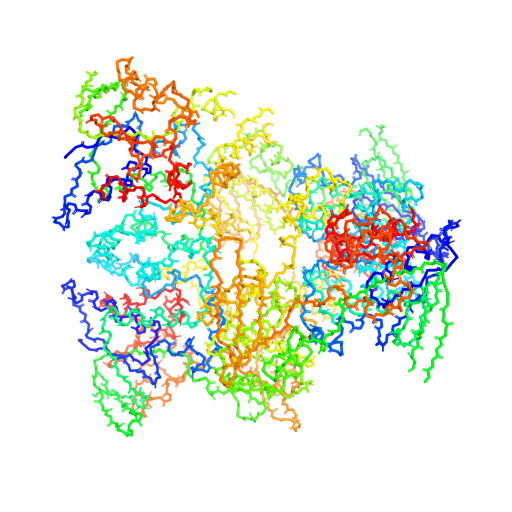29 1.00 66.45 33 VAL C N 1
ATOM 6271 C CA . VAL C 1 33 ? 46.279 91.719 72.372 1.00 63.21 33 VAL C CA 1
ATOM 6272 C C . VAL C 1 33 ? 44.834 91.556 72.825 1.00 64.31 33 VAL C C 1
ATOM 6273 O O . VAL C 1 33 ? 44.571 91.137 73.944 1.00 64.22 33 VAL C O 1
ATOM 6277 N N . ILE C 1 34 ? 43.911 91.957 71.963 1.00 67.02 34 ILE C N 1
ATOM 6278 C CA . ILE C 1 34 ? 42.489 91.837 72.217 1.00 71.71 34 ILE C CA 1
ATOM 6279 C C . ILE C 1 34 ? 41.969 90.808 71.249 1.00 69.82 34 ILE C C 1
ATOM 6280 O O . ILE C 1 34 ? 42.211 90.911 70.054 1.00 73.97 34 ILE C O 1
ATOM 6285 N N . ALA C 1 35 ? 41.265 89.808 71.766 1.00 67.29 35 ALA C N 1
ATOM 6286 C CA . ALA C 1 35 ? 40.769 88.750 70.939 1.00 65.32 35 ALA C CA 1
ATOM 6287 C C . ALA C 1 35 ? 39.269 88.767 70.909 1.00 66.02 35 ALA C C 1
ATOM 6288 O O . ALA C 1 35 ? 38.632 88.499 71.910 1.00 65.48 35 ALA C O 1
ATOM 6290 N N . VAL C 1 36 ? 38.709 89.085 69.745 1.00 65.99 36 VAL C N 1
ATOM 6291 C CA . VAL C 1 36 ? 37.273 89.057 69.565 1.00 67.40 36 VAL C CA 1
ATOM 6292 C C . VAL C 1 36 ? 36.881 87.626 69.347 1.00 64.07 36 VAL C C 1
ATOM 6293 O O . VAL C 1 36 ? 37.420 86.967 68.484 1.00 62.29 36 VAL C O 1
ATOM 6297 N N . GLU C 1 37 ? 35.900 87.153 70.092 1.00 66.05 37 GLU C N 1
ATOM 6298 C CA . GLU C 1 37 ? 35.454 85.765 69.973 1.00 66.60 37 GLU C CA 1
ATOM 6299 C C . GLU C 1 37 ? 33.944 85.706 70.013 1.00 71.93 37 GLU C C 1
ATOM 6300 O O . GLU C 1 37 ? 33.314 86.450 70.743 1.00 75.16 37 GLU C O 1
ATOM 6306 N N . ALA C 1 38 ? 33.361 84.809 69.233 1.00 74.60 38 ALA C N 1
ATOM 6307 C CA . ALA C 1 38 ? 31.908 84.792 69.045 1.00 75.89 38 ALA C CA 1
ATOM 6308 C C . ALA C 1 38 ? 31.203 83.748 69.865 1.00 74.83 38 ALA C C 1
ATOM 6309 O O . ALA C 1 38 ? 29.992 83.792 69.991 1.00 79.48 38 ALA C O 1
ATOM 6311 N N . HIS C 1 39 ? 31.938 82.787 70.401 1.00 74.04 39 HIS C N 1
ATOM 6312 C CA . HIS C 1 39 ? 31.321 81.593 70.967 1.00 75.80 39 HIS C CA 1
ATOM 6313 C C . HIS C 1 39 ? 31.971 81.290 72.317 1.00 75.90 39 HIS C C 1
ATOM 6314 O O . HIS C 1 39 ? 31.382 81.605 73.381 1.00 77.92 39 HIS C O 1
ATOM 6321 N N . ALA C 1 40 ? 33.168 80.705 72.290 1.00 69.18 40 ALA C N 1
ATOM 6322 C CA . ALA C 1 40 ? 33.973 80.577 73.494 1.00 67.82 40 ALA C CA 1
ATOM 6323 C C . ALA C 1 40 ? 35.432 80.447 73.143 1.00 65.09 40 ALA C C 1
ATOM 6324 O O . ALA C 1 40 ? 35.783 80.098 72.021 1.00 71.28 40 ALA C O 1
ATOM 6326 N N . VAL C 1 41 ? 36.283 80.700 74.122 1.00 63.12 41 VAL C N 1
ATOM 6327 C CA . VAL C 1 41 ? 37.688 80.434 73.992 1.00 60.93 41 VAL C CA 1
ATOM 6328 C C . VAL C 1 41 ? 37.845 78.950 73.673 1.00 60.38 41 VAL C C 1
ATOM 6329 O O . VAL C 1 41 ? 37.343 78.088 74.414 1.00 61.96 41 VAL C O 1
ATOM 6333 N N . GLY C 1 42 ? 38.516 78.639 72.570 1.00 55.29 42 GLY C N 1
ATOM 6334 C CA . GLY C 1 42 ? 38.713 77.229 72.197 1.00 54.21 42 GLY C CA 1
ATOM 6335 C C . GLY C 1 42 ? 37.458 76.654 71.573 1.00 54.01 42 GLY C C 1
ATOM 6336 O O . GLY C 1 42 ? 37.285 75.444 71.487 1.00 50.57 42 GLY C O 1
ATOM 6337 N N . GLY C 1 43 ? 36.598 77.555 71.112 1.00 58.52 43 GLY C N 1
ATOM 6338 C CA . GLY C 1 43 ? 35.303 77.195 70.564 1.00 63.01 43 GLY C CA 1
ATOM 6339 C C . GLY C 1 43 ? 35.361 76.107 69.523 1.00 63.21 43 GLY C C 1
ATOM 6340 O O . GLY C 1 43 ? 34.587 75.162 69.567 1.00 71.65 43 GLY C O 1
ATOM 6341 N N . ASN C 1 44 ? 36.290 76.209 68.595 1.00 63.66 44 ASN C N 1
ATOM 6342 C CA . ASN C 1 44 ? 36.301 75.254 67.474 1.00 62.44 44 ASN C CA 1
ATOM 6343 C C . ASN C 1 44 ? 36.656 73.828 67.836 1.00 58.63 44 ASN C C 1
ATOM 6344 O O . ASN C 1 44 ? 36.372 72.910 67.086 1.00 58.72 44 ASN C O 1
ATOM 6349 N N . TRP C 1 45 ? 37.179 73.655 69.038 1.00 58.31 45 TRP C N 1
ATOM 6350 C CA . TRP C 1 45 ? 37.495 72.348 69.583 1.00 56.47 45 TRP C CA 1
ATOM 6351 C C . TRP C 1 45 ? 36.371 71.765 70.455 1.00 58.11 45 TRP C C 1
ATOM 6352 O O . TRP C 1 45 ? 36.554 70.693 71.046 1.00 58.80 45 TRP C O 1
ATOM 6363 N N . LEU C 1 46 ? 35.230 72.455 70.547 1.00 58.51 46 LEU C N 1
ATOM 6364 C CA . LEU C 1 46 ? 34.085 71.921 71.297 1.00 60.26 46 LEU C CA 1
ATOM 6365 C C . LEU C 1 46 ? 33.017 71.390 70.357 1.00 62.10 46 LEU C C 1
ATOM 6366 O O . LEU C 1 46 ? 32.745 71.990 69.325 1.00 66.17 46 LEU C O 1
ATOM 6371 N N . ALA C 1 47 ? 32.390 70.278 70.716 1.00 62.66 47 ALA C N 1
ATOM 6372 C CA . ALA C 1 47 ? 31.274 69.759 69.937 1.00 63.93 47 ALA C CA 1
ATOM 6373 C C . ALA C 1 47 ? 30.438 70.900 69.382 1.00 64.70 47 ALA C C 1
ATOM 6374 O O . ALA C 1 47 ? 30.134 70.958 68.191 1.00 66.26 47 ALA C O 1
ATOM 6376 N N . SER C 1 48 ? 30.092 71.824 70.265 1.00 65.73 48 SER C N 1
ATOM 6377 C CA . SER C 1 48 ? 29.246 72.957 69.928 1.00 65.96 48 SER C CA 1
ATOM 6378 C C . SER C 1 48 ? 29.797 73.907 68.867 1.00 64.21 48 SER C C 1
ATOM 6379 O O . SER C 1 48 ? 29.068 74.794 68.427 1.00 62.64 48 SER C O 1
ATOM 6382 N N . GLY C 1 49 ? 31.078 73.774 68.498 1.00 60.73 49 GLY C N 1
ATOM 6383 C CA . GLY C 1 49 ? 31.646 74.578 67.422 1.00 58.25 49 GLY C CA 1
ATOM 6384 C C . GLY C 1 49 ? 31.267 74.031 66.054 1.00 58.12 49 GLY C C 1
ATOM 6385 O O . GLY C 1 49 ? 31.238 74.765 65.089 1.00 58.74 49 GLY C O 1
ATOM 6386 N N . GLY C 1 50 ? 31.021 72.730 65.963 1.00 58.89 50 GLY C N 1
ATOM 6387 C CA . GLY C 1 50 ? 30.567 72.095 64.729 1.00 60.07 50 GLY C CA 1
ATOM 6388 C C . GLY C 1 50 ? 31.694 71.459 63.913 1.00 60.47 50 GLY C C 1
ATOM 6389 O O . GLY C 1 50 ? 31.437 70.774 62.904 1.00 61.85 50 GLY C O 1
ATOM 6390 N N . TRP C 1 51 ? 32.938 71.698 64.310 1.00 59.84 51 TRP C N 1
ATOM 6391 C CA . TRP C 1 51 ? 34.086 71.151 63.581 1.00 59.35 51 TRP C CA 1
ATOM 6392 C C . TRP C 1 51 ? 34.405 69.771 64.064 1.00 60.70 51 TRP C C 1
ATOM 6393 O O . TRP C 1 51 ? 35.054 68.996 63.374 1.00 65.03 51 TRP C O 1
ATOM 6404 N N . THR C 1 52 ? 33.943 69.471 65.265 1.00 63.04 52 THR C N 1
ATOM 6405 C CA . THR C 1 52 ? 34.229 68.222 65.909 1.00 61.64 52 THR C CA 1
ATOM 6406 C C . THR C 1 52 ? 33.058 67.807 66.791 1.00 66.64 52 THR C C 1
ATOM 6407 O O . THR C 1 52 ? 32.085 68.565 66.953 1.00 67.23 52 THR C O 1
ATOM 6411 N N . ASP C 1 53 ? 33.136 66.592 67.320 1.00 66.44 53 ASP C N 1
ATOM 6412 C CA . ASP C 1 53 ? 32.223 66.178 68.348 1.00 70.52 53 ASP C CA 1
ATOM 6413 C C . ASP C 1 53 ? 32.862 66.350 69.715 1.00 72.20 53 ASP C C 1
ATOM 6414 O O . ASP C 1 53 ? 32.236 66.020 70.729 1.00 81.84 53 ASP C O 1
ATOM 6419 N N . GLY C 1 54 ? 34.103 66.829 69.760 1.00 66.53 54 GLY C N 1
ATOM 6420 C CA . GLY C 1 54 ? 34.733 67.122 71.043 1.00 63.80 54 GLY C CA 1
ATOM 6421 C C . GLY C 1 54 ? 35.343 65.931 71.738 1.00 61.03 54 GLY C C 1
ATOM 6422 O O . GLY C 1 54 ? 36.145 66.125 72.641 1.00 59.77 54 GLY C O 1
ATOM 6423 N N . ARG C 1 55 ? 34.988 64.723 71.289 1.00 62.92 55 ARG C N 1
ATOM 6424 C CA . ARG C 1 55 ? 35.482 63.432 71.800 1.00 65.82 55 ARG C CA 1
ATOM 6425 C C . ARG C 1 55 ? 36.711 62.898 70.990 1.00 64.50 55 ARG C C 1
ATOM 6426 O O . ARG C 1 55 ? 37.550 62.157 71.500 1.00 64.11 55 ARG C O 1
ATOM 6434 N N . HIS C 1 56 ? 36.793 63.228 69.712 1.00 60.52 56 HIS C N 1
ATOM 6435 C CA . HIS C 1 56 ? 37.901 62.757 68.939 1.00 60.45 56 HIS C CA 1
ATOM 6436 C C . HIS C 1 56 ? 39.174 63.382 69.417 1.00 54.75 56 HIS C C 1
ATOM 6437 O O . HIS C 1 56 ? 39.178 64.510 69.870 1.00 51.08 56 HIS C O 1
ATOM 6444 N N . ARG C 1 57 ? 40.251 62.617 69.293 1.00 55.56 57 ARG C N 1
ATOM 6445 C CA . ARG C 1 57 ? 41.515 62.927 69.940 1.00 56.89 57 ARG C CA 1
ATOM 6446 C C . ARG C 1 57 ? 42.439 63.747 69.090 1.00 54.29 57 ARG C C 1
ATOM 6447 O O . ARG C 1 57 ? 42.393 63.698 67.911 1.00 52.22 57 ARG C O 1
ATOM 6455 N N . LEU C 1 58 ? 43.281 64.527 69.741 1.00 55.45 58 LEU C N 1
ATOM 6456 C CA . LEU C 1 58 ? 44.149 65.465 69.062 1.00 50.10 58 LEU C CA 1
ATOM 6457 C C . LEU C 1 58 ? 45.120 64.715 68.172 1.00 49.80 58 LEU C C 1
ATOM 6458 O O . LEU C 1 58 ? 45.546 63.605 68.475 1.00 49.92 58 LEU C O 1
ATOM 6463 N N . GLY C 1 59 ? 45.452 65.319 67.042 1.00 49.35 59 GLY C N 1
ATOM 6464 C CA . GLY C 1 59 ? 46.224 64.630 66.049 1.00 48.13 59 GLY C CA 1
ATOM 6465 C C . GLY C 1 59 ? 47.677 64.854 66.341 1.00 47.23 59 GLY C C 1
ATOM 6466 O O . GLY C 1 59 ? 48.470 63.992 66.152 1.00 51.92 59 GLY C O 1
ATOM 6467 N N . THR C 1 60 ? 48.040 66.040 66.772 1.00 46.12 60 THR C N 1
ATOM 6468 C CA . THR C 1 60 ? 49.422 66.281 67.075 1.00 45.65 60 THR C CA 1
ATOM 6469 C C . THR C 1 60 ? 49.659 66.087 68.548 1.00 44.38 60 THR C C 1
ATOM 6470 O O . THR C 1 60 ? 48.747 66.148 69.320 1.00 46.82 60 THR C O 1
ATOM 6474 N N . SER C 1 61 ? 50.914 65.921 68.903 1.00 44.08 61 SER C N 1
ATOM 6475 C CA . SER C 1 61 ? 51.379 65.782 70.254 1.00 45.05 61 SER C CA 1
ATOM 6476 C C . SER C 1 61 ? 51.032 67.057 71.060 1.00 45.42 61 SER C C 1
ATOM 6477 O O . SER C 1 61 ? 51.228 68.177 70.575 1.00 47.05 61 SER C O 1
ATOM 6480 N N . PRO C 1 62 ? 50.495 66.887 72.277 1.00 41.80 62 PRO C N 1
ATOM 6481 C CA . PRO C 1 62 ? 49.944 68.022 73.018 1.00 41.43 62 PRO C CA 1
ATOM 6482 C C . PRO C 1 62 ? 51.035 68.930 73.593 1.00 39.09 62 PRO C C 1
ATOM 6483 O O . PRO C 1 62 ? 50.773 70.075 73.939 1.00 39.13 62 PRO C O 1
ATOM 6487 N N . GLU C 1 63 ? 52.265 68.457 73.623 1.00 39.16 63 GLU C N 1
ATOM 6488 C CA . GLU C 1 63 ? 53.367 69.339 73.959 1.00 40.16 63 GLU C CA 1
ATOM 6489 C C . GLU C 1 63 ? 53.487 70.459 72.911 1.00 39.72 63 GLU C C 1
ATOM 6490 O O . GLU C 1 63 ? 53.995 71.528 73.195 1.00 38.92 63 GLU C O 1
ATOM 6496 N N . LYS C 1 64 ? 52.903 70.258 71.737 1.00 42.93 64 LYS C N 1
ATOM 6497 C CA . LYS C 1 64 ? 52.820 71.341 70.721 1.00 42.75 64 LYS C CA 1
ATOM 6498 C C . LYS C 1 64 ? 51.647 72.230 71.029 1.00 41.90 64 LYS C C 1
ATOM 6499 O O . LYS C 1 64 ? 50.520 72.116 70.488 1.00 39.20 64 LYS C O 1
ATOM 6505 N N . ASP C 1 65 ? 51.979 73.157 71.911 1.00 44.40 65 ASP C N 1
ATOM 6506 C CA . ASP C 1 65 ? 50.993 73.971 72.612 1.00 45.24 65 ASP C CA 1
ATOM 6507 C C . ASP C 1 65 ? 51.288 75.431 72.322 1.00 46.15 65 ASP C C 1
ATOM 6508 O O . ASP C 1 65 ? 52.119 75.743 71.457 1.00 47.82 65 ASP C O 1
ATOM 6513 N N . ILE C 1 66 ? 50.576 76.300 73.025 1.00 45.09 66 ILE C N 1
ATOM 6514 C CA . ILE C 1 66 ? 50.631 77.761 72.918 1.00 45.30 66 ILE C CA 1
ATOM 6515 C C . ILE C 1 66 ? 52.027 78.331 72.819 1.00 42.89 66 ILE C C 1
ATOM 6516 O O . ILE C 1 66 ? 52.236 79.357 72.138 1.00 44.91 66 ILE C O 1
ATOM 6521 N N . GLY C 1 67 ? 52.989 77.691 73.463 1.00 41.00 67 GLY C N 1
ATOM 6522 C CA . GLY C 1 67 ? 54.389 78.175 73.421 1.00 43.28 67 GLY C CA 1
ATOM 6523 C C . GLY C 1 67 ? 55.462 77.381 72.638 1.00 42.91 67 GLY C C 1
ATOM 6524 O O . GLY C 1 67 ? 56.622 77.783 72.596 1.00 45.94 67 GLY C O 1
ATOM 6525 N N . PHE C 1 68 ? 55.081 76.295 71.986 1.00 42.13 68 PHE C N 1
ATOM 6526 C CA . PHE C 1 68 ? 56.043 75.319 71.385 1.00 41.39 68 PHE C CA 1
ATOM 6527 C C . PHE C 1 68 ? 56.600 75.942 70.117 1.00 40.05 68 PHE C C 1
ATOM 6528 O O . PHE C 1 68 ? 55.821 76.523 69.365 1.00 42.12 68 PHE C O 1
ATOM 6536 N N . PRO C 1 69 ? 57.902 75.865 69.852 1.00 36.87 69 PRO C N 1
ATOM 6537 C CA . PRO C 1 69 ? 58.851 74.990 70.507 1.00 36.94 69 PRO C CA 1
ATOM 6538 C C . PRO C 1 69 ? 59.706 75.578 71.645 1.00 38.63 69 PRO C C 1
ATOM 6539 O O . PRO C 1 69 ? 60.626 74.912 72.137 1.00 38.56 69 PRO C O 1
ATOM 6543 N N . TYR C 1 70 ? 59.370 76.762 72.130 1.00 41.20 70 TYR C N 1
ATOM 6544 C CA . TYR C 1 70 ? 60.059 77.322 73.300 1.00 43.88 70 TYR C CA 1
ATOM 6545 C C . TYR C 1 70 ? 61.499 77.527 72.912 1.00 45.58 70 TYR C C 1
ATOM 6546 O O . TYR C 1 70 ? 62.424 77.172 73.636 1.00 47.86 70 TYR C O 1
ATOM 6555 N N . HIS C 1 71 ? 61.681 78.148 71.757 1.00 49.49 71 HIS C N 1
ATOM 6556 C CA . HIS C 1 71 ? 63.015 78.363 71.190 1.00 53.00 71 HIS C CA 1
ATOM 6557 C C . HIS C 1 71 ? 63.001 79.646 70.362 1.00 57.75 71 HIS C C 1
ATOM 6558 O O . HIS C 1 71 ? 63.051 79.618 69.134 1.00 51.54 71 HIS C O 1
ATOM 6565 N N . SER C 1 72 ? 62.918 80.769 71.076 1.00 64.51 72 SER C N 1
ATOM 6566 C CA . SER C 1 72 ? 62.866 82.084 70.460 1.00 74.08 72 SER C CA 1
ATOM 6567 C C . SER C 1 72 ? 64.272 82.506 70.006 1.00 80.96 72 SER C C 1
ATOM 6568 O O . SER C 1 72 ? 65.266 82.163 70.654 1.00 85.71 72 SER C O 1
ATOM 6571 N N . THR C 1 73 ? 64.335 83.227 68.884 1.00 84.75 73 THR C N 1
ATOM 6572 C CA . THR C 1 73 ? 65.581 83.743 68.339 1.00 91.84 73 THR C CA 1
ATOM 6573 C C . THR C 1 73 ? 65.468 85.272 68.162 1.00 96.13 73 THR C C 1
ATOM 6574 O O . THR C 1 73 ? 65.828 85.835 67.130 1.00 93.85 73 THR C O 1
ATOM 6578 N N . TRP C 1 74 ? 64.949 85.910 69.208 1.00 102.94 74 TRP C N 1
ATOM 6579 C CA . TRP C 1 74 ? 64.736 87.363 69.302 1.00 111.08 74 TRP C CA 1
ATOM 6580 C C . TRP C 1 74 ? 66.046 88.132 69.388 1.00 117.77 74 TRP C C 1
ATOM 6581 O O . TRP C 1 74 ? 67.102 87.622 69.012 1.00 126.82 74 TRP C O 1
ATOM 6592 N N . ALA C 1 75 ? 65.967 89.370 69.878 1.00 121.85 75 ALA C N 1
ATOM 6593 C CA . ALA C 1 75 ? 67.118 90.020 70.510 1.00 123.71 75 ALA C CA 1
ATOM 6594 C C . ALA C 1 75 ? 67.661 89.074 71.598 1.00 115.97 75 ALA C C 1
ATOM 6595 O O . ALA C 1 75 ? 66.928 88.618 72.493 1.00 96.74 75 ALA C O 1
ATOM 6597 N N . ARG C 1 76 ? 68.959 88.804 71.490 1.00 119.14 76 ARG C N 1
ATOM 6598 C CA . ARG C 1 76 ? 69.561 87.569 72.004 1.00 124.66 76 ARG C CA 1
ATOM 6599 C C . ARG C 1 76 ? 69.553 87.477 73.531 1.00 117.17 76 ARG C C 1
ATOM 6600 O O . ARG C 1 76 ? 69.608 86.370 74.098 1.00 106.42 76 ARG C O 1
ATOM 6608 N N . GLY C 1 77 ? 69.465 88.641 74.175 1.00 110.36 77 GLY C N 1
ATOM 6609 C CA . GLY C 1 77 ? 69.560 88.746 75.621 1.00 107.05 77 GLY C CA 1
ATOM 6610 C C . GLY C 1 77 ? 68.367 88.235 76.410 1.00 100.26 77 GLY C C 1
ATOM 6611 O O . GLY C 1 77 ? 68.481 88.040 77.626 1.00 94.95 77 GLY C O 1
ATOM 6612 N N . HIS C 1 78 ? 67.229 88.008 75.749 1.00 91.63 78 HIS C N 1
ATOM 6613 C CA . HIS C 1 78 ? 66.025 87.576 76.469 1.00 85.54 78 HIS C CA 1
ATOM 6614 C C . HIS C 1 78 ? 65.437 86.245 76.029 1.00 76.82 78 HIS C C 1
ATOM 6615 O O . HIS C 1 78 ? 64.377 85.854 76.514 1.00 74.22 78 HIS C O 1
ATOM 6622 N N . ASN C 1 79 ? 66.098 85.552 75.110 1.00 73.50 79 ASN C N 1
ATOM 6623 C CA . ASN C 1 79 ? 65.475 84.380 74.487 1.00 68.18 79 ASN C CA 1
ATOM 6624 C C . ASN C 1 79 ? 65.233 83.316 75.520 1.00 63.14 79 ASN C C 1
ATOM 6625 O O . ASN C 1 79 ? 64.128 82.853 75.667 1.00 60.66 79 ASN C O 1
ATOM 6630 N N . ARG C 1 80 ? 66.282 82.952 76.244 1.00 62.83 80 ARG C N 1
ATOM 6631 C CA . ARG C 1 80 ? 66.169 81.934 77.270 1.00 60.37 80 ARG C CA 1
ATOM 6632 C C . ARG C 1 80 ? 65.107 82.287 78.299 1.00 56.44 80 ARG C C 1
ATOM 6633 O O . ARG C 1 80 ? 64.434 81.411 78.765 1.00 56.78 80 ARG C O 1
ATOM 6641 N N . GLU C 1 81 ? 64.922 83.554 78.626 1.00 58.26 81 GLU C N 1
ATOM 6642 C CA . GLU C 1 81 ? 63.932 83.932 79.630 1.00 61.92 81 GLU C CA 1
ATOM 6643 C C . GLU C 1 81 ? 62.526 83.891 79.120 1.00 58.75 81 GLU C C 1
ATOM 6644 O O . GLU C 1 81 ? 61.632 83.493 79.840 1.00 57.49 81 GLU C O 1
ATOM 6650 N N . ILE C 1 82 ? 62.331 84.338 77.882 1.00 57.70 82 ILE C N 1
ATOM 6651 C CA . ILE C 1 82 ? 61.045 84.218 77.221 1.00 53.69 82 ILE C CA 1
ATOM 6652 C C . ILE C 1 82 ? 60.588 82.780 77.166 1.00 52.69 82 ILE C C 1
ATOM 6653 O O . ILE C 1 82 ? 59.442 82.495 77.515 1.00 53.84 82 ILE C O 1
ATOM 6658 N N . ASN C 1 83 ? 61.466 81.876 76.727 1.00 50.87 83 ASN C N 1
ATOM 6659 C CA . ASN C 1 83 ? 61.088 80.470 76.627 1.00 50.14 83 ASN C CA 1
ATOM 6660 C C . ASN C 1 83 ? 60.679 79.924 77.965 1.00 51.35 83 ASN C C 1
ATOM 6661 O O . ASN C 1 83 ? 59.734 79.167 78.031 1.00 50.50 83 ASN C O 1
ATOM 6666 N N . GLU C 1 84 ? 61.453 80.234 79.009 1.00 53.44 84 GLU C N 1
ATOM 6667 C CA . GLU C 1 84 ? 61.198 79.682 80.342 1.00 54.22 84 GLU C CA 1
ATOM 6668 C C . GLU C 1 84 ? 59.891 80.214 80.828 1.00 53.67 84 GLU C C 1
ATOM 6669 O O . GLU C 1 84 ? 59.046 79.465 81.281 1.00 54.37 84 GLU C O 1
ATOM 6675 N N . ALA C 1 85 ? 59.723 81.523 80.701 1.00 52.97 85 ALA C N 1
ATOM 6676 C CA . ALA C 1 85 ? 58.526 82.169 81.165 1.00 51.01 85 ALA C CA 1
ATOM 6677 C C . ALA C 1 85 ? 57.334 81.588 80.400 1.00 50.42 85 ALA C C 1
ATOM 6678 O O . ALA C 1 85 ? 56.293 81.349 80.966 1.00 54.15 85 ALA C O 1
ATOM 6680 N N . MET C 1 86 ? 57.503 81.268 79.128 1.00 51.00 86 MET C N 1
ATOM 6681 C CA . MET C 1 86 ? 56.397 80.732 78.329 1.00 48.69 86 MET C CA 1
ATOM 6682 C C . MET C 1 86 ? 56.017 79.332 78.758 1.00 44.65 86 MET C C 1
ATOM 6683 O O . MET C 1 86 ? 54.921 78.914 78.558 1.00 45.32 86 MET C O 1
ATOM 6688 N N . MET C 1 87 ? 56.902 78.601 79.371 1.00 44.02 87 MET C N 1
ATOM 6689 C CA . MET C 1 87 ? 56.522 77.283 79.811 1.00 46.31 87 MET C CA 1
ATOM 6690 C C . MET C 1 87 ? 55.391 77.255 80.874 1.00 48.84 87 MET C C 1
ATOM 6691 O O . MET C 1 87 ? 54.729 76.227 81.056 1.00 48.21 87 MET C O 1
ATOM 6696 N N . ALA C 1 88 ? 55.187 78.370 81.580 1.00 48.88 88 ALA C N 1
ATOM 6697 C CA . ALA C 1 88 ? 54.072 78.469 82.505 1.00 49.12 88 ALA C CA 1
ATOM 6698 C C . ALA C 1 88 ? 52.744 78.169 81.835 1.00 50.44 88 ALA C C 1
ATOM 6699 O O . ALA C 1 88 ? 51.808 77.818 82.552 1.00 53.10 88 ALA C O 1
ATOM 6701 N N . PHE C 1 89 ? 52.643 78.266 80.494 1.00 47.19 89 PHE C N 1
ATOM 6702 C CA . PHE C 1 89 ? 51.326 78.133 79.837 1.00 46.33 89 PHE C CA 1
ATOM 6703 C C . PHE C 1 89 ? 51.210 76.894 78.937 1.00 44.43 89 PHE C C 1
ATOM 6704 O O . PHE C 1 89 ? 50.280 76.760 78.134 1.00 45.23 89 PHE C O 1
ATOM 6712 N N . SER C 1 90 ? 52.152 75.988 79.110 1.00 42.00 90 SER C N 1
ATOM 6713 C CA . SER C 1 90 ? 52.219 74.776 78.368 1.00 41.56 90 SER C CA 1
ATOM 6714 C C . SER C 1 90 ? 51.242 73.718 78.829 1.00 44.41 90 SER C C 1
ATOM 6715 O O . SER C 1 90 ? 50.674 73.761 79.992 1.00 47.12 90 SER C O 1
ATOM 6718 N N . TRP C 1 91 ? 51.028 72.778 77.916 1.00 41.23 91 TRP C N 1
ATOM 6719 C CA . TRP C 1 91 ? 50.191 71.641 78.182 1.00 42.79 91 TRP C CA 1
ATOM 6720 C C . TRP C 1 91 ? 50.630 71.065 79.507 1.00 43.37 91 TRP C C 1
ATOM 6721 O O . TRP C 1 91 ? 49.815 70.820 80.362 1.00 42.88 91 TRP C O 1
ATOM 6732 N N . THR C 1 92 ? 51.933 70.923 79.711 1.00 42.59 92 THR C N 1
ATOM 6733 C CA . THR C 1 92 ? 52.377 70.171 80.855 1.00 43.76 92 THR C CA 1
ATOM 6734 C C . THR C 1 92 ? 52.141 70.908 82.164 1.00 46.00 92 THR C C 1
ATOM 6735 O O . THR C 1 92 ? 51.926 70.280 83.186 1.00 48.92 92 THR C O 1
ATOM 6739 N N . SER C 1 93 ? 52.178 72.231 82.115 1.00 47.07 93 SER C N 1
ATOM 6740 C CA . SER C 1 93 ? 51.931 73.066 83.248 1.00 48.34 93 SER C CA 1
ATOM 6741 C C . SER C 1 93 ? 50.427 73.054 83.648 1.00 50.72 93 SER C C 1
ATOM 6742 O O . SER C 1 93 ? 50.074 73.170 84.822 1.00 55.11 93 SER C O 1
ATOM 6745 N N . PHE C 1 94 ? 49.592 72.996 82.621 1.00 49.06 94 PHE C N 1
ATOM 6746 C CA . PHE C 1 94 ? 48.167 72.741 82.680 1.00 47.20 94 PHE C CA 1
ATOM 6747 C C . PHE C 1 94 ? 47.777 71.457 83.397 1.00 47.72 94 PHE C C 1
ATOM 6748 O O . PHE C 1 94 ? 46.879 71.471 84.218 1.00 48.90 94 PHE C O 1
ATOM 6756 N N . LEU C 1 95 ? 48.401 70.333 83.070 1.00 47.21 95 LEU C N 1
ATOM 6757 C CA . LEU C 1 95 ? 48.098 69.118 83.780 1.00 48.35 95 LEU C CA 1
ATOM 6758 C C . LEU C 1 95 ? 48.611 69.155 85.210 1.00 52.32 95 LEU C C 1
ATOM 6759 O O . LEU C 1 95 ? 47.936 68.651 86.130 1.00 56.54 95 LEU C O 1
ATOM 6764 N N . VAL C 1 96 ? 49.805 69.703 85.411 1.00 52.13 96 VAL C N 1
ATOM 6765 C CA . VAL C 1 96 ? 50.370 69.780 86.769 1.00 51.65 96 VAL C CA 1
ATOM 6766 C C . VAL C 1 96 ? 49.487 70.616 87.631 1.00 54.32 96 VAL C C 1
ATOM 6767 O O . VAL C 1 96 ? 49.156 70.225 88.744 1.00 55.12 96 VAL C O 1
ATOM 6771 N N . GLU C 1 97 ? 49.087 71.785 87.140 1.00 54.63 97 GLU C N 1
ATOM 6772 C CA . GLU C 1 97 ? 48.209 72.584 87.982 1.00 57.90 97 GLU C CA 1
ATOM 6773 C C . GLU C 1 97 ? 46.881 71.868 88.317 1.00 56.85 97 GLU C C 1
ATOM 6774 O O . GLU C 1 97 ? 46.264 72.201 89.275 1.00 57.12 97 GLU C O 1
ATOM 6780 N N . HIS C 1 98 ? 46.433 70.937 87.483 1.00 55.43 98 HIS C N 1
ATOM 6781 C CA . HIS C 1 98 ? 45.177 70.241 87.700 1.00 54.49 98 HIS C CA 1
ATOM 6782 C C . HIS C 1 98 ? 45.386 68.931 88.431 1.00 55.17 98 HIS C C 1
ATOM 6783 O O . HIS C 1 98 ? 44.432 68.266 88.785 1.00 61.33 98 HIS C O 1
ATOM 6790 N N . GLY C 1 99 ? 46.619 68.555 88.698 1.00 53.43 99 GLY C N 1
ATOM 6791 C CA . GLY C 1 99 ? 46.875 67.291 89.396 1.00 53.70 99 GLY C CA 1
ATOM 6792 C C . GLY C 1 99 ? 46.791 66.034 88.524 1.00 53.02 99 GLY C C 1
ATOM 6793 O O . GLY C 1 99 ? 46.714 64.944 89.065 1.00 49.64 99 GLY C O 1
ATOM 6794 N N . THR C 1 100 ? 46.861 66.177 87.188 1.00 51.80 100 THR C N 1
ATOM 6795 C CA . THR C 1 100 ? 46.647 65.045 86.285 1.00 50.85 100 THR C CA 1
ATOM 6796 C C . THR C 1 100 ? 47.929 64.585 85.572 1.00 50.31 100 THR C C 1
ATOM 6797 O O . THR C 1 100 ? 47.918 63.649 84.809 1.00 54.60 100 THR C O 1
ATOM 6801 N N . TYR C 1 101 ? 49.051 65.201 85.897 1.00 48.82 101 TYR C N 1
ATOM 6802 C CA . TYR C 1 101 ? 50.260 65.011 85.173 1.00 45.81 101 TYR C CA 1
ATOM 6803 C C . TYR C 1 101 ? 50.695 63.574 85.352 1.00 46.37 101 TYR C C 1
ATOM 6804 O O . TYR C 1 101 ? 51.019 62.890 84.391 1.00 49.04 101 TYR C O 1
ATOM 6813 N N . ALA C 1 102 ? 50.719 63.103 86.579 1.00 46.31 102 ALA C N 1
ATOM 6814 C CA . ALA C 1 102 ? 51.105 61.738 86.823 1.00 44.86 102 ALA C CA 1
ATOM 6815 C C . ALA C 1 102 ? 50.223 60.752 86.075 1.00 45.53 102 ALA C C 1
ATOM 6816 O O . ALA C 1 102 ? 50.691 59.754 85.516 1.00 48.09 102 ALA C O 1
ATOM 6818 N N . GLU C 1 103 ? 48.944 61.009 86.043 1.00 47.53 103 GLU C N 1
ATOM 6819 C CA . GLU C 1 103 ? 48.052 60.087 85.381 1.00 51.30 103 GLU C CA 1
ATOM 6820 C C . GLU C 1 103 ? 48.328 60.098 83.832 1.00 47.92 103 GLU C C 1
ATOM 6821 O O . GLU C 1 103 ? 48.261 59.060 83.179 1.00 45.06 103 GLU C O 1
ATOM 6827 N N . TRP C 1 104 ? 48.604 61.271 83.281 1.00 45.44 104 TRP C N 1
ATOM 6828 C CA . TRP C 1 104 ? 48.883 61.411 81.844 1.00 46.92 104 TRP C CA 1
ATOM 6829 C C . TRP C 1 104 ? 50.073 60.563 81.460 1.00 45.63 104 TRP C C 1
ATOM 6830 O O . TRP C 1 104 ? 49.991 59.707 80.564 1.00 44.96 104 TRP C O 1
ATOM 6841 N N . ILE C 1 105 ? 51.143 60.724 82.220 1.00 44.76 105 ILE C N 1
ATOM 6842 C CA . ILE C 1 105 ? 52.328 59.919 82.027 1.00 45.18 105 ILE C CA 1
ATOM 6843 C C . ILE C 1 105 ? 52.077 58.423 82.242 1.00 48.54 105 ILE C C 1
ATOM 6844 O O . ILE C 1 105 ? 52.599 57.603 81.484 1.00 51.17 105 ILE C O 1
ATOM 6849 N N . ASP C 1 106 ? 51.327 58.033 83.283 1.00 51.53 106 ASP C N 1
ATOM 6850 C CA . ASP C 1 106 ? 51.133 56.588 83.608 1.00 50.85 106 ASP C CA 1
ATOM 6851 C C . ASP C 1 106 ? 50.192 55.912 82.641 1.00 52.37 106 ASP C C 1
ATOM 6852 O O . ASP C 1 106 ? 50.209 54.727 82.489 1.00 58.34 106 ASP C O 1
ATOM 6857 N N . ARG C 1 107 ? 49.338 56.664 81.987 1.00 54.39 107 ARG C N 1
ATOM 6858 C CA . ARG C 1 107 ? 48.479 56.078 80.997 1.00 55.37 107 ARG C CA 1
ATOM 6859 C C . ARG C 1 107 ? 49.152 56.127 79.642 1.00 54.08 107 ARG C C 1
ATOM 6860 O O . ARG C 1 107 ? 48.491 55.839 78.652 1.00 55.26 107 ARG C O 1
ATOM 6868 N N . GLY C 1 108 ? 50.408 56.589 79.589 1.00 50.19 108 GLY C N 1
ATOM 6869 C CA . GLY C 1 108 ? 51.218 56.496 78.410 1.00 49.13 108 GLY C CA 1
ATOM 6870 C C . GLY C 1 108 ? 50.982 57.689 77.482 1.00 50.66 108 GLY C C 1
ATOM 6871 O O . GLY C 1 108 ? 50.919 57.551 76.256 1.00 43.79 108 GLY C O 1
ATOM 6872 N N . ARG C 1 109 ? 50.812 58.847 78.099 1.00 48.49 109 ARG C N 1
ATOM 6873 C CA . ARG C 1 109 ? 50.646 60.082 77.386 1.00 49.88 109 ARG C CA 1
ATOM 6874 C C . ARG C 1 109 ? 49.542 60.062 76.365 1.00 51.17 109 ARG C C 1
ATOM 6875 O O . ARG C 1 109 ? 49.742 60.475 75.224 1.00 51.61 109 ARG C O 1
ATOM 6883 N N . PRO C 1 110 ? 48.342 59.682 76.784 1.00 51.91 110 PRO C N 1
ATOM 6884 C CA . PRO C 1 110 ? 47.344 59.593 75.761 1.00 52.36 110 PRO C CA 1
ATOM 6885 C C . PRO C 1 110 ? 47.078 60.974 75.152 1.00 53.81 110 PRO C C 1
ATOM 6886 O O . PRO C 1 110 ? 47.318 62.009 75.782 1.00 49.46 110 PRO C O 1
ATOM 6890 N N . SER C 1 111 ? 46.606 60.987 73.914 1.00 58.50 111 SER C N 1
ATOM 6891 C CA . SER C 1 111 ? 46.289 62.235 73.269 1.00 54.86 111 SER C CA 1
ATOM 6892 C C . SER C 1 111 ? 44.910 62.689 73.679 1.00 53.10 111 SER C C 1
ATOM 6893 O O . SER C 1 111 ? 43.958 61.923 73.630 1.00 53.43 111 SER C O 1
ATOM 6896 N N . PRO C 1 112 ? 44.791 63.961 74.013 1.00 47.56 112 PRO C N 1
ATOM 6897 C CA . PRO C 1 112 ? 43.599 64.454 74.620 1.00 48.95 112 PRO C CA 1
ATOM 6898 C C . PRO C 1 112 ? 42.488 64.616 73.638 1.00 51.28 112 PRO C C 1
ATOM 6899 O O . PRO C 1 112 ? 42.691 64.910 72.458 1.00 53.40 112 PRO C O 1
ATOM 6903 N N . GLN C 1 113 ? 41.290 64.486 74.149 1.00 53.71 113 GLN C N 1
ATOM 6904 C CA . GLN C 1 113 ? 40.151 64.765 73.347 1.00 54.95 113 GLN C CA 1
ATOM 6905 C C . GLN C 1 113 ? 40.112 66.240 72.981 1.00 54.04 113 GLN C C 1
ATOM 6906 O O . GLN C 1 113 ? 40.664 67.086 73.692 1.00 54.75 113 GLN C O 1
ATOM 6912 N N . HIS C 1 114 ? 39.493 66.560 71.851 1.00 53.32 114 HIS C N 1
ATOM 6913 C CA . HIS C 1 114 ? 39.331 67.961 71.516 1.00 53.96 114 HIS C CA 1
ATOM 6914 C C . HIS C 1 114 ? 38.729 68.774 72.661 1.00 55.30 114 HIS C C 1
ATOM 6915 O O . HIS C 1 114 ? 39.218 69.887 72.912 1.00 54.92 114 HIS C O 1
ATOM 6922 N N . HIS C 1 115 ? 37.729 68.236 73.385 1.00 55.48 115 HIS C N 1
ATOM 6923 C CA . HIS C 1 115 ? 37.118 69.065 74.432 1.00 58.23 115 HIS C CA 1
ATOM 6924 C C . HIS C 1 115 ? 38.159 69.376 75.504 1.00 54.20 115 HIS C C 1
ATOM 6925 O O . HIS C 1 115 ? 38.221 70.479 75.977 1.00 54.34 115 HIS C O 1
ATOM 6932 N N . VAL C 1 116 ? 39.040 68.443 75.809 1.00 53.82 116 VAL C N 1
ATOM 6933 C CA . VAL C 1 116 ? 40.080 68.686 76.797 1.00 53.21 116 VAL C CA 1
ATOM 6934 C C . VAL C 1 116 ? 41.048 69.724 76.363 1.00 53.85 116 VAL C C 1
ATOM 6935 O O . VAL C 1 116 ? 41.484 70.530 77.178 1.00 57.10 116 VAL C O 1
ATOM 6939 N N . TRP C 1 117 ? 41.385 69.722 75.071 1.00 52.54 117 TRP C N 1
ATOM 6940 C CA . TRP C 1 117 ? 42.227 70.756 74.498 1.00 49.37 117 TRP C CA 1
ATOM 6941 C C . TRP C 1 117 ? 41.513 72.081 74.584 1.00 49.08 117 TRP C C 1
ATOM 6942 O O . TRP C 1 117 ? 42.107 73.094 74.953 1.00 50.87 117 TRP C O 1
ATOM 6953 N N . ALA C 1 118 ? 40.225 72.102 74.295 1.00 50.07 118 ALA C N 1
ATOM 6954 C CA . ALA C 1 118 ? 39.452 73.316 74.612 1.00 52.08 118 ALA C CA 1
ATOM 6955 C C . ALA C 1 118 ? 39.688 73.752 76.044 1.00 53.55 118 ALA C C 1
ATOM 6956 O O . ALA C 1 118 ? 39.759 74.935 76.348 1.00 57.13 118 ALA C O 1
ATOM 6958 N N . LYS C 1 119 ? 39.787 72.807 76.950 1.00 56.85 119 LYS C N 1
ATOM 6959 C CA . LYS C 1 119 ? 39.992 73.184 78.357 1.00 61.00 119 LYS C CA 1
ATOM 6960 C C . LYS C 1 119 ? 41.412 73.680 78.594 1.00 55.75 119 LYS C C 1
ATOM 6961 O O . LYS C 1 119 ? 41.625 74.555 79.418 1.00 54.46 119 LYS C O 1
ATOM 6967 N N . TYR C 1 120 ? 42.376 73.153 77.850 1.00 52.37 120 TYR C N 1
ATOM 6968 C CA . TYR C 1 120 ? 43.746 73.649 77.944 1.00 49.52 120 TYR C CA 1
ATOM 6969 C C . TYR C 1 120 ? 43.796 75.126 77.515 1.00 50.04 120 TYR C C 1
ATOM 6970 O O . TYR C 1 120 ? 44.448 75.958 78.166 1.00 49.84 120 TYR C O 1
ATOM 6979 N N . LEU C 1 121 ? 43.084 75.460 76.432 1.00 50.47 121 LEU C N 1
ATOM 6980 C CA . LEU C 1 121 ? 43.102 76.831 75.892 1.00 50.82 121 LEU C CA 1
ATOM 6981 C C . LEU C 1 121 ? 42.354 77.821 76.817 1.00 53.82 121 LEU C C 1
ATOM 6982 O O . LEU C 1 121 ? 42.795 78.946 77.032 1.00 57.24 121 LEU C O 1
ATOM 6987 N N . GLN C 1 122 ? 41.204 77.420 77.316 1.00 53.09 122 GLN C N 1
ATOM 6988 C CA . GLN C 1 122 ? 40.478 78.265 78.253 1.00 57.37 122 GLN C CA 1
ATOM 6989 C C . GLN C 1 122 ? 41.342 78.519 79.494 1.00 58.74 122 GLN C C 1
ATOM 6990 O O . GLN C 1 122 ? 41.552 79.664 79.858 1.00 61.34 122 GLN C O 1
ATOM 6996 N N . TRP C 1 123 ? 41.908 77.466 80.083 1.00 57.23 123 TRP C N 1
ATOM 6997 C CA . TRP C 1 123 ? 42.938 77.637 81.102 1.00 56.50 123 TRP C CA 1
ATOM 6998 C C . TRP C 1 123 ? 44.048 78.603 80.688 1.00 56.08 123 TRP C C 1
ATOM 6999 O O . TRP C 1 123 ? 44.376 79.513 81.425 1.00 56.81 123 TRP C O 1
ATOM 7010 N N . VAL C 1 124 ? 44.635 78.440 79.510 1.00 53.86 124 VAL C N 1
ATOM 7011 C CA . VAL C 1 124 ? 45.662 79.420 79.130 1.00 55.00 124 VAL C CA 1
ATOM 7012 C C . VAL C 1 124 ? 45.098 80.852 79.197 1.00 54.41 124 VAL C C 1
ATOM 7013 O O . VAL C 1 124 ? 45.737 81.728 79.731 1.00 56.24 124 VAL C O 1
ATOM 7017 N N . ALA C 1 125 ? 43.899 81.060 78.664 1.00 55.36 125 ALA C N 1
ATOM 7018 C CA . ALA C 1 125 ? 43.237 82.392 78.611 1.00 59.42 125 ALA C CA 1
ATOM 7019 C C . ALA C 1 125 ? 43.116 83.079 79.980 1.00 62.69 125 ALA C C 1
ATOM 7020 O O . ALA C 1 125 ? 43.444 84.257 80.124 1.00 66.57 125 ALA C O 1
ATOM 7022 N N . ARG C 1 126 ? 42.613 82.341 80.954 1.00 64.17 126 ARG C N 1
ATOM 7023 C CA . ARG C 1 126 ? 42.692 82.721 82.362 1.00 69.62 126 ARG C CA 1
ATOM 7024 C C . ARG C 1 126 ? 44.108 83.090 82.850 1.00 66.77 126 ARG C C 1
ATOM 7025 O O . ARG C 1 126 ? 44.317 84.167 83.400 1.00 66.61 126 ARG C O 1
ATOM 7033 N N . LYS C 1 127 ? 45.080 82.219 82.637 1.00 64.64 127 LYS C N 1
ATOM 7034 C CA . LYS C 1 127 ? 46.430 82.466 83.169 1.00 66.31 127 LYS C CA 1
ATOM 7035 C C . LYS C 1 127 ? 47.141 83.705 82.618 1.00 65.41 127 LYS C C 1
ATOM 7036 O O . LYS C 1 127 ? 48.095 84.204 83.241 1.00 63.39 127 LYS C O 1
ATOM 7042 N N . ILE C 1 128 ? 46.670 84.228 81.485 1.00 63.89 128 ILE C N 1
ATOM 7043 C CA . ILE C 1 128 ? 47.212 85.470 80.975 1.00 65.71 128 ILE C CA 1
ATOM 7044 C C . ILE C 1 128 ? 46.222 86.629 81.001 1.00 68.39 128 ILE C C 1
ATOM 7045 O O . ILE C 1 128 ? 46.490 87.668 80.394 1.00 71.48 128 ILE C O 1
ATOM 7050 N N . ASP C 1 129 ? 45.078 86.454 81.655 1.00 69.29 129 ASP C N 1
ATOM 7051 C CA . ASP C 1 129 ? 44.058 87.499 81.699 1.00 75.32 129 ASP C CA 1
ATOM 7052 C C . ASP C 1 129 ? 43.854 88.158 80.325 1.00 71.27 129 ASP C C 1
ATOM 7053 O O . ASP C 1 129 ? 44.037 89.361 80.094 1.00 67.15 129 ASP C O 1
ATOM 7058 N N . LEU C 1 130 ? 43.474 87.283 79.416 1.00 72.30 130 LEU C N 1
ATOM 7059 C CA . LEU C 1 130 ? 43.279 87.610 78.025 1.00 71.85 130 LEU C CA 1
ATOM 7060 C C . LEU C 1 130 ? 42.079 88.530 77.932 1.00 76.57 130 LEU C C 1
ATOM 7061 O O . LEU C 1 130 ? 40.989 88.193 78.395 1.00 80.07 130 LEU C O 1
ATOM 7066 N N . GLU C 1 131 ? 42.286 89.702 77.350 1.00 79.75 131 GLU C N 1
ATOM 7067 C CA . GLU C 1 131 ? 41.188 90.610 77.082 1.00 81.04 131 GLU C CA 1
ATOM 7068 C C . GLU C 1 131 ? 40.420 90.008 75.943 1.00 77.84 131 GLU C C 1
ATOM 7069 O O . GLU C 1 131 ? 40.985 89.725 74.913 1.00 77.00 131 GLU C O 1
ATOM 7075 N N . LEU C 1 132 ? 39.127 89.830 76.137 1.00 77.81 132 LEU C N 1
ATOM 7076 C CA . LEU C 1 132 ? 38.360 88.877 75.373 1.00 74.97 132 LEU C CA 1
ATOM 7077 C C . LEU C 1 132 ? 36.956 89.416 75.117 1.00 81.02 132 LEU C C 1
ATOM 7078 O O . LEU C 1 132 ? 36.032 89.171 75.885 1.00 90.97 132 LEU C O 1
ATOM 7083 N N . VAL C 1 133 ? 36.799 90.173 74.050 1.00 78.25 133 VAL C N 1
ATOM 7084 C CA . VAL C 1 133 ? 35.494 90.651 73.635 1.00 78.29 133 VAL C CA 1
ATOM 7085 C C . VAL C 1 133 ? 34.645 89.492 73.104 1.00 77.68 133 VAL C C 1
ATOM 7086 O O . VAL C 1 133 ? 35.036 88.818 72.162 1.00 79.62 133 VAL C O 1
ATOM 7090 N N . LEU C 1 134 ? 33.479 89.275 73.698 1.00 79.57 134 LEU C N 1
ATOM 7091 C CA . LEU C 1 134 ? 32.561 88.223 73.263 1.00 81.29 134 LEU C CA 1
ATOM 7092 C C . LEU C 1 134 ? 31.621 88.727 72.187 1.00 83.56 134 LEU C C 1
ATOM 7093 O O . LEU C 1 134 ? 30.580 89.303 72.493 1.00 90.23 134 LEU C O 1
ATOM 7098 N N . GLY C 1 135 ? 32.003 88.545 70.924 1.00 81.39 135 GLY C N 1
ATOM 7099 C CA . GLY C 1 135 ? 31.090 88.801 69.822 1.00 81.69 135 GLY C CA 1
ATOM 7100 C C . GLY C 1 135 ? 31.565 88.293 68.482 1.00 81.32 135 GLY C C 1
ATOM 7101 O O . GLY C 1 135 ? 32.626 87.703 68.378 1.00 75.72 135 GLY C O 1
ATOM 7102 N N . LYS C 1 136 ? 30.752 88.534 67.459 1.00 84.56 136 LYS C N 1
ATOM 7103 C CA . LYS C 1 136 ? 31.015 88.059 66.120 1.00 84.31 136 LYS C CA 1
ATOM 7104 C C . LYS C 1 136 ? 31.522 89.241 65.325 1.00 84.13 136 LYS C C 1
ATOM 7105 O O . LYS C 1 136 ? 30.821 90.224 65.140 1.00 89.95 136 LYS C O 1
ATOM 7111 N N . VAL C 1 137 ? 32.764 89.164 64.889 1.00 79.51 137 VAL C N 1
ATOM 7112 C CA . VAL C 1 137 ? 33.286 90.152 63.979 1.00 78.48 137 VAL C CA 1
ATOM 7113 C C . VAL C 1 137 ? 32.412 90.100 62.730 1.00 81.05 137 VAL C C 1
ATOM 7114 O O . VAL C 1 137 ? 32.214 89.040 62.115 1.00 81.49 137 VAL C O 1
ATOM 7118 N N . ARG C 1 138 ? 31.875 91.255 62.374 1.00 82.94 138 ARG C N 1
ATOM 7119 C CA . ARG C 1 138 ? 30.938 91.374 61.260 1.00 84.93 138 ARG C CA 1
ATOM 7120 C C . ARG C 1 138 ? 31.603 91.946 60.044 1.00 81.37 138 ARG C C 1
ATOM 7121 O O . ARG C 1 138 ? 31.338 91.486 58.948 1.00 81.58 138 ARG C O 1
ATOM 7129 N N . THR C 1 139 ? 32.452 92.950 60.234 1.00 81.08 139 THR C N 1
ATOM 7130 C CA . THR C 1 139 ? 33.044 93.667 59.121 1.00 82.18 139 THR C CA 1
ATOM 7131 C C . THR C 1 139 ? 34.402 94.223 59.500 1.00 82.34 139 THR C C 1
ATOM 7132 O O . THR C 1 139 ? 34.598 94.655 60.618 1.00 85.08 139 THR C O 1
ATOM 7136 N N . ILE C 1 140 ? 35.337 94.209 58.555 1.00 83.73 140 ILE C N 1
ATOM 7137 C CA . ILE C 1 140 ? 36.704 94.667 58.787 1.00 84.98 140 ILE C CA 1
ATOM 7138 C C . ILE C 1 140 ? 36.988 95.841 57.870 1.00 86.42 140 ILE C C 1
ATOM 7139 O O . ILE C 1 140 ? 36.706 95.757 56.670 1.00 86.19 140 ILE C O 1
ATOM 7144 N N . ARG C 1 141 ? 37.561 96.915 58.418 1.00 89.31 141 ARG C N 1
ATOM 7145 C CA . ARG C 1 141 ? 37.942 98.077 57.611 1.00 95.66 141 ARG C CA 1
ATOM 7146 C C . ARG C 1 141 ? 39.257 98.713 58.019 1.00 91.74 141 ARG C C 1
ATOM 7147 O O . ARG C 1 141 ? 39.577 98.803 59.194 1.00 91.18 141 ARG C O 1
ATOM 7155 N N . GLN C 1 142 ? 40.006 99.177 57.026 1.00 92.00 142 GLN C N 1
ATOM 7156 C CA . GLN C 1 142 ? 41.115 100.098 57.262 1.00 93.66 142 GLN C CA 1
ATOM 7157 C C . GLN C 1 142 ? 40.608 101.509 57.576 1.00 91.90 142 GLN C C 1
ATOM 7158 O O . GLN C 1 142 ? 41.385 102.385 57.947 1.00 88.81 142 GLN C O 1
ATOM 7164 N N . GLY C 1 150 ? 46.188 101.475 60.702 1.00 85.51 150 GLY C N 1
ATOM 7165 C CA . GLY C 1 150 ? 45.114 101.095 61.616 1.00 85.58 150 GLY C CA 1
ATOM 7166 C C . GLY C 1 150 ? 44.055 100.184 61.010 1.00 81.92 150 GLY C C 1
ATOM 7167 O O . GLY C 1 150 ? 44.149 99.766 59.858 1.00 82.13 150 GLY C O 1
ATOM 7168 N N . TRP C 1 151 ? 43.049 99.875 61.819 1.00 78.27 151 TRP C N 1
ATOM 7169 C CA . TRP C 1 151 ? 41.961 98.975 61.454 1.00 75.11 151 TRP C CA 1
ATOM 7170 C C . TRP C 1 151 ? 40.744 99.387 62.275 1.00 76.90 151 TRP C C 1
ATOM 7171 O O . TRP C 1 151 ? 40.902 99.961 63.326 1.00 74.00 151 TRP C O 1
ATOM 7182 N N . SER C 1 152 ? 39.539 99.106 61.793 1.00 80.72 152 SER C N 1
ATOM 7183 C CA . SER C 1 152 ? 38.307 99.350 62.556 1.00 83.87 152 SER C CA 1
ATOM 7184 C C . SER C 1 152 ? 37.377 98.183 62.266 1.00 83.62 152 SER C C 1
ATOM 7185 O O . SER C 1 152 ? 37.060 97.926 61.092 1.00 82.37 152 SER C O 1
ATOM 7188 N N . VAL C 1 153 ? 36.959 97.458 63.304 1.00 80.89 153 VAL C N 1
ATOM 7189 C CA . VAL C 1 153 ? 36.166 96.259 63.074 1.00 79.49 153 VAL C CA 1
ATOM 7190 C C . VAL C 1 153 ? 34.866 96.309 63.852 1.00 82.48 153 VAL C C 1
ATOM 7191 O O . VAL C 1 153 ? 34.847 96.645 65.038 1.00 84.88 153 VAL C O 1
ATOM 7195 N N . GLU C 1 154 ? 33.771 95.985 63.178 1.00 84.11 154 GLU C N 1
ATOM 7196 C CA . GLU C 1 154 ? 32.469 96.106 63.797 1.00 88.92 154 GLU C CA 1
ATOM 7197 C C . GLU C 1 154 ? 32.063 94.748 64.288 1.00 85.74 154 GLU C C 1
ATOM 7198 O O . GLU C 1 154 ? 31.959 93.828 63.520 1.00 85.16 154 GLU C O 1
ATOM 7204 N N . VAL C 1 155 ? 31.853 94.653 65.591 1.00 88.08 155 VAL C N 1
ATOM 7205 C CA . VAL C 1 155 ? 31.490 93.419 66.272 1.00 88.74 155 VAL C CA 1
ATOM 7206 C C . VAL C 1 155 ? 30.003 93.457 66.594 1.00 90.77 155 VAL C C 1
ATOM 7207 O O . VAL C 1 155 ? 29.423 94.532 66.670 1.00 96.63 155 VAL C O 1
ATOM 7211 N N . ALA C 1 156 ? 29.393 92.292 66.783 1.00 91.89 156 ALA C N 1
ATOM 7212 C CA . ALA C 1 156 ? 27.991 92.190 67.186 1.00 98.24 156 ALA C CA 1
ATOM 7213 C C . ALA C 1 156 ? 27.817 91.140 68.281 1.00 104.17 156 ALA C C 1
ATOM 7214 O O . ALA C 1 156 ? 28.190 89.982 68.066 1.00 103.72 156 ALA C O 1
ATOM 7216 N N . GLY C 1 157 ? 27.265 91.534 69.437 1.00 109.48 157 GLY C N 1
ATOM 7217 C CA . GLY C 1 157 ? 26.871 90.586 70.494 1.00 112.55 157 GLY C CA 1
ATOM 7218 C C . GLY C 1 157 ? 25.470 90.018 70.262 1.00 123.04 157 GLY C C 1
ATOM 7219 O O . GLY C 1 157 ? 24.840 90.307 69.236 1.00 127.09 157 GLY C O 1
ATOM 7220 N N . ALA C 1 158 ? 24.972 89.238 71.228 1.00 130.23 158 ALA C N 1
ATOM 7221 C CA . ALA C 1 158 ? 23.688 88.504 71.109 1.00 130.31 158 ALA C CA 1
ATOM 7222 C C . ALA C 1 158 ? 23.698 87.514 69.944 1.00 129.44 158 ALA C C 1
ATOM 7223 O O . ALA C 1 158 ? 24.756 87.026 69.537 1.00 122.11 158 ALA C O 1
ATOM 7225 N N . GLY C 1 160 ? 23.547 92.225 72.452 1.00 110.91 160 GLY C N 1
ATOM 7226 C CA . GLY C 1 160 ? 23.617 93.532 71.831 1.00 111.12 160 GLY C CA 1
ATOM 7227 C C . GLY C 1 160 ? 23.312 93.456 70.351 1.00 111.54 160 GLY C C 1
ATOM 7228 O O . GLY C 1 160 ? 22.503 92.629 69.912 1.00 108.30 160 GLY C O 1
ATOM 7229 N N . ALA C 1 161 ? 23.950 94.345 69.590 1.00 113.99 161 ALA C N 1
ATOM 7230 C CA . ALA C 1 161 ? 23.942 94.277 68.123 1.00 112.17 161 ALA C CA 1
ATOM 7231 C C . ALA C 1 161 ? 25.178 94.870 67.428 1.00 111.56 161 ALA C C 1
ATOM 7232 O O . ALA C 1 161 ? 25.555 94.363 66.372 1.00 112.47 161 ALA C O 1
ATOM 7234 N N . THR C 1 162 ? 25.807 95.926 67.962 1.00 110.31 162 THR C N 1
ATOM 7235 C CA . THR C 1 162 ? 27.024 96.458 67.308 1.00 107.61 162 THR C CA 1
ATOM 7236 C C . THR C 1 162 ? 27.949 97.396 68.085 1.00 108.22 162 THR C C 1
ATOM 7237 O O . THR C 1 162 ? 27.520 98.178 68.915 1.00 110.05 162 THR C O 1
ATOM 7241 N N . THR C 1 163 ? 29.238 97.299 67.759 1.00 108.64 163 THR C N 1
ATOM 7242 C CA . THR C 1 163 ? 30.274 98.208 68.255 1.00 110.40 163 THR C CA 1
ATOM 7243 C C . THR C 1 163 ? 31.487 98.187 67.315 1.00 101.67 163 THR C C 1
ATOM 7244 O O . THR C 1 163 ? 31.758 97.175 66.700 1.00 102.72 163 THR C O 1
ATOM 7248 N N . GLU C 1 164 ? 32.204 99.302 67.216 1.00 99.69 164 GLU C N 1
ATOM 7249 C CA . GLU C 1 164 ? 33.438 99.388 66.436 1.00 97.95 164 GLU C CA 1
ATOM 7250 C C . GLU C 1 164 ? 34.636 99.339 67.392 1.00 97.15 164 GLU C C 1
ATOM 7251 O O . GLU C 1 164 ? 34.557 99.873 68.508 1.00 96.72 164 GLU C O 1
ATOM 7257 N N . LEU C 1 165 ? 35.724 98.684 66.953 1.00 92.32 165 LEU C N 1
ATOM 7258 C CA . LEU C 1 165 ? 36.988 98.603 67.700 1.00 89.25 165 LEU C CA 1
ATOM 7259 C C . LEU C 1 165 ? 38.149 99.000 66.801 1.00 87.56 165 LEU C C 1
ATOM 7260 O O . LEU C 1 165 ? 38.252 98.495 65.674 1.00 84.67 165 LEU C O 1
ATOM 7265 N N . GLU C 1 166 ? 39.030 99.875 67.291 1.00 87.98 166 GLU C N 1
ATOM 7266 C CA . GLU C 1 166 ? 40.223 100.267 66.530 1.00 87.07 166 GLU C CA 1
ATOM 7267 C C . GLU C 1 166 ? 41.471 99.514 67.013 1.00 86.84 166 GLU C C 1
ATOM 7268 O O . GLU C 1 166 ? 41.632 99.271 68.199 1.00 82.63 166 GLU C O 1
ATOM 7274 N N . ALA C 1 167 ? 42.338 99.133 66.070 1.00 87.02 167 ALA C N 1
ATOM 7275 C CA . ALA C 1 167 ? 43.609 98.483 66.386 1.00 85.73 167 ALA C CA 1
ATOM 7276 C C . ALA C 1 167 ? 44.678 98.798 65.335 1.00 87.30 167 ALA C C 1
ATOM 7277 O O . ALA C 1 167 ? 44.362 99.009 64.162 1.00 87.80 167 ALA C O 1
ATOM 7279 N N . ASP C 1 168 ? 45.944 98.789 65.754 1.00 88.16 168 ASP C N 1
ATOM 7280 C CA . ASP C 1 168 ? 47.071 99.011 64.840 1.00 86.44 168 ASP C CA 1
ATOM 7281 C C . ASP C 1 168 ? 47.301 97.814 63.952 1.00 81.16 168 ASP C C 1
ATOM 7282 O O . ASP C 1 168 ? 47.464 97.947 62.737 1.00 82.54 168 ASP C O 1
ATOM 7287 N N . GLY C 1 169 ? 47.331 96.641 64.571 1.00 81.43 169 GLY C N 1
ATOM 7288 C CA . GLY C 1 169 ? 47.458 95.374 63.842 1.00 77.71 169 GLY C CA 1
ATOM 7289 C C . GLY C 1 169 ? 46.178 94.556 63.932 1.00 74.52 169 GLY C C 1
ATOM 7290 O O . GLY C 1 169 ? 45.361 94.767 64.850 1.00 71.00 169 GLY C O 1
ATOM 7291 N N . LEU C 1 170 ? 46.007 93.630 62.982 1.00 67.84 170 LEU C N 1
ATOM 7292 C CA . LEU C 1 170 ? 44.873 92.716 62.990 1.00 67.47 170 LEU C CA 1
ATOM 7293 C C . LEU C 1 170 ? 45.283 91.321 62.532 1.00 67.58 170 LEU C C 1
ATOM 7294 O O . LEU C 1 170 ? 45.819 91.170 61.422 1.00 72.67 170 LEU C O 1
ATOM 7299 N N . MET C 1 171 ? 45.032 90.309 63.368 1.00 63.21 171 MET C N 1
ATOM 7300 C CA . MET C 1 171 ? 45.306 88.926 63.018 1.00 58.15 171 MET C CA 1
ATOM 7301 C C . MET C 1 171 ? 44.020 88.197 62.809 1.00 57.62 171 MET C C 1
ATOM 7302 O O . MET C 1 171 ? 43.087 88.375 63.545 1.00 61.43 171 MET C O 1
ATOM 7307 N N . ILE C 1 172 ? 43.992 87.361 61.793 1.00 59.01 172 ILE C N 1
ATOM 7308 C CA . ILE C 1 172 ? 42.848 86.546 61.467 1.00 57.70 172 ILE C CA 1
ATOM 7309 C C . ILE C 1 172 ? 43.208 85.136 61.846 1.00 57.52 172 ILE C C 1
ATOM 7310 O O . ILE C 1 172 ? 44.323 84.670 61.555 1.00 52.44 172 ILE C O 1
ATOM 7315 N N . THR C 1 173 ? 42.258 84.452 62.490 1.00 58.70 173 THR C N 1
ATOM 7316 C CA . THR C 1 173 ? 42.457 83.053 62.889 1.00 56.64 173 THR C CA 1
ATOM 7317 C C . THR C 1 173 ? 41.208 82.271 62.599 1.00 55.77 173 THR C C 1
ATOM 7318 O O . THR C 1 173 ? 40.193 82.832 62.226 1.00 55.77 173 THR C O 1
ATOM 7322 N N . GLY C 1 174 ? 41.324 80.964 62.705 1.00 56.58 174 GLY C N 1
ATOM 7323 C CA . GLY C 1 174 ? 40.195 80.083 62.516 1.00 59.64 174 GLY C CA 1
ATOM 7324 C C . GLY C 1 174 ? 40.043 79.653 61.086 1.00 59.28 174 GLY C C 1
ATOM 7325 O O . GLY C 1 174 ? 40.420 80.406 60.174 1.00 64.95 174 GLY C O 1
ATOM 7326 N N . PRO C 1 175 ? 39.440 78.472 60.867 1.00 55.30 175 PRO C N 1
ATOM 7327 C CA . PRO C 1 175 ? 39.353 77.863 59.559 1.00 57.13 175 PRO C CA 1
ATOM 7328 C C . PRO C 1 175 ? 38.097 78.210 58.790 1.00 58.13 175 PRO C C 1
ATOM 7329 O O . PRO C 1 175 ? 37.807 77.580 57.774 1.00 63.02 175 PRO C O 1
ATOM 7333 N N . GLY C 1 176 ? 37.363 79.204 59.251 1.00 59.63 176 GLY C N 1
ATOM 7334 C CA . GLY C 1 176 ? 36.093 79.540 58.648 1.00 60.86 176 GLY C CA 1
ATOM 7335 C C . GLY C 1 176 ? 34.960 78.997 59.476 1.00 63.20 176 GLY C C 1
ATOM 7336 O O . GLY C 1 176 ? 35.142 78.682 60.641 1.00 64.80 176 GLY C O 1
ATOM 7337 N N . GLN C 1 177 ? 33.789 78.913 58.864 1.00 67.30 177 GLN C N 1
ATOM 7338 C CA . GLN C 1 177 ? 32.556 78.575 59.545 1.00 70.79 177 GLN C CA 1
ATOM 7339 C C . GLN C 1 177 ? 32.294 77.098 59.284 1.00 70.37 177 GLN C C 1
ATOM 7340 O O . GLN C 1 177 ? 32.574 76.621 58.205 1.00 67.91 177 GLN C O 1
ATOM 7346 N N . SER C 1 178 ? 31.796 76.386 60.299 1.00 70.35 178 SER C N 1
ATOM 7347 C CA . SER C 1 178 ? 31.657 74.934 60.271 1.00 69.98 178 SER C CA 1
ATOM 7348 C C . SER C 1 178 ? 30.369 74.510 59.607 1.00 75.26 178 SER C C 1
ATOM 7349 O O . SER C 1 178 ? 30.137 73.316 59.376 1.00 72.26 178 SER C O 1
ATOM 7352 N N . THR C 1 179 ? 29.512 75.499 59.351 1.00 68.62 179 THR C N 1
ATOM 7353 C CA . THR C 1 179 ? 28.169 75.296 58.811 1.00 70.38 179 THR C CA 1
ATOM 7354 C C . THR C 1 179 ? 28.105 75.440 57.274 1.00 74.45 179 THR C C 1
ATOM 7355 O O . THR C 1 179 ? 27.050 75.216 56.678 1.00 74.68 179 THR C O 1
ATOM 7359 N N . LYS C 1 180 ? 29.234 75.786 56.648 1.00 75.66 180 LYS C N 1
ATOM 7360 C CA . LYS C 1 180 ? 29.302 76.181 55.229 1.00 77.80 180 LYS C CA 1
ATOM 7361 C C . LYS C 1 180 ? 30.158 75.207 54.441 1.00 71.97 180 LYS C C 1
ATOM 7362 O O . LYS C 1 180 ? 31.370 75.220 54.570 1.00 72.59 180 LYS C O 1
ATOM 7368 N N . ALA C 1 181 ? 29.536 74.353 53.638 1.00 70.90 181 ALA C N 1
ATOM 7369 C CA . ALA C 1 181 ? 30.276 73.435 52.769 1.00 71.75 181 ALA C CA 1
ATOM 7370 C C . ALA C 1 181 ? 30.876 74.148 51.541 1.00 76.01 181 ALA C C 1
ATOM 7371 O O . ALA C 1 181 ? 30.447 75.233 51.151 1.00 77.01 181 ALA C O 1
ATOM 7373 N N . LEU C 1 182 ? 31.875 73.528 50.926 1.00 78.65 182 LEU C N 1
ATOM 7374 C CA . LEU C 1 182 ? 32.393 74.022 49.648 1.00 79.91 182 LEU C CA 1
ATOM 7375 C C . LEU C 1 182 ? 31.329 74.154 48.540 1.00 84.83 182 LEU C C 1
ATOM 7376 O O . LEU C 1 182 ? 31.594 74.806 47.529 1.00 86.47 182 LEU C O 1
ATOM 7381 N N . ALA C 1 183 ? 30.152 73.537 48.708 1.00 86.67 183 ALA C N 1
ATOM 7382 C CA . ALA C 1 183 ? 29.115 73.553 47.660 1.00 85.71 183 ALA C CA 1
ATOM 7383 C C . ALA C 1 183 ? 27.689 73.382 48.212 1.00 86.82 183 ALA C C 1
ATOM 7384 O O . ALA C 1 183 ? 27.204 72.269 48.412 1.00 86.51 183 ALA C O 1
ATOM 7386 N N . ALA C 1 184 ? 27.034 74.513 48.443 1.00 88.52 184 ALA C N 1
ATOM 7387 C CA . ALA C 1 184 ? 25.611 74.573 48.775 1.00 89.66 184 ALA C CA 1
ATOM 7388 C C . ALA C 1 184 ? 24.733 73.552 48.031 1.00 88.27 184 ALA C C 1
ATOM 7389 O O . ALA C 1 184 ? 24.548 73.631 46.819 1.00 88.01 184 ALA C O 1
ATOM 7391 N N . HIS C 1 185 ? 24.187 72.615 48.803 1.00 87.97 185 HIS C N 1
ATOM 7392 C CA . HIS C 1 185 ? 23.294 71.566 48.328 1.00 85.91 185 HIS C CA 1
ATOM 7393 C C . HIS C 1 185 ? 22.832 70.764 49.560 1.00 84.74 185 HIS C C 1
ATOM 7394 O O . HIS C 1 185 ? 23.581 70.638 50.538 1.00 87.00 185 HIS C O 1
ATOM 7401 N N . PRO C 1 186 ? 21.597 70.243 49.543 1.00 85.43 186 PRO C N 1
ATOM 7402 C CA . PRO C 1 186 ? 21.041 69.561 50.730 1.00 83.34 186 PRO C CA 1
ATOM 7403 C C . PRO C 1 186 ? 21.699 68.224 51.093 1.00 78.77 186 PRO C C 1
ATOM 7404 O O . PRO C 1 186 ? 21.948 67.969 52.274 1.00 67.50 186 PRO C O 1
ATOM 7408 N N . ARG C 1 187 ? 21.963 67.390 50.081 1.00 80.54 187 ARG C N 1
ATOM 7409 C CA . ARG C 1 187 ? 22.663 66.101 50.255 1.00 77.38 187 ARG C CA 1
ATOM 7410 C C . ARG C 1 187 ? 24.158 66.286 50.491 1.00 71.55 187 ARG C C 1
ATOM 7411 O O . ARG C 1 187 ? 24.903 65.319 50.602 1.00 73.60 187 ARG C O 1
ATOM 7419 N N . VAL C 1 188 ? 24.607 67.532 50.511 1.00 71.92 188 VAL C N 1
ATOM 7420 C CA . VAL C 1 188 ? 26.001 67.856 50.750 1.00 67.79 188 VAL C CA 1
ATOM 7421 C C . VAL C 1 188 ? 26.040 68.407 52.139 1.00 68.67 188 VAL C C 1
ATOM 7422 O O . VAL C 1 188 ? 25.449 69.446 52.401 1.00 76.28 188 VAL C O 1
ATOM 7426 N N . LEU C 1 189 ? 26.745 67.730 53.026 1.00 65.62 189 LEU C N 1
ATOM 7427 C CA . LEU C 1 189 ? 26.751 68.116 54.412 1.00 64.26 189 LEU C CA 1
ATOM 7428 C C . LEU C 1 189 ? 27.987 68.950 54.728 1.00 59.49 189 LEU C C 1
ATOM 7429 O O . LEU C 1 189 ? 29.090 68.501 54.529 1.00 57.46 189 LEU C O 1
ATOM 7434 N N . SER C 1 190 ? 27.799 70.154 55.258 1.00 60.83 190 SER C N 1
ATOM 7435 C CA . SER C 1 190 ? 28.886 70.841 55.931 1.00 59.01 190 SER C CA 1
ATOM 7436 C C . SER C 1 190 ? 29.251 69.988 57.120 1.00 56.88 190 SER C C 1
ATOM 7437 O O . SER C 1 190 ? 28.455 69.185 57.586 1.00 62.58 190 SER C O 1
ATOM 7440 N N . ILE C 1 191 ? 30.465 70.142 57.608 1.00 55.80 191 ILE C N 1
ATOM 7441 C CA . ILE C 1 191 ? 30.909 69.350 58.757 1.00 55.35 191 ILE C CA 1
ATOM 7442 C C . ILE C 1 191 ? 30.001 69.492 60.010 1.00 57.49 191 ILE C C 1
ATOM 7443 O O . ILE C 1 191 ? 29.799 68.511 60.717 1.00 59.69 191 ILE C O 1
ATOM 7448 N N . ALA C 1 192 ? 29.463 70.693 60.263 1.00 60.48 192 ALA C N 1
ATOM 7449 C CA . ALA C 1 192 ? 28.503 70.943 61.394 1.00 64.69 192 ALA C CA 1
ATOM 7450 C C . ALA C 1 192 ? 27.280 70.072 61.290 1.00 65.90 192 ALA C C 1
ATOM 7451 O O . ALA C 1 192 ? 26.833 69.440 62.265 1.00 71.43 192 ALA C O 1
ATOM 7453 N N . GLU C 1 193 ? 26.727 70.094 60.090 1.00 66.04 193 GLU C N 1
ATOM 7454 C CA . GLU C 1 193 ? 25.608 69.272 59.721 1.00 66.26 193 GLU C CA 1
ATOM 7455 C C . GLU C 1 193 ? 25.968 67.817 59.909 1.00 66.56 193 GLU C C 1
ATOM 7456 O O . GLU C 1 193 ? 25.196 67.069 60.521 1.00 66.08 193 GLU C O 1
ATOM 7462 N N . PHE C 1 194 ? 27.146 67.404 59.439 1.00 62.01 194 PHE C N 1
ATOM 7463 C CA . PHE C 1 194 ? 27.520 66.022 59.659 1.00 64.81 194 PHE C CA 1
ATOM 7464 C C . PHE C 1 194 ? 27.389 65.593 61.144 1.00 65.70 194 PHE C C 1
ATOM 7465 O O . PHE C 1 194 ? 26.653 64.661 61.459 1.00 67.19 194 PHE C O 1
ATOM 7473 N N . TRP C 1 195 ? 28.086 66.274 62.048 1.00 65.01 195 TRP C N 1
ATOM 7474 C CA . TRP C 1 195 ? 28.045 65.910 63.459 1.00 68.30 195 TRP C CA 1
ATOM 7475 C C . TRP C 1 195 ? 26.633 65.973 64.023 1.00 72.03 195 TRP C C 1
ATOM 7476 O O . TRP C 1 195 ? 26.227 65.085 64.789 1.00 66.63 195 TRP C O 1
ATOM 7487 N N . ASP C 1 196 ? 25.891 67.015 63.661 1.00 71.95 196 ASP C N 1
ATOM 7488 C CA . ASP C 1 196 ? 24.555 67.159 64.205 1.00 77.65 196 ASP C CA 1
ATOM 7489 C C . ASP C 1 196 ? 23.788 65.906 63.852 1.00 81.46 196 ASP C C 1
ATOM 7490 O O . ASP C 1 196 ? 23.199 65.200 64.696 1.00 90.59 196 ASP C O 1
ATOM 7495 N N . LEU C 1 197 ? 23.841 65.630 62.572 1.00 78.53 197 LEU C N 1
ATOM 7496 C CA . LEU C 1 197 ? 22.972 64.672 61.968 1.00 81.73 197 LEU C CA 1
ATOM 7497 C C . LEU C 1 197 ? 23.429 63.250 62.327 1.00 81.28 197 LEU C C 1
ATOM 7498 O O . LEU C 1 197 ? 22.620 62.365 62.598 1.00 81.06 197 LEU C O 1
ATOM 7503 N N . ALA C 1 198 ? 24.737 63.046 62.386 1.00 80.31 198 ALA C N 1
ATOM 7504 C CA . ALA C 1 198 ? 25.268 61.773 62.851 1.00 81.46 198 ALA C CA 1
ATOM 7505 C C . ALA C 1 198 ? 24.959 61.514 64.325 1.00 82.20 198 ALA C C 1
ATOM 7506 O O . ALA C 1 198 ? 24.813 60.368 64.726 1.00 81.24 198 ALA C O 1
ATOM 7508 N N . GLY C 1 199 ? 24.899 62.578 65.124 1.00 84.19 199 GLY C N 1
ATOM 7509 C CA . GLY C 1 199 ? 24.696 62.465 66.561 1.00 85.75 199 GLY C CA 1
ATOM 7510 C C . GLY C 1 199 ? 23.361 61.827 66.885 1.00 93.06 199 GLY C C 1
ATOM 7511 O O . GLY C 1 199 ? 23.241 61.056 67.848 1.00 98.23 199 GLY C O 1
ATOM 7512 N N . LYS C 1 200 ? 22.357 62.145 66.072 1.00 92.83 200 LYS C N 1
ATOM 7513 C CA . LYS C 1 200 ? 21.007 61.619 66.253 1.00 92.54 200 LYS C CA 1
ATOM 7514 C C . LYS C 1 200 ? 20.612 60.722 65.076 1.00 92.92 200 LYS C C 1
ATOM 7515 O O . LYS C 1 200 ? 19.505 60.816 64.537 1.00 94.09 200 LYS C O 1
ATOM 7521 N N . ARG C 1 201 ? 21.546 59.851 64.691 1.00 93.43 201 ARG C N 1
ATOM 7522 C CA . ARG C 1 201 ? 21.363 58.835 63.638 1.00 96.48 201 ARG C CA 1
ATOM 7523 C C . ARG C 1 201 ? 20.419 59.222 62.475 1.00 99.37 201 ARG C C 1
ATOM 7524 O O . ARG C 1 201 ? 19.710 58.371 61.934 1.00 95.14 201 ARG C O 1
ATOM 7532 N N . LYS C 1 202 ? 20.463 60.492 62.065 1.00 102.72 202 LYS C N 1
ATOM 7533 C CA . LYS C 1 202 ? 19.601 61.036 60.993 1.00 109.20 202 LYS C CA 1
ATOM 7534 C C . LYS C 1 202 ? 20.330 60.946 59.625 1.00 105.64 202 LYS C C 1
ATOM 7535 O O . LYS C 1 202 ? 20.126 61.739 58.704 1.00 99.72 202 LYS C O 1
ATOM 7541 N N . LEU C 1 203 ? 21.145 59.910 59.505 1.00 99.27 203 LEU C N 1
ATOM 7542 C CA . LEU C 1 203 ? 22.110 59.763 58.457 1.00 95.78 203 LEU C CA 1
ATOM 7543 C C . LEU C 1 203 ? 21.560 58.660 57.562 1.00 97.10 203 LEU C C 1
ATOM 7544 O O . LEU C 1 203 ? 21.601 57.482 57.940 1.00 97.42 203 LEU C O 1
ATOM 7549 N N . PRO C 1 204 ? 21.041 59.032 56.374 1.00 97.39 204 PRO C N 1
ATOM 7550 C CA . PRO C 1 204 ? 20.263 58.082 55.573 1.00 94.17 204 PRO C CA 1
ATOM 7551 C C . PRO C 1 204 ? 20.946 56.719 55.448 1.00 93.34 204 PRO C C 1
ATOM 7552 O O . PRO C 1 204 ? 22.019 56.610 54.865 1.00 87.11 204 PRO C O 1
ATOM 7556 N N . ILE C 1 205 ? 20.324 55.705 56.043 1.00 96.51 205 ILE C N 1
ATOM 7557 C CA . ILE C 1 205 ? 20.796 54.320 55.997 1.00 97.76 205 ILE C CA 1
ATOM 7558 C C . ILE C 1 205 ? 21.228 53.873 54.590 1.00 97.03 205 ILE C C 1
ATOM 7559 O O . ILE C 1 205 ? 20.679 54.329 53.582 1.00 94.75 205 ILE C O 1
ATOM 7564 N N . SER C 1 206 ? 22.231 52.997 54.550 1.00 95.94 206 SER C N 1
ATOM 7565 C CA . SER C 1 206 ? 22.783 52.399 53.311 1.00 95.19 206 SER C CA 1
ATOM 7566 C C . SER C 1 206 ? 23.137 53.392 52.166 1.00 96.92 206 SER C C 1
ATOM 7567 O O . SER C 1 206 ? 23.203 53.016 50.987 1.00 95.82 206 SER C O 1
ATOM 7570 N N . SER C 1 207 ? 23.385 54.649 52.514 1.00 95.20 207 SER C N 1
ATOM 7571 C CA . SER C 1 207 ? 23.790 55.629 51.525 1.00 94.44 207 SER C CA 1
ATOM 7572 C C . SER C 1 207 ? 25.157 55.250 50.951 1.00 94.62 207 SER C C 1
ATOM 7573 O O . SER C 1 207 ? 25.991 54.632 51.628 1.00 95.55 207 SER C O 1
ATOM 7576 N N . ARG C 1 208 ? 25.357 55.592 49.687 1.00 91.88 208 ARG C N 1
ATOM 7577 C CA . ARG C 1 208 ? 26.651 55.469 49.028 1.00 91.41 208 ARG C CA 1
ATOM 7578 C C . ARG C 1 208 ? 27.327 56.824 49.210 1.00 81.18 208 ARG C C 1
ATOM 7579 O O . ARG C 1 208 ? 27.038 57.761 48.479 1.00 79.11 208 ARG C O 1
ATOM 7587 N N . ALA C 1 209 ? 28.204 56.926 50.211 1.00 74.48 209 ALA C N 1
ATOM 7588 C CA . ALA C 1 209 ? 28.637 58.220 50.725 1.00 67.78 209 ALA C CA 1
ATOM 7589 C C . ALA C 1 209 ? 30.093 58.557 50.415 1.00 65.59 209 ALA C C 1
ATOM 7590 O O . ALA C 1 209 ? 30.892 57.694 50.084 1.00 61.50 209 ALA C O 1
ATOM 7592 N N . ALA C 1 210 ? 30.396 59.843 50.532 1.00 62.38 210 ALA C N 1
ATOM 7593 C CA . ALA C 1 210 ? 31.708 60.368 50.265 1.00 63.40 210 ALA C CA 1
ATOM 7594 C C . ALA C 1 210 ? 32.081 61.381 51.334 1.00 58.73 210 ALA C C 1
ATOM 7595 O O . ALA C 1 210 ? 31.253 62.210 51.725 1.00 59.24 210 ALA C O 1
ATOM 7597 N N . VAL C 1 211 ? 33.314 61.302 51.810 1.00 54.59 211 VAL C N 1
ATOM 7598 C CA . VAL C 1 211 ? 33.887 62.351 52.632 1.00 54.77 211 VAL C CA 1
ATOM 7599 C C . VAL C 1 211 ? 35.036 63.020 51.886 1.00 58.39 211 VAL C C 1
ATOM 7600 O O . VAL C 1 211 ? 35.949 62.332 51.364 1.00 58.72 211 VAL C O 1
ATOM 7604 N N . ILE C 1 212 ? 35.005 64.348 51.864 1.00 54.91 212 ILE C N 1
ATOM 7605 C CA . ILE C 1 212 ? 36.037 65.155 51.221 1.00 59.06 212 ILE C CA 1
ATOM 7606 C C . ILE C 1 212 ? 36.957 65.805 52.257 1.00 62.24 212 ILE C C 1
ATOM 7607 O O . ILE C 1 212 ? 36.495 66.462 53.200 1.00 69.23 212 ILE C O 1
ATOM 7612 N N . GLY C 1 213 ? 38.262 65.633 52.053 1.00 62.59 213 GLY C N 1
ATOM 7613 C CA . GLY C 1 213 ? 39.274 66.077 52.998 1.00 61.24 213 GLY C CA 1
ATOM 7614 C C . GLY C 1 213 ? 40.204 64.952 53.402 1.00 62.68 213 GLY C C 1
ATOM 7615 O O . GLY C 1 213 ? 39.919 63.771 53.178 1.00 59.74 213 GLY C O 1
ATOM 7616 N N . GLY C 1 214 ? 41.329 65.321 53.991 1.00 61.38 214 GLY C N 1
ATOM 7617 C CA . GLY C 1 214 ? 42.228 64.334 54.541 1.00 63.85 214 GLY C CA 1
ATOM 7618 C C . GLY C 1 214 ? 43.119 64.854 55.646 1.00 69.65 214 GLY C C 1
ATOM 7619 O O . GLY C 1 214 ? 44.240 64.352 55.823 1.00 75.13 214 GLY C O 1
ATOM 7620 N N . GLY C 1 215 ? 42.643 65.861 56.380 1.00 68.65 215 GLY C N 1
ATOM 7621 C CA . GLY C 1 215 ? 43.257 66.268 57.652 1.00 71.43 215 GLY C CA 1
ATOM 7622 C C . GLY C 1 215 ? 42.473 65.674 58.814 1.00 71.76 215 GLY C C 1
ATOM 7623 O O . GLY C 1 215 ? 41.666 64.752 58.627 1.00 71.35 215 GLY C O 1
ATOM 7624 N N . GLU C 1 216 ? 42.674 66.211 60.014 1.00 72.87 216 GLU C N 1
ATOM 7625 C CA . GLU C 1 216 ? 42.002 65.656 61.185 1.00 70.32 216 GLU C CA 1
ATOM 7626 C C . GLU C 1 216 ? 40.478 65.820 61.124 1.00 69.84 216 GLU C C 1
ATOM 7627 O O . GLU C 1 216 ? 39.735 65.011 61.678 1.00 71.86 216 GLU C O 1
ATOM 7633 N N . THR C 1 217 ? 40.004 66.836 60.415 1.00 68.21 217 THR C N 1
ATOM 7634 C CA . THR C 1 217 ? 38.572 67.038 60.265 1.00 61.18 217 THR C CA 1
ATOM 7635 C C . THR C 1 217 ? 37.972 65.787 59.625 1.00 61.13 217 THR C C 1
ATOM 7636 O O . THR C 1 217 ? 37.025 65.193 60.156 1.00 62.42 217 THR C O 1
ATOM 7640 N N . ALA C 1 218 ? 38.576 65.338 58.529 1.00 59.04 218 ALA C N 1
ATOM 7641 C CA . ALA C 1 218 ? 38.143 64.118 57.849 1.00 58.29 218 ALA C CA 1
ATOM 7642 C C . ALA C 1 218 ? 38.361 62.842 58.662 1.00 57.17 218 ALA C C 1
ATOM 7643 O O . ALA C 1 218 ? 37.469 62.028 58.812 1.00 63.73 218 ALA C O 1
ATOM 7645 N N . GLY C 1 219 ? 39.550 62.668 59.196 1.00 56.10 219 GLY C N 1
ATOM 7646 C CA . GLY C 1 219 ? 39.846 61.475 59.973 1.00 60.83 219 GLY C CA 1
ATOM 7647 C C . GLY C 1 219 ? 38.708 61.181 60.947 1.00 65.48 219 GLY C C 1
ATOM 7648 O O . GLY C 1 219 ? 38.100 60.113 60.876 1.00 66.37 219 GLY C O 1
ATOM 7649 N N . SER C 1 220 ? 38.431 62.141 61.839 1.00 61.36 220 SER C N 1
ATOM 7650 C CA . SER C 1 220 ? 37.311 62.078 62.772 1.00 61.40 220 SER C CA 1
ATOM 7651 C C . SER C 1 220 ? 36.012 61.729 62.053 1.00 61.14 220 SER C C 1
ATOM 7652 O O . SER C 1 220 ? 35.396 60.695 62.291 1.00 61.32 220 SER C O 1
ATOM 7655 N N . ALA C 1 221 ? 35.594 62.598 61.152 1.00 61.98 221 ALA C N 1
ATOM 7656 C CA . ALA C 1 221 ? 34.290 62.436 60.533 1.00 62.73 221 ALA C CA 1
ATOM 7657 C C . ALA C 1 221 ? 34.151 61.015 59.997 1.00 62.02 221 ALA C C 1
ATOM 7658 O O . ALA C 1 221 ? 33.112 60.381 60.155 1.00 63.56 221 ALA C O 1
ATOM 7660 N N . LEU C 1 222 ? 35.230 60.522 59.394 1.00 61.46 222 LEU C N 1
ATOM 7661 C CA . LEU C 1 222 ? 35.283 59.189 58.802 1.00 64.51 222 LEU C CA 1
ATOM 7662 C C . LEU C 1 222 ? 35.192 58.125 59.884 1.00 66.30 222 LEU C C 1
ATOM 7663 O O . LEU C 1 222 ? 34.474 57.133 59.746 1.00 73.52 222 LEU C O 1
ATOM 7668 N N . ASP C 1 223 ? 35.936 58.346 60.959 1.00 63.87 223 ASP C N 1
ATOM 7669 C CA . ASP C 1 223 ? 35.870 57.510 62.135 1.00 70.01 223 ASP C CA 1
ATOM 7670 C C . ASP C 1 223 ? 34.420 57.357 62.509 1.00 71.85 223 ASP C C 1
ATOM 7671 O O . ASP C 1 223 ? 33.946 56.254 62.792 1.00 73.42 223 ASP C O 1
ATOM 7676 N N . GLU C 1 224 ? 33.710 58.477 62.489 1.00 69.49 224 GLU C N 1
ATOM 7677 C CA . GLU C 1 224 ? 32.324 58.465 62.895 1.00 71.66 224 GLU C CA 1
ATOM 7678 C C . GLU C 1 224 ? 31.495 57.756 61.851 1.00 72.06 224 GLU C C 1
ATOM 7679 O O . GLU C 1 224 ? 30.762 56.830 62.149 1.00 72.10 224 GLU C O 1
ATOM 7685 N N . LEU C 1 225 ? 31.619 58.207 60.613 1.00 71.66 225 LEU C N 1
ATOM 7686 C CA . LEU C 1 225 ? 30.792 57.690 59.533 1.00 71.94 225 LEU C CA 1
ATOM 7687 C C . LEU C 1 225 ? 30.828 56.160 59.441 1.00 68.92 225 LEU C C 1
ATOM 7688 O O . LEU C 1 225 ? 29.888 55.536 58.968 1.00 65.51 225 LEU C O 1
ATOM 7693 N N . VAL C 1 226 ? 31.931 55.569 59.861 1.00 71.56 226 VAL C N 1
ATOM 7694 C CA . VAL C 1 226 ? 32.090 54.128 59.778 1.00 80.44 226 VAL C CA 1
ATOM 7695 C C . VAL C 1 226 ? 31.017 53.371 60.555 1.00 81.92 226 VAL C C 1
ATOM 7696 O O . VAL C 1 226 ? 30.535 52.353 60.086 1.00 85.26 226 VAL C O 1
ATOM 7700 N N . ARG C 1 227 ? 30.628 53.853 61.723 1.00 83.44 227 ARG C N 1
ATOM 7701 C CA . ARG C 1 227 ? 29.738 53.051 62.563 1.00 92.98 227 ARG C CA 1
ATOM 7702 C C . ARG C 1 227 ? 28.262 53.180 62.194 1.00 92.37 227 ARG C C 1
ATOM 7703 O O . ARG C 1 227 ? 27.432 52.450 62.746 1.00 93.16 227 ARG C O 1
ATOM 7711 N N . HIS C 1 228 ? 27.957 54.080 61.251 1.00 87.38 228 HIS C N 1
ATOM 7712 C CA . HIS C 1 228 ? 26.636 54.155 60.596 1.00 86.46 228 HIS C CA 1
ATOM 7713 C C . HIS C 1 228 ? 26.619 53.209 59.399 1.00 86.48 228 HIS C C 1
ATOM 7714 O O . HIS C 1 228 ? 27.651 52.993 58.760 1.00 91.54 228 HIS C O 1
ATOM 7721 N N . GLU C 1 229 ? 25.446 52.679 59.070 1.00 91.24 229 GLU C N 1
ATOM 7722 C CA . GLU C 1 229 ? 25.325 51.653 58.030 1.00 92.81 229 GLU C CA 1
ATOM 7723 C C . GLU C 1 229 ? 25.298 52.268 56.632 1.00 90.52 229 GLU C C 1
ATOM 7724 O O . GLU C 1 229 ? 24.265 52.271 55.985 1.00 95.05 229 GLU C O 1
ATOM 7730 N N . MET C 1 230 ? 26.444 52.796 56.193 1.00 86.43 230 MET C N 1
ATOM 7731 C CA . MET C 1 230 ? 26.657 53.240 54.818 1.00 81.47 230 MET C CA 1
ATOM 7732 C C . MET C 1 230 ? 26.875 52.016 53.957 1.00 77.05 230 MET C C 1
ATOM 7733 O O . MET C 1 230 ? 27.328 51.015 54.469 1.00 72.85 230 MET C O 1
ATOM 7738 N N . LEU C 1 231 ? 26.543 52.074 52.664 1.00 74.19 231 LEU C N 1
ATOM 7739 C CA . LEU C 1 231 ? 26.896 50.981 51.756 1.00 75.90 231 LEU C CA 1
ATOM 7740 C C . LEU C 1 231 ? 28.394 51.071 51.359 1.00 82.15 231 LEU C C 1
ATOM 7741 O O . LEU C 1 231 ? 29.157 50.100 51.488 1.00 87.17 231 LEU C O 1
ATOM 7746 N N . THR C 1 232 ? 28.798 52.238 50.860 1.00 78.02 232 THR C N 1
ATOM 7747 C CA . THR C 1 232 ? 30.187 52.511 50.544 1.00 75.94 232 THR C CA 1
ATOM 7748 C C . THR C 1 232 ? 30.617 53.842 51.140 1.00 72.87 232 THR C C 1
ATOM 7749 O O . THR C 1 232 ? 29.798 54.724 51.399 1.00 71.62 232 THR C O 1
ATOM 7753 N N . ILE C 1 233 ? 31.918 53.979 51.348 1.00 73.22 233 ILE C N 1
ATOM 7754 C CA . ILE C 1 233 ? 32.483 55.200 51.903 1.00 67.15 233 ILE C CA 1
ATOM 7755 C C . ILE C 1 233 ? 33.690 55.598 51.080 1.00 63.52 233 ILE C C 1
ATOM 7756 O O . ILE C 1 233 ? 34.746 54.981 51.130 1.00 66.62 233 ILE C O 1
ATOM 7761 N N . SER C 1 234 ? 33.505 56.652 50.318 1.00 62.46 234 SER C N 1
ATOM 7762 C CA . SER C 1 234 ? 34.519 57.143 49.428 1.00 66.14 234 SER C CA 1
ATOM 7763 C C . SER C 1 234 ? 35.236 58.328 50.077 1.00 67.99 234 SER C C 1
ATOM 7764 O O . SER C 1 234 ? 34.604 59.237 50.616 1.00 69.62 234 SER C O 1
ATOM 7767 N N . VAL C 1 235 ? 36.563 58.300 50.020 1.00 68.16 235 VAL C N 1
ATOM 7768 C CA . VAL C 1 235 ? 37.405 59.319 50.623 1.00 66.43 235 VAL C CA 1
ATOM 7769 C C . VAL C 1 235 ? 38.044 60.073 49.488 1.00 68.26 235 VAL C C 1
ATOM 7770 O O . VAL C 1 235 ? 38.554 59.464 48.567 1.00 79.94 235 VAL C O 1
ATOM 7774 N N . ILE C 1 236 ? 37.985 61.392 49.520 1.00 70.67 236 ILE C N 1
ATOM 7775 C CA . ILE C 1 236 ? 38.305 62.176 48.339 1.00 71.28 236 ILE C CA 1
ATOM 7776 C C . ILE C 1 236 ? 39.372 63.212 48.697 1.00 77.77 236 ILE C C 1
ATOM 7777 O O . ILE C 1 236 ? 39.099 64.218 49.386 1.00 76.20 236 ILE C O 1
ATOM 7782 N N . SER C 1 237 ? 40.593 62.920 48.244 1.00 80.88 237 SER C N 1
ATOM 7783 C CA . SER C 1 237 ? 41.768 63.779 48.453 1.00 90.16 237 SER C CA 1
ATOM 7784 C C . SER C 1 237 ? 42.853 63.398 47.453 1.00 91.04 237 SER C C 1
ATOM 7785 O O . SER C 1 237 ? 42.721 62.388 46.784 1.00 88.93 237 SER C O 1
ATOM 7788 N N . PRO C 1 238 ? 43.931 64.191 47.354 1.00 100.64 238 PRO C N 1
ATOM 7789 C CA . PRO C 1 238 ? 45.083 63.779 46.503 1.00 103.82 238 PRO C CA 1
ATOM 7790 C C . PRO C 1 238 ? 45.951 62.655 47.092 1.00 96.74 238 PRO C C 1
ATOM 7791 O O . PRO C 1 238 ? 47.074 62.433 46.626 1.00 89.97 238 PRO C O 1
ATOM 7795 N N . TYR C 1 249 ? 62.175 62.408 60.029 1.00 85.48 249 TYR C N 1
ATOM 7796 C CA . TYR C 1 249 ? 62.160 63.402 61.103 1.00 76.26 249 TYR C CA 1
ATOM 7797 C C . TYR C 1 249 ? 62.231 64.856 60.586 1.00 84.89 249 TYR C C 1
ATOM 7798 O O . TYR C 1 249 ? 61.492 65.732 61.103 1.00 77.05 249 TYR C O 1
ATOM 7807 N N . PHE C 1 250 ? 63.093 65.125 59.585 1.00 86.00 250 PHE C N 1
ATOM 7808 C CA . PHE C 1 250 ? 63.177 66.485 59.024 1.00 88.92 250 PHE C CA 1
ATOM 7809 C C . PHE C 1 250 ? 61.851 66.876 58.317 1.00 82.03 250 PHE C C 1
ATOM 7810 O O . PHE C 1 250 ? 61.555 68.049 58.193 1.00 72.61 250 PHE C O 1
ATOM 7818 N N . GLU C 1 251 ? 61.068 65.878 57.902 1.00 79.64 251 GLU C N 1
ATOM 7819 C CA . GLU C 1 251 ? 59.595 65.975 57.777 1.00 81.95 251 GLU C CA 1
ATOM 7820 C C . GLU C 1 251 ? 58.903 66.834 58.839 1.00 83.94 251 GLU C C 1
ATOM 7821 O O . GLU C 1 251 ? 58.490 67.980 58.592 1.00 87.09 251 GLU C O 1
ATOM 7827 N N . ASN C 1 252 ? 58.786 66.269 60.041 1.00 81.69 252 ASN C N 1
ATOM 7828 C CA . ASN C 1 252 ? 58.098 66.899 61.142 1.00 69.69 252 ASN C CA 1
ATOM 7829 C C . ASN C 1 252 ? 58.857 68.133 61.572 1.00 63.05 252 ASN C C 1
ATOM 7830 O O . ASN C 1 252 ? 58.258 69.079 62.126 1.00 53.66 252 ASN C O 1
ATOM 7835 N N . SER C 1 253 ? 60.174 68.122 61.318 1.00 59.67 253 SER C N 1
ATOM 7836 C CA . SER C 1 253 ? 60.998 69.278 61.643 1.00 60.71 253 SER C CA 1
ATOM 7837 C C . SER C 1 253 ? 60.629 70.504 60.772 1.00 57.28 253 SER C C 1
ATOM 7838 O O . SER C 1 253 ? 60.781 71.639 61.217 1.00 53.51 253 SER C O 1
ATOM 7841 N N . LEU C 1 254 ? 60.084 70.299 59.575 1.00 55.82 254 LEU C N 1
ATOM 7842 C CA . LEU C 1 254 ? 59.721 71.461 58.724 1.00 56.25 254 LEU C CA 1
ATOM 7843 C C . LEU C 1 254 ? 58.506 72.196 59.261 1.00 55.80 254 LEU C C 1
ATOM 7844 O O . LEU C 1 254 ? 58.256 73.369 58.899 1.00 56.42 254 LEU C O 1
ATOM 7849 N N . PHE C 1 255 ? 57.705 71.457 60.035 1.00 51.80 255 PHE C N 1
ATOM 7850 C CA . PHE C 1 255 ? 56.503 72.001 60.677 1.00 48.55 255 PHE C CA 1
ATOM 7851 C C . PHE C 1 255 ? 56.874 72.790 61.914 1.00 49.13 255 PHE C C 1
ATOM 7852 O O . PHE C 1 255 ? 56.313 73.831 62.156 1.00 51.44 255 PHE C O 1
ATOM 7860 N N . SER C 1 256 ? 57.842 72.322 62.692 1.00 53.21 256 SER C N 1
ATOM 7861 C CA . SER C 1 256 ? 58.173 72.985 63.933 1.00 54.83 256 SER C CA 1
ATOM 7862 C C . SER C 1 256 ? 59.361 73.938 63.861 1.00 57.71 256 SER C C 1
ATOM 7863 O O . SER C 1 256 ? 59.456 74.884 64.682 1.00 60.25 256 SER C O 1
ATOM 7866 N N . ASP C 1 257 ? 60.237 73.730 62.877 1.00 59.50 257 ASP C N 1
ATOM 7867 C CA . ASP C 1 257 ? 61.336 74.672 62.554 1.00 59.37 257 ASP C CA 1
ATOM 7868 C C . ASP C 1 257 ? 61.228 75.306 61.142 1.00 59.18 257 ASP C C 1
ATOM 7869 O O . ASP C 1 257 ? 61.658 74.705 60.154 1.00 59.08 257 ASP C O 1
ATOM 7874 N N . PRO C 1 258 ? 60.619 76.507 61.038 1.00 57.65 258 PRO C N 1
ATOM 7875 C CA . PRO C 1 258 ? 60.450 77.052 59.716 1.00 57.40 258 PRO C CA 1
ATOM 7876 C C . PRO C 1 258 ? 61.766 77.378 59.044 1.00 57.61 258 PRO C C 1
ATOM 7877 O O . PRO C 1 258 ? 61.808 77.360 57.839 1.00 51.99 258 PRO C O 1
ATOM 7881 N N . THR C 1 259 ? 62.831 77.619 59.794 1.00 56.94 259 THR C N 1
ATOM 7882 C CA . THR C 1 259 ? 64.103 77.856 59.165 1.00 61.18 259 THR C CA 1
ATOM 7883 C C . THR C 1 259 ? 64.498 76.681 58.269 1.00 63.95 259 THR C C 1
ATOM 7884 O O . THR C 1 259 ? 65.165 76.881 57.270 1.00 66.54 259 THR C O 1
ATOM 7888 N N . LYS C 1 260 ? 64.100 75.460 58.631 1.00 65.56 260 LYS C N 1
ATOM 7889 C CA . LYS C 1 260 ? 64.414 74.265 57.815 1.00 67.01 260 LYS C CA 1
ATOM 7890 C C . LYS C 1 260 ? 63.593 74.201 56.546 1.00 65.94 260 LYS C C 1
ATOM 7891 O O . LYS C 1 260 ? 63.999 73.565 55.581 1.00 74.37 260 LYS C O 1
ATOM 7897 N N . TRP C 1 261 ? 62.457 74.889 56.550 1.00 61.55 261 TRP C N 1
ATOM 7898 C CA . TRP C 1 261 ? 61.590 75.079 55.379 1.00 56.19 261 TRP C CA 1
ATOM 7899 C C . TRP C 1 261 ? 62.097 76.105 54.362 1.00 56.16 261 TRP C C 1
ATOM 7900 O O . TRP C 1 261 ? 61.953 75.945 53.152 1.00 52.90 261 TRP C O 1
ATOM 7911 N N . ASN C 1 262 ? 62.592 77.210 54.862 1.00 57.12 262 ASN C N 1
ATOM 7912 C CA . ASN C 1 262 ? 62.933 78.264 53.985 1.00 64.51 262 ASN C CA 1
ATOM 7913 C C . ASN C 1 262 ? 64.155 77.815 53.136 1.00 61.03 262 ASN C C 1
ATOM 7914 O O . ASN C 1 262 ? 64.348 78.356 52.056 1.00 55.44 262 ASN C O 1
ATOM 7919 N N . ALA C 1 263 ? 64.882 76.773 53.593 1.00 59.22 263 ALA C N 1
ATOM 7920 C CA . ALA C 1 263 ? 65.972 76.112 52.816 1.00 59.62 263 ALA C CA 1
ATOM 7921 C C . ALA C 1 263 ? 65.547 75.231 51.645 1.00 59.68 263 ALA C C 1
ATOM 7922 O O . ALA C 1 263 ? 66.389 74.731 50.920 1.00 66.17 263 ALA C O 1
ATOM 7924 N N . LEU C 1 264 ? 64.260 75.047 51.458 1.00 59.07 264 LEU C N 1
ATOM 7925 C CA . LEU C 1 264 ? 63.721 74.283 50.353 1.00 61.93 264 LEU C CA 1
ATOM 7926 C C . LEU C 1 264 ? 63.371 75.239 49.199 1.00 66.60 264 LEU C C 1
ATOM 7927 O O . LEU C 1 264 ? 62.926 76.380 49.417 1.00 62.36 264 LEU C O 1
ATOM 7932 N N . SER C 1 265 ? 63.570 74.781 47.967 1.00 70.67 265 SER C N 1
ATOM 7933 C CA . SER C 1 265 ? 63.159 75.551 46.781 1.00 72.75 265 SER C CA 1
ATOM 7934 C C . SER C 1 265 ? 61.654 75.711 46.839 1.00 70.92 265 SER C C 1
ATOM 7935 O O . SER C 1 265 ? 61.007 75.015 47.619 1.00 70.04 265 SER C O 1
ATOM 7938 N N . ILE C 1 266 ? 61.095 76.585 46.009 1.00 71.13 266 ILE C N 1
ATOM 7939 C CA . ILE C 1 266 ? 59.645 76.783 45.990 1.00 75.75 266 ILE C CA 1
ATOM 7940 C C . ILE C 1 266 ? 58.859 75.558 45.517 1.00 80.99 266 ILE C C 1
ATOM 7941 O O . ILE C 1 266 ? 57.785 75.253 46.053 1.00 84.06 266 ILE C O 1
ATOM 7946 N N . GLN C 1 267 ? 59.380 74.852 44.529 1.00 86.09 267 GLN C N 1
ATOM 7947 C CA . GLN C 1 267 ? 58.730 73.635 44.077 1.00 86.89 267 GLN C CA 1
ATOM 7948 C C . GLN C 1 267 ? 58.742 72.645 45.239 1.00 81.79 267 GLN C C 1
ATOM 7949 O O . GLN C 1 267 ? 57.679 72.224 45.694 1.00 80.11 267 GLN C O 1
ATOM 7955 N N . GLU C 1 268 ? 59.916 72.308 45.769 1.00 77.80 268 GLU C N 1
ATOM 7956 C CA . GLU C 1 268 ? 59.940 71.398 46.922 1.00 80.65 268 GLU C CA 1
ATOM 7957 C C . GLU C 1 268 ? 58.844 71.790 47.919 1.00 77.68 268 GLU C C 1
ATOM 7958 O O . GLU C 1 268 ? 58.057 70.951 48.353 1.00 87.49 268 GLU C O 1
ATOM 7964 N N . ARG C 1 269 ? 58.781 73.066 48.280 1.00 73.06 269 ARG C N 1
ATOM 7965 C CA . ARG C 1 269 ? 57.786 73.527 49.261 1.00 71.46 269 ARG C CA 1
ATOM 7966 C C . ARG C 1 269 ? 56.317 73.283 48.845 1.00 77.47 269 ARG C C 1
ATOM 7967 O O . ARG C 1 269 ? 55.486 72.925 49.705 1.00 83.40 269 ARG C O 1
ATOM 7975 N N . ARG C 1 270 ? 55.989 73.468 47.563 1.00 81.76 270 ARG C N 1
ATOM 7976 C CA . ARG C 1 270 ? 54.620 73.192 47.102 1.00 87.30 270 ARG C CA 1
ATOM 7977 C C . ARG C 1 270 ? 54.339 71.700 47.304 1.00 94.75 270 ARG C C 1
ATOM 7978 O O . ARG C 1 270 ? 53.314 71.321 47.897 1.00 89.38 270 ARG C O 1
ATOM 7986 N N . ASP C 1 271 ? 55.268 70.864 46.834 1.00 102.85 271 ASP C N 1
ATOM 7987 C CA . ASP C 1 271 ? 55.139 69.410 46.982 1.00 107.15 271 ASP C CA 1
ATOM 7988 C C . ASP C 1 271 ? 54.736 69.067 48.400 1.00 104.12 271 ASP C C 1
ATOM 7989 O O . ASP C 1 271 ? 53.721 68.408 48.605 1.00 113.98 271 ASP C O 1
ATOM 7994 N N . VAL C 1 272 ? 55.503 69.542 49.377 1.00 100.54 272 VAL C N 1
ATOM 7995 C CA . VAL C 1 272 ? 55.185 69.278 50.782 1.00 98.63 272 VAL C CA 1
ATOM 7996 C C . VAL C 1 272 ? 53.901 70.009 51.174 1.00 94.97 272 VAL C C 1
ATOM 7997 O O . VAL C 1 272 ? 52.977 69.403 51.714 1.00 88.25 272 VAL C O 1
ATOM 8001 N N . GLN C 1 286 ? 44.401 55.238 59.192 1.00 97.62 286 GLN C N 1
ATOM 8002 C CA . GLN C 1 286 ? 43.893 54.369 60.238 1.00 97.87 286 GLN C CA 1
ATOM 8003 C C . GLN C 1 286 ? 43.851 52.898 59.828 1.00 98.95 286 GLN C C 1
ATOM 8004 O O . GLN C 1 286 ? 43.653 52.549 58.659 1.00 87.88 286 GLN C O 1
ATOM 8010 N N . GLU C 1 287 ? 44.043 52.034 60.815 1.00 105.03 287 GLU C N 1
ATOM 8011 C CA . GLU C 1 287 ? 43.829 50.609 60.622 1.00 108.91 287 GLU C CA 1
ATOM 8012 C C . GLU C 1 287 ? 42.330 50.317 60.418 1.00 107.79 287 GLU C C 1
ATOM 8013 O O . GLU C 1 287 ? 41.981 49.411 59.666 1.00 113.11 287 GLU C O 1
ATOM 8019 N N . SER C 1 288 ? 41.454 51.105 61.042 1.00 102.41 288 SER C N 1
ATOM 8020 C CA . SER C 1 288 ? 40.007 50.923 60.897 1.00 97.46 288 SER C CA 1
ATOM 8021 C C . SER C 1 288 ? 39.567 51.012 59.435 1.00 92.84 288 SER C C 1
ATOM 8022 O O . SER C 1 288 ? 38.928 50.094 58.926 1.00 94.31 288 SER C O 1
ATOM 8025 N N . LEU C 1 289 ? 39.925 52.113 58.769 1.00 88.09 289 LEU C N 1
ATOM 8026 C CA . LEU C 1 289 ? 39.578 52.348 57.348 1.00 85.42 289 LEU C CA 1
ATOM 8027 C C . LEU C 1 289 ? 40.266 51.389 56.365 1.00 83.68 289 LEU C C 1
ATOM 8028 O O . LEU C 1 289 ? 39.714 51.071 55.299 1.00 77.22 289 LEU C O 1
ATOM 8033 N N . LEU C 1 290 ? 41.487 50.976 56.710 1.00 83.26 290 LEU C N 1
ATOM 8034 C CA . LEU C 1 290 ? 42.118 49.817 56.079 1.00 81.31 290 LEU C CA 1
ATOM 8035 C C . LEU C 1 290 ? 41.285 48.545 56.350 1.00 79.05 290 LEU C C 1
ATOM 8036 O O . LEU C 1 290 ? 41.064 47.758 55.449 1.00 72.78 290 LEU C O 1
ATOM 8041 N N . GLY C 1 291 ? 40.817 48.356 57.587 1.00 79.40 291 GLY C N 1
ATOM 8042 C CA . GLY C 1 291 ? 40.057 47.156 57.963 1.00 78.55 291 GLY C CA 1
ATOM 8043 C C . GLY C 1 291 ? 38.637 47.052 57.408 1.00 80.31 291 GLY C C 1
ATOM 8044 O O . GLY C 1 291 ? 38.037 45.976 57.448 1.00 80.58 291 GLY C O 1
ATOM 8045 N N . ASP C 1 292 ? 38.096 48.151 56.880 1.00 77.48 292 ASP C N 1
ATOM 8046 C CA . ASP C 1 292 ? 36.704 48.195 56.423 1.00 78.63 292 ASP C CA 1
ATOM 8047 C C . ASP C 1 292 ? 36.558 48.232 54.897 1.00 77.41 292 ASP C C 1
ATOM 8048 O O . ASP C 1 292 ? 36.924 49.232 54.247 1.00 73.99 292 ASP C O 1
ATOM 8053 N N . ASN C 1 293 ? 35.975 47.171 54.332 1.00 76.31 293 ASN C N 1
ATOM 8054 C CA . ASN C 1 293 ? 35.896 47.043 52.877 1.00 73.85 293 ASN C CA 1
ATOM 8055 C C . ASN C 1 293 ? 34.867 47.983 52.244 1.00 76.01 293 ASN C C 1
ATOM 8056 O O . ASN C 1 293 ? 34.766 48.067 51.013 1.00 72.67 293 ASN C O 1
ATOM 8061 N N . ARG C 1 294 ? 34.106 48.691 53.081 1.00 77.11 294 ARG C N 1
ATOM 8062 C CA . ARG C 1 294 ? 33.231 49.746 52.583 1.00 72.60 294 ARG C CA 1
ATOM 8063 C C . ARG C 1 294 ? 34.061 50.956 52.181 1.00 70.65 294 ARG C C 1
ATOM 8064 O O . ARG C 1 294 ? 33.712 51.674 51.241 1.00 69.08 294 ARG C O 1
ATOM 8072 N N . VAL C 1 295 ? 35.165 51.161 52.890 1.00 70.79 295 VAL C N 1
ATOM 8073 C CA . VAL C 1 295 ? 35.954 52.352 52.731 1.00 72.63 295 VAL C CA 1
ATOM 8074 C C . VAL C 1 295 ? 36.994 52.164 51.671 1.00 78.88 295 VAL C C 1
ATOM 8075 O O . VAL C 1 295 ? 37.724 51.181 51.670 1.00 84.22 295 VAL C O 1
ATOM 8079 N N . HIS C 1 296 ? 37.081 53.152 50.796 1.00 83.73 296 HIS C N 1
ATOM 8080 C CA . HIS C 1 296 ? 38.070 53.160 49.750 1.00 88.39 296 HIS C CA 1
ATOM 8081 C C . HIS C 1 296 ? 38.401 54.600 49.406 1.00 84.63 296 HIS C C 1
ATOM 8082 O O . HIS C 1 296 ? 37.700 55.532 49.813 1.00 74.92 296 HIS C O 1
ATOM 8089 N N . HIS C 1 297 ? 39.478 54.754 48.646 1.00 86.16 297 HIS C N 1
ATOM 8090 C CA . HIS C 1 297 ? 40.039 56.042 48.346 1.00 85.86 297 HIS C CA 1
ATOM 8091 C C . HIS C 1 297 ? 39.826 56.362 46.889 1.00 83.82 297 HIS C C 1
ATOM 8092 O O . HIS C 1 297 ? 39.978 55.497 46.037 1.00 84.04 297 HIS C O 1
ATOM 8099 N N . LEU C 1 298 ? 39.441 57.600 46.599 1.00 85.92 298 LEU C N 1
ATOM 8100 C CA . LEU C 1 298 ? 39.422 58.086 45.224 1.00 90.01 298 LEU C CA 1
ATOM 8101 C C . LEU C 1 298 ? 40.167 59.379 45.211 1.00 91.84 298 LEU C C 1
ATOM 8102 O O . LEU C 1 298 ? 39.688 60.357 45.770 1.00 95.72 298 LEU C O 1
ATOM 8107 N N . GLN C 1 299 ? 41.342 59.410 44.592 1.00 98.82 299 GLN C N 1
ATOM 8108 C CA . GLN C 1 299 ? 42.102 60.641 44.635 1.00 105.75 299 GLN C CA 1
ATOM 8109 C C . GLN C 1 299 ? 41.746 61.567 43.486 1.00 104.89 299 GLN C C 1
ATOM 8110 O O . GLN C 1 299 ? 41.318 61.116 42.422 1.00 98.22 299 GLN C O 1
ATOM 8116 N N . GLY C 1 300 ? 41.899 62.867 43.749 1.00 111.09 300 GLY C N 1
ATOM 8117 C CA . GLY C 1 300 ? 41.494 63.938 42.837 1.00 111.80 300 GLY C CA 1
ATOM 8118 C C . GLY C 1 300 ? 40.774 65.047 43.590 1.00 111.68 300 GLY C C 1
ATOM 8119 O O . GLY C 1 300 ? 39.740 64.812 44.211 1.00 99.94 300 GLY C O 1
ATOM 8120 N N . ARG C 1 301 ? 41.321 66.259 43.553 1.00 120.18 301 ARG C N 1
ATOM 8121 C CA . ARG C 1 301 ? 40.603 67.425 44.087 1.00 121.58 301 ARG C CA 1
ATOM 8122 C C . ARG C 1 301 ? 39.369 67.712 43.228 1.00 113.55 301 ARG C C 1
ATOM 8123 O O . ARG C 1 301 ? 39.360 67.496 42.007 1.00 113.50 301 ARG C O 1
ATOM 8131 N N . VAL C 1 302 ? 38.334 68.212 43.879 1.00 101.17 302 VAL C N 1
ATOM 8132 C CA . VAL C 1 302 ? 37.028 68.333 43.257 1.00 95.09 302 VAL C CA 1
ATOM 8133 C C . VAL C 1 302 ? 36.976 69.560 42.339 1.00 99.08 302 VAL C C 1
ATOM 8134 O O . VAL C 1 302 ? 37.396 70.652 42.728 1.00 92.87 302 VAL C O 1
ATOM 8138 N N . THR C 1 303 ? 36.473 69.369 41.117 1.00 104.70 303 THR C N 1
ATOM 8139 C CA . THR C 1 303 ? 36.286 70.472 40.169 1.00 108.89 303 THR C CA 1
ATOM 8140 C C . THR C 1 303 ? 34.848 70.963 40.143 1.00 110.23 303 THR C C 1
ATOM 8141 O O . THR C 1 303 ? 34.607 72.144 39.888 1.00 112.00 303 THR C O 1
ATOM 8145 N N . ARG C 1 304 ? 33.892 70.063 40.373 1.00 105.34 304 ARG C N 1
ATOM 8146 C CA . ARG C 1 304 ? 32.506 70.481 40.517 1.00 104.00 304 ARG C CA 1
ATOM 8147 C C . ARG C 1 304 ? 31.634 69.486 41.302 1.00 94.50 304 ARG C C 1
ATOM 8148 O O . ARG C 1 304 ? 31.868 68.271 41.288 1.00 84.22 304 ARG C O 1
ATOM 8156 N N . ILE C 1 305 ? 30.647 70.048 42.009 1.00 88.44 305 ILE C N 1
ATOM 8157 C CA . ILE C 1 305 ? 29.607 69.296 42.712 1.00 85.78 305 ILE C CA 1
ATOM 8158 C C . ILE C 1 305 ? 28.254 69.850 42.281 1.00 83.66 305 ILE C C 1
ATOM 8159 O O . ILE C 1 305 ? 28.048 71.057 42.305 1.00 89.53 305 ILE C O 1
ATOM 8164 N N . VAL C 1 306 ? 27.348 68.966 41.878 1.00 83.61 306 VAL C N 1
ATOM 8165 C CA . VAL C 1 306 ? 26.045 69.357 41.359 1.00 89.82 306 VAL C CA 1
ATOM 8166 C C . VAL C 1 306 ? 25.022 68.280 41.708 1.00 93.28 306 VAL C C 1
ATOM 8167 O O . VAL C 1 306 ? 25.356 67.101 41.798 1.00 98.98 306 VAL C O 1
ATOM 8171 N N . GLY C 1 307 ? 23.776 68.683 41.911 1.00 97.51 307 GLY C N 1
ATOM 8172 C CA . GLY C 1 307 ? 22.705 67.721 42.139 1.00 100.93 307 GLY C CA 1
ATOM 8173 C C . GLY C 1 307 ? 22.461 66.871 40.904 1.00 104.51 307 GLY C C 1
ATOM 8174 O O . GLY C 1 307 ? 22.460 67.389 39.784 1.00 105.83 307 GLY C O 1
ATOM 8175 N N . GLN C 1 308 ? 22.273 65.568 41.109 1.00 103.63 308 GLN C N 1
ATOM 8176 C CA . GLN C 1 308 ? 21.842 64.665 40.043 1.00 110.19 308 GLN C CA 1
ATOM 8177 C C . GLN C 1 308 ? 20.638 63.874 40.550 1.00 109.15 308 GLN C C 1
ATOM 8178 O O . GLN C 1 308 ? 20.776 62.772 41.094 1.00 104.30 308 GLN C O 1
ATOM 8184 N N . GLY C 1 309 ? 19.460 64.474 40.371 1.00 110.96 309 GLY C N 1
ATOM 8185 C CA . GLY C 1 309 ? 18.219 63.977 40.946 1.00 114.07 309 GLY C CA 1
ATOM 8186 C C . GLY C 1 309 ? 18.446 63.595 42.391 1.00 113.11 309 GLY C C 1
ATOM 8187 O O . GLY C 1 309 ? 18.980 64.382 43.177 1.00 112.41 309 GLY C O 1
ATOM 8188 N N . ASP C 1 310 ? 18.062 62.373 42.739 1.00 115.09 310 ASP C N 1
ATOM 8189 C CA . ASP C 1 310 ? 18.437 61.807 44.024 1.00 112.82 310 ASP C CA 1
ATOM 8190 C C . ASP C 1 310 ? 19.904 61.386 43.913 1.00 110.44 310 ASP C C 1
ATOM 8191 O O . ASP C 1 310 ? 20.227 60.229 43.618 1.00 108.34 310 ASP C O 1
ATOM 8196 N N . GLY C 1 311 ? 20.789 62.352 44.137 1.00 104.47 311 GLY C N 1
ATOM 8197 C CA . GLY C 1 311 ? 22.219 62.107 44.046 1.00 103.39 311 GLY C CA 1
ATOM 8198 C C . GLY C 1 311 ? 23.049 63.355 43.825 1.00 98.70 311 GLY C C 1
ATOM 8199 O O . GLY C 1 311 ? 22.552 64.359 43.327 1.00 104.78 311 GLY C O 1
ATOM 8200 N N . VAL C 1 312 ? 24.321 63.275 44.198 1.00 90.88 312 VAL C N 1
ATOM 8201 C CA . VAL C 1 312 ? 25.272 64.356 44.004 1.00 88.79 312 VAL C CA 1
ATOM 8202 C C . VAL C 1 312 ? 26.399 63.857 43.105 1.00 89.46 312 VAL C C 1
ATOM 8203 O O . VAL C 1 312 ? 27.108 62.905 43.441 1.00 89.78 312 VAL C O 1
ATOM 8207 N N . ALA C 1 313 ? 26.556 64.505 41.956 1.00 89.65 313 ALA C N 1
ATOM 8208 C CA . ALA C 1 313 ? 27.633 64.180 41.032 1.00 86.29 313 ALA C CA 1
ATOM 8209 C C . ALA C 1 313 ? 28.821 65.019 41.431 1.00 81.28 313 ALA C C 1
ATOM 8210 O O . ALA C 1 313 ? 28.716 66.239 41.507 1.00 75.55 313 ALA C O 1
ATOM 8212 N N . VAL C 1 314 ? 29.936 64.363 41.725 1.00 78.39 314 VAL C N 1
ATOM 8213 C CA . VAL C 1 314 ? 31.139 65.078 42.078 1.00 82.85 314 VAL C CA 1
ATOM 8214 C C . VAL C 1 314 ? 32.192 64.763 41.047 1.00 89.01 314 VAL C C 1
ATOM 8215 O O . VAL C 1 314 ? 32.533 63.600 40.821 1.00 89.98 314 VAL C O 1
ATOM 8219 N N . THR C 1 315 ? 32.704 65.809 40.421 1.00 92.98 315 THR C N 1
ATOM 8220 C CA . THR C 1 315 ? 33.714 65.641 39.413 1.00 101.70 315 THR C CA 1
ATOM 8221 C C . THR C 1 315 ? 35.075 65.609 40.102 1.00 99.88 315 THR C C 1
ATOM 8222 O O . THR C 1 315 ? 35.387 66.489 40.919 1.00 91.49 315 THR C O 1
ATOM 8226 N N . LEU C 1 316 ? 35.846 64.562 39.797 1.00 101.61 316 LEU C N 1
ATOM 8227 C CA . LEU C 1 316 ? 37.234 64.446 40.230 1.00 107.19 316 LEU C CA 1
ATOM 8228 C C . LEU C 1 316 ? 38.121 64.654 39.020 1.00 113.49 316 LEU C C 1
ATOM 8229 O O . LEU C 1 316 ? 37.867 64.078 37.953 1.00 115.01 316 LEU C O 1
ATOM 8234 N N . ARG C 1 317 ? 39.166 65.463 39.186 1.00 115.58 317 ARG C N 1
ATOM 8235 C CA . ARG C 1 317 ? 40.145 65.671 38.122 1.00 120.31 317 ARG C CA 1
ATOM 8236 C C . ARG C 1 317 ? 41.495 65.067 38.491 1.00 119.34 317 ARG C C 1
ATOM 8237 O O . ARG C 1 317 ? 41.922 65.136 39.649 1.00 120.07 317 ARG C O 1
ATOM 8245 N N . ASN C 1 318 ? 42.145 64.464 37.495 1.00 122.61 318 ASN C N 1
ATOM 8246 C CA . ASN C 1 318 ? 43.553 64.072 37.593 1.00 119.04 318 ASN C CA 1
ATOM 8247 C C . ASN C 1 318 ? 44.212 63.990 36.219 1.00 118.55 318 ASN C C 1
ATOM 8248 O O . ASN C 1 318 ? 44.743 64.985 35.729 1.00 114.38 318 ASN C O 1
ATOM 8253 N N . ASP C 1 323 ? 39.200 62.213 33.878 1.00 106.49 323 ASP C N 1
ATOM 8254 C CA . ASP C 1 323 ? 38.101 62.915 34.523 1.00 108.34 323 ASP C CA 1
ATOM 8255 C C . ASP C 1 323 ? 36.881 62.021 34.737 1.00 114.18 323 ASP C C 1
ATOM 8256 O O . ASP C 1 323 ? 36.325 61.478 33.781 1.00 120.99 323 ASP C O 1
ATOM 8261 N N . GLN C 1 324 ? 36.475 61.885 35.999 1.00 111.64 324 GLN C N 1
ATOM 8262 C CA . GLN C 1 324 ? 35.427 60.953 36.387 1.00 112.23 324 GLN C CA 1
ATOM 8263 C C . GLN C 1 324 ? 34.309 61.650 37.157 1.00 110.09 324 GLN C C 1
ATOM 8264 O O . GLN C 1 324 ? 34.563 62.390 38.122 1.00 105.39 324 GLN C O 1
ATOM 8270 N N . VAL C 1 325 ? 33.077 61.402 36.719 1.00 104.71 325 VAL C N 1
ATOM 8271 C CA . VAL C 1 325 ? 31.897 61.695 37.517 1.00 101.80 325 VAL C CA 1
ATOM 8272 C C . VAL C 1 325 ? 31.708 60.524 38.506 1.00 99.04 325 VAL C C 1
ATOM 8273 O O . VAL C 1 325 ? 31.728 59.356 38.114 1.00 94.41 325 VAL C O 1
ATOM 8277 N N . HIS C 1 326 ? 31.579 60.852 39.792 1.00 96.62 326 HIS C N 1
ATOM 8278 C CA . HIS C 1 326 ? 31.180 59.892 40.819 1.00 89.84 326 HIS C CA 1
ATOM 8279 C C . HIS C 1 326 ? 29.914 60.391 41.458 1.00 88.80 326 HIS C C 1
ATOM 8280 O O . HIS C 1 326 ? 29.810 61.574 41.837 1.00 83.02 326 HIS C O 1
ATOM 8287 N N . ASN C 1 327 ? 28.940 59.492 41.560 1.00 92.09 327 ASN C N 1
ATOM 8288 C CA . ASN C 1 327 ? 27.668 59.844 42.151 1.00 92.03 327 ASN C CA 1
ATOM 8289 C C . ASN C 1 327 ? 27.599 59.323 43.542 1.00 92.09 327 ASN C C 1
ATOM 8290 O O . ASN C 1 327 ? 28.119 58.244 43.840 1.00 96.33 327 ASN C O 1
ATOM 8295 N N . PHE C 1 328 ? 26.948 60.106 44.392 1.00 92.31 328 PHE C N 1
ATOM 8296 C CA . PHE C 1 328 ? 26.811 59.793 45.803 1.00 83.98 328 PHE C CA 1
ATOM 8297 C C . PHE C 1 328 ? 25.455 60.246 46.278 1.00 83.32 328 PHE C C 1
ATOM 8298 O O . PHE C 1 328 ? 24.926 61.238 45.766 1.00 85.27 328 PHE C O 1
ATOM 8306 N N . ASP C 1 329 ? 24.908 59.527 47.257 1.00 78.58 329 ASP C N 1
ATOM 8307 C CA . ASP C 1 329 ? 23.691 59.949 47.931 1.00 80.86 329 ASP C CA 1
ATOM 8308 C C . ASP C 1 329 ? 24.048 61.078 48.874 1.00 82.53 329 ASP C C 1
ATOM 8309 O O . ASP C 1 329 ? 23.249 61.988 49.137 1.00 79.62 329 ASP C O 1
ATOM 8314 N N . LEU C 1 330 ? 25.271 61.003 49.385 1.00 82.35 330 LEU C N 1
ATOM 8315 C CA . LEU C 1 330 ? 25.668 61.807 50.521 1.00 81.72 330 LEU C CA 1
ATOM 8316 C C . LEU C 1 330 ? 27.145 62.176 50.438 1.00 70.77 330 LEU C C 1
ATOM 8317 O O . LEU C 1 330 ? 28.001 61.321 50.244 1.00 72.86 330 LEU C O 1
ATOM 8322 N N . VAL C 1 331 ? 27.425 63.462 50.600 1.00 68.01 331 VAL C N 1
ATOM 8323 C CA . VAL C 1 331 ? 28.777 63.987 50.549 1.00 63.80 331 VAL C CA 1
ATOM 8324 C C . VAL C 1 331 ? 28.999 64.895 51.731 1.00 62.71 331 VAL C C 1
ATOM 8325 O O . VAL C 1 331 ? 28.160 65.726 52.049 1.00 64.71 331 VAL C O 1
ATOM 8329 N N . VAL C 1 332 ? 30.164 64.771 52.348 1.00 63.18 332 VAL C N 1
ATOM 8330 C CA . VAL C 1 332 ? 30.470 65.469 53.579 1.00 60.23 332 VAL C CA 1
ATOM 8331 C C . VAL C 1 332 ? 31.631 66.397 53.341 1.00 59.63 332 VAL C C 1
ATOM 8332 O O . VAL C 1 332 ? 32.677 65.921 52.930 1.00 64.67 332 VAL C O 1
ATOM 8336 N N . ASP C 1 333 ? 31.495 67.696 53.600 1.00 60.39 333 ASP C N 1
ATOM 8337 C CA . ASP C 1 333 ? 32.670 68.583 53.486 1.00 63.95 333 ASP C CA 1
ATOM 8338 C C . ASP C 1 333 ? 33.566 68.514 54.715 1.00 62.94 333 ASP C C 1
ATOM 8339 O O . ASP C 1 333 ? 33.388 69.281 55.673 1.00 63.28 333 ASP C O 1
ATOM 8344 N N . ALA C 1 334 ? 34.572 67.652 54.659 1.00 58.57 334 ALA C N 1
ATOM 8345 C CA . ALA C 1 334 ? 35.466 67.500 55.789 1.00 60.54 334 ALA C CA 1
ATOM 8346 C C . ALA C 1 334 ? 36.816 68.165 55.502 1.00 56.64 334 ALA C C 1
ATOM 8347 O O . ALA C 1 334 ? 37.861 67.809 56.037 1.00 54.03 334 ALA C O 1
ATOM 8349 N N . THR C 1 335 ? 36.761 69.188 54.684 1.00 56.78 335 THR C N 1
ATOM 8350 C CA . THR C 1 335 ? 37.952 69.850 54.178 1.00 59.93 335 THR C CA 1
ATOM 8351 C C . THR C 1 335 ? 38.716 70.609 55.257 1.00 58.24 335 THR C C 1
ATOM 8352 O O . THR C 1 335 ? 39.885 70.853 55.118 1.00 57.52 335 THR C O 1
ATOM 8356 N N . GLY C 1 336 ? 38.050 71.015 56.324 1.00 58.39 336 GLY C N 1
ATOM 8357 C CA . GLY C 1 336 ? 38.687 71.854 57.314 1.00 57.07 336 GLY C CA 1
ATOM 8358 C C . GLY C 1 336 ? 38.485 73.304 56.934 1.00 57.37 336 GLY C C 1
ATOM 8359 O O . GLY C 1 336 ? 39.102 74.176 57.517 1.00 66.90 336 GLY C O 1
ATOM 8360 N N . GLY C 1 337 ? 37.646 73.575 55.950 1.00 64.62 337 GLY C N 1
ATOM 8361 C CA . GLY C 1 337 ? 37.249 74.954 55.667 1.00 70.71 337 GLY C CA 1
ATOM 8362 C C . GLY C 1 337 ? 37.874 75.659 54.478 1.00 69.13 337 GLY C C 1
ATOM 8363 O O . GLY C 1 337 ? 38.865 75.208 53.912 1.00 69.61 337 GLY C O 1
ATOM 8364 N N . GLN C 1 338 ? 37.276 76.789 54.127 1.00 72.54 338 GLN C N 1
ATOM 8365 C CA . GLN C 1 338 ? 37.729 77.631 53.017 1.00 75.66 338 GLN C CA 1
ATOM 8366 C C . GLN C 1 338 ? 38.656 78.744 53.517 1.00 68.68 338 GLN C C 1
ATOM 8367 O O . GLN C 1 338 ? 38.224 79.635 54.253 1.00 70.51 338 GLN C O 1
ATOM 8373 N N . PRO C 1 339 ? 39.936 78.699 53.127 1.00 62.30 339 PRO C N 1
ATOM 8374 C CA . PRO C 1 339 ? 40.893 79.666 53.659 1.00 60.73 339 PRO C CA 1
ATOM 8375 C C . PRO C 1 339 ? 40.600 81.132 53.376 1.00 61.42 339 PRO C C 1
ATOM 8376 O O . PRO C 1 339 ? 40.984 81.994 54.149 1.00 60.49 339 PRO C O 1
ATOM 8380 N N . LEU C 1 340 ? 39.896 81.410 52.292 1.00 63.37 340 LEU C N 1
ATOM 8381 C CA . LEU C 1 340 ? 39.606 82.766 51.901 1.00 62.53 340 LEU C CA 1
ATOM 8382 C C . LEU C 1 340 ? 38.350 83.319 52.563 1.00 64.19 340 LEU C C 1
ATOM 8383 O O . LEU C 1 340 ? 37.999 84.493 52.320 1.00 63.02 340 LEU C O 1
ATOM 8388 N N . TRP C 1 341 ? 37.706 82.495 53.409 1.00 61.53 341 TRP C N 1
ATOM 8389 C CA . TRP C 1 341 ? 36.481 82.850 54.124 1.00 62.71 341 TRP C CA 1
ATOM 8390 C C . TRP C 1 341 ? 36.508 84.223 54.700 1.00 63.40 341 TRP C C 1
ATOM 8391 O O . TRP C 1 341 ? 35.484 84.876 54.787 1.00 68.03 341 TRP C O 1
ATOM 8402 N N . PHE C 1 342 ? 37.684 84.629 55.151 1.00 64.34 342 PHE C N 1
ATOM 8403 C CA . PHE C 1 342 ? 37.838 85.874 55.881 1.00 64.45 342 PHE C CA 1
ATOM 8404 C C . PHE C 1 342 ? 37.680 87.089 54.980 1.00 64.48 342 PHE C C 1
ATOM 8405 O O . PHE C 1 342 ? 37.349 88.170 55.442 1.00 66.52 342 PHE C O 1
ATOM 8413 N N . LEU C 1 343 ? 37.887 86.931 53.688 1.00 67.13 343 LEU C N 1
ATOM 8414 C CA . LEU C 1 343 ? 37.634 88.049 52.798 1.00 67.51 343 LEU C CA 1
ATOM 8415 C C . LEU C 1 343 ? 36.185 88.475 52.878 1.00 68.65 343 LEU C C 1
ATOM 8416 O O . LEU C 1 343 ? 35.899 89.651 52.751 1.00 70.73 343 LEU C O 1
ATOM 8421 N N . ASP C 1 344 ? 35.268 87.535 53.108 1.00 70.90 344 ASP C N 1
ATOM 8422 C CA . ASP C 1 344 ? 33.854 87.884 53.355 1.00 75.92 344 ASP C CA 1
ATOM 8423 C C . ASP C 1 344 ? 33.644 89.018 54.360 1.00 75.12 344 ASP C C 1
ATOM 8424 O O . ASP C 1 344 ? 32.706 89.787 54.222 1.00 75.51 344 ASP C O 1
ATOM 8429 N N . LEU C 1 345 ? 34.519 89.104 55.358 1.00 74.63 345 LEU C N 1
ATOM 8430 C CA . LEU C 1 345 ? 34.424 90.115 56.405 1.00 78.31 345 LEU C CA 1
ATOM 8431 C C . LEU C 1 345 ? 34.967 91.473 56.019 1.00 80.14 345 LEU C C 1
ATOM 8432 O O . LEU C 1 345 ? 34.701 92.448 56.697 1.00 83.86 345 LEU C O 1
ATOM 8437 N N . PHE C 1 346 ? 35.757 91.547 54.961 1.00 79.68 346 PHE C N 1
ATOM 8438 C CA . PHE C 1 346 ? 36.338 92.816 54.567 1.00 84.43 346 PHE C CA 1
ATOM 8439 C C . PHE C 1 346 ? 35.265 93.632 53.855 1.00 88.96 346 PHE C C 1
ATOM 8440 O O . PHE C 1 346 ? 34.241 93.086 53.438 1.00 94.89 346 PHE C O 1
ATOM 8448 N N . ASP C 1 347 ? 35.487 94.937 53.729 1.00 86.24 347 ASP C N 1
ATOM 8449 C CA . ASP C 1 347 ? 34.604 95.768 52.924 1.00 87.67 347 ASP C CA 1
ATOM 8450 C C . ASP C 1 347 ? 35.317 96.199 51.646 1.00 87.83 347 ASP C C 1
ATOM 8451 O O . ASP C 1 347 ? 36.543 96.080 51.550 1.00 83.61 347 ASP C O 1
ATOM 8456 N N . SER C 1 348 ? 34.548 96.695 50.678 1.00 87.08 348 SER C N 1
ATOM 8457 C CA . SER C 1 348 ? 35.089 97.053 49.368 1.00 88.25 348 SER C CA 1
ATOM 8458 C C . SER C 1 348 ? 36.350 97.891 49.492 1.00 87.27 348 SER C C 1
ATOM 8459 O O . SER C 1 348 ? 37.407 97.525 49.000 1.00 82.08 348 SER C O 1
ATOM 8462 N N . GLU C 1 349 ? 36.241 99.013 50.173 1.00 92.69 349 GLU C N 1
ATOM 8463 C CA . GLU C 1 349 ? 37.377 99.914 50.273 1.00 102.47 349 GLU C CA 1
ATOM 8464 C C . GLU C 1 349 ? 38.664 99.127 50.647 1.00 96.67 349 GLU C C 1
ATOM 8465 O O . GLU C 1 349 ? 39.668 99.239 49.959 1.00 93.28 349 GLU C O 1
ATOM 8471 N N . SER C 1 350 ? 38.620 98.305 51.698 1.00 98.21 350 SER C N 1
ATOM 8472 C CA . SER C 1 350 ? 39.814 97.548 52.145 1.00 91.64 350 SER C CA 1
ATOM 8473 C C . SER C 1 350 ? 40.042 96.276 51.325 1.00 88.07 350 SER C C 1
ATOM 8474 O O . SER C 1 350 ? 41.168 95.984 50.923 1.00 84.36 350 SER C O 1
ATOM 8477 N N . ALA C 1 351 ? 38.982 95.539 51.028 1.00 87.62 351 ALA C N 1
ATOM 8478 C CA . ALA C 1 351 ? 39.105 94.388 50.115 1.00 87.32 351 ALA C CA 1
ATOM 8479 C C . ALA C 1 351 ? 39.888 94.750 48.854 1.00 85.73 351 ALA C C 1
ATOM 8480 O O . ALA C 1 351 ? 40.641 93.939 48.315 1.00 84.43 351 ALA C O 1
ATOM 8482 N N . ASP C 1 352 ? 39.708 95.978 48.397 1.00 89.60 352 ASP C N 1
ATOM 8483 C CA . ASP C 1 352 ? 40.358 96.451 47.183 1.00 93.07 352 ASP C CA 1
ATOM 8484 C C . ASP C 1 352 ? 41.701 97.120 47.491 1.00 91.30 352 ASP C C 1
ATOM 8485 O O . ASP C 1 352 ? 42.639 97.028 46.701 1.00 85.46 352 ASP C O 1
ATOM 8490 N N . LEU C 1 353 ? 41.807 97.758 48.657 1.00 90.99 353 LEU C N 1
ATOM 8491 C CA . LEU C 1 353 ? 43.093 98.287 49.127 1.00 91.11 353 LEU C CA 1
ATOM 8492 C C . LEU C 1 353 ? 44.107 97.140 49.336 1.00 86.10 353 LEU C C 1
ATOM 8493 O O . LEU C 1 353 ? 45.326 97.349 49.247 1.00 83.45 353 LEU C O 1
ATOM 8498 N N . LEU C 1 354 ? 43.577 95.943 49.602 1.00 82.75 354 LEU C N 1
ATOM 8499 C CA . LEU C 1 354 ? 44.351 94.697 49.702 1.00 81.24 354 LEU C CA 1
ATOM 8500 C C . LEU C 1 354 ? 44.718 94.149 48.334 1.00 82.06 354 LEU C C 1
ATOM 8501 O O . LEU C 1 354 ? 45.839 93.642 48.130 1.00 80.19 354 LEU C O 1
ATOM 8506 N N . GLU C 1 355 ? 43.769 94.223 47.399 1.00 80.37 355 GLU C N 1
ATOM 8507 C CA . GLU C 1 355 ? 44.039 93.826 46.012 1.00 78.59 355 GLU C CA 1
ATOM 8508 C C . GLU C 1 355 ? 45.282 94.560 45.509 1.00 73.75 355 GLU C C 1
ATOM 8509 O O . GLU C 1 355 ? 46.079 94.007 44.783 1.00 70.12 355 GLU C O 1
ATOM 8515 N N . LEU C 1 356 ? 45.474 95.787 45.963 1.00 75.48 356 LEU C N 1
ATOM 8516 C CA . LEU C 1 356 ? 46.631 96.593 45.555 1.00 80.44 356 LEU C CA 1
ATOM 8517 C C . LEU C 1 356 ? 47.983 96.157 46.108 1.00 79.70 356 LEU C C 1
ATOM 8518 O O . LEU C 1 356 ? 48.994 96.192 45.390 1.00 79.64 356 LEU C O 1
ATOM 8523 N N . ALA C 1 357 ? 48.013 95.788 47.383 1.00 77.70 357 ALA C N 1
ATOM 8524 C CA . ALA C 1 357 ? 49.267 95.361 48.010 1.00 74.46 357 ALA C CA 1
ATOM 8525 C C . ALA C 1 357 ? 49.659 93.979 47.494 1.00 72.30 357 ALA C C 1
ATOM 8526 O O . ALA C 1 357 ? 50.838 93.633 47.432 1.00 72.76 357 ALA C O 1
ATOM 8528 N N . VAL C 1 358 ? 48.654 93.197 47.125 1.00 69.50 358 VAL C N 1
ATOM 8529 C CA . VAL C 1 358 ? 48.845 91.797 46.774 1.00 67.50 358 VAL C CA 1
ATOM 8530 C C . VAL C 1 358 ? 49.339 91.626 45.325 1.00 68.12 358 VAL C C 1
ATOM 8531 O O . VAL C 1 358 ? 49.950 90.613 44.976 1.00 67.03 358 VAL C O 1
ATOM 8535 N N . GLY C 1 359 ? 49.102 92.637 44.497 1.00 74.14 359 GLY C N 1
ATOM 8536 C CA . GLY C 1 359 ? 49.584 92.660 43.112 1.00 75.71 359 GLY C CA 1
ATOM 8537 C C . GLY C 1 359 ? 48.506 92.319 42.110 1.00 77.04 359 GLY C C 1
ATOM 8538 O O . GLY C 1 359 ? 48.753 92.298 40.915 1.00 86.26 359 GLY C O 1
ATOM 8539 N N . GLY C 1 360 ? 47.297 92.066 42.580 1.00 77.63 360 GLY C N 1
ATOM 8540 C CA . GLY C 1 360 ? 46.242 91.603 41.696 1.00 78.79 360 GLY C CA 1
ATOM 8541 C C . GLY C 1 360 ? 45.039 91.120 42.481 1.00 77.96 360 GLY C C 1
ATOM 8542 O O . GLY C 1 360 ? 44.924 91.426 43.677 1.00 74.11 360 GLY C O 1
ATOM 8543 N N . PRO C 1 361 ? 44.129 90.383 41.809 1.00 80.03 361 PRO C N 1
ATOM 8544 C CA . PRO C 1 361 ? 42.885 89.884 42.414 1.00 81.95 361 PRO C CA 1
ATOM 8545 C C . PRO C 1 361 ? 43.150 88.880 43.531 1.00 80.35 361 PRO C C 1
ATOM 8546 O O . PRO C 1 361 ? 44.243 88.310 43.606 1.00 79.88 361 PRO C O 1
ATOM 8550 N N . LEU C 1 362 ? 42.161 88.669 44.393 1.00 75.61 362 LEU C N 1
ATOM 8551 C CA . LEU C 1 362 ? 42.423 88.060 45.692 1.00 72.52 362 LEU C CA 1
ATOM 8552 C C . LEU C 1 362 ? 42.347 86.562 45.661 1.00 73.82 362 LEU C C 1
ATOM 8553 O O . LEU C 1 362 ? 41.425 85.955 46.219 1.00 77.01 362 LEU C O 1
ATOM 8558 N N . THR C 1 363 ? 43.346 85.959 45.033 1.00 70.75 363 THR C N 1
ATOM 8559 C CA . THR C 1 363 ? 43.452 84.515 45.009 1.00 70.81 363 THR C CA 1
ATOM 8560 C C . THR C 1 363 ? 44.358 84.011 46.105 1.00 73.14 363 THR C C 1
ATOM 8561 O O . THR C 1 363 ? 45.195 84.749 46.637 1.00 71.75 363 THR C O 1
ATOM 8565 N N . GLN C 1 364 ? 44.197 82.736 46.425 1.00 74.58 364 GLN C N 1
ATOM 8566 C CA . GLN C 1 364 ? 44.981 82.165 47.475 1.00 73.62 364 GLN C CA 1
ATOM 8567 C C . GLN C 1 364 ? 46.434 82.289 47.084 1.00 68.14 364 GLN C C 1
ATOM 8568 O O . GLN C 1 364 ? 47.251 82.784 47.827 1.00 64.32 364 GLN C O 1
ATOM 8574 N N . GLN C 1 365 ? 46.729 81.860 45.881 1.00 73.07 365 GLN C N 1
ATOM 8575 C CA . GLN C 1 365 ? 48.041 82.055 45.298 1.00 77.09 365 GLN C CA 1
ATOM 8576 C C . GLN C 1 365 ? 48.582 83.449 45.650 1.00 70.51 365 GLN C C 1
ATOM 8577 O O . GLN C 1 365 ? 49.641 83.586 46.246 1.00 68.99 365 GLN C O 1
ATOM 8583 N N . ARG C 1 366 ? 47.838 84.482 45.292 1.00 67.39 366 ARG C N 1
ATOM 8584 C CA . ARG C 1 366 ? 48.356 85.821 45.386 1.00 69.77 366 ARG C CA 1
ATOM 8585 C C . ARG C 1 366 ? 48.502 86.224 46.850 1.00 67.59 366 ARG C C 1
ATOM 8586 O O . ARG C 1 366 ? 49.510 86.809 47.224 1.00 63.77 366 ARG C O 1
ATOM 8594 N N . ILE C 1 367 ? 47.521 85.868 47.679 1.00 67.36 367 ILE C N 1
ATOM 8595 C CA . ILE C 1 367 ? 47.560 86.191 49.114 1.00 63.35 367 ILE C CA 1
ATOM 8596 C C . ILE C 1 367 ? 48.681 85.456 49.863 1.00 59.03 367 ILE C C 1
ATOM 8597 O O . ILE C 1 367 ? 49.348 86.081 50.668 1.00 54.29 367 ILE C O 1
ATOM 8602 N N . GLU C 1 368 ? 48.877 84.162 49.583 1.00 57.89 368 GLU C N 1
ATOM 8603 C CA . GLU C 1 368 ? 50.046 83.370 50.073 1.00 62.34 368 GLU C CA 1
ATOM 8604 C C . GLU C 1 368 ? 51.407 84.005 49.772 1.00 61.76 368 GLU C C 1
ATOM 8605 O O . GLU C 1 368 ? 52.357 83.953 50.557 1.00 63.48 368 GLU C O 1
ATOM 8611 N N . SER C 1 369 ? 51.508 84.565 48.587 1.00 62.21 369 SER C N 1
ATOM 8612 C CA . SER C 1 369 ? 52.790 85.056 48.099 1.00 61.46 369 SER C CA 1
ATOM 8613 C C . SER C 1 369 ? 53.174 86.335 48.767 1.00 57.92 369 SER C C 1
ATOM 8614 O O . SER C 1 369 ? 54.336 86.654 48.853 1.00 57.64 369 SER C O 1
ATOM 8617 N N . SER C 1 370 ? 52.188 87.039 49.284 1.00 56.84 370 SER C N 1
ATOM 8618 C CA . SER C 1 370 ? 52.422 88.323 49.887 1.00 59.21 370 SER C CA 1
ATOM 8619 C C . SER C 1 370 ? 52.789 88.227 51.365 1.00 59.54 370 SER C C 1
ATOM 8620 O O . SER C 1 370 ? 53.018 89.259 51.969 1.00 61.25 370 SER C O 1
ATOM 8623 N N . ILE C 1 371 ? 52.815 87.021 51.953 1.00 58.28 371 ILE C N 1
ATOM 8624 C CA . ILE C 1 371 ? 53.044 86.888 53.399 1.00 55.96 371 ILE C CA 1
ATOM 8625 C C . ILE C 1 371 ? 54.517 86.997 53.728 1.00 53.10 371 ILE C C 1
ATOM 8626 O O . ILE C 1 371 ? 55.320 86.159 53.346 1.00 54.62 371 ILE C O 1
ATOM 8631 N N . GLY C 1 372 ? 54.841 88.059 54.436 1.00 51.51 372 GLY C N 1
ATOM 8632 C CA . GLY C 1 372 ? 56.197 88.332 54.870 1.00 53.67 372 GLY C CA 1
ATOM 8633 C C . GLY C 1 372 ? 56.635 87.597 56.115 1.00 53.10 372 GLY C C 1
ATOM 8634 O O . GLY C 1 372 ? 55.930 86.737 56.637 1.00 54.33 372 GLY C O 1
ATOM 8635 N N . TYR C 1 373 ? 57.806 87.962 56.598 1.00 53.06 373 TYR C N 1
ATOM 8636 C CA . TYR C 1 373 ? 58.416 87.269 57.711 1.00 54.74 373 TYR C CA 1
ATOM 8637 C C . TYR C 1 373 ? 57.550 87.334 58.957 1.00 52.91 373 TYR C C 1
ATOM 8638 O O . TYR C 1 373 ? 57.444 86.372 59.675 1.00 51.32 373 TYR C O 1
ATOM 8647 N N . ASP C 1 374 ? 56.929 88.474 59.205 1.00 55.84 374 ASP C N 1
ATOM 8648 C CA . ASP C 1 374 ? 56.116 88.644 60.400 1.00 55.12 374 ASP C CA 1
ATOM 8649 C C . ASP C 1 374 ? 54.710 88.066 60.252 1.00 53.51 374 ASP C C 1
ATOM 8650 O O . ASP C 1 374 ? 53.842 88.334 61.062 1.00 54.34 374 ASP C O 1
ATOM 8655 N N . LEU C 1 375 ? 54.505 87.285 59.200 1.00 54.29 375 LEU C N 1
ATOM 8656 C CA . LEU C 1 375 ? 53.211 86.706 58.819 1.00 52.36 375 LEU C CA 1
ATOM 8657 C C . LEU C 1 375 ? 52.198 87.762 58.393 1.00 55.42 375 LEU C C 1
ATOM 8658 O O . LEU C 1 375 ? 51.007 87.468 58.221 1.00 58.51 375 LEU C O 1
ATOM 8663 N N . ALA C 1 376 ? 52.661 88.986 58.213 1.00 57.00 376 ALA C N 1
ATOM 8664 C CA . ALA C 1 376 ? 51.791 90.054 57.738 1.00 59.67 376 ALA C CA 1
ATOM 8665 C C . ALA C 1 376 ? 51.991 90.223 56.266 1.00 61.21 376 ALA C C 1
ATOM 8666 O O . ALA C 1 376 ? 53.095 90.013 55.763 1.00 59.00 376 ALA C O 1
ATOM 8668 N N . VAL C 1 377 ? 50.926 90.659 55.600 1.00 60.93 377 VAL C N 1
ATOM 8669 C CA . VAL C 1 377 ? 50.934 90.896 54.182 1.00 60.32 377 VAL C CA 1
ATOM 8670 C C . VAL C 1 377 ? 51.886 92.030 53.881 1.00 62.59 377 VAL C C 1
ATOM 8671 O O . VAL C 1 377 ? 51.741 93.119 54.457 1.00 65.42 377 VAL C O 1
ATOM 8675 N N . THR C 1 378 ? 52.840 91.798 52.982 1.00 61.88 378 THR C N 1
ATOM 8676 C CA . THR C 1 378 ? 53.795 92.844 52.654 1.00 67.90 378 THR C CA 1
ATOM 8677 C C . THR C 1 378 ? 53.163 93.878 51.728 1.00 67.81 378 THR C C 1
ATOM 8678 O O . THR C 1 378 ? 52.407 93.554 50.819 1.00 66.97 378 THR C O 1
ATOM 8682 N N . GLY C 1 379 ? 53.471 95.129 51.973 1.00 69.41 379 GLY C N 1
ATOM 8683 C CA . GLY C 1 379 ? 52.972 96.182 51.104 1.00 74.72 379 GLY C CA 1
ATOM 8684 C C . GLY C 1 379 ? 51.627 96.740 51.523 1.00 76.53 379 GLY C C 1
ATOM 8685 O O . GLY C 1 379 ? 51.155 97.678 50.901 1.00 78.39 379 GLY C O 1
ATOM 8686 N N . LEU C 1 380 ? 51.001 96.200 52.571 1.00 74.96 380 LEU C N 1
ATOM 8687 C CA . LEU C 1 380 ? 49.721 96.744 52.980 1.00 74.90 380 LEU C CA 1
ATOM 8688 C C . LEU C 1 380 ? 49.939 97.908 53.943 1.00 79.05 380 LEU C C 1
ATOM 8689 O O . LEU C 1 380 ? 50.949 97.948 54.641 1.00 81.01 380 LEU C O 1
ATOM 8694 N N . GLY C 1 381 ? 49.010 98.864 53.951 1.00 78.68 381 GLY C N 1
ATOM 8695 C CA . GLY C 1 381 ? 49.155 100.078 54.732 1.00 80.09 381 GLY C CA 1
ATOM 8696 C C . GLY C 1 381 ? 49.232 99.815 56.211 1.00 82.80 381 GLY C C 1
ATOM 8697 O O . GLY C 1 381 ? 49.978 100.496 56.931 1.00 87.83 381 GLY C O 1
ATOM 8698 N N . ALA C 1 382 ? 48.464 98.820 56.661 1.00 79.62 382 ALA C N 1
ATOM 8699 C CA . ALA C 1 382 ? 48.416 98.423 58.058 1.00 75.81 382 ALA C CA 1
ATOM 8700 C C . ALA C 1 382 ? 48.702 96.921 58.165 1.00 72.11 382 ALA C C 1
ATOM 8701 O O . ALA C 1 382 ? 48.430 96.175 57.229 1.00 72.85 382 ALA C O 1
ATOM 8703 N N . LYS C 1 383 ? 49.262 96.480 59.291 1.00 69.51 383 LYS C N 1
ATOM 8704 C CA . LYS C 1 383 ? 49.606 95.061 59.461 1.00 66.60 383 LYS C CA 1
ATOM 8705 C C . LYS C 1 383 ? 48.355 94.215 59.610 1.00 64.24 383 LYS C C 1
ATOM 8706 O O . LYS C 1 383 ? 47.546 94.444 60.488 1.00 60.12 383 LYS C O 1
ATOM 8712 N N . LEU C 1 384 ? 48.210 93.271 58.680 1.00 65.98 384 LEU C N 1
ATOM 8713 C CA . LEU C 1 384 ? 47.147 92.268 58.670 1.00 64.11 384 LEU C CA 1
ATOM 8714 C C . LEU C 1 384 ? 47.871 90.950 58.733 1.00 60.08 384 LEU C C 1
ATOM 8715 O O . LEU C 1 384 ? 48.581 90.608 57.807 1.00 61.63 384 LEU C O 1
ATOM 8720 N N . TYR C 1 385 ? 47.703 90.222 59.823 1.00 58.12 385 TYR C N 1
ATOM 8721 C CA . TYR C 1 385 ? 48.477 89.023 60.080 1.00 55.32 385 TYR C CA 1
ATOM 8722 C C . TYR C 1 385 ? 47.627 87.850 59.661 1.00 55.70 385 TYR C C 1
ATOM 8723 O O . TYR C 1 385 ? 46.485 87.719 60.122 1.00 54.38 385 TYR C O 1
ATOM 8732 N N . LEU C 1 386 ? 48.178 87.013 58.769 1.00 54.18 386 LEU C N 1
ATOM 8733 C CA . LEU C 1 386 ? 47.423 85.963 58.115 1.00 52.85 386 LEU C CA 1
ATOM 8734 C C . LEU C 1 386 ? 48.174 84.657 58.191 1.00 54.17 386 LEU C C 1
ATOM 8735 O O . LEU C 1 386 ? 48.591 84.121 57.153 1.00 55.47 386 LEU C O 1
ATOM 8740 N N . PRO C 1 387 ? 48.330 84.099 59.418 1.00 54.42 387 PRO C N 1
ATOM 8741 C CA . PRO C 1 387 ? 49.199 82.924 59.641 1.00 49.74 387 PRO C CA 1
ATOM 8742 C C . PRO C 1 387 ? 48.671 81.702 58.963 1.00 48.08 387 PRO C C 1
ATOM 8743 O O . PRO C 1 387 ? 49.429 80.780 58.622 1.00 48.23 387 PRO C O 1
ATOM 8747 N N . ASN C 1 388 ? 47.366 81.666 58.799 1.00 49.68 388 ASN C N 1
ATOM 8748 C CA . ASN C 1 388 ? 46.732 80.558 58.113 1.00 51.74 388 ASN C CA 1
ATOM 8749 C C . ASN C 1 388 ? 47.010 80.478 56.667 1.00 54.03 388 ASN C C 1
ATOM 8750 O O . ASN C 1 388 ? 46.715 79.455 56.064 1.00 65.10 388 ASN C O 1
ATOM 8755 N N . MET C 1 389 ? 47.569 81.552 56.119 1.00 56.82 389 MET C N 1
ATOM 8756 C CA . MET C 1 389 ? 47.962 81.676 54.707 1.00 56.04 389 MET C CA 1
ATOM 8757 C C . MET C 1 389 ? 49.465 81.577 54.485 1.00 54.09 389 MET C C 1
ATOM 8758 O O . MET C 1 389 ? 49.929 81.841 53.390 1.00 54.54 389 MET C O 1
ATOM 8763 N N . ALA C 1 390 ? 50.223 81.203 55.513 1.00 50.94 390 ALA C N 1
ATOM 8764 C CA . ALA C 1 390 ? 51.660 81.419 55.534 1.00 48.05 390 ALA C CA 1
ATOM 8765 C C . ALA C 1 390 ? 52.448 80.182 55.258 1.00 44.76 390 ALA C C 1
ATOM 8766 O O . ALA C 1 390 ? 53.677 80.190 55.410 1.00 43.53 390 ALA C O 1
ATOM 8768 N N . ALA C 1 391 ? 51.790 79.098 54.867 1.00 42.66 391 ALA C N 1
ATOM 8769 C CA . ALA C 1 391 ? 52.556 77.867 54.770 1.00 44.46 391 ALA C CA 1
ATOM 8770 C C . ALA C 1 391 ? 53.659 77.976 53.679 1.00 46.88 391 ALA C C 1
ATOM 8771 O O . ALA C 1 391 ? 54.821 77.689 53.935 1.00 46.98 391 ALA C O 1
ATOM 8773 N N . LEU C 1 392 ? 53.306 78.405 52.472 1.00 49.73 392 LEU C N 1
ATOM 8774 C CA . LEU C 1 392 ? 54.269 78.336 51.403 1.00 49.13 392 LEU C CA 1
ATOM 8775 C C . LEU C 1 392 ? 55.395 79.323 51.616 1.00 49.66 392 LEU C C 1
ATOM 8776 O O . LEU C 1 392 ? 56.569 78.974 51.568 1.00 51.52 392 LEU C O 1
ATOM 8781 N N . ALA C 1 393 ? 55.054 80.556 51.883 1.00 50.46 393 ALA C N 1
ATOM 8782 C CA . ALA C 1 393 ? 56.087 81.562 51.962 1.00 52.57 393 ALA C CA 1
ATOM 8783 C C . ALA C 1 393 ? 56.948 81.447 53.239 1.00 51.63 393 ALA C C 1
ATOM 8784 O O . ALA C 1 393 ? 58.142 81.739 53.196 1.00 49.15 393 ALA C O 1
ATOM 8786 N N . GLN C 1 394 ? 56.357 80.999 54.356 1.00 50.55 394 GLN C N 1
ATOM 8787 C CA . GLN C 1 394 ? 57.021 81.104 55.675 1.00 51.74 394 GLN C CA 1
ATOM 8788 C C . GLN C 1 394 ? 57.302 79.801 56.440 1.00 53.31 394 GLN C C 1
ATOM 8789 O O . GLN C 1 394 ? 58.318 79.698 57.132 1.00 54.66 394 GLN C O 1
ATOM 8795 N N . GLY C 1 395 ? 56.394 78.840 56.356 1.00 50.46 395 GLY C N 1
ATOM 8796 C CA . GLY C 1 395 ? 56.546 77.594 57.094 1.00 49.94 395 GLY C CA 1
ATOM 8797 C C . GLY C 1 395 ? 55.180 76.948 57.265 1.00 48.45 395 GLY C C 1
ATOM 8798 O O . GLY C 1 395 ? 54.234 77.609 57.686 1.00 45.55 395 GLY C O 1
ATOM 8799 N N . PRO C 1 396 ? 55.075 75.660 56.932 1.00 47.67 396 PRO C N 1
ATOM 8800 C CA . PRO C 1 396 ? 53.812 74.922 56.872 1.00 48.66 396 PRO C CA 1
ATOM 8801 C C . PRO C 1 396 ? 53.227 74.584 58.234 1.00 47.99 396 PRO C C 1
ATOM 8802 O O . PRO C 1 396 ? 52.127 74.066 58.286 1.00 47.47 396 PRO C O 1
ATOM 8806 N N . GLY C 1 397 ? 53.979 74.854 59.301 1.00 48.41 397 GLY C N 1
ATOM 8807 C CA . GLY C 1 397 ? 53.444 74.883 60.670 1.00 47.69 397 GLY C CA 1
ATOM 8808 C C . GLY C 1 397 ? 52.568 76.044 61.080 1.00 46.13 397 GLY C C 1
ATOM 8809 O O . GLY C 1 397 ? 51.665 75.884 61.902 1.00 50.24 397 GLY C O 1
ATOM 8810 N N . PHE C 1 398 ? 52.792 77.206 60.505 1.00 45.66 398 PHE C N 1
ATOM 8811 C CA . PHE C 1 398 ? 52.123 78.431 60.925 1.00 44.95 398 PHE C CA 1
ATOM 8812 C C . PHE C 1 398 ? 50.593 78.372 60.934 1.00 46.39 398 PHE C C 1
ATOM 8813 O O . PHE C 1 398 ? 49.966 78.980 61.794 1.00 51.83 398 PHE C O 1
ATOM 8821 N N . PRO C 1 399 ? 49.983 77.659 59.982 1.00 46.48 399 PRO C N 1
ATOM 8822 C CA . PRO C 1 399 ? 48.519 77.496 60.013 1.00 44.78 399 PRO C CA 1
ATOM 8823 C C . PRO C 1 399 ? 47.976 76.598 61.123 1.00 43.76 399 PRO C C 1
ATOM 8824 O O . PRO C 1 399 ? 46.752 76.587 61.404 1.00 46.12 399 PRO C O 1
ATOM 8828 N N . ASN C 1 400 ? 48.831 75.836 61.740 1.00 41.00 400 ASN C N 1
ATOM 8829 C CA . ASN C 1 400 ? 48.335 74.849 62.666 1.00 43.04 400 ASN C CA 1
ATOM 8830 C C . ASN C 1 400 ? 48.937 74.938 64.081 1.00 40.72 400 ASN C C 1
ATOM 8831 O O . ASN C 1 400 ? 49.318 76.012 64.533 1.00 43.27 400 ASN C O 1
ATOM 8836 N N . LEU C 1 401 ? 49.031 73.829 64.765 1.00 41.05 401 LEU C N 1
ATOM 8837 C CA . LEU C 1 401 ? 49.509 73.778 66.139 1.00 41.92 401 LEU C CA 1
ATOM 8838 C C . LEU C 1 401 ? 50.989 73.467 66.257 1.00 41.49 401 LEU C C 1
ATOM 8839 O O . LEU C 1 401 ? 51.532 73.383 67.372 1.00 43.72 401 LEU C O 1
ATOM 8844 N N . SER C 1 402 ? 51.660 73.354 65.129 1.00 38.34 402 SER C N 1
ATOM 8845 C CA . SER C 1 402 ? 53.039 72.886 65.097 1.00 37.77 402 SER C CA 1
ATOM 8846 C C . SER C 1 402 ? 54.089 73.846 65.625 1.00 37.61 402 SER C C 1
ATOM 8847 O O . SER C 1 402 ? 55.084 73.383 66.169 1.00 40.89 402 SER C O 1
ATOM 8850 N N . CYS C 1 403 ? 53.899 75.154 65.532 1.00 37.58 403 CYS C N 1
ATOM 8851 C CA . CYS C 1 403 ? 54.901 76.093 66.039 1.00 39.66 403 CYS C CA 1
ATOM 8852 C C . CYS C 1 403 ? 54.280 77.400 66.494 1.00 41.65 403 CYS C C 1
ATOM 8853 O O . CYS C 1 403 ? 54.682 78.502 66.136 1.00 41.53 403 CYS C O 1
ATOM 8856 N N . LEU C 1 404 ? 53.292 77.294 67.346 1.00 45.01 404 LEU C N 1
ATOM 8857 C CA . LEU C 1 404 ? 52.644 78.493 67.836 1.00 44.99 404 LEU C CA 1
ATOM 8858 C C . LEU C 1 404 ? 53.640 79.502 68.470 1.00 45.60 404 LEU C C 1
ATOM 8859 O O . LEU C 1 404 ? 53.489 80.708 68.302 1.00 47.44 404 LEU C O 1
ATOM 8864 N N . GLY C 1 405 ? 54.662 79.042 69.179 1.00 46.04 405 GLY C N 1
ATOM 8865 C CA . GLY C 1 405 ? 55.655 79.977 69.740 1.00 47.52 405 GLY C CA 1
ATOM 8866 C C . GLY C 1 405 ? 56.446 80.741 68.683 1.00 51.15 405 GLY C C 1
ATOM 8867 O O . GLY C 1 405 ? 56.895 81.877 68.901 1.00 54.94 405 GLY C O 1
ATOM 8868 N N . GLU C 1 406 ? 56.644 80.091 67.543 1.00 51.86 406 GLU C N 1
ATOM 8869 C CA . GLU C 1 406 ? 57.314 80.668 66.421 1.00 53.05 406 GLU C CA 1
ATOM 8870 C C . GLU C 1 406 ? 56.382 81.651 65.723 1.00 52.19 406 GLU C C 1
ATOM 8871 O O . GLU C 1 406 ? 56.814 82.715 65.289 1.00 52.37 406 GLU C O 1
ATOM 8877 N N . LEU C 1 407 ? 55.111 81.294 65.614 1.00 49.00 407 LEU C N 1
ATOM 8878 C CA . LEU C 1 407 ? 54.088 82.216 65.117 1.00 49.47 407 LEU C CA 1
ATOM 8879 C C . LEU C 1 407 ? 53.991 83.504 65.962 1.00 50.90 407 LEU C C 1
ATOM 8880 O O . LEU C 1 407 ? 53.943 84.623 65.417 1.00 54.79 407 LEU C O 1
ATOM 8885 N N . SER C 1 408 ? 53.958 83.388 67.281 1.00 51.13 408 SER C N 1
ATOM 8886 C CA . SER C 1 408 ? 53.911 84.612 68.135 1.00 49.95 408 SER C CA 1
ATOM 8887 C C . SER C 1 408 ? 55.194 85.451 68.041 1.00 52.02 408 SER C C 1
ATOM 8888 O O . SER C 1 408 ? 55.132 86.681 68.119 1.00 50.68 408 SER C O 1
ATOM 8891 N N . ASP C 1 409 ? 56.347 84.796 67.851 1.00 53.88 409 ASP C N 1
ATOM 8892 C CA . ASP C 1 409 ? 57.619 85.505 67.572 1.00 55.48 409 ASP C CA 1
ATOM 8893 C C . ASP C 1 409 ? 57.532 86.319 66.315 1.00 56.53 409 ASP C C 1
ATOM 8894 O O . ASP C 1 409 ? 57.951 87.480 66.284 1.00 63.01 409 ASP C O 1
ATOM 8899 N N . ARG C 1 410 ? 56.960 85.727 65.278 1.00 54.72 410 ARG C N 1
ATOM 8900 C CA . ARG C 1 410 ? 56.896 86.394 64.025 1.00 54.79 410 ARG C CA 1
ATOM 8901 C C . ARG C 1 410 ? 55.984 87.621 64.146 1.00 57.43 410 ARG C C 1
ATOM 8902 O O . ARG C 1 410 ? 56.322 88.681 63.619 1.00 58.30 410 ARG C O 1
ATOM 8910 N N . VAL C 1 411 ? 54.830 87.493 64.812 1.00 57.80 411 VAL C N 1
ATOM 8911 C CA . VAL C 1 411 ? 53.876 88.601 64.801 1.00 56.55 411 VAL C CA 1
ATOM 8912 C C . VAL C 1 411 ? 54.227 89.652 65.784 1.00 58.43 411 VAL C C 1
ATOM 8913 O O . VAL C 1 411 ? 53.696 90.739 65.686 1.00 63.12 411 VAL C O 1
ATOM 8917 N N . LEU C 1 412 ? 55.159 89.373 66.688 1.00 64.14 412 LEU C N 1
ATOM 8918 C CA . LEU C 1 412 ? 55.553 90.360 67.705 1.00 68.75 412 LEU C CA 1
ATOM 8919 C C . LEU C 1 412 ? 56.966 90.887 67.568 1.00 75.12 412 LEU C C 1
ATOM 8920 O O . LEU C 1 412 ? 57.515 91.387 68.534 1.00 77.33 412 LEU C O 1
ATOM 8925 N N . ARG C 1 413 ? 57.521 90.809 66.364 1.00 84.75 413 ARG C N 1
ATOM 8926 C CA . ARG C 1 413 ? 58.846 91.356 66.030 1.00 89.56 413 ARG C CA 1
ATOM 8927 C C . ARG C 1 413 ? 59.921 90.292 66.275 1.00 86.80 413 ARG C C 1
ATOM 8928 O O . ARG C 1 413 ? 60.518 89.784 65.319 1.00 83.03 413 ARG C O 1
ATOM 8936 N N . GLU D 1 2 ? 27.049 6.633 71.115 1.00 104.12 2 GLU D N 1
ATOM 8937 C CA . GLU D 1 2 ? 26.940 6.846 69.633 1.00 109.41 2 GLU D CA 1
ATOM 8938 C C . GLU D 1 2 ? 26.006 7.979 69.147 1.00 107.49 2 GLU D C 1
ATOM 8939 O O . GLU D 1 2 ? 25.784 8.113 67.943 1.00 107.38 2 GLU D O 1
ATOM 8945 N N . THR D 1 3 ? 25.475 8.802 70.046 1.00 106.75 3 THR D N 1
ATOM 8946 C CA . THR D 1 3 ? 24.625 9.920 69.630 1.00 104.71 3 THR D CA 1
ATOM 8947 C C . THR D 1 3 ? 24.657 11.038 70.677 1.00 99.06 3 THR D C 1
ATOM 8948 O O . THR D 1 3 ? 24.306 10.809 71.837 1.00 98.19 3 THR D O 1
ATOM 8952 N N . LEU D 1 4 ? 25.058 12.238 70.243 1.00 90.47 4 LEU D N 1
ATOM 8953 C CA . LEU D 1 4 ? 25.274 13.384 71.125 1.00 87.75 4 LEU D CA 1
ATOM 8954 C C . LEU D 1 4 ? 24.480 14.625 70.668 1.00 85.62 4 LEU D C 1
ATOM 8955 O O . LEU D 1 4 ? 24.715 15.177 69.574 1.00 83.63 4 LEU D O 1
ATOM 8960 N N . LEU D 1 5 ? 23.557 15.063 71.529 1.00 82.24 5 LEU D N 1
ATOM 8961 C CA . LEU D 1 5 ? 22.688 16.199 71.237 1.00 79.85 5 LEU D CA 1
ATOM 8962 C C . LEU D 1 5 ? 23.232 17.468 71.819 1.00 76.41 5 LEU D C 1
ATOM 8963 O O . LEU D 1 5 ? 23.724 17.507 72.944 1.00 80.17 5 LEU D O 1
ATOM 8968 N N . VAL D 1 6 ? 23.067 18.525 71.056 1.00 72.07 6 VAL D N 1
ATOM 8969 C CA . VAL D 1 6 ? 23.630 19.795 71.395 1.00 69.70 6 VAL D CA 1
ATOM 8970 C C . VAL D 1 6 ? 22.544 20.827 71.296 1.00 68.86 6 VAL D C 1
ATOM 8971 O O . VAL D 1 6 ? 21.885 20.934 70.262 1.00 66.42 6 VAL D O 1
ATOM 8975 N N . VAL D 1 7 ? 22.375 21.588 72.371 1.00 68.66 7 VAL D N 1
ATOM 8976 C CA . VAL D 1 7 ? 21.445 22.686 72.364 1.00 69.42 7 VAL D CA 1
ATOM 8977 C C . VAL D 1 7 ? 22.204 23.890 71.846 1.00 66.82 7 VAL D C 1
ATOM 8978 O O . VAL D 1 7 ? 23.151 24.331 72.472 1.00 64.67 7 VAL D O 1
ATOM 8982 N N . GLY D 1 8 ? 21.758 24.401 70.697 1.00 67.12 8 GLY D N 1
ATOM 8983 C CA . GLY D 1 8 ? 22.388 25.517 70.023 1.00 67.77 8 GLY D CA 1
ATOM 8984 C C . GLY D 1 8 ? 23.384 25.037 68.969 1.00 66.16 8 GLY D C 1
ATOM 8985 O O . GLY D 1 8 ? 24.091 24.043 69.177 1.00 64.71 8 GLY D O 1
ATOM 8986 N N . ALA D 1 9 ? 23.411 25.724 67.829 1.00 65.95 9 ALA D N 1
ATOM 8987 C CA . ALA D 1 9 ? 24.414 25.463 66.775 1.00 64.84 9 ALA D CA 1
ATOM 8988 C C . ALA D 1 9 ? 25.336 26.674 66.729 1.00 64.95 9 ALA D C 1
ATOM 8989 O O . ALA D 1 9 ? 25.288 27.518 65.812 1.00 65.93 9 ALA D O 1
ATOM 8991 N N . GLY D 1 10 ? 26.166 26.765 67.763 1.00 64.03 10 GLY D N 1
ATOM 8992 C CA . GLY D 1 10 ? 27.195 27.793 67.798 1.00 63.02 10 GLY D CA 1
ATOM 8993 C C . GLY D 1 10 ? 28.601 27.232 67.630 1.00 60.21 10 GLY D C 1
ATOM 8994 O O . GLY D 1 10 ? 28.793 26.122 67.129 1.00 56.12 10 GLY D O 1
ATOM 8995 N N . PRO D 1 11 ? 29.592 27.997 68.094 1.00 61.09 11 PRO D N 1
ATOM 8996 C CA . PRO D 1 11 ? 30.987 27.604 67.998 1.00 61.09 11 PRO D CA 1
ATOM 8997 C C . PRO D 1 11 ? 31.279 26.249 68.640 1.00 61.32 11 PRO D C 1
ATOM 8998 O O . PRO D 1 11 ? 32.052 25.436 68.090 1.00 60.78 11 PRO D O 1
ATOM 9002 N N . LYS D 1 12 ? 30.691 26.016 69.801 1.00 63.69 12 LYS D N 1
ATOM 9003 C CA . LYS D 1 12 ? 30.947 24.791 70.548 1.00 64.70 12 LYS D CA 1
ATOM 9004 C C . LYS D 1 12 ? 30.317 23.619 69.832 1.00 64.06 12 LYS D C 1
ATOM 9005 O O . LYS D 1 12 ? 30.967 22.621 69.582 1.00 63.57 12 LYS D O 1
ATOM 9011 N N . ALA D 1 13 ? 29.040 23.746 69.495 1.00 65.42 13 ALA D N 1
ATOM 9012 C CA . ALA D 1 13 ? 28.358 22.729 68.702 1.00 66.28 13 ALA D CA 1
ATOM 9013 C C . ALA D 1 13 ? 29.205 22.319 67.476 1.00 66.40 13 ALA D C 1
ATOM 9014 O O . ALA D 1 13 ? 29.472 21.124 67.217 1.00 64.62 13 ALA D O 1
ATOM 9016 N N . LEU D 1 14 ? 29.638 23.329 66.733 1.00 65.19 14 LEU D N 1
ATOM 9017 C CA . LEU D 1 14 ? 30.385 23.093 65.535 1.00 65.93 14 LEU D CA 1
ATOM 9018 C C . LEU D 1 14 ? 31.738 22.524 65.896 1.00 65.43 14 LEU D C 1
ATOM 9019 O O . LEU D 1 14 ? 32.256 21.647 65.187 1.00 64.04 14 LEU D O 1
ATOM 9024 N N . ALA D 1 15 ? 32.310 23.008 66.993 1.00 63.51 15 ALA D N 1
ATOM 9025 C CA . ALA D 1 15 ? 33.601 22.488 67.438 1.00 64.75 15 ALA D CA 1
ATOM 9026 C C . ALA D 1 15 ? 33.546 20.999 67.713 1.00 65.46 15 ALA D C 1
ATOM 9027 O O . ALA D 1 15 ? 34.448 20.242 67.338 1.00 67.36 15 ALA D O 1
ATOM 9029 N N . VAL D 1 16 ? 32.471 20.571 68.343 1.00 66.46 16 VAL D N 1
ATOM 9030 C CA . VAL D 1 16 ? 32.320 19.167 68.673 1.00 68.68 16 VAL D CA 1
ATOM 9031 C C . VAL D 1 16 ? 31.995 18.353 67.412 1.00 68.69 16 VAL D C 1
ATOM 9032 O O . VAL D 1 16 ? 32.563 17.283 67.161 1.00 67.25 16 VAL D O 1
ATOM 9036 N N . ALA D 1 17 ? 31.062 18.868 66.630 1.00 68.26 17 ALA D N 1
ATOM 9037 C CA . ALA D 1 17 ? 30.658 18.196 65.407 1.00 71.86 17 ALA D CA 1
ATOM 9038 C C . ALA D 1 17 ? 31.852 17.962 64.470 1.00 71.55 17 ALA D C 1
ATOM 9039 O O . ALA D 1 17 ? 32.074 16.849 63.979 1.00 71.90 17 ALA D O 1
ATOM 9041 N N . ALA D 1 18 ? 32.632 19.014 64.253 1.00 69.27 18 ALA D N 1
ATOM 9042 C CA . ALA D 1 18 ? 33.692 18.963 63.279 1.00 67.48 18 ALA D CA 1
ATOM 9043 C C . ALA D 1 18 ? 34.687 17.902 63.699 1.00 68.85 18 ALA D C 1
ATOM 9044 O O . ALA D 1 18 ? 35.104 17.088 62.871 1.00 68.96 18 ALA D O 1
ATOM 9046 N N . LYS D 1 19 ? 35.071 17.911 64.975 1.00 69.67 19 LYS D N 1
ATOM 9047 C CA . LYS D 1 19 ? 36.064 16.954 65.487 1.00 73.18 19 LYS D CA 1
ATOM 9048 C C . LYS D 1 19 ? 35.566 15.525 65.356 1.00 75.95 19 LYS D C 1
ATOM 9049 O O . LYS D 1 19 ? 36.343 14.596 65.115 1.00 76.94 19 LYS D O 1
ATOM 9055 N N . SER D 1 20 ? 34.259 15.365 65.515 1.00 77.21 20 SER D N 1
ATOM 9056 C CA . SER D 1 20 ? 33.623 14.072 65.354 1.00 80.36 20 SER D CA 1
ATOM 9057 C C . SER D 1 20 ? 33.689 13.617 63.892 1.00 80.46 20 SER D C 1
ATOM 9058 O O . SER D 1 20 ? 33.981 12.444 63.613 1.00 81.19 20 SER D O 1
ATOM 9061 N N . HIS D 1 21 ? 33.414 14.550 62.978 1.00 78.60 21 HIS D N 1
ATOM 9062 C CA . HIS D 1 21 ? 33.480 14.290 61.544 1.00 78.97 21 HIS D CA 1
ATOM 9063 C C . HIS D 1 21 ? 34.845 13.734 61.101 1.00 78.90 21 HIS D C 1
ATOM 9064 O O . HIS D 1 21 ? 34.905 12.822 60.282 1.00 81.24 21 HIS D O 1
ATOM 9071 N N . VAL D 1 22 ? 35.931 14.274 61.637 1.00 78.70 22 VAL D N 1
ATOM 9072 C CA . VAL D 1 22 ? 37.277 13.817 61.255 1.00 82.19 22 VAL D CA 1
ATOM 9073 C C . VAL D 1 22 ? 37.622 12.464 61.885 1.00 85.59 22 VAL D C 1
ATOM 9074 O O . VAL D 1 22 ? 38.174 11.585 61.210 1.00 85.58 22 VAL D O 1
ATOM 9078 N N . LEU D 1 23 ? 37.336 12.328 63.184 1.00 85.08 23 LEU D N 1
ATOM 9079 C CA . LEU D 1 23 ? 37.623 11.096 63.918 1.00 86.90 23 LEU D CA 1
ATOM 9080 C C . LEU D 1 23 ? 37.046 9.899 63.172 1.00 92.62 23 LEU D C 1
ATOM 9081 O O . LEU D 1 23 ? 37.782 9.012 62.757 1.00 92.95 23 LEU D O 1
ATOM 9086 N N . ARG D 1 24 ? 35.729 9.883 62.982 1.00 98.66 24 ARG D N 1
ATOM 9087 C CA . ARG D 1 24 ? 35.091 8.727 62.342 1.00 107.77 24 ARG D CA 1
ATOM 9088 C C . ARG D 1 24 ? 35.605 8.535 60.916 1.00 105.82 24 ARG D C 1
ATOM 9089 O O . ARG D 1 24 ? 35.826 7.414 60.452 1.00 107.61 24 ARG D O 1
ATOM 9097 N N . GLN D 1 25 ? 35.871 9.642 60.246 1.00 103.91 25 GLN D N 1
ATOM 9098 C CA . GLN D 1 25 ? 36.361 9.582 58.885 1.00 101.05 25 GLN D CA 1
ATOM 9099 C C . GLN D 1 25 ? 37.834 9.162 58.80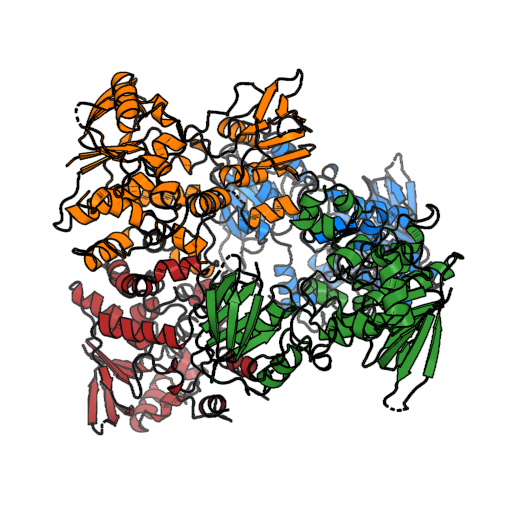5 1.00 95.54 25 GLN D C 1
ATOM 9100 O O . GLN D 1 25 ? 38.368 9.031 57.727 1.00 85.72 25 GLN D O 1
ATOM 9106 N N . LEU D 1 26 ? 38.457 8.925 59.956 1.00 94.93 26 LEU D N 1
ATOM 9107 C CA . LEU D 1 26 ? 39.843 8.504 60.051 1.00 95.56 26 LEU D CA 1
ATOM 9108 C C . LEU D 1 26 ? 39.949 7.078 60.615 1.00 101.90 26 LEU D C 1
ATOM 9109 O O . LEU D 1 26 ? 40.986 6.694 61.175 1.00 105.42 26 LEU D O 1
ATOM 9114 N N . GLY D 1 27 ? 38.876 6.300 60.475 1.00 105.56 27 GLY D N 1
ATOM 9115 C CA . GLY D 1 27 ? 38.791 4.969 61.081 1.00 107.34 27 GLY D CA 1
ATOM 9116 C C . GLY D 1 27 ? 38.478 4.931 62.574 1.00 103.97 27 GLY D C 1
ATOM 9117 O O . GLY D 1 27 ? 38.327 3.848 63.132 1.00 102.98 27 GLY D O 1
ATOM 9118 N N . LEU D 1 28 ? 38.380 6.090 63.228 1.00 102.13 28 LEU D N 1
ATOM 9119 C CA . LEU D 1 28 ? 38.219 6.132 64.692 1.00 104.43 28 LEU D CA 1
ATOM 9120 C C . LEU D 1 28 ? 36.753 6.269 65.057 1.00 101.74 28 LEU D C 1
ATOM 9121 O O . LEU D 1 28 ? 35.924 6.606 64.218 1.00 98.61 28 LEU D O 1
ATOM 9126 N N . SER D 1 29 ? 36.418 5.997 66.306 1.00 102.92 29 SER D N 1
ATOM 9127 C CA . SER D 1 29 ? 35.020 6.108 66.706 1.00 105.31 29 SER D CA 1
ATOM 9128 C C . SER D 1 29 ? 34.761 7.462 67.346 1.00 100.78 29 SER D C 1
ATOM 9129 O O . SER D 1 29 ? 35.656 8.072 67.938 1.00 95.92 29 SER D O 1
ATOM 9132 N N . ALA D 1 30 ? 33.519 7.912 67.200 1.00 101.10 30 ALA D N 1
ATOM 9133 C CA . ALA D 1 30 ? 33.073 9.201 67.697 1.00 97.55 30 ALA D CA 1
ATOM 9134 C C . ALA D 1 30 ? 31.545 9.271 67.650 1.00 95.79 30 ALA D C 1
ATOM 9135 O O . ALA D 1 30 ? 30.925 8.698 66.761 1.00 93.23 30 ALA D O 1
ATOM 9137 N N . PRO D 1 31 ? 30.931 9.972 68.613 1.00 97.16 31 PRO D N 1
ATOM 9138 C CA . PRO D 1 31 ? 29.490 10.173 68.583 1.00 96.59 31 PRO D CA 1
ATOM 9139 C C . PRO D 1 31 ? 29.003 10.714 67.257 1.00 93.62 31 PRO D C 1
ATOM 9140 O O . PRO D 1 31 ? 29.694 11.521 66.630 1.00 95.12 31 PRO D O 1
ATOM 9144 N N . ARG D 1 32 ? 27.833 10.269 66.822 1.00 90.07 32 ARG D N 1
ATOM 9145 C CA . ARG D 1 32 ? 27.101 11.002 65.805 1.00 89.64 32 ARG D CA 1
ATOM 9146 C C . ARG D 1 32 ? 26.683 12.292 66.510 1.00 87.61 32 ARG D C 1
ATOM 9147 O O . ARG D 1 32 ? 26.327 12.261 67.668 1.00 88.54 32 ARG D O 1
ATOM 9155 N N . VAL D 1 33 ? 26.794 13.435 65.840 1.00 88.21 33 VAL D N 1
ATOM 9156 C CA . VAL D 1 33 ? 26.594 14.722 66.497 1.00 84.24 33 VAL D CA 1
ATOM 9157 C C . VAL D 1 33 ? 25.433 15.470 65.874 1.00 83.72 33 VAL D C 1
ATOM 9158 O O . VAL D 1 33 ? 25.423 15.694 64.657 1.00 86.43 33 VAL D O 1
ATOM 9162 N N . ILE D 1 34 ? 24.472 15.851 66.718 1.00 83.85 34 ILE D N 1
ATOM 9163 C CA . ILE D 1 34 ? 23.242 16.527 66.292 1.00 83.86 34 ILE D CA 1
ATOM 9164 C C . ILE D 1 34 ? 22.984 17.781 67.109 1.00 78.44 34 ILE D C 1
ATOM 9165 O O . ILE D 1 34 ? 22.816 17.710 68.332 1.00 79.17 34 ILE D O 1
ATOM 9170 N N . ALA D 1 35 ? 22.886 18.912 66.423 1.00 71.05 35 ALA D N 1
ATOM 9171 C CA . ALA D 1 35 ? 22.558 20.157 67.078 1.00 69.34 35 ALA D CA 1
ATOM 9172 C C . ALA D 1 35 ? 21.149 20.537 66.776 1.00 69.86 35 ALA D C 1
ATOM 9173 O O . ALA D 1 35 ? 20.734 20.481 65.633 1.00 67.59 35 ALA D O 1
ATOM 9175 N N . VAL D 1 36 ? 20.433 20.925 67.833 1.00 71.73 36 VAL D N 1
ATOM 9176 C CA . VAL D 1 36 ? 19.125 21.516 67.741 1.00 72.69 36 VAL D CA 1
ATOM 9177 C C . VAL D 1 36 ? 19.285 23.018 67.920 1.00 72.73 36 VAL D C 1
ATOM 9178 O O . VAL D 1 36 ? 19.968 23.482 68.836 1.00 72.48 36 VAL D O 1
ATOM 9182 N N . GLU D 1 37 ? 18.644 23.778 67.043 1.00 73.10 37 GLU D N 1
ATOM 9183 C CA . GLU D 1 37 ? 18.947 25.192 66.891 1.00 73.52 37 GLU D CA 1
ATOM 9184 C C . GLU D 1 37 ? 17.704 25.994 66.540 1.00 77.28 37 GLU D C 1
ATOM 9185 O O . GLU D 1 37 ? 17.136 25.828 65.460 1.00 76.78 37 GLU D O 1
ATOM 9191 N N . ALA D 1 38 ? 17.308 26.870 67.467 1.00 81.78 38 ALA D N 1
ATOM 9192 C CA . ALA D 1 38 ? 16.039 27.596 67.404 1.00 83.02 38 ALA D CA 1
ATOM 9193 C C . ALA D 1 38 ? 15.961 28.565 66.235 1.00 85.25 38 ALA D C 1
ATOM 9194 O O . ALA D 1 38 ? 14.881 28.847 65.740 1.00 86.16 38 ALA D O 1
ATOM 9196 N N . HIS D 1 39 ? 17.119 29.056 65.800 1.00 84.70 39 HIS D N 1
ATOM 9197 C CA . HIS D 1 39 ? 17.229 30.258 64.978 1.00 84.60 39 HIS D CA 1
ATOM 9198 C C . HIS D 1 39 ? 18.043 29.996 63.691 1.00 81.37 39 HIS D C 1
ATOM 9199 O O . HIS D 1 39 ? 17.496 29.925 62.594 1.00 82.13 39 HIS D O 1
ATOM 9206 N N . ALA D 1 40 ? 19.349 29.845 63.810 1.00 77.21 40 ALA D N 1
ATOM 9207 C CA . ALA D 1 40 ? 20.165 29.476 62.639 1.00 76.28 40 ALA D CA 1
ATOM 9208 C C . ALA D 1 40 ? 21.535 29.108 63.133 1.00 70.13 40 ALA D C 1
ATOM 9209 O O . ALA D 1 40 ? 21.916 29.488 64.234 1.00 68.81 40 ALA D O 1
ATOM 9211 N N . VAL D 1 41 ? 22.281 28.365 62.333 1.00 67.98 41 VAL D N 1
ATOM 9212 C CA . VAL D 1 41 ? 23.690 28.147 62.650 1.00 64.13 41 VAL D CA 1
ATOM 9213 C C . VAL D 1 41 ? 24.326 29.507 62.825 1.00 61.39 41 VAL D C 1
ATOM 9214 O O . VAL D 1 41 ? 24.062 30.434 62.063 1.00 63.06 41 VAL D O 1
ATOM 9218 N N . GLY D 1 42 ? 25.128 29.652 63.859 1.00 59.73 42 GLY D N 1
ATOM 9219 C CA . GLY D 1 42 ? 25.706 30.975 64.174 1.00 60.25 42 GLY D CA 1
ATOM 9220 C C . GLY D 1 42 ? 24.741 32.074 64.615 1.00 60.48 42 GLY D C 1
ATOM 9221 O O . GLY D 1 42 ? 25.115 33.222 64.661 1.00 58.12 42 GLY D O 1
ATOM 9222 N N . GLY D 1 43 ? 23.539 31.688 65.044 1.00 64.24 43 GLY D N 1
ATOM 9223 C CA . GLY D 1 43 ? 22.446 32.630 65.423 1.00 65.61 43 GLY D CA 1
ATOM 9224 C C . GLY D 1 43 ? 22.769 33.782 66.378 1.00 65.75 43 GLY D C 1
ATOM 9225 O O . GLY D 1 43 ? 22.321 34.916 66.173 1.00 65.67 43 GLY D O 1
ATOM 9226 N N . ASN D 1 44 ? 23.541 33.499 67.427 1.00 66.97 44 ASN D N 1
ATOM 9227 C CA . ASN D 1 44 ? 23.862 34.512 68.448 1.00 68.44 44 ASN D CA 1
ATOM 9228 C C . ASN D 1 44 ? 24.887 35.535 68.012 1.00 71.43 44 ASN D C 1
ATOM 9229 O O . ASN D 1 44 ? 25.197 36.468 68.756 1.00 75.24 44 ASN D O 1
ATOM 9234 N N . TRP D 1 45 ? 25.387 35.377 66.800 1.00 68.66 45 TRP D N 1
ATOM 9235 C CA . TRP D 1 45 ? 26.319 36.340 66.272 1.00 73.52 45 TRP D CA 1
ATOM 9236 C C . TRP D 1 45 ? 25.683 37.249 65.231 1.00 75.54 45 TRP D C 1
ATOM 9237 O O . TRP D 1 45 ? 26.374 38.105 64.661 1.00 76.87 45 TRP D O 1
ATOM 9248 N N . LEU D 1 46 ? 24.386 37.049 64.997 1.00 74.38 46 LEU D N 1
ATOM 9249 C CA . LEU D 1 46 ? 23.624 37.815 64.031 1.00 77.71 46 LEU D CA 1
ATOM 9250 C C . LEU D 1 46 ? 22.788 38.871 64.744 1.00 79.21 46 LEU D C 1
ATOM 9251 O O . LEU D 1 46 ? 22.436 38.711 65.904 1.00 84.35 46 LEU D O 1
ATOM 9256 N N . ALA D 1 47 ? 22.457 39.936 64.023 1.00 80.97 47 ALA D N 1
ATOM 9257 C CA . ALA D 1 47 ? 21.581 40.998 64.508 1.00 80.99 47 ALA D CA 1
ATOM 9258 C C . ALA D 1 47 ? 20.297 40.444 65.156 1.00 79.91 47 ALA D C 1
ATOM 9259 O O . ALA D 1 47 ? 19.937 40.819 66.267 1.00 79.61 47 ALA D O 1
ATOM 9261 N N . SER D 1 48 ? 19.637 39.538 64.447 1.00 79.49 48 SER D N 1
ATOM 9262 C CA . SER D 1 48 ? 18.370 38.964 64.881 1.00 83.05 48 SER D CA 1
ATOM 9263 C C . SER D 1 48 ? 18.536 38.014 66.053 1.00 80.21 48 SER D C 1
ATOM 9264 O O . SER D 1 48 ? 17.555 37.482 66.541 1.00 86.08 48 SER D O 1
ATOM 9267 N N . GLY D 1 49 ? 19.770 37.770 66.474 1.00 78.18 49 GLY D N 1
ATOM 9268 C CA . GLY D 1 49 ? 20.051 37.002 67.670 1.00 78.41 49 GLY D CA 1
ATOM 9269 C C . GLY D 1 49 ? 19.893 37.809 68.964 1.00 79.89 49 GLY D C 1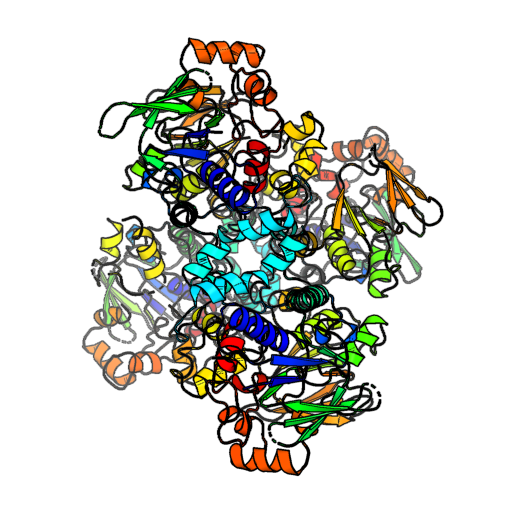
ATOM 9270 O O . GLY D 1 49 ? 19.755 37.220 70.034 1.00 76.87 49 GLY D O 1
ATOM 9271 N N . GLY D 1 50 ? 19.972 39.145 68.867 1.00 81.41 50 GLY D N 1
ATOM 9272 C CA . GLY D 1 50 ? 19.720 40.051 70.002 1.00 83.37 50 GLY D CA 1
ATOM 9273 C C . GLY D 1 50 ? 20.870 40.397 70.946 1.00 84.23 50 GLY D C 1
ATOM 9274 O O . GLY D 1 50 ? 20.776 41.371 71.700 1.00 82.08 50 GLY D O 1
ATOM 9275 N N . TRP D 1 51 ? 21.950 39.611 70.902 1.00 86.37 51 TRP D N 1
ATOM 9276 C CA . TRP D 1 51 ? 23.154 39.811 71.744 1.00 87.15 51 TRP D CA 1
ATOM 9277 C C . TRP D 1 51 ? 24.103 40.845 71.180 1.00 89.23 51 TRP D C 1
ATOM 9278 O O . TRP D 1 51 ? 25.004 41.335 71.874 1.00 92.16 51 TRP D O 1
ATOM 9289 N N . THR D 1 52 ? 23.923 41.161 69.907 1.00 89.21 52 THR D N 1
ATOM 9290 C CA . THR D 1 52 ? 24.772 42.138 69.256 1.00 89.31 52 THR D CA 1
ATOM 9291 C C . THR D 1 52 ? 24.037 42.712 68.057 1.00 90.75 52 THR D C 1
ATOM 9292 O O . THR D 1 52 ? 23.041 42.151 67.621 1.00 95.20 52 THR D O 1
ATOM 9296 N N . ASP D 1 53 ? 24.507 43.841 67.546 1.00 90.62 53 ASP D N 1
ATOM 9297 C CA . ASP D 1 53 ? 23.984 44.358 66.288 1.00 92.95 53 ASP D CA 1
ATOM 9298 C C . ASP D 1 53 ? 24.529 43.552 65.090 1.00 95.05 53 ASP D C 1
ATOM 9299 O O . ASP D 1 53 ? 23.978 43.622 63.988 1.00 100.80 53 ASP D O 1
ATOM 9304 N N . GLY D 1 54 ? 25.609 42.797 65.301 1.00 93.45 54 GLY D N 1
ATOM 9305 C CA . GLY D 1 54 ? 26.283 42.069 64.215 1.00 92.29 54 GLY D CA 1
ATOM 9306 C C . GLY D 1 54 ? 27.463 42.849 63.617 1.00 94.33 54 GLY D C 1
ATOM 9307 O O . GLY D 1 54 ? 28.240 42.317 62.810 1.00 89.81 54 GLY D O 1
ATOM 9308 N N . ARG D 1 55 ? 27.599 44.109 64.036 1.00 96.78 55 ARG D N 1
ATOM 9309 C CA . ARG D 1 55 ? 28.526 45.057 63.439 1.00 95.77 55 ARG D CA 1
ATOM 9310 C C . ARG D 1 55 ? 29.810 45.172 64.252 1.00 90.17 55 ARG D C 1
ATOM 9311 O O . ARG D 1 55 ? 30.868 45.417 63.668 1.00 86.47 55 ARG D O 1
ATOM 9319 N N . HIS D 1 56 ? 29.729 44.999 65.578 1.00 85.06 56 HIS D N 1
ATOM 9320 C CA . HIS D 1 56 ? 30.927 45.048 66.432 1.00 81.68 56 HIS D CA 1
ATOM 9321 C C . HIS D 1 56 ? 31.820 43.839 66.171 1.00 79.10 56 HIS D C 1
ATOM 9322 O O . HIS D 1 56 ? 31.387 42.803 65.649 1.00 77.71 56 HIS D O 1
ATOM 9329 N N . ARG D 1 57 ? 33.075 43.987 66.562 1.00 77.86 57 ARG D N 1
ATOM 9330 C CA . ARG D 1 57 ? 34.103 43.047 66.176 1.00 75.55 57 ARG D CA 1
ATOM 9331 C C . ARG D 1 57 ? 34.412 42.047 67.275 1.00 71.40 57 ARG D C 1
ATOM 9332 O O . ARG D 1 57 ? 34.473 42.389 68.456 1.00 66.99 57 ARG D O 1
ATOM 9340 N N . LEU D 1 58 ? 34.641 40.812 66.839 1.00 66.81 58 LEU D N 1
ATOM 9341 C CA . LEU D 1 58 ? 35.149 39.752 67.671 1.00 61.62 58 LEU D CA 1
ATOM 9342 C C . LEU D 1 58 ? 36.295 40.336 68.441 1.00 61.26 58 LEU D C 1
ATOM 9343 O O . LEU D 1 58 ? 37.108 41.102 67.906 1.00 64.61 58 LEU D O 1
ATOM 9348 N N . GLY D 1 59 ? 36.350 39.969 69.705 1.00 61.52 59 GLY D N 1
ATOM 9349 C CA . GLY D 1 59 ? 37.240 40.573 70.665 1.00 62.61 59 GLY D CA 1
ATOM 9350 C C . GLY D 1 59 ? 38.398 39.664 70.963 1.00 62.17 59 GLY D C 1
ATOM 9351 O O . GLY D 1 59 ? 39.308 40.064 71.652 1.00 63.99 59 GLY D O 1
ATOM 9352 N N . THR D 1 60 ? 38.348 38.422 70.496 1.00 61.35 60 THR D N 1
ATOM 9353 C CA . THR D 1 60 ? 39.576 37.616 70.427 1.00 61.43 60 THR D CA 1
ATOM 9354 C C . THR D 1 60 ? 40.042 37.386 68.979 1.00 58.25 60 THR D C 1
ATOM 9355 O O . THR D 1 60 ? 39.301 37.617 68.044 1.00 57.01 60 THR D O 1
ATOM 9359 N N . SER D 1 61 ? 41.240 36.867 68.810 1.00 58.92 61 SER D N 1
ATOM 9360 C CA . SER D 1 61 ? 41.741 36.635 67.456 1.00 61.24 61 SER D CA 1
ATOM 9361 C C . SER D 1 61 ? 40.997 35.512 66.761 1.00 58.94 61 SER D C 1
ATOM 9362 O O . SER D 1 61 ? 40.848 34.451 67.323 1.00 59.89 61 SER D O 1
ATOM 9365 N N . PRO D 1 62 ? 40.558 35.743 65.517 1.00 57.77 62 PRO D N 1
ATOM 9366 C CA . PRO D 1 62 ? 39.716 34.813 64.799 1.00 56.11 62 PRO D CA 1
ATOM 9367 C C . PRO D 1 62 ? 40.414 33.501 64.530 1.00 54.38 62 PRO D C 1
ATOM 9368 O O . PRO D 1 62 ? 39.769 32.484 64.336 1.00 53.15 62 PRO D O 1
ATOM 9372 N N . GLU D 1 63 ? 41.734 33.513 64.514 1.00 55.07 63 GLU D N 1
ATOM 9373 C CA . GLU D 1 63 ? 42.451 32.249 64.538 1.00 54.79 63 GLU D CA 1
ATOM 9374 C C . GLU D 1 63 ? 41.898 31.386 65.688 1.00 54.69 63 GLU D C 1
ATOM 9375 O O . GLU D 1 63 ? 41.831 30.182 65.578 1.00 58.08 63 GLU D O 1
ATOM 9381 N N . LYS D 1 64 ? 41.502 31.979 66.801 1.00 54.80 64 LYS D N 1
ATOM 9382 C CA . LYS D 1 64 ? 40.925 31.172 67.875 1.00 54.87 64 LYS D CA 1
ATOM 9383 C C . LYS D 1 64 ? 39.561 30.726 67.431 1.00 53.92 64 LYS D C 1
ATOM 9384 O O . LYS D 1 64 ? 38.586 31.422 67.600 1.00 54.72 64 LYS D O 1
ATOM 9390 N N . ASP D 1 65 ? 39.557 29.591 66.749 1.00 54.42 65 ASP D N 1
ATOM 9391 C CA . ASP D 1 65 ? 38.416 29.132 65.999 1.00 55.34 65 ASP D CA 1
ATOM 9392 C C . ASP D 1 65 ? 38.063 27.685 66.401 1.00 56.22 65 ASP D C 1
ATOM 9393 O O . ASP D 1 65 ? 38.541 27.171 67.413 1.00 56.18 65 ASP D O 1
ATOM 9398 N N . ILE D 1 66 ? 37.251 27.049 65.569 1.00 57.95 66 ILE D N 1
ATOM 9399 C CA . ILE D 1 66 ? 36.608 25.762 65.838 1.00 60.97 66 ILE D CA 1
ATOM 9400 C C . ILE D 1 66 ? 37.560 24.631 66.194 1.00 60.33 66 ILE D C 1
ATOM 9401 O O . ILE D 1 66 ? 37.168 23.707 66.933 1.00 61.45 66 ILE D O 1
ATOM 9406 N N . GLY D 1 67 ? 38.782 24.712 65.652 1.00 57.32 67 GLY D N 1
ATOM 9407 C CA . GLY D 1 67 ? 39.837 23.709 65.853 1.00 57.08 67 GLY D CA 1
ATOM 9408 C C . GLY D 1 67 ? 41.017 24.175 66.698 1.00 58.26 67 GLY D C 1
ATOM 9409 O O . GLY D 1 67 ? 41.910 23.402 67.018 1.00 59.75 67 GLY D O 1
ATOM 9410 N N . PHE D 1 68 ? 41.008 25.435 67.108 1.00 59.49 68 PHE D N 1
ATOM 9411 C CA . PHE D 1 68 ? 42.142 26.011 67.819 1.00 59.80 68 PHE D CA 1
ATOM 9412 C C . PHE D 1 68 ? 42.283 25.368 69.216 1.00 60.29 68 PHE D C 1
ATOM 9413 O O . PHE D 1 68 ? 41.279 25.125 69.880 1.00 59.68 68 PHE D O 1
ATOM 9421 N N . PRO D 1 69 ? 43.507 25.067 69.646 1.00 58.97 69 PRO D N 1
ATOM 9422 C CA . PRO D 1 69 ? 44.744 25.432 68.944 1.00 56.66 69 PRO D CA 1
ATOM 9423 C C . PRO D 1 69 ? 45.380 24.271 68.152 1.00 58.52 69 PRO D C 1
ATOM 9424 O O . PRO D 1 69 ? 46.604 24.221 68.047 1.00 60.11 69 PRO D O 1
ATOM 9428 N N . TYR D 1 70 ? 44.579 23.339 67.631 1.00 58.29 70 TYR D N 1
ATOM 9429 C CA . TYR D 1 70 ? 45.079 22.260 66.791 1.00 57.87 70 TYR D CA 1
ATOM 9430 C C . TYR D 1 70 ? 46.269 21.529 67.424 1.00 61.96 70 TYR D C 1
ATOM 9431 O O . TYR D 1 70 ? 47.293 21.302 66.767 1.00 62.20 70 TYR D O 1
ATOM 9440 N N . HIS D 1 71 ? 46.126 21.177 68.699 1.00 67.64 71 HIS D N 1
ATOM 9441 C CA . HIS D 1 71 ? 47.189 20.556 69.493 1.00 75.34 71 HIS D CA 1
ATOM 9442 C C . HIS D 1 71 ? 46.679 20.007 70.847 1.00 81.52 71 HIS D C 1
ATOM 9443 O O . HIS D 1 71 ? 45.797 20.584 71.477 1.00 81.60 71 HIS D O 1
ATOM 9450 N N . SER D 1 72 ? 47.238 18.888 71.286 1.00 87.14 72 SER D N 1
ATOM 9451 C CA . SER D 1 72 ? 46.966 18.398 72.609 1.00 92.98 72 SER D CA 1
ATOM 9452 C C . SER D 1 72 ? 48.242 18.046 73.352 1.00 98.52 72 SER D C 1
ATOM 9453 O O . SER D 1 72 ? 49.095 17.343 72.821 1.00 99.62 72 SER D O 1
ATOM 9456 N N . THR D 1 73 ? 48.341 18.520 74.594 1.00 103.38 73 THR D N 1
ATOM 9457 C CA . THR D 1 73 ? 49.421 18.137 75.503 1.00 111.80 73 THR D CA 1
ATOM 9458 C C . THR D 1 73 ? 49.308 16.654 75.899 1.00 112.54 73 THR D C 1
ATOM 9459 O O . THR D 1 73 ? 50.302 16.031 76.263 1.00 116.49 73 THR D O 1
ATOM 9463 N N . TRP D 1 74 ? 48.109 16.087 75.801 1.00 112.97 74 TRP D N 1
ATOM 9464 C CA . TRP D 1 74 ? 47.820 14.797 76.436 1.00 116.18 74 TRP D CA 1
ATOM 9465 C C . TRP D 1 74 ? 47.208 13.711 75.529 1.00 117.89 74 TRP D C 1
ATOM 9466 O O . TRP D 1 74 ? 47.107 12.558 75.950 1.00 124.74 74 TRP D O 1
ATOM 9477 N N . ALA D 1 75 ? 46.808 14.046 74.303 1.00 114.10 75 ALA D N 1
ATOM 9478 C CA . ALA D 1 75 ? 45.953 13.136 73.526 1.00 113.57 75 ALA D CA 1
ATOM 9479 C C . ALA D 1 75 ? 46.666 11.855 73.064 1.00 116.95 75 ALA D C 1
ATOM 9480 O O . ALA D 1 75 ? 47.875 11.689 73.257 1.00 118.29 75 ALA D O 1
ATOM 9482 N N . ARG D 1 76 ? 45.897 10.948 72.467 1.00 118.35 76 ARG D N 1
ATOM 9483 C CA . ARG D 1 76 ? 46.368 9.605 72.160 1.00 121.99 76 ARG D CA 1
ATOM 9484 C C . ARG D 1 76 ? 45.987 9.210 70.749 1.00 115.09 76 ARG D C 1
ATOM 9485 O O . ARG D 1 76 ? 44.895 9.529 70.291 1.00 108.93 76 ARG D O 1
ATOM 9493 N N . GLY D 1 77 ? 46.899 8.516 70.072 1.00 116.03 77 GLY D N 1
ATOM 9494 C CA . GLY D 1 77 ? 46.658 7.992 68.726 1.00 113.45 77 GLY D CA 1
ATOM 9495 C C . GLY D 1 77 ? 47.139 8.877 67.587 1.00 109.60 77 GLY D C 1
ATOM 9496 O O . GLY D 1 77 ? 48.347 9.107 67.429 1.00 110.98 77 GLY D O 1
ATOM 9497 N N . HIS D 1 78 ? 46.183 9.396 66.814 1.00 102.56 78 HIS D N 1
ATOM 9498 C CA . HIS D 1 78 ? 46.438 9.972 65.486 1.00 95.78 78 HIS D CA 1
ATOM 9499 C C . HIS D 1 78 ? 46.518 11.508 65.523 1.00 89.14 78 HIS D C 1
ATOM 9500 O O . HIS D 1 78 ? 45.867 12.197 64.736 1.00 83.51 78 HIS D O 1
ATOM 9507 N N . ASN D 1 79 ? 47.320 12.057 66.415 1.00 86.96 79 ASN D N 1
ATOM 9508 C CA . ASN D 1 79 ? 47.294 13.504 66.631 1.00 86.62 79 ASN D CA 1
ATOM 9509 C C . ASN D 1 79 ? 47.669 14.330 65.402 1.00 85.25 79 ASN D C 1
ATOM 9510 O O . ASN D 1 79 ? 46.999 15.300 65.085 1.00 76.75 79 ASN D O 1
ATOM 9515 N N . ARG D 1 80 ? 48.726 13.936 64.702 1.00 93.04 80 ARG D N 1
ATOM 9516 C CA . ARG D 1 80 ? 49.181 14.701 63.529 1.00 96.78 80 ARG D CA 1
ATOM 9517 C C . ARG D 1 80 ? 48.032 14.849 62.523 1.00 93.68 80 ARG D C 1
ATOM 9518 O O . ARG D 1 80 ? 47.723 15.955 62.065 1.00 90.62 80 ARG D O 1
ATOM 9526 N N . GLU D 1 81 ? 47.375 13.733 62.226 1.00 89.37 81 GLU D N 1
ATOM 9527 C CA . GLU D 1 81 ? 46.428 13.689 61.120 1.00 86.74 81 GLU D CA 1
ATOM 9528 C C . GLU D 1 81 ? 45.107 14.362 61.486 1.00 82.89 81 GLU D C 1
ATOM 9529 O O . GLU D 1 81 ? 44.503 15.019 60.635 1.00 83.56 81 GLU D O 1
ATOM 9535 N N . ILE D 1 82 ? 44.678 14.262 62.743 1.00 78.18 82 ILE D N 1
ATOM 9536 C CA . ILE D 1 82 ? 43.448 14.937 63.140 1.00 75.66 82 ILE D CA 1
ATOM 9537 C C . ILE D 1 82 ? 43.613 16.444 63.007 1.00 73.11 82 ILE D C 1
ATOM 9538 O O . ILE D 1 82 ? 42.782 17.109 62.376 1.00 70.88 82 ILE D O 1
ATOM 9543 N N . ASN D 1 83 ? 44.688 16.975 63.592 1.00 71.78 83 ASN D N 1
ATOM 9544 C CA . ASN D 1 83 ? 45.026 18.406 63.457 1.00 70.45 83 ASN D CA 1
ATOM 9545 C C . ASN D 1 83 ? 44.943 18.869 62.013 1.00 71.55 83 ASN D C 1
ATOM 9546 O O . ASN D 1 83 ? 44.340 19.908 61.690 1.00 69.49 83 ASN D O 1
ATOM 9551 N N . GLU D 1 84 ? 45.598 18.089 61.157 1.00 72.96 84 GLU D N 1
ATOM 9552 C CA . GLU D 1 84 ? 45.724 18.433 59.772 1.00 71.20 84 GLU D CA 1
ATOM 9553 C C . GLU D 1 84 ? 44.326 18.452 59.193 1.00 68.22 84 GLU D C 1
ATOM 9554 O O . GLU D 1 84 ? 43.835 19.508 58.799 1.00 66.04 84 GLU D O 1
ATOM 9560 N N . ALA D 1 85 ? 43.639 17.318 59.216 1.00 67.10 85 ALA D N 1
ATOM 9561 C CA . ALA D 1 85 ? 42.225 17.301 58.825 1.00 68.31 85 ALA D CA 1
ATOM 9562 C C . ALA D 1 85 ? 41.459 18.550 59.304 1.00 67.67 85 ALA D C 1
ATOM 9563 O O . ALA D 1 85 ? 40.753 19.189 58.533 1.00 67.72 85 ALA D O 1
ATOM 9565 N N . MET D 1 86 ? 41.616 18.881 60.582 1.00 67.57 86 MET D N 1
ATOM 9566 C CA . MET D 1 86 ? 40.811 19.918 61.227 1.00 67.13 86 MET D CA 1
ATOM 9567 C C . MET D 1 86 ? 41.068 21.298 60.670 1.00 65.86 86 MET D C 1
ATOM 9568 O O . MET D 1 86 ? 40.140 22.096 60.564 1.00 62.91 86 MET D O 1
ATOM 9573 N N . MET D 1 87 ? 42.314 21.573 60.282 1.00 65.32 87 MET D N 1
ATOM 9574 C CA . MET D 1 87 ? 42.656 22.913 59.760 1.00 65.36 87 MET D CA 1
ATOM 9575 C C . MET D 1 87 ? 41.885 23.267 58.496 1.00 61.31 87 MET D C 1
ATOM 9576 O O . MET D 1 87 ? 41.773 24.444 58.141 1.00 54.43 87 MET D O 1
ATOM 9581 N N . ALA D 1 88 ? 41.321 22.234 57.864 1.00 60.97 88 ALA D N 1
ATOM 9582 C CA . ALA D 1 88 ? 40.353 22.402 56.800 1.00 63.13 88 ALA D CA 1
ATOM 9583 C C . ALA D 1 88 ? 39.159 23.225 57.228 1.00 65.02 88 ALA D C 1
ATOM 9584 O O . ALA D 1 88 ? 38.564 23.871 56.388 1.00 65.07 88 ALA D O 1
ATOM 9586 N N . PHE D 1 89 ? 38.793 23.213 58.513 1.00 64.18 89 PHE D N 1
ATOM 9587 C CA . PHE D 1 89 ? 37.609 23.978 58.934 1.00 63.48 89 PHE D CA 1
ATOM 9588 C C . PHE D 1 89 ? 37.962 25.290 59.642 1.00 60.85 89 PHE D C 1
ATOM 9589 O O . PHE D 1 89 ? 37.067 25.960 60.200 1.00 61.01 89 PHE D O 1
ATOM 9597 N N . SER D 1 90 ? 39.244 25.667 59.586 1.00 55.82 90 SER D N 1
ATOM 9598 C CA . SER D 1 90 ? 39.749 26.871 60.253 1.00 53.58 90 SER D CA 1
ATOM 9599 C C . SER D 1 90 ? 39.275 28.194 59.630 1.00 53.39 90 SER D C 1
ATOM 9600 O O . SER D 1 90 ? 38.704 28.240 58.519 1.00 54.16 90 SER D O 1
ATOM 9603 N N . TRP D 1 91 ? 39.547 29.274 60.356 1.00 52.16 91 TRP D N 1
ATOM 9604 C CA . TRP D 1 91 ? 39.265 30.638 59.909 1.00 51.35 91 TRP D CA 1
ATOM 9605 C C . TRP D 1 91 ? 40.020 30.899 58.649 1.00 55.09 91 TRP D C 1
ATOM 9606 O O . TRP D 1 91 ? 39.444 31.374 57.680 1.00 57.50 91 TRP D O 1
ATOM 9617 N N . THR D 1 92 ? 41.318 30.569 58.647 1.00 57.41 92 THR D N 1
ATOM 9618 C CA . THR D 1 92 ? 42.153 30.786 57.482 1.00 58.49 92 THR D CA 1
ATOM 9619 C C . THR D 1 92 ? 41.657 29.934 56.293 1.00 58.49 92 THR D C 1
ATOM 9620 O O . THR D 1 92 ? 41.538 30.429 55.154 1.00 56.80 92 THR D O 1
ATOM 9624 N N . SER D 1 93 ? 41.358 28.660 56.554 1.00 56.35 93 SER D N 1
ATOM 9625 C CA . SER D 1 93 ? 40.707 27.836 55.544 1.00 57.01 93 SER D CA 1
ATOM 9626 C C . SER D 1 93 ? 39.420 28.470 55.021 1.00 58.11 93 SER D C 1
ATOM 9627 O O . SER D 1 93 ? 39.152 28.429 53.831 1.00 60.81 93 SER D O 1
ATOM 9630 N N . PHE D 1 94 ? 38.641 29.092 55.891 1.00 57.69 94 PHE D N 1
ATOM 9631 C CA . PHE D 1 94 ? 37.426 29.771 55.435 1.00 58.85 94 PHE D CA 1
ATOM 9632 C C . PHE D 1 94 ? 37.773 30.892 54.471 1.00 58.92 94 PHE D C 1
ATOM 9633 O O . PHE D 1 94 ? 37.189 30.971 53.386 1.00 58.62 94 PHE D O 1
ATOM 9641 N N . LEU D 1 95 ? 38.722 31.744 54.851 1.00 57.45 95 LEU D N 1
ATOM 9642 C CA . LEU D 1 95 ? 39.033 32.906 54.035 1.00 60.01 95 LEU D CA 1
ATOM 9643 C C . LEU D 1 95 ? 39.496 32.485 52.661 1.00 61.97 95 LEU D C 1
ATOM 9644 O O . LEU D 1 95 ? 39.171 33.109 51.643 1.00 60.72 95 LEU D O 1
ATOM 9649 N N . VAL D 1 96 ? 40.246 31.394 52.644 1.00 62.83 96 VAL D N 1
ATOM 9650 C CA . VAL D 1 96 ? 40.846 30.887 51.400 1.00 60.99 96 VAL D CA 1
ATOM 9651 C C . VAL D 1 96 ? 39.836 30.232 50.448 1.00 63.15 96 VAL D C 1
ATOM 9652 O O . VAL D 1 96 ? 39.949 30.425 49.257 1.00 68.50 96 VAL D O 1
ATOM 9656 N N . GLU D 1 97 ? 38.852 29.487 50.958 1.00 65.88 97 GLU D N 1
ATOM 9657 C CA . GLU D 1 97 ? 37.692 29.071 50.144 1.00 67.20 97 GLU D CA 1
ATOM 9658 C C . GLU D 1 97 ? 36.977 30.255 49.547 1.00 66.72 97 GLU D C 1
ATOM 9659 O O . GLU D 1 97 ? 36.611 30.233 48.369 1.00 67.19 97 GLU D O 1
ATOM 9665 N N . HIS D 1 98 ? 36.780 31.299 50.337 1.00 63.67 98 HIS D N 1
ATOM 9666 C CA . HIS D 1 98 ? 36.139 32.493 49.797 1.00 65.27 98 HIS D CA 1
ATOM 9667 C C . HIS D 1 98 ? 37.068 33.460 49.041 1.00 64.06 98 HIS D C 1
ATOM 9668 O O . HIS D 1 98 ? 36.603 34.451 48.489 1.00 66.15 98 HIS D O 1
ATOM 9675 N N . GLY D 1 99 ? 38.364 33.168 48.992 1.00 62.40 99 GLY D N 1
ATOM 9676 C CA . GLY D 1 99 ? 39.317 33.966 48.188 1.00 61.62 99 GLY D CA 1
ATOM 9677 C C . GLY D 1 99 ? 39.506 35.383 48.690 1.00 59.05 99 GLY D C 1
ATOM 9678 O O . GLY D 1 99 ? 39.693 36.325 47.910 1.00 59.32 99 GLY D O 1
ATOM 9679 N N . THR D 1 100 ? 39.445 35.520 50.005 1.00 56.38 100 THR D N 1
ATOM 9680 C CA . THR D 1 100 ? 39.513 36.815 50.673 1.00 55.91 100 THR D CA 1
ATOM 9681 C C . THR D 1 100 ? 40.640 36.817 51.693 1.00 53.94 100 THR D C 1
ATOM 9682 O O . THR D 1 100 ? 40.837 37.810 52.383 1.00 53.48 100 THR D O 1
ATOM 9686 N N . TYR D 1 101 ? 41.416 35.729 51.735 1.00 53.27 101 TYR D N 1
ATOM 9687 C CA . TYR D 1 101 ? 42.559 35.601 52.627 1.00 51.98 101 TYR D CA 1
ATOM 9688 C C . TYR D 1 101 ? 43.622 36.662 52.449 1.00 53.92 101 TYR D C 1
ATOM 9689 O O . TYR D 1 101 ? 44.152 37.168 53.445 1.00 54.94 101 TYR D O 1
ATOM 9698 N N . ALA D 1 102 ? 43.894 37.030 51.191 1.00 55.97 102 ALA D N 1
ATOM 9699 C CA . ALA D 1 102 ? 44.822 38.117 50.899 1.00 58.19 102 ALA D CA 1
ATOM 9700 C C . ALA D 1 102 ? 44.227 39.434 51.344 1.00 59.14 102 ALA D C 1
ATOM 9701 O O . ALA D 1 102 ? 44.899 40.260 51.973 1.00 62.49 102 ALA D O 1
ATOM 9703 N N . GLU D 1 103 ? 42.973 39.654 51.014 1.00 59.01 103 GLU D N 1
ATOM 9704 C CA . GLU D 1 103 ? 42.345 40.871 51.498 1.00 63.65 103 GLU D CA 1
ATOM 9705 C C . GLU D 1 103 ? 42.492 40.978 53.041 1.00 60.70 103 GLU D C 1
ATOM 9706 O O . GLU D 1 103 ? 42.901 42.011 53.536 1.00 59.45 103 GLU D O 1
ATOM 9712 N N . TRP D 1 104 ? 42.205 39.898 53.766 1.00 58.95 104 TRP D N 1
ATOM 9713 C CA . TRP D 1 104 ? 42.328 39.873 55.247 1.00 58.11 104 TRP D CA 1
ATOM 9714 C C . TRP D 1 104 ? 43.728 40.282 55.693 1.00 56.10 104 TRP D C 1
ATOM 9715 O O . TRP D 1 104 ? 43.891 41.206 56.507 1.00 53.99 104 TRP D O 1
ATOM 9726 N N . ILE D 1 105 ? 44.728 39.607 55.129 1.00 55.71 105 ILE D N 1
ATOM 9727 C CA . ILE D 1 105 ? 46.125 39.916 55.445 1.00 56.04 105 ILE D CA 1
ATOM 9728 C C . ILE D 1 105 ? 46.452 41.328 55.072 1.00 55.55 105 ILE D C 1
ATOM 9729 O O . ILE D 1 105 ? 47.066 42.026 55.859 1.00 56.68 105 ILE D O 1
ATOM 9734 N N . ASP D 1 106 ? 46.036 41.743 53.883 1.00 56.54 106 ASP D N 1
ATOM 9735 C CA . ASP D 1 106 ? 46.390 43.056 53.379 1.00 60.27 106 ASP D CA 1
ATOM 9736 C C . ASP D 1 106 ? 45.705 44.184 54.139 1.00 60.91 106 ASP D C 1
ATOM 9737 O O . ASP D 1 106 ? 46.218 45.307 54.144 1.00 62.14 106 ASP D O 1
ATOM 9742 N N . ARG D 1 107 ? 44.566 43.909 54.776 1.00 59.69 107 ARG D N 1
ATOM 9743 C CA . ARG D 1 107 ? 43.872 44.932 55.525 1.00 61.74 107 ARG D CA 1
ATOM 9744 C C . ARG D 1 107 ? 44.403 45.086 56.962 1.00 60.62 107 ARG D C 1
ATOM 9745 O O . ARG D 1 107 ? 43.981 45.980 57.726 1.00 63.35 107 ARG D O 1
ATOM 9753 N N . GLY D 1 108 ? 45.307 44.195 57.339 1.00 57.19 108 GLY D N 1
ATOM 9754 C CA . GLY D 1 108 ? 45.945 44.250 58.625 1.00 57.01 108 GLY D CA 1
ATOM 9755 C C . GLY D 1 108 ? 45.328 43.240 59.567 1.00 58.78 108 GLY D C 1
ATOM 9756 O O . GLY D 1 108 ? 45.406 43.411 60.783 1.00 57.57 108 GLY D O 1
ATOM 9757 N N . ARG D 1 109 ? 44.725 42.190 59.008 1.00 58.70 109 ARG D N 1
ATOM 9758 C CA . ARG D 1 109 ? 44.083 41.124 59.783 1.00 58.67 109 ARG D CA 1
ATOM 9759 C C . ARG D 1 109 ? 42.951 41.632 60.633 1.00 59.55 109 ARG D C 1
ATOM 9760 O O . ARG D 1 109 ? 42.898 41.330 61.805 1.00 61.13 109 ARG D O 1
ATOM 9768 N N . PRO D 1 110 ? 42.053 42.452 60.075 1.00 63.03 110 PRO D N 1
ATOM 9769 C CA . PRO D 1 110 ? 41.029 42.985 61.018 1.00 63.23 110 PRO D CA 1
ATOM 9770 C C . PRO D 1 110 ? 40.232 41.890 61.703 1.00 61.11 110 PRO D C 1
ATOM 9771 O O . PRO D 1 110 ? 39.901 40.878 61.093 1.00 59.72 110 PRO D O 1
ATOM 9775 N N . SER D 1 111 ? 39.920 42.103 62.968 1.00 64.59 111 SER D N 1
ATOM 9776 C CA . SER D 1 111 ? 39.016 41.210 63.707 1.00 61.97 111 SER D CA 1
ATOM 9777 C C . SER D 1 111 ? 37.633 41.283 63.064 1.00 59.91 111 SER D C 1
ATOM 9778 O O . SER D 1 111 ? 37.152 42.369 62.767 1.00 60.65 111 SER D O 1
ATOM 9781 N N . PRO D 1 112 ? 37.017 40.129 62.786 1.00 57.85 112 PRO D N 1
ATOM 9782 C CA . PRO D 1 112 ? 35.790 40.116 62.022 1.00 58.90 112 PRO D CA 1
ATOM 9783 C C . PRO D 1 112 ? 34.543 40.586 62.802 1.00 63.66 112 PRO D C 1
ATOM 9784 O O . PRO D 1 112 ? 34.421 40.440 64.056 1.00 63.09 112 PRO D O 1
ATOM 9788 N N . GLN D 1 113 ? 33.586 41.102 62.044 1.00 66.72 113 GLN D N 1
ATOM 9789 C CA . GLN D 1 113 ? 32.308 41.482 62.609 1.00 66.50 113 GLN D CA 1
ATOM 9790 C C . GLN D 1 113 ? 31.636 40.222 63.089 1.00 65.15 113 GLN D C 1
ATOM 9791 O O . GLN D 1 113 ? 31.949 39.112 62.634 1.00 60.80 113 GLN D O 1
ATOM 9797 N N . HIS D 1 114 ? 30.718 40.401 64.032 1.00 66.50 114 HIS D N 1
ATOM 9798 C CA . HIS D 1 114 ? 30.058 39.280 64.630 1.00 65.29 114 HIS D CA 1
ATOM 9799 C C . HIS D 1 114 ? 29.319 38.554 63.492 1.00 62.48 114 HIS D C 1
ATOM 9800 O O . HIS D 1 114 ? 29.422 37.339 63.355 1.00 56.77 114 HIS D O 1
ATOM 9807 N N . HIS D 1 115 ? 28.651 39.313 62.622 1.00 65.46 115 HIS D N 1
ATOM 9808 C CA . HIS D 1 115 ? 27.900 38.709 61.509 1.00 67.91 115 HIS D CA 1
ATOM 9809 C C . HIS D 1 115 ? 28.776 37.893 60.528 1.00 65.37 115 HIS D C 1
ATOM 9810 O O . HIS D 1 115 ? 28.296 36.941 59.941 1.00 66.75 115 HIS D O 1
ATOM 9817 N N . VAL D 1 116 ? 30.052 38.231 60.372 1.00 64.08 116 VAL D N 1
ATOM 9818 C CA . VAL D 1 116 ? 30.934 37.430 59.497 1.00 63.31 116 VAL D CA 1
ATOM 9819 C C . VAL D 1 116 ? 31.431 36.188 60.248 1.00 63.76 116 VAL D C 1
ATOM 9820 O O . VAL D 1 116 ? 31.489 35.068 59.696 1.00 62.72 116 VAL D O 1
ATOM 9824 N N . TRP D 1 117 ? 31.762 36.365 61.527 1.00 62.83 117 TRP D N 1
ATOM 9825 C CA . TRP D 1 117 ? 32.042 35.209 62.353 1.00 62.88 117 TRP D CA 1
ATOM 9826 C C . TRP D 1 117 ? 30.914 34.161 62.176 1.00 63.36 117 TRP D C 1
ATOM 9827 O O . TRP D 1 117 ? 31.167 32.946 62.177 1.00 57.45 117 TRP D O 1
ATOM 9838 N N . ALA D 1 118 ? 29.679 34.650 62.005 1.00 67.19 118 ALA D N 1
ATOM 9839 C CA . ALA D 1 118 ? 28.520 33.789 61.718 1.00 70.59 118 ALA D CA 1
ATOM 9840 C C . ALA D 1 118 ? 28.679 33.030 60.407 1.00 69.22 118 ALA D C 1
ATOM 9841 O O . ALA D 1 118 ? 28.588 31.797 60.365 1.00 67.40 118 ALA D O 1
ATOM 9843 N N . LYS D 1 119 ? 28.928 33.779 59.343 1.00 70.21 119 LYS D N 1
ATOM 9844 C CA . LYS D 1 119 ? 29.220 33.192 58.027 1.00 70.54 119 LYS D CA 1
ATOM 9845 C C . LYS D 1 119 ? 30.231 32.052 58.160 1.00 65.11 119 LYS D C 1
ATOM 9846 O O . LYS D 1 119 ? 30.098 31.002 57.505 1.00 64.32 119 LYS D O 1
ATOM 9852 N N . TYR D 1 120 ? 31.221 32.260 59.027 1.00 60.08 120 TYR D N 1
ATOM 9853 C CA . TYR D 1 120 ? 32.218 31.245 59.316 1.00 58.97 120 TYR D CA 1
ATOM 9854 C C . TYR D 1 120 ? 31.574 29.947 59.849 1.00 60.20 120 TYR D C 1
ATOM 9855 O O . TYR D 1 120 ? 31.750 28.828 59.292 1.00 57.71 120 TYR D O 1
ATOM 9864 N N . LEU D 1 121 ? 30.790 30.129 60.907 1.00 60.03 121 LEU D N 1
ATOM 9865 C CA . LEU D 1 121 ? 30.121 29.041 61.556 1.00 60.65 121 LEU D CA 1
ATOM 9866 C C . LEU D 1 121 ? 29.248 28.331 60.546 1.00 60.80 121 LEU D C 1
ATOM 9867 O O . LEU D 1 121 ? 29.409 27.143 60.323 1.00 62.71 121 LEU D O 1
ATOM 9872 N N . GLN D 1 122 ? 28.369 29.060 59.886 1.00 62.32 122 GLN D N 1
ATOM 9873 C CA . GLN D 1 122 ? 27.546 28.481 58.832 1.00 63.92 122 GLN D CA 1
ATOM 9874 C C . GLN D 1 122 ? 28.362 27.691 57.784 1.00 66.94 122 GLN D C 1
ATOM 9875 O O . GLN D 1 122 ? 27.975 26.577 57.367 1.00 67.29 122 GLN D O 1
ATOM 9881 N N . TRP D 1 123 ? 29.495 28.266 57.367 1.00 66.20 123 TRP D N 1
ATOM 9882 C CA . TRP D 1 123 ? 30.367 27.605 56.429 1.00 66.05 123 TRP D CA 1
ATOM 9883 C C . TRP D 1 123 ? 30.907 26.264 56.960 1.00 64.87 123 TRP D C 1
ATOM 9884 O O . TRP D 1 123 ? 30.818 25.239 56.270 1.00 64.62 123 TRP D O 1
ATOM 9895 N N . VAL D 1 124 ? 31.444 26.262 58.175 1.00 64.04 124 VAL D N 1
ATOM 9896 C CA . VAL D 1 124 ? 31.834 24.990 58.832 1.00 67.04 124 VAL D CA 1
ATOM 9897 C C . VAL D 1 124 ? 30.696 23.939 58.835 1.00 70.64 124 VAL D C 1
ATOM 9898 O O . VAL D 1 124 ? 30.967 22.738 58.664 1.00 72.50 124 VAL D O 1
ATOM 9902 N N . ALA D 1 125 ? 29.451 24.393 59.036 1.00 66.97 125 ALA D N 1
ATOM 9903 C CA . ALA D 1 125 ? 28.297 23.524 59.008 1.00 68.80 125 ALA D CA 1
ATOM 9904 C C . ALA D 1 125 ? 28.152 22.881 57.644 1.00 70.85 125 ALA D C 1
ATOM 9905 O O . ALA D 1 125 ? 27.997 21.655 57.530 1.00 67.98 125 ALA D O 1
ATOM 9907 N N . ARG D 1 126 ? 28.177 23.716 56.609 1.00 73.18 126 ARG D N 1
ATOM 9908 C CA . ARG D 1 126 ? 28.170 23.202 55.247 1.00 76.97 126 ARG D CA 1
ATOM 9909 C C . ARG D 1 126 ? 29.318 22.209 55.069 1.00 75.70 126 ARG D C 1
ATOM 9910 O O . ARG D 1 126 ? 29.110 21.127 54.535 1.00 77.44 126 ARG D O 1
ATOM 9918 N N . LYS D 1 127 ? 30.516 22.563 55.535 1.00 72.52 127 LYS D N 1
ATOM 9919 C CA . LYS D 1 127 ? 31.711 21.749 55.276 1.00 75.53 127 LYS D CA 1
ATOM 9920 C C . LYS D 1 127 ? 31.680 20.363 55.929 1.00 78.26 127 LYS D C 1
ATOM 9921 O O . LYS D 1 127 ? 32.261 19.410 55.407 1.00 80.81 127 LYS D O 1
ATOM 9927 N N . ILE D 1 128 ? 31.011 20.243 57.069 1.00 80.84 128 ILE D N 1
ATOM 9928 C CA . ILE D 1 128 ? 30.918 18.952 57.748 1.00 81.54 128 ILE D CA 1
ATOM 9929 C C . ILE D 1 128 ? 29.526 18.340 57.600 1.00 84.11 128 ILE D C 1
ATOM 9930 O O . ILE D 1 128 ? 29.187 17.374 58.282 1.00 81.98 128 ILE D O 1
ATOM 9935 N N . ASP D 1 129 ? 28.752 18.884 56.660 1.00 87.30 129 ASP D N 1
ATOM 9936 C CA . ASP D 1 129 ? 27.311 18.643 56.537 1.00 92.10 129 ASP D CA 1
ATOM 9937 C C . ASP D 1 129 ? 26.630 18.323 57.903 1.00 89.95 129 ASP D C 1
ATOM 9938 O O . ASP D 1 129 ? 26.029 17.268 58.122 1.00 90.83 129 ASP D O 1
ATOM 9943 N N . LEU D 1 130 ? 26.776 19.293 58.809 1.00 87.60 130 LEU D N 1
ATOM 9944 C CA . LEU D 1 130 ? 26.131 19.331 60.118 1.00 85.04 130 LEU D CA 1
ATOM 9945 C C . LEU D 1 130 ? 24.751 18.718 60.058 1.00 81.79 130 LEU D C 1
ATOM 9946 O O . LEU D 1 130 ? 23.945 19.091 59.217 1.00 80.31 130 LEU D O 1
ATOM 9951 N N . GLU D 1 131 ? 24.509 17.745 60.928 1.00 81.93 131 GLU D N 1
ATOM 9952 C CA . GLU D 1 131 ? 23.181 17.154 61.083 1.00 84.56 131 GLU D CA 1
ATOM 9953 C C . GLU D 1 131 ? 22.379 18.102 61.962 1.00 81.36 131 GLU D C 1
ATOM 9954 O O . GLU D 1 131 ? 22.607 18.205 63.155 1.00 77.84 131 GLU D O 1
ATOM 9960 N N . LEU D 1 132 ? 21.467 18.838 61.361 1.00 81.58 132 LEU D N 1
ATOM 9961 C CA . LEU D 1 132 ? 20.894 19.990 62.033 1.00 81.49 132 LEU D CA 1
ATOM 9962 C C . LEU D 1 132 ? 19.376 19.829 62.228 1.00 80.87 132 LEU D C 1
ATOM 9963 O O . LEU D 1 132 ? 18.648 19.492 61.311 1.00 82.11 132 LEU D O 1
ATOM 9968 N N . VAL D 1 133 ? 18.903 20.019 63.448 1.00 80.97 133 VAL D N 1
ATOM 9969 C CA . VAL D 1 133 ? 17.460 20.026 63.713 1.00 81.37 133 VAL D CA 1
ATOM 9970 C C . VAL D 1 133 ? 17.048 21.469 63.969 1.00 81.88 133 VAL D C 1
ATOM 9971 O O . VAL D 1 133 ? 17.428 22.059 64.978 1.00 79.52 133 VAL D O 1
ATOM 9975 N N . LEU D 1 134 ? 16.271 22.043 63.060 1.00 85.15 134 LEU D N 1
ATOM 9976 C CA . LEU D 1 134 ? 15.709 23.356 63.324 1.00 90.45 134 LEU D CA 1
ATOM 9977 C C . LEU D 1 134 ? 14.511 23.187 64.254 1.00 90.25 134 LEU D C 1
ATOM 9978 O O . LEU D 1 134 ? 13.535 22.496 63.947 1.00 88.50 134 LEU D O 1
ATOM 9983 N N . GLY D 1 135 ? 14.625 23.796 65.419 1.00 88.19 135 GLY D N 1
ATOM 9984 C CA . GLY D 1 135 ? 13.577 23.736 66.397 1.00 89.67 135 GLY D CA 1
ATOM 9985 C C . GLY D 1 135 ? 14.108 24.257 67.696 1.00 87.81 135 GLY D C 1
ATOM 9986 O O . GLY D 1 135 ? 15.322 24.498 67.831 1.00 82.91 135 GLY D O 1
ATOM 9987 N N . LYS D 1 136 ? 13.191 24.428 68.643 1.00 87.39 136 LYS D N 1
ATOM 9988 C CA . LYS D 1 136 ? 13.518 24.964 69.955 1.00 87.69 136 LYS D CA 1
ATOM 9989 C C . LYS D 1 136 ? 13.360 23.862 70.990 1.00 89.03 136 LYS D C 1
ATOM 9990 O O . LYS D 1 136 ? 12.269 23.322 71.195 1.00 87.62 136 LYS D O 1
ATOM 9996 N N . VAL D 1 137 ? 14.475 23.522 71.625 1.00 89.23 137 VAL D N 1
ATOM 9997 C CA . VAL D 1 137 ? 14.486 22.621 72.760 1.00 86.80 137 VAL D CA 1
ATOM 9998 C C . VAL D 1 137 ? 13.508 23.219 73.756 1.00 89.16 137 VAL D C 1
ATOM 9999 O O . VAL D 1 137 ? 13.641 24.391 74.112 1.00 91.32 137 VAL D O 1
ATOM 10003 N N . ARG D 1 138 ? 12.499 22.439 74.150 1.00 90.38 138 ARG D N 1
ATOM 10004 C CA . ARG D 1 138 ? 11.507 22.872 75.127 1.00 90.42 138 ARG D CA 1
ATOM 10005 C C . ARG D 1 138 ? 11.832 22.318 76.515 1.00 88.42 138 ARG D C 1
ATOM 10006 O O . ARG D 1 138 ? 11.972 23.078 77.479 1.00 86.55 138 ARG D O 1
ATOM 10014 N N . THR D 1 139 ? 11.936 20.994 76.609 1.00 86.21 139 THR D N 1
ATOM 10015 C CA . THR D 1 139 ? 12.285 20.330 77.860 1.00 85.11 139 THR D CA 1
ATOM 10016 C C . THR D 1 139 ? 13.269 19.185 77.639 1.00 83.78 139 THR D C 1
ATOM 10017 O O . THR D 1 139 ? 13.325 18.585 76.554 1.00 85.38 139 THR D O 1
ATOM 10021 N N . ILE D 1 140 ? 14.047 18.906 78.683 1.00 83.72 140 ILE D N 1
ATOM 10022 C CA . ILE D 1 140 ? 15.105 17.888 78.667 1.00 86.66 140 ILE D CA 1
ATOM 10023 C C . ILE D 1 140 ? 14.843 16.932 79.822 1.00 87.23 140 ILE D C 1
ATOM 10024 O O . ILE D 1 140 ? 14.345 17.348 80.850 1.00 90.32 140 ILE D O 1
ATOM 10029 N N . ARG D 1 141 ? 15.165 15.659 79.635 1.00 92.34 141 ARG D N 1
ATOM 10030 C CA . ARG D 1 141 ? 14.927 14.639 80.648 1.00 101.50 141 ARG D CA 1
ATOM 10031 C C . ARG D 1 141 ? 15.722 13.379 80.333 1.00 100.97 141 ARG D C 1
ATOM 10032 O O . ARG D 1 141 ? 16.068 13.146 79.176 1.00 102.13 141 ARG D O 1
ATOM 10040 N N . GLN D 1 142 ? 15.994 12.569 81.362 1.00 101.73 142 GLN D N 1
ATOM 10041 C CA . GLN D 1 142 ? 16.653 11.242 81.206 1.00 100.09 142 GLN D CA 1
ATOM 10042 C C . GLN D 1 142 ? 15.693 10.074 80.884 1.00 96.10 142 GLN D C 1
ATOM 10043 O O . GLN D 1 142 ? 15.897 9.319 79.916 1.00 89.21 142 GLN D O 1
ATOM 10049 N N . GLY D 1 150 ? 21.255 8.308 79.001 1.00 89.15 150 GLY D N 1
ATOM 10050 C CA . GLY D 1 150 ? 20.015 8.544 78.276 1.00 91.09 150 GLY D CA 1
ATOM 10051 C C . GLY D 1 150 ? 19.422 9.925 78.521 1.00 90.43 150 GLY D C 1
ATOM 10052 O O . GLY D 1 150 ? 19.190 10.317 79.670 1.00 90.22 150 GLY D O 1
ATOM 10053 N N . TRP D 1 151 ? 19.196 10.662 77.431 1.00 87.75 151 TRP D N 1
ATOM 10054 C CA . TRP D 1 151 ? 18.405 11.899 77.446 1.00 86.92 151 TRP D CA 1
ATOM 10055 C C . TRP D 1 151 ? 17.312 11.860 76.399 1.00 86.76 151 TRP D C 1
ATOM 10056 O O . TRP D 1 151 ? 17.468 11.227 75.357 1.00 86.95 151 TRP D O 1
ATOM 10067 N N . SER D 1 152 ? 16.218 12.565 76.660 1.00 87.00 152 SER D N 1
ATOM 10068 C CA . SER D 1 152 ? 15.181 12.747 75.656 1.00 88.11 152 SER D CA 1
ATOM 10069 C C . SER D 1 152 ? 14.810 14.224 75.609 1.00 87.23 152 SER D C 1
ATOM 10070 O O . SER D 1 152 ? 14.455 14.826 76.618 1.00 85.69 152 SER D O 1
ATOM 10073 N N . VAL D 1 153 ? 14.929 14.818 74.429 1.00 88.15 153 VAL D N 1
ATOM 10074 C CA . VAL D 1 153 ? 14.734 16.251 74.319 1.00 88.31 153 VAL D CA 1
ATOM 10075 C C . VAL D 1 153 ? 13.473 16.626 73.529 1.00 86.05 153 VAL D C 1
ATOM 10076 O O . VAL D 1 153 ? 13.239 16.174 72.401 1.00 83.11 153 VAL D O 1
ATOM 10080 N N . GLU D 1 154 ? 12.660 17.470 74.136 1.00 85.85 154 GLU D N 1
ATOM 10081 C CA . GLU D 1 154 ? 11.449 17.877 73.479 1.00 89.61 154 GLU D CA 1
ATOM 10082 C C . GLU D 1 154 ? 11.776 19.084 72.637 1.00 88.20 154 GLU D C 1
ATOM 10083 O O . GLU D 1 154 ? 12.149 20.130 73.176 1.00 88.41 154 GLU D O 1
ATOM 10089 N N . VAL D 1 155 ? 11.647 18.936 71.323 1.00 86.11 155 VAL D N 1
ATOM 10090 C CA . VAL D 1 155 ? 11.906 20.037 70.403 1.00 85.69 155 VAL D CA 1
ATOM 10091 C C . VAL D 1 155 ? 10.617 20.533 69.748 1.00 87.49 155 VAL D C 1
ATOM 10092 O O . VAL D 1 155 ? 9.861 19.756 69.156 1.00 87.77 155 VAL D O 1
ATOM 10096 N N . ALA D 1 156 ? 10.387 21.839 69.857 1.00 89.05 156 ALA D N 1
ATOM 10097 C CA . ALA D 1 156 ? 9.222 22.500 69.281 1.00 92.84 156 ALA D CA 1
ATOM 10098 C C . ALA D 1 156 ? 9.572 23.041 67.889 1.00 96.65 156 ALA D C 1
ATOM 10099 O O . ALA D 1 156 ? 10.352 23.995 67.770 1.00 95.99 156 ALA D O 1
ATOM 10101 N N . GLY D 1 157 ? 9.001 22.430 66.845 1.00 100.90 157 GLY D N 1
ATOM 10102 C CA . GLY D 1 157 ? 9.356 22.753 65.459 1.00 101.87 157 GLY D CA 1
ATOM 10103 C C . GLY D 1 157 ? 8.382 23.740 64.847 1.00 105.19 157 GLY D C 1
ATOM 10104 O O . GLY D 1 157 ? 8.660 24.323 63.801 1.00 103.82 157 GLY D O 1
ATOM 10105 N N . THR D 1 162 ? 5.491 19.899 67.573 1.00 108.80 162 THR D N 1
ATOM 10106 C CA . THR D 1 162 ? 6.439 19.596 68.644 1.00 107.89 162 THR D CA 1
ATOM 10107 C C . THR D 1 162 ? 6.764 18.094 68.754 1.00 105.91 162 THR D C 1
ATOM 10108 O O . THR D 1 162 ? 5.878 17.259 68.643 1.00 109.09 162 THR D O 1
ATOM 10112 N N . THR D 1 163 ? 8.032 17.766 69.000 1.00 103.95 163 THR D N 1
ATOM 10113 C CA . THR D 1 163 ? 8.532 16.390 68.846 1.00 102.98 163 THR D CA 1
ATOM 10114 C C . THR D 1 163 ? 9.732 16.090 69.782 1.00 102.18 163 THR D C 1
ATOM 10115 O O . THR D 1 163 ? 10.310 17.006 70.391 1.00 97.86 163 THR D O 1
ATOM 10119 N N . GLU D 1 164 ? 10.093 14.812 69.912 1.00 104.20 164 GLU D N 1
ATOM 10120 C CA . GLU D 1 164 ? 11.173 14.401 70.835 1.00 104.86 164 GLU D CA 1
ATOM 10121 C C . GLU D 1 164 ? 12.345 13.684 70.161 1.00 101.42 164 GLU D C 1
ATOM 10122 O O . GLU D 1 164 ? 12.165 12.962 69.181 1.00 103.98 164 GLU D O 1
ATOM 10128 N N . LEU D 1 165 ? 13.542 13.867 70.711 1.00 99.35 165 LEU D N 1
ATOM 10129 C CA . LEU D 1 165 ? 14.745 13.199 70.181 1.00 100.15 165 LEU D CA 1
ATOM 10130 C C . LEU D 1 165 ? 15.543 12.519 71.285 1.00 103.13 165 LEU D C 1
ATOM 10131 O O . LEU D 1 165 ? 15.838 13.124 72.322 1.00 104.56 165 LEU D O 1
ATOM 10136 N N . GLU D 1 166 ? 15.880 11.255 71.066 1.00 107.85 166 GLU D N 1
ATOM 10137 C CA . GLU D 1 166 ? 16.595 10.490 72.070 1.00 110.79 166 GLU D CA 1
ATOM 10138 C C . GLU D 1 166 ? 18.056 10.579 71.690 1.00 106.17 166 GLU D C 1
ATOM 10139 O O . GLU D 1 166 ? 18.406 10.380 70.529 1.00 106.39 166 GLU D O 1
ATOM 10145 N N . ALA D 1 167 ? 18.900 10.902 72.661 1.00 102.30 167 ALA D N 1
ATOM 10146 C CA . ALA D 1 167 ? 20.338 10.811 72.479 1.00 102.98 167 ALA D CA 1
ATOM 10147 C C . ALA D 1 167 ? 20.994 10.292 73.755 1.00 101.48 167 ALA D C 1
ATOM 10148 O O . ALA D 1 167 ? 20.400 10.358 74.829 1.00 102.80 167 ALA D O 1
ATOM 10150 N N . ASP D 1 168 ? 22.225 9.794 73.622 1.00 99.02 168 ASP D N 1
ATOM 10151 C CA . ASP D 1 168 ? 22.974 9.209 74.742 1.00 97.96 168 ASP D CA 1
ATOM 10152 C C . ASP D 1 168 ? 23.770 10.256 75.549 1.00 93.55 168 ASP D C 1
ATOM 10153 O O . ASP D 1 168 ? 23.822 10.175 76.781 1.00 96.18 168 ASP D O 1
ATOM 10158 N N . GLY D 1 169 ? 24.381 11.226 74.858 1.00 84.26 169 GLY D N 1
ATOM 10159 C CA . GLY D 1 169 ? 25.076 12.340 75.508 1.00 78.09 169 GLY D CA 1
ATOM 10160 C C . GLY D 1 169 ? 24.375 13.628 75.134 1.00 73.72 169 GLY D C 1
ATOM 10161 O O . GLY D 1 169 ? 23.606 13.646 74.169 1.00 70.93 169 GLY D O 1
ATOM 10162 N N . LEU D 1 170 ? 24.635 14.693 75.897 1.00 70.70 170 LEU D N 1
ATOM 10163 C CA . LEU D 1 170 ? 23.948 15.981 75.726 1.00 70.57 170 LEU D CA 1
ATOM 10164 C C . LEU D 1 170 ? 24.872 17.131 76.071 1.00 70.22 170 LEU D C 1
ATOM 10165 O O . LEU D 1 170 ? 25.540 17.105 77.110 1.00 71.27 170 LEU D O 1
ATOM 10170 N N . MET D 1 171 ? 24.918 18.135 75.194 1.00 68.52 171 MET D N 1
ATOM 10171 C CA . MET D 1 171 ? 25.743 19.306 75.431 1.00 67.70 171 MET D CA 1
ATOM 10172 C C . MET D 1 171 ? 24.836 20.511 75.419 1.00 64.94 171 MET D C 1
ATOM 10173 O O . MET D 1 171 ? 23.903 20.614 74.612 1.00 62.41 171 MET D O 1
ATOM 10178 N N . ILE D 1 172 ? 25.114 21.419 76.333 1.00 64.74 172 ILE D N 1
ATOM 10179 C CA . ILE D 1 172 ? 24.410 22.674 76.385 1.00 65.89 172 ILE D CA 1
ATOM 10180 C C . ILE D 1 172 ? 25.394 23.755 76.000 1.00 66.01 172 ILE D C 1
ATOM 10181 O O . ILE D 1 172 ? 26.544 23.768 76.465 1.00 68.22 172 ILE D O 1
ATOM 10186 N N . THR D 1 173 ? 24.947 24.626 75.104 1.00 63.77 173 THR D N 1
ATOM 10187 C CA . THR D 1 173 ? 25.731 25.773 74.694 1.00 62.49 173 THR D CA 1
ATOM 10188 C C . THR D 1 173 ? 24.843 26.995 74.741 1.00 63.70 173 THR D C 1
ATOM 10189 O O . THR D 1 173 ? 23.606 26.886 74.905 1.00 61.56 173 THR D O 1
ATOM 10193 N N . GLY D 1 174 ? 25.494 28.146 74.558 1.00 64.07 174 GLY D N 1
ATOM 10194 C CA . GLY D 1 174 ? 24.839 29.442 74.634 1.00 65.51 174 GLY D CA 1
ATOM 10195 C C . GLY D 1 174 ? 24.834 30.072 76.035 1.00 66.62 174 GLY D C 1
ATOM 10196 O O . GLY D 1 174 ? 24.965 29.367 77.067 1.00 62.30 174 GLY D O 1
ATOM 10197 N N . PRO D 1 175 ? 24.700 31.421 76.066 1.00 68.01 175 PRO D N 1
ATOM 10198 C CA . PRO D 1 175 ? 24.604 32.148 77.311 1.00 70.76 175 PRO D CA 1
ATOM 10199 C C . PRO D 1 175 ? 23.153 32.356 77.699 1.00 73.11 175 PRO D C 1
ATOM 10200 O O . PRO D 1 175 ? 22.915 33.029 78.685 1.00 71.52 175 PRO D O 1
ATOM 10204 N N . GLY D 1 176 ? 22.224 31.811 76.903 1.00 76.83 176 GLY D N 1
ATOM 10205 C CA . GLY D 1 176 ? 20.774 31.902 77.148 1.00 81.92 176 GLY D CA 1
ATOM 10206 C C . GLY D 1 176 ? 19.996 32.679 76.099 1.00 85.35 176 GLY D C 1
ATOM 10207 O O . GLY D 1 176 ? 20.186 32.484 74.895 1.00 93.81 176 GLY D O 1
ATOM 10208 N N . GLN D 1 177 ? 19.119 33.561 76.563 1.00 87.11 177 GLN D N 1
ATOM 10209 C CA . GLN D 1 177 ? 18.269 34.368 75.704 1.00 89.37 177 GLN D CA 1
ATOM 10210 C C . GLN D 1 177 ? 18.620 35.840 75.927 1.00 88.02 177 GLN D C 1
ATOM 10211 O O . GLN D 1 177 ? 18.781 36.307 77.057 1.00 80.91 177 GLN D O 1
ATOM 10217 N N . SER D 1 178 ? 18.796 36.559 74.824 1.00 91.21 178 SER D N 1
ATOM 10218 C CA . SER D 1 178 ? 19.196 37.960 74.887 1.00 92.76 178 SER D CA 1
ATOM 10219 C C . SER D 1 178 ? 18.039 38.802 75.395 1.00 94.58 178 SER D C 1
ATOM 10220 O O . SER D 1 178 ? 18.255 39.924 75.865 1.00 92.09 178 SER D O 1
ATOM 10223 N N . THR D 1 179 ? 16.827 38.237 75.273 1.00 86.83 179 THR D N 1
ATOM 10224 C CA . THR D 1 179 ? 15.569 38.806 75.778 1.00 88.43 179 THR D CA 1
ATOM 10225 C C . THR D 1 179 ? 15.388 38.770 77.305 1.00 94.57 179 THR D C 1
ATOM 10226 O O . THR D 1 179 ? 14.757 39.674 77.859 1.00 100.08 179 THR D O 1
ATOM 10230 N N . LYS D 1 180 ? 15.904 37.733 77.974 1.00 96.35 180 LYS D N 1
ATOM 10231 C CA . LYS D 1 180 ? 15.705 37.548 79.430 1.00 101.07 180 LYS D CA 1
ATOM 10232 C C . LYS D 1 180 ? 16.774 38.251 80.312 1.00 98.64 180 LYS D C 1
ATOM 10233 O O . LYS D 1 180 ? 17.880 37.751 80.456 1.00 97.31 180 LYS D O 1
ATOM 10239 N N . ALA D 1 181 ? 16.439 39.381 80.936 1.00 97.60 181 ALA D N 1
ATOM 10240 C CA . ALA D 1 181 ? 17.409 40.085 81.806 1.00 96.04 181 ALA D CA 1
ATOM 10241 C C . ALA D 1 181 ? 17.547 39.454 83.212 1.00 100.07 181 ALA D C 1
ATOM 10242 O O . ALA D 1 181 ? 17.169 38.291 83.455 1.00 98.67 181 ALA D O 1
ATOM 10244 N N . LEU D 1 189 ? 17.201 47.702 79.755 1.00 96.71 189 LEU D N 1
ATOM 10245 C CA . LEU D 1 189 ? 16.291 46.706 79.188 1.00 94.75 189 LEU D CA 1
ATOM 10246 C C . LEU D 1 189 ? 16.958 45.357 79.152 1.00 88.22 189 LEU D C 1
ATOM 10247 O O . LEU D 1 189 ? 17.924 45.126 79.875 1.00 83.06 189 LEU D O 1
ATOM 10252 N N . SER D 1 190 ? 16.434 44.442 78.346 1.00 91.15 190 SER D N 1
ATOM 10253 C CA . SER D 1 190 ? 17.225 43.284 77.957 1.00 91.33 190 SER D CA 1
ATOM 10254 C C . SER D 1 190 ? 18.133 43.762 76.835 1.00 91.71 190 SER D C 1
ATOM 10255 O O . SER D 1 190 ? 17.750 44.627 76.020 1.00 92.51 190 SER D O 1
ATOM 10258 N N . ILE D 1 191 ? 19.341 43.222 76.794 1.00 92.06 191 ILE D N 1
ATOM 10259 C CA . ILE D 1 191 ? 20.215 43.467 75.654 1.00 91.31 191 ILE D CA 1
ATOM 10260 C C . ILE D 1 191 ? 19.400 43.332 74.342 1.00 87.70 191 ILE D C 1
ATOM 10261 O O . ILE D 1 191 ? 19.449 44.219 73.495 1.00 85.27 191 ILE D O 1
ATOM 10266 N N . ALA D 1 192 ? 18.585 42.287 74.207 1.00 86.99 192 ALA D N 1
ATOM 10267 C CA . ALA D 1 192 ? 17.825 42.079 72.963 1.00 91.10 192 ALA D CA 1
ATOM 10268 C C . ALA D 1 192 ? 17.010 43.305 72.580 1.00 99.43 192 ALA D C 1
ATOM 10269 O O . ALA D 1 192 ? 17.046 43.737 71.421 1.00 102.48 192 ALA D O 1
ATOM 10271 N N . GLU D 1 193 ? 16.283 43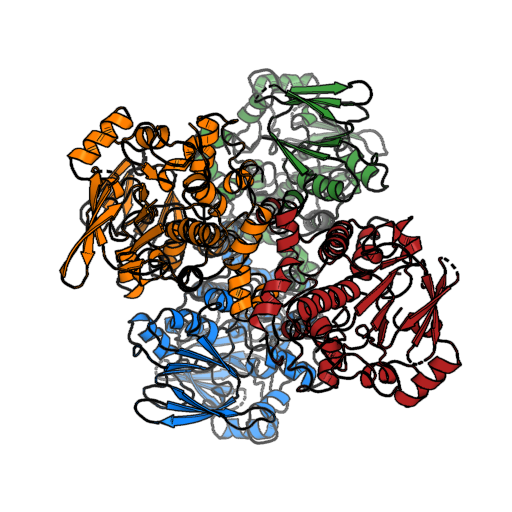.853 73.560 1.00 108.88 193 GLU D N 1
ATOM 10272 C CA . GLU D 1 193 ? 15.501 45.085 73.387 1.00 112.66 193 GLU D CA 1
ATOM 10273 C C . GLU D 1 193 ? 16.392 46.299 73.119 1.00 112.12 193 GLU D C 1
ATOM 10274 O O . GLU D 1 193 ? 16.023 47.194 72.343 1.00 112.19 193 GLU D O 1
ATOM 10280 N N . PHE D 1 194 ? 17.541 46.326 73.795 1.00 107.53 194 PHE D N 1
ATOM 10281 C CA . PHE D 1 194 ? 18.508 47.420 73.693 1.00 111.50 194 PHE D CA 1
ATOM 10282 C C . PHE D 1 194 ? 19.001 47.745 72.255 1.00 113.62 194 PHE D C 1
ATOM 10283 O O . PHE D 1 194 ? 19.350 48.909 71.977 1.00 109.31 194 PHE D O 1
ATOM 10291 N N . TRP D 1 195 ? 19.033 46.743 71.360 1.00 109.83 195 TRP D N 1
ATOM 10292 C CA . TRP D 1 195 ? 19.515 46.943 69.975 1.00 114.39 195 TRP D CA 1
ATOM 10293 C C . TRP D 1 195 ? 18.402 47.355 68.973 1.00 114.89 195 TRP D C 1
ATOM 10294 O O . TRP D 1 195 ? 18.688 47.693 67.825 1.00 113.59 195 TRP D O 1
ATOM 10305 N N . ASP D 1 196 ? 17.141 47.330 69.392 1.00 117.38 196 ASP D N 1
ATOM 10306 C CA . ASP D 1 196 ? 16.081 47.981 68.608 1.00 120.91 196 ASP D CA 1
ATOM 10307 C C . ASP D 1 196 ? 16.211 49.508 68.766 1.00 120.74 196 ASP D C 1
ATOM 10308 O O . ASP D 1 196 ? 15.795 50.272 67.892 1.00 124.56 196 ASP D O 1
ATOM 10313 N N . LEU D 1 197 ? 16.811 49.932 69.880 1.00 114.63 197 LEU D N 1
ATOM 10314 C CA . LEU D 1 197 ? 17.033 51.340 70.169 1.00 114.62 197 LEU D CA 1
ATOM 10315 C C . LEU D 1 197 ? 18.314 51.570 70.974 1.00 114.71 197 LEU D C 1
ATOM 10316 O O . LEU D 1 197 ? 19.408 51.708 70.416 1.00 111.40 197 LEU D O 1
ATOM 10321 N N . ALA D 1 210 ? 24.253 53.467 84.093 1.00 102.50 210 ALA D N 1
ATOM 10322 C CA . ALA D 1 210 ? 23.279 52.438 84.455 1.00 106.08 210 ALA D CA 1
ATOM 10323 C C . ALA D 1 210 ? 23.263 51.277 83.444 1.00 104.87 210 ALA D C 1
ATOM 10324 O O . ALA D 1 210 ? 22.240 51.013 82.804 1.00 106.45 210 ALA D O 1
ATOM 10326 N N . VAL D 1 211 ? 24.399 50.589 83.307 1.00 101.23 211 VAL D N 1
ATOM 10327 C CA . VAL D 1 211 ? 24.510 49.393 82.453 1.00 98.91 211 VAL D CA 1
ATOM 10328 C C . VAL D 1 211 ? 25.422 48.343 83.126 1.00 98.57 211 VAL D C 1
ATOM 10329 O O . VAL D 1 211 ? 26.440 48.691 83.733 1.00 92.97 211 VAL D O 1
ATOM 10333 N N . ILE D 1 212 ? 25.072 47.063 82.995 1.00 98.55 212 ILE D N 1
ATOM 10334 C CA . ILE D 1 212 ? 25.664 46.012 83.845 1.00 104.59 212 ILE D CA 1
ATOM 10335 C C . ILE D 1 212 ? 26.481 44.929 83.110 1.00 101.79 212 ILE D C 1
ATOM 10336 O O . ILE D 1 212 ? 26.034 44.365 82.107 1.00 100.40 212 ILE D O 1
ATOM 10341 N N . GLY D 1 213 ? 27.666 44.620 83.639 1.00 102.67 213 GLY D N 1
ATOM 10342 C CA . GLY D 1 213 ? 28.467 43.478 83.149 1.00 102.59 213 GLY D CA 1
ATOM 10343 C C . GLY D 1 213 ? 29.935 43.776 82.864 1.00 97.99 213 GLY D C 1
ATOM 10344 O O . GLY D 1 213 ? 30.386 44.910 83.013 1.00 91.16 213 GLY D O 1
ATOM 10345 N N . GLU D 1 216 ? 32.287 41.577 77.739 1.00 106.14 216 GLU D N 1
ATOM 10346 C CA . GLU D 1 216 ? 32.383 41.907 76.318 1.00 109.32 216 GLU D CA 1
ATOM 10347 C C . GLU D 1 216 ? 31.093 42.538 75.829 1.00 109.24 216 GLU D C 1
ATOM 10348 O O . GLU D 1 216 ? 31.079 43.685 75.384 1.00 109.59 216 GLU D O 1
ATOM 10354 N N . THR D 1 217 ? 30.007 41.775 75.919 1.00 111.61 217 THR D N 1
ATOM 10355 C CA . THR D 1 217 ? 28.657 42.278 75.673 1.00 103.47 217 THR D CA 1
ATOM 10356 C C . THR D 1 217 ? 28.435 43.612 76.348 1.00 100.96 217 THR D C 1
ATOM 10357 O O . THR D 1 217 ? 27.785 44.500 75.796 1.00 102.39 217 THR D O 1
ATOM 10361 N N . ALA D 1 218 ? 28.948 43.728 77.568 1.00 105.41 218 ALA D N 1
ATOM 10362 C CA . ALA D 1 218 ? 28.935 44.987 78.299 1.00 106.91 218 ALA D CA 1
ATOM 10363 C C . ALA D 1 218 ? 29.751 45.995 77.527 1.00 105.63 218 ALA D C 1
ATOM 10364 O O . ALA D 1 218 ? 29.297 47.114 77.280 1.00 101.29 218 ALA D O 1
ATOM 10366 N N . GLY D 1 219 ? 30.958 45.564 77.148 1.00 111.37 219 GLY D N 1
ATOM 10367 C CA . GLY D 1 219 ? 31.878 46.340 76.306 1.00 107.58 219 GLY D CA 1
ATOM 10368 C C . GLY D 1 219 ? 31.213 46.954 75.092 1.00 100.72 219 GLY D C 1
ATOM 10369 O O . GLY D 1 219 ? 31.253 48.173 74.929 1.00 99.46 219 GLY D O 1
ATOM 10370 N N . SER D 1 220 ? 30.588 46.118 74.258 1.00 95.60 220 SER D N 1
ATOM 10371 C CA . SER D 1 220 ? 29.833 46.605 73.093 1.00 95.23 220 SER D CA 1
ATOM 10372 C C . SER D 1 220 ? 28.877 47.704 73.515 1.00 94.63 220 SER D C 1
ATOM 10373 O O . SER D 1 220 ? 29.214 48.870 73.400 1.00 85.42 220 SER D O 1
ATOM 10376 N N . ALA D 1 221 ? 27.718 47.317 74.064 1.00 104.69 221 ALA D N 1
ATOM 10377 C CA . ALA D 1 221 ? 26.560 48.222 74.280 1.00 105.51 221 ALA D CA 1
ATOM 10378 C C . ALA D 1 221 ? 26.854 49.488 75.091 1.00 104.90 221 ALA D C 1
ATOM 10379 O O . ALA D 1 221 ? 26.158 50.494 74.934 1.00 101.76 221 ALA D O 1
ATOM 10381 N N . LEU D 1 222 ? 27.857 49.428 75.967 1.00 108.26 222 LEU D N 1
ATOM 10382 C CA . LEU D 1 222 ? 28.408 50.634 76.588 1.00 114.95 222 LEU D CA 1
ATOM 10383 C C . LEU D 1 222 ? 28.913 51.557 75.487 1.00 112.19 222 LEU D C 1
ATOM 10384 O O . LEU D 1 222 ? 28.674 52.766 75.513 1.00 113.63 222 LEU D O 1
ATOM 10389 N N . ASP D 1 223 ? 29.619 50.959 74.527 1.00 112.41 223 ASP D N 1
ATOM 10390 C CA . ASP D 1 223 ? 30.030 51.631 73.296 1.00 105.48 223 ASP D CA 1
ATOM 10391 C C . ASP D 1 223 ? 28.872 52.397 72.660 1.00 106.31 223 ASP D C 1
ATOM 10392 O O . ASP D 1 223 ? 28.908 53.625 72.638 1.00 113.43 223 ASP D O 1
ATOM 10397 N N . GLU D 1 224 ? 27.831 51.708 72.184 1.00 105.46 224 GLU D N 1
ATOM 10398 C CA . GLU D 1 224 ? 26.758 52.416 71.453 1.00 109.15 224 GLU D CA 1
ATOM 10399 C C . GLU D 1 224 ? 25.819 53.219 72.346 1.00 105.30 224 GLU D C 1
ATOM 10400 O O . GLU D 1 224 ? 24.758 53.649 71.882 1.00 103.98 224 GLU D O 1
ATOM 10406 N N . LEU D 1 225 ? 26.215 53.444 73.600 1.00 105.04 225 LEU D N 1
ATOM 10407 C CA . LEU D 1 225 ? 25.437 54.275 74.516 1.00 111.32 225 LEU D CA 1
ATOM 10408 C C . LEU D 1 225 ? 26.046 55.679 74.685 1.00 113.30 225 LEU D C 1
ATOM 10409 O O . LEU D 1 225 ? 25.296 56.658 74.677 1.00 114.32 225 LEU D O 1
ATOM 10414 N N . VAL D 1 226 ? 27.374 55.806 74.811 1.00 110.27 226 VAL D N 1
ATOM 10415 C CA . VAL D 1 226 ? 27.965 57.144 75.041 1.00 112.90 226 VAL D CA 1
ATOM 10416 C C . VAL D 1 226 ? 27.433 58.159 74.018 1.00 118.07 226 VAL D C 1
ATOM 10417 O O . VAL D 1 226 ? 27.370 59.361 74.300 1.00 122.20 226 VAL D O 1
ATOM 10421 N N . ARG D 1 227 ? 27.032 57.655 72.847 1.00 122.77 227 ARG D N 1
ATOM 10422 C CA . ARG D 1 227 ? 26.352 58.452 71.815 1.00 128.22 227 ARG D CA 1
ATOM 10423 C C . ARG D 1 227 ? 24.867 58.662 72.091 1.00 119.53 227 ARG D C 1
ATOM 10424 O O . ARG D 1 227 ? 24.369 59.776 71.922 1.00 118.10 227 ARG D O 1
ATOM 10432 N N . HIS D 1 228 ? 24.170 57.590 72.483 1.00 113.51 228 HIS D N 1
ATOM 10433 C CA . HIS D 1 228 ? 22.739 57.658 72.844 1.00 110.89 228 HIS D CA 1
ATOM 10434 C C . HIS D 1 228 ? 22.531 58.341 74.196 1.00 102.75 228 HIS D C 1
ATOM 10435 O O . HIS D 1 228 ? 23.240 59.279 74.555 1.00 90.98 228 HIS D O 1
ATOM 10442 N N . TYR D 1 249 ? 52.232 36.815 79.946 1.00 99.17 249 TYR D N 1
ATOM 10443 C CA . TYR D 1 249 ? 51.788 35.820 78.978 1.00 93.08 249 TYR D CA 1
ATOM 10444 C C . TYR D 1 249 ? 51.097 34.588 79.650 1.00 95.77 249 TYR D C 1
ATOM 10445 O O . TYR D 1 249 ? 50.365 33.858 78.981 1.00 93.80 249 TYR D O 1
ATOM 10454 N N . PHE D 1 250 ? 51.285 34.379 80.957 1.00 96.20 250 PHE D N 1
ATOM 10455 C CA . PHE D 1 250 ? 50.901 33.092 81.570 1.00 105.00 250 PHE D CA 1
ATOM 10456 C C . PHE D 1 250 ? 49.398 32.829 81.661 1.00 104.10 250 PHE D C 1
ATOM 10457 O O . PHE D 1 250 ? 48.945 31.719 81.348 1.00 99.40 250 PHE D O 1
ATOM 10465 N N . GLU D 1 251 ? 48.655 33.834 82.134 1.00 107.32 251 GLU D N 1
ATOM 10466 C CA . GLU D 1 251 ? 47.179 33.774 82.223 1.00 105.39 251 GLU D CA 1
ATOM 10467 C C . GLU D 1 251 ? 46.581 33.474 80.864 1.00 99.36 251 GLU D C 1
ATOM 10468 O O . GLU D 1 251 ? 45.672 32.648 80.731 1.00 89.22 251 GLU D O 1
ATOM 10474 N N . ASN D 1 252 ? 47.096 34.170 79.855 1.00 94.18 252 ASN D N 1
ATOM 10475 C CA . ASN D 1 252 ? 46.556 34.031 78.523 1.00 89.32 252 ASN D CA 1
ATOM 10476 C C . ASN D 1 252 ? 46.792 32.639 77.980 1.00 83.12 252 ASN D C 1
ATOM 10477 O O . ASN D 1 252 ? 45.920 32.085 77.331 1.00 78.87 252 ASN D O 1
ATOM 10482 N N . SER D 1 253 ? 47.946 32.066 78.305 1.00 84.47 253 SER D N 1
ATOM 10483 C CA . SER D 1 253 ? 48.306 30.711 77.866 1.00 84.94 253 SER D CA 1
ATOM 10484 C C . SER D 1 253 ? 47.256 29.712 78.314 1.00 81.17 253 SER D C 1
ATOM 10485 O O . SER D 1 253 ? 46.875 28.804 77.584 1.00 79.69 253 SER D O 1
ATOM 10488 N N . LEU D 1 254 ? 46.778 29.889 79.522 1.00 81.69 254 LEU D N 1
ATOM 10489 C CA . LEU D 1 254 ? 45.853 28.919 80.086 1.00 83.09 254 LEU D CA 1
ATOM 10490 C C . LEU D 1 254 ? 44.508 28.927 79.383 1.00 78.94 254 LEU D C 1
ATOM 10491 O O . LEU D 1 254 ? 43.867 27.888 79.300 1.00 81.15 254 LEU D O 1
ATOM 10496 N N . PHE D 1 255 ? 44.104 30.078 78.845 1.00 75.19 255 PHE D N 1
ATOM 10497 C CA . PHE D 1 255 ? 42.823 30.191 78.158 1.00 71.69 255 PHE D CA 1
ATOM 10498 C C . PHE D 1 255 ? 42.810 29.287 76.934 1.00 67.92 255 PHE D C 1
ATOM 10499 O O . PHE D 1 255 ? 41.793 28.670 76.597 1.00 60.44 255 PHE D O 1
ATOM 10507 N N . SER D 1 256 ? 43.958 29.223 76.262 1.00 69.17 256 SER D N 1
ATOM 10508 C CA . SER D 1 256 ? 44.089 28.390 75.089 1.00 66.71 256 SER D CA 1
ATOM 10509 C C . SER D 1 256 ? 44.701 27.030 75.449 1.00 67.62 256 SER D C 1
ATOM 10510 O O . SER D 1 256 ? 44.460 26.057 74.738 1.00 65.54 256 SER D O 1
ATOM 10513 N N . ASP D 1 257 ? 45.487 26.959 76.531 1.00 70.23 257 ASP D N 1
ATOM 10514 C CA . ASP D 1 257 ? 46.073 25.680 76.986 1.00 74.88 257 ASP D CA 1
ATOM 10515 C C . ASP D 1 257 ? 45.934 25.473 78.507 1.00 78.34 257 ASP D C 1
ATOM 10516 O O . ASP D 1 257 ? 46.819 25.837 79.293 1.00 79.45 257 ASP D O 1
ATOM 10521 N N . PRO D 1 258 ? 44.820 24.860 78.927 1.00 80.34 258 PRO D N 1
ATOM 10522 C CA . PRO D 1 258 ? 44.575 24.712 80.341 1.00 84.58 258 PRO D CA 1
ATOM 10523 C C . PRO D 1 258 ? 44.942 23.312 80.840 1.00 88.29 258 PRO D C 1
ATOM 10524 O O . PRO D 1 258 ? 44.117 22.666 81.434 1.00 97.00 258 PRO D O 1
ATOM 10528 N N . THR D 1 259 ? 46.155 22.837 80.573 1.00 95.08 259 THR D N 1
ATOM 10529 C CA . THR D 1 259 ? 46.574 21.514 81.037 1.00 97.31 259 THR D CA 1
ATOM 10530 C C . THR D 1 259 ? 47.531 21.659 82.201 1.00 100.36 259 THR D C 1
ATOM 10531 O O . THR D 1 259 ? 47.933 20.661 82.787 1.00 108.14 259 THR D O 1
ATOM 10535 N N . LYS D 1 260 ? 47.876 22.901 82.545 1.00 99.69 260 LYS D N 1
ATOM 10536 C CA . LYS D 1 260 ? 48.555 23.201 83.808 1.00 103.47 260 LYS D CA 1
ATOM 10537 C C . LYS D 1 260 ? 47.556 23.821 84.829 1.00 99.79 260 LYS D C 1
ATOM 10538 O O . LYS D 1 260 ? 47.921 24.231 85.944 1.00 97.78 260 LYS D O 1
ATOM 10544 N N . TRP D 1 261 ? 46.288 23.857 84.445 1.00 93.45 261 TRP D N 1
ATOM 10545 C CA . TRP D 1 261 ? 45.240 24.467 85.256 1.00 95.85 261 TRP D CA 1
ATOM 10546 C C . TRP D 1 261 ? 45.229 23.930 86.705 1.00 101.06 261 TRP D C 1
ATOM 10547 O O . TRP D 1 261 ? 45.421 24.697 87.655 1.00 97.65 261 TRP D O 1
ATOM 10558 N N . ASN D 1 262 ? 45.048 22.621 86.877 1.00 107.03 262 ASN D N 1
ATOM 10559 C CA . ASN D 1 262 ? 45.097 22.031 88.232 1.00 118.21 262 ASN D CA 1
ATOM 10560 C C . ASN D 1 262 ? 46.532 21.829 88.759 1.00 122.37 262 ASN D C 1
ATOM 10561 O O . ASN D 1 262 ? 46.957 20.710 89.064 1.00 125.52 262 ASN D O 1
ATOM 10566 N N . ALA D 1 263 ? 47.271 22.932 88.849 1.00 123.56 263 ALA D N 1
ATOM 10567 C CA . ALA D 1 263 ? 48.518 22.983 89.612 1.00 130.72 263 ALA D CA 1
ATOM 10568 C C . ALA D 1 263 ? 48.778 24.411 90.124 1.00 134.55 263 ALA D C 1
ATOM 10569 O O . ALA D 1 263 ? 49.928 24.858 90.201 1.00 139.92 263 ALA D O 1
ATOM 10571 N N . LEU D 1 264 ? 47.694 25.119 90.454 1.00 132.06 264 LEU D N 1
ATOM 10572 C CA . LEU D 1 264 ? 47.741 26.434 91.104 1.00 130.97 264 LEU D CA 1
ATOM 10573 C C . LEU D 1 264 ? 46.457 26.567 91.912 1.00 131.88 264 LEU D C 1
ATOM 10574 O O . LEU D 1 264 ? 45.433 25.982 91.554 1.00 120.44 264 LEU D O 1
ATOM 10579 N N . SER D 1 265 ? 46.513 27.307 93.015 1.00 141.32 265 SER D N 1
ATOM 10580 C CA . SER D 1 265 ? 45.446 27.222 94.023 1.00 143.45 265 SER D CA 1
ATOM 10581 C C . SER D 1 265 ? 44.073 27.608 93.459 1.00 141.03 265 SER D C 1
ATOM 10582 O O . SER D 1 265 ? 43.974 28.328 92.460 1.00 140.27 265 SER D O 1
ATOM 10585 N N . ILE D 1 266 ? 43.025 27.108 94.108 1.00 137.81 266 ILE D N 1
ATOM 10586 C CA . ILE D 1 266 ? 41.645 27.458 93.765 1.00 135.75 266 ILE D CA 1
ATOM 10587 C C . ILE D 1 266 ? 41.475 28.977 93.910 1.00 133.02 266 ILE D C 1
ATOM 10588 O O . ILE D 1 266 ? 40.766 29.609 93.138 1.00 127.13 266 ILE D O 1
ATOM 10593 N N . GLN D 1 267 ? 42.131 29.560 94.905 1.00 139.08 267 GLN D N 1
ATOM 10594 C CA . GLN D 1 267 ? 42.193 31.017 95.022 1.00 141.71 267 GLN D CA 1
ATOM 10595 C C . GLN D 1 267 ? 42.751 31.637 93.724 1.00 139.63 267 GLN D C 1
ATOM 10596 O O . GLN D 1 267 ? 42.163 32.582 93.197 1.00 142.06 267 GLN D O 1
ATOM 10602 N N . GLU D 1 268 ? 43.858 31.089 93.212 1.00 132.01 268 GLU D N 1
ATOM 10603 C CA . GLU D 1 268 ? 44.494 31.575 91.979 1.00 125.98 268 GLU D CA 1
ATOM 10604 C C . GLU D 1 268 ? 43.582 31.490 90.753 1.00 114.61 268 GLU D C 1
ATOM 10605 O O . GLU D 1 268 ? 43.390 32.472 90.043 1.00 104.78 268 GLU D O 1
ATOM 10611 N N . ARG D 1 269 ? 43.009 30.312 90.529 1.00 110.68 269 ARG D N 1
ATOM 10612 C CA . ARG D 1 269 ? 42.129 30.074 89.376 1.00 103.98 269 ARG D CA 1
ATOM 10613 C C . ARG D 1 269 ? 40.945 31.019 89.378 1.00 102.69 269 ARG D C 1
ATOM 10614 O O . ARG D 1 269 ? 40.709 31.724 88.407 1.00 101.15 269 ARG D O 1
ATOM 10622 N N . ARG D 1 270 ? 40.223 31.047 90.489 1.00 102.64 270 ARG D N 1
ATOM 10623 C CA . ARG D 1 270 ? 39.072 31.943 90.653 1.00 106.26 270 ARG D CA 1
ATOM 10624 C C . ARG D 1 270 ? 39.427 33.389 90.290 1.00 104.10 270 ARG D C 1
ATOM 10625 O O . ARG D 1 270 ? 38.582 34.139 89.781 1.00 99.11 270 ARG D O 1
ATOM 10633 N N . ASP D 1 271 ? 40.672 33.770 90.568 1.00 108.69 271 ASP D N 1
ATOM 10634 C CA . ASP D 1 271 ? 41.179 35.089 90.208 1.00 111.83 271 ASP D CA 1
ATOM 10635 C C . ASP D 1 271 ? 41.304 35.221 88.700 1.00 110.68 271 ASP D C 1
ATOM 10636 O O . ASP D 1 271 ? 40.978 36.257 88.147 1.00 113.55 271 ASP D O 1
ATOM 10641 N N . VAL D 1 272 ? 41.773 34.179 88.029 1.00 111.71 272 VAL D N 1
ATOM 10642 C CA . VAL D 1 272 ? 41.881 34.216 86.559 1.00 113.37 272 VAL D CA 1
ATOM 10643 C C . VAL D 1 272 ? 40.488 34.309 85.909 1.00 110.71 272 VAL D C 1
ATOM 10644 O O . VAL D 1 272 ? 40.310 34.973 84.871 1.00 110.01 272 VAL D O 1
ATOM 10648 N N . ILE D 1 273 ? 39.525 33.625 86.525 1.00 105.79 273 ILE D N 1
ATOM 10649 C CA . ILE D 1 273 ? 38.112 33.709 86.151 1.00 108.03 273 ILE D CA 1
ATOM 10650 C C . ILE D 1 273 ? 37.494 35.074 86.473 1.00 113.45 273 ILE D C 1
ATOM 10651 O O . ILE D 1 273 ? 36.861 35.683 85.627 1.00 106.71 273 ILE D O 1
ATOM 10656 N N . ARG D 1 274 ? 37.630 35.531 87.712 1.00 122.87 274 ARG D N 1
ATOM 10657 C CA . ARG D 1 274 ? 37.480 36.950 87.994 1.00 130.01 274 ARG D CA 1
ATOM 10658 C C . ARG D 1 274 ? 38.392 37.674 86.988 1.00 132.44 274 ARG D C 1
ATOM 10659 O O . ARG D 1 274 ? 39.365 37.088 86.498 1.00 130.34 274 ARG D O 1
ATOM 10667 N N . ARG D 1 275 ? 38.061 38.913 86.626 1.00 134.49 275 ARG D N 1
ATOM 10668 C CA . ARG D 1 275 ? 38.898 39.716 85.694 1.00 131.16 275 ARG D CA 1
ATOM 10669 C C . ARG D 1 275 ? 38.882 39.221 84.236 1.00 122.21 275 ARG D C 1
ATOM 10670 O O . ARG D 1 275 ? 39.217 39.986 83.333 1.00 119.72 275 ARG D O 1
ATOM 10678 N N . THR D 1 276 ? 38.512 37.951 84.024 1.00 117.33 276 THR D N 1
ATOM 10679 C CA . THR D 1 276 ? 38.179 37.384 82.700 1.00 112.37 276 THR D CA 1
ATOM 10680 C C . THR D 1 276 ? 37.263 38.322 81.894 1.00 113.91 276 THR D C 1
ATOM 10681 O O . THR D 1 276 ? 37.421 38.458 80.686 1.00 115.86 276 THR D O 1
ATOM 10685 N N . ASP D 1 277 ? 36.320 38.963 82.586 1.00 122.23 277 ASP D N 1
ATOM 10686 C CA . ASP D 1 277 ? 35.418 39.958 82.012 1.00 126.00 277 ASP D CA 1
ATOM 10687 C C . ASP D 1 277 ? 36.011 41.331 82.267 1.00 127.96 277 ASP D C 1
ATOM 10688 O O . ASP D 1 277 ? 35.996 41.809 83.403 1.00 119.86 277 ASP D O 1
ATOM 10693 N N . GLN D 1 338 ? 23.514 35.339 81.652 1.00 95.79 338 GLN D N 1
ATOM 10694 C CA . GLN D 1 338 ? 22.516 34.619 82.461 1.00 101.44 338 GLN D CA 1
ATOM 10695 C C . GLN D 1 338 ? 22.818 33.108 82.601 1.00 90.47 338 GLN D C 1
ATOM 10696 O O . GLN D 1 338 ? 22.111 32.257 82.052 1.00 86.14 338 GLN D O 1
ATOM 10702 N N . PRO D 1 339 ? 23.852 32.778 83.382 1.00 83.28 339 PRO D N 1
ATOM 10703 C CA . PRO D 1 339 ? 24.502 31.475 83.329 1.00 80.55 339 PRO D CA 1
ATOM 10704 C C . PRO D 1 339 ? 23.671 30.237 83.605 1.00 81.40 339 PRO D C 1
ATOM 10705 O O . PRO D 1 339 ? 23.904 29.213 82.990 1.00 76.90 339 PRO D O 1
ATOM 10709 N N . LEU D 1 340 ? 22.713 30.272 84.522 1.00 88.13 340 LEU D N 1
ATOM 10710 C CA . LEU D 1 340 ? 21.973 29.033 84.766 1.00 88.77 340 LEU D CA 1
ATOM 10711 C C . LEU D 1 340 ? 20.733 28.877 83.891 1.00 88.39 340 LEU D C 1
ATOM 10712 O O . LEU D 1 340 ? 19.977 27.912 84.063 1.00 91.94 340 LEU D O 1
ATOM 10717 N N . TRP D 1 341 ? 20.551 29.791 82.932 1.00 85.10 341 TRP D N 1
ATOM 10718 C CA . TRP D 1 341 ? 19.327 29.844 82.117 1.00 84.69 341 TRP D CA 1
ATOM 10719 C C . TRP D 1 341 ? 18.820 28.442 81.769 1.00 82.88 341 TRP D C 1
ATOM 10720 O O . TRP D 1 341 ? 17.611 28.167 81.798 1.00 84.76 341 TRP D O 1
ATOM 10731 N N . PHE D 1 342 ? 19.774 27.567 81.449 1.00 80.88 342 PHE D N 1
ATOM 10732 C CA . PHE D 1 342 ? 19.482 26.214 80.984 1.00 79.37 342 PHE D CA 1
ATOM 10733 C C . PHE D 1 342 ? 18.722 25.349 81.996 1.00 79.79 342 PHE D C 1
ATOM 10734 O O . PHE D 1 342 ? 17.919 24.519 81.579 1.00 78.66 342 PHE D O 1
ATOM 10742 N N . LEU D 1 343 ? 18.937 25.560 83.296 1.00 82.51 343 LEU D N 1
ATOM 10743 C CA . LEU D 1 343 ? 18.177 24.804 84.333 1.00 86.74 343 LEU D CA 1
ATOM 10744 C C . LEU D 1 343 ? 16.707 24.657 83.960 1.00 85.27 343 LEU D C 1
ATOM 10745 O O . LEU D 1 343 ? 16.193 23.567 84.013 1.00 86.15 343 LEU D O 1
ATOM 10750 N N . ASP D 1 344 ? 16.081 25.742 83.504 1.00 86.22 344 ASP D N 1
ATOM 10751 C CA . ASP D 1 344 ? 14.678 25.744 83.051 1.00 87.66 344 ASP D CA 1
ATOM 10752 C C . ASP D 1 344 ? 14.298 24.637 82.081 1.00 85.75 344 ASP D C 1
ATOM 10753 O O . ASP D 1 344 ? 13.149 24.190 82.043 1.00 89.76 344 ASP D O 1
ATOM 10758 N N . LEU D 1 345 ? 15.245 24.209 81.271 1.00 82.99 345 LEU D N 1
ATOM 10759 C CA . LEU D 1 345 ? 14.956 23.208 80.257 1.00 81.92 345 LEU D CA 1
ATOM 10760 C C . LEU D 1 345 ? 14.769 21.814 80.864 1.00 81.93 345 LEU D C 1
ATOM 10761 O O . LEU D 1 345 ? 14.112 20.957 80.273 1.00 80.71 345 LEU D O 1
ATOM 10766 N N . PHE D 1 346 ? 15.349 21.604 82.041 1.00 82.06 346 PHE D N 1
ATOM 10767 C CA . PHE D 1 346 ? 15.215 20.344 82.761 1.00 84.63 346 PHE D CA 1
ATOM 10768 C C . PHE D 1 346 ? 13.869 20.273 83.478 1.00 84.21 346 PHE D C 1
ATOM 10769 O O . PHE D 1 346 ? 13.455 21.222 84.158 1.00 83.80 346 PHE D O 1
ATOM 10777 N N . ASP D 1 347 ? 13.165 19.167 83.308 1.00 84.02 347 ASP D N 1
ATOM 10778 C CA . ASP D 1 347 ? 12.036 18.920 84.215 1.00 88.61 347 ASP D CA 1
ATOM 10779 C C . ASP D 1 347 ? 12.551 18.742 85.658 1.00 88.24 347 ASP D C 1
ATOM 10780 O O . ASP D 1 347 ? 13.763 18.515 85.894 1.00 84.83 347 ASP D O 1
ATOM 10785 N N . SER D 1 348 ? 11.621 18.901 86.600 1.00 89.76 348 SER D N 1
ATOM 10786 C CA . SER D 1 348 ? 11.894 18.769 88.027 1.00 91.27 348 SER D CA 1
ATOM 10787 C C . SER D 1 348 ? 12.589 17.448 88.328 1.00 90.39 348 SER D C 1
ATOM 10788 O O . SER D 1 348 ? 13.508 17.380 89.157 1.00 91.12 348 SER D O 1
ATOM 10791 N N . GLU D 1 349 ? 12.128 16.405 87.650 1.00 91.20 349 GLU D N 1
ATOM 10792 C CA . GLU D 1 349 ? 12.694 15.072 87.754 1.00 96.54 349 GLU D CA 1
ATOM 10793 C C . GLU D 1 349 ? 14.185 15.013 87.430 1.00 98.17 349 GLU D C 1
ATOM 10794 O O . GLU D 1 349 ? 14.947 14.339 88.129 1.00 104.32 349 GLU D O 1
ATOM 10800 N N . SER D 1 350 ? 14.593 15.699 86.364 1.00 91.41 350 SER D N 1
ATOM 10801 C CA . SER D 1 350 ? 15.971 15.667 85.930 1.00 90.72 350 SER D CA 1
ATOM 10802 C C . SER D 1 350 ? 16.802 16.717 86.637 1.00 86.81 350 SER D C 1
ATOM 10803 O O . SER D 1 350 ? 17.997 16.534 86.793 1.00 84.42 350 SER D O 1
ATOM 10806 N N . ALA D 1 351 ? 16.186 17.817 87.061 1.00 84.44 351 ALA D N 1
ATOM 10807 C CA . ALA D 1 351 ? 16.917 18.801 87.853 1.00 83.19 351 ALA D CA 1
ATOM 10808 C C . ALA D 1 351 ? 17.228 18.202 89.220 1.00 84.94 351 ALA D C 1
ATOM 10809 O O . ALA D 1 351 ? 18.324 18.410 89.754 1.00 83.25 351 ALA D O 1
ATOM 10811 N N . ASP D 1 352 ? 16.253 17.467 89.775 1.00 86.31 352 ASP D N 1
ATOM 10812 C CA . ASP D 1 352 ? 16.457 16.653 90.959 1.00 87.40 352 ASP D CA 1
ATOM 10813 C C . ASP D 1 352 ? 17.705 15.796 90.808 1.00 86.30 352 ASP D C 1
ATOM 10814 O O . ASP D 1 352 ? 18.640 15.864 91.637 1.00 85.02 352 ASP D O 1
ATOM 10819 N N . LEU D 1 353 ? 17.719 14.990 89.748 1.00 84.92 353 LEU D N 1
ATOM 10820 C CA . LEU D 1 353 ? 18.833 14.064 89.509 1.00 86.30 353 LEU D CA 1
ATOM 10821 C C . LEU D 1 353 ? 20.214 14.754 89.388 1.00 85.39 353 LEU D C 1
ATOM 10822 O O . LEU D 1 353 ? 21.264 14.149 89.684 1.00 82.87 353 LEU D O 1
ATOM 10827 N N . LEU D 1 354 ? 20.168 16.022 88.972 1.00 86.43 354 LEU D N 1
ATOM 10828 C CA . LEU D 1 354 ? 21.317 16.932 88.873 1.00 87.09 354 LEU D CA 1
ATOM 10829 C C . LEU D 1 354 ? 21.729 17.536 90.231 1.00 88.13 354 LEU D C 1
ATOM 10830 O O . LEU D 1 354 ? 22.922 17.629 90.537 1.00 84.63 354 LEU D O 1
ATOM 10835 N N . GLU D 1 355 ? 20.738 17.964 91.023 1.00 91.26 355 GLU D N 1
ATOM 10836 C CA . GLU D 1 355 ? 20.944 18.293 92.460 1.00 95.87 355 GLU D CA 1
ATOM 10837 C C . GLU D 1 355 ? 21.684 17.196 93.234 1.00 97.68 355 GLU D C 1
ATOM 10838 O O . GLU D 1 355 ? 22.481 17.502 94.115 1.00 100.34 355 GLU D O 1
ATOM 10844 N N . LEU D 1 356 ? 21.401 15.932 92.929 1.00 99.05 356 LEU D N 1
ATOM 10845 C CA . LEU D 1 356 ? 22.053 14.808 93.617 1.00 102.35 356 LEU D CA 1
ATOM 10846 C C . LEU D 1 356 ? 23.566 14.754 93.329 1.00 100.97 356 LEU D C 1
ATOM 10847 O O . LEU D 1 356 ? 24.394 14.927 94.236 1.00 99.89 356 LEU D O 1
ATOM 10852 N N . ALA D 1 357 ? 23.922 14.495 92.077 1.00 98.15 357 ALA D N 1
ATOM 10853 C CA . ALA D 1 357 ? 25.337 14.337 91.720 1.00 100.58 357 ALA D CA 1
ATOM 10854 C C . ALA D 1 357 ? 26.160 15.507 92.243 1.00 101.12 357 ALA D C 1
ATOM 10855 O O . ALA D 1 357 ? 27.161 15.313 92.941 1.00 101.97 357 ALA D O 1
ATOM 10857 N N . VAL D 1 358 ? 25.687 16.711 91.920 1.00 102.22 358 VAL D N 1
ATOM 10858 C CA . VAL D 1 358 ? 26.270 17.977 92.380 1.00 103.10 358 VAL D CA 1
ATOM 10859 C C . VAL D 1 358 ? 26.451 18.033 93.916 1.00 104.06 358 VAL D C 1
ATOM 10860 O O . VAL D 1 358 ? 27.403 18.636 94.417 1.00 105.54 358 VAL D O 1
ATOM 10864 N N . GLY D 1 359 ? 25.544 17.401 94.648 1.00 103.40 359 GLY D N 1
ATOM 10865 C CA . GLY D 1 359 ? 25.700 17.218 96.093 1.00 106.24 359 GLY D CA 1
ATOM 10866 C C . GLY D 1 359 ? 25.067 18.319 96.929 1.00 106.13 359 GLY D C 1
ATOM 10867 O O . GLY D 1 359 ? 25.460 18.533 98.091 1.00 106.27 359 GLY D O 1
ATOM 10868 N N . GLY D 1 360 ? 24.082 19.004 96.339 1.00 103.15 360 GLY D N 1
ATOM 10869 C CA . GLY D 1 360 ? 23.379 20.104 96.998 1.00 103.42 360 GLY D CA 1
ATOM 10870 C C . GLY D 1 360 ? 22.583 20.928 96.004 1.00 99.67 360 GLY D C 1
ATOM 10871 O O . GLY D 1 360 ? 22.489 20.536 94.843 1.00 101.49 360 GLY D O 1
ATOM 10872 N N . PRO D 1 361 ? 22.005 22.072 96.446 1.00 99.07 361 PRO D N 1
ATOM 10873 C CA . PRO D 1 361 ? 21.220 22.949 95.553 1.00 97.15 361 PRO D CA 1
ATOM 10874 C C . PRO D 1 361 ? 22.074 23.533 94.424 1.00 97.90 361 PRO D C 1
ATOM 10875 O O . PRO D 1 361 ? 23.280 23.699 94.599 1.00 97.34 361 PRO D O 1
ATOM 10879 N N . LEU D 1 362 ? 21.433 23.885 93.311 1.00 94.86 362 LEU D N 1
ATOM 10880 C CA . LEU D 1 362 ? 22.134 24.202 92.080 1.00 95.61 362 LEU D CA 1
ATOM 10881 C C . LEU D 1 362 ? 22.607 25.663 92.015 1.00 94.48 362 LEU D C 1
ATOM 10882 O O . LEU D 1 362 ? 22.046 26.478 91.273 1.00 92.00 362 LEU D O 1
ATOM 10887 N N . THR D 1 363 ? 23.623 25.989 92.815 1.00 97.06 363 THR D N 1
ATOM 10888 C CA . THR D 1 363 ? 24.331 27.262 92.683 1.00 100.29 363 THR D CA 1
ATOM 10889 C C . THR D 1 363 ? 25.473 26.995 91.711 1.00 102.55 363 THR D C 1
ATOM 10890 O O . THR D 1 363 ? 25.390 26.076 90.899 1.00 99.16 363 THR D O 1
ATOM 10894 N N . GLN D 1 364 ? 26.543 27.771 91.732 1.00 108.67 364 GLN D N 1
ATOM 10895 C CA . GLN D 1 364 ? 27.645 27.350 90.893 1.00 105.67 364 GLN D CA 1
ATOM 10896 C C . GLN D 1 364 ? 28.970 27.102 91.583 1.00 108.46 364 GLN D C 1
ATOM 10897 O O . GLN D 1 364 ? 29.831 26.446 90.988 1.00 105.51 364 GLN D O 1
ATOM 10903 N N . GLN D 1 365 ? 29.136 27.523 92.838 1.00 111.29 365 GLN D N 1
ATOM 10904 C CA . GLN D 1 365 ? 30.197 26.904 93.611 1.00 113.58 365 GLN D CA 1
ATOM 10905 C C . GLN D 1 365 ? 29.947 25.411 93.372 1.00 110.59 365 GLN D C 1
ATOM 10906 O O . GLN D 1 365 ? 30.883 24.645 93.124 1.00 113.31 365 GLN D O 1
ATOM 10912 N N . ARG D 1 366 ? 28.668 25.031 93.345 1.00 103.04 366 ARG D N 1
ATOM 10913 C CA . ARG D 1 366 ? 28.309 23.632 93.278 1.00 101.86 366 ARG D CA 1
ATOM 10914 C C . ARG D 1 366 ? 28.398 23.053 91.880 1.00 93.47 366 ARG D C 1
ATOM 10915 O O . ARG D 1 366 ? 29.122 22.090 91.660 1.00 91.00 366 ARG D O 1
ATOM 10923 N N . ILE D 1 367 ? 27.655 23.622 90.946 1.00 89.55 367 ILE D N 1
ATOM 10924 C CA . ILE D 1 367 ? 27.730 23.187 89.540 1.00 88.68 367 ILE D CA 1
ATOM 10925 C C . ILE D 1 367 ? 29.198 23.149 88.985 1.00 86.71 367 ILE D C 1
ATOM 10926 O O . ILE D 1 367 ? 29.666 22.127 88.452 1.00 83.41 367 ILE D O 1
ATOM 10931 N N . GLU D 1 368 ? 29.928 24.248 89.133 1.00 86.40 368 GLU D N 1
ATOM 10932 C CA . GLU D 1 368 ? 31.288 24.351 88.529 1.00 85.44 368 GLU D CA 1
ATOM 10933 C C . GLU D 1 368 ? 32.217 23.233 89.018 1.00 89.50 368 GLU D C 1
ATOM 10934 O O . GLU D 1 368 ? 32.960 22.599 88.199 1.00 82.69 368 GLU D O 1
ATOM 10940 N N . SER D 1 369 ? 32.164 22.977 90.345 1.00 93.59 369 SER D N 1
ATOM 10941 C CA . SER D 1 369 ? 33.148 22.089 90.979 1.00 94.53 369 SER D CA 1
ATOM 10942 C C . SER D 1 369 ? 32.872 20.624 90.605 1.00 92.33 369 SER D C 1
ATOM 10943 O O . SER D 1 369 ? 33.785 19.736 90.817 1.00 92.30 369 SER D O 1
ATOM 10946 N N . SER D 1 370 ? 31.630 20.400 90.128 1.00 90.25 370 SER D N 1
ATOM 10947 C CA . SER D 1 370 ? 31.153 19.070 89.741 1.00 91.37 370 SER D CA 1
ATOM 10948 C C . SER D 1 370 ? 31.729 18.591 88.435 1.00 90.55 370 SER D C 1
ATOM 10949 O O . SER D 1 370 ? 31.755 17.387 88.153 1.00 90.90 370 SER D O 1
ATOM 10952 N N . ILE D 1 371 ? 32.162 19.550 87.628 1.00 89.17 371 ILE D N 1
ATOM 10953 C CA . ILE D 1 371 ? 32.420 19.322 86.220 1.00 86.78 371 ILE D CA 1
ATOM 10954 C C . ILE D 1 371 ? 33.760 18.616 85.979 1.00 86.09 371 ILE D C 1
ATOM 10955 O O . ILE D 1 371 ? 34.835 19.157 86.270 1.00 88.89 371 ILE D O 1
ATOM 10960 N N . GLY D 1 372 ? 33.677 17.401 85.433 1.00 84.27 372 GLY D N 1
ATOM 10961 C CA . GLY D 1 372 ? 34.859 16.580 85.183 1.00 84.39 372 GLY D CA 1
ATOM 10962 C C . GLY D 1 372 ? 35.669 16.957 83.959 1.00 82.27 372 GLY D C 1
ATOM 10963 O O . GLY D 1 372 ? 35.257 17.788 83.139 1.00 79.90 372 GLY D O 1
ATOM 10964 N N . TYR D 1 373 ? 36.814 16.290 83.835 1.00 84.05 373 TYR D N 1
ATOM 10965 C CA . TYR D 1 373 ? 37.803 16.486 82.752 1.00 80.65 373 TYR D CA 1
ATOM 10966 C C . TYR D 1 373 ? 37.237 16.452 81.319 1.00 79.36 373 TYR D C 1
ATOM 10967 O O . TYR D 1 373 ? 37.744 17.166 80.422 1.00 74.38 373 TYR D O 1
ATOM 10976 N N . ASP D 1 374 ? 36.214 15.627 81.080 1.00 78.45 374 ASP D N 1
ATOM 10977 C CA . ASP D 1 374 ? 35.548 15.607 79.743 1.00 76.24 374 ASP D CA 1
ATOM 10978 C C . ASP D 1 374 ? 34.443 16.691 79.571 1.00 76.86 374 ASP D C 1
ATOM 10979 O O . ASP D 1 374 ? 33.699 16.701 78.554 1.00 76.34 374 ASP D O 1
ATOM 10984 N N . LEU D 1 375 ? 34.361 17.597 80.562 1.00 77.67 375 LEU D N 1
ATOM 10985 C CA . LEU D 1 375 ? 33.407 18.727 80.606 1.00 75.72 375 LEU D CA 1
ATOM 10986 C C . LEU D 1 375 ? 32.003 18.299 81.045 1.00 75.95 375 LEU D C 1
ATOM 10987 O O . LEU D 1 375 ? 31.097 19.154 81.232 1.00 72.50 375 LEU D O 1
ATOM 10992 N N . ALA D 1 376 ? 31.853 16.981 81.241 1.00 76.57 376 ALA D N 1
ATOM 10993 C CA . ALA D 1 376 ? 30.623 16.408 81.735 1.00 78.43 376 ALA D CA 1
ATOM 10994 C C . ALA D 1 376 ? 30.719 16.334 83.235 1.00 77.42 376 ALA D C 1
ATOM 10995 O O . ALA D 1 376 ? 31.808 15.990 83.786 1.00 74.65 376 ALA D O 1
ATOM 10997 N N . VAL D 1 377 ? 29.576 16.653 83.863 1.00 79.56 377 VAL D N 1
ATOM 10998 C CA . VAL D 1 377 ? 29.343 16.394 85.305 1.00 82.12 377 VAL D CA 1
ATOM 10999 C C . VAL D 1 377 ? 29.822 15.002 85.700 1.00 82.53 377 VAL D C 1
ATOM 11000 O O . VAL D 1 377 ? 30.728 14.897 86.587 1.00 85.90 377 VAL D O 1
ATOM 11004 N N . THR D 1 378 ? 29.270 13.969 85.021 1.00 84.91 378 THR D N 1
ATOM 11005 C CA . THR D 1 378 ? 29.680 12.559 85.220 1.00 95.59 378 THR D CA 1
ATOM 11006 C C . THR D 1 378 ? 29.477 12.099 86.706 1.00 102.82 378 THR D C 1
ATOM 11007 O O . THR D 1 378 ? 30.320 11.407 87.292 1.00 101.59 378 THR D O 1
ATOM 11011 N N . GLY D 1 379 ? 28.386 12.566 87.303 1.00 101.44 379 GLY D N 1
ATOM 11012 C CA . GLY D 1 379 ? 27.808 11.946 88.440 1.00 107.15 379 GLY D CA 1
ATOM 11013 C C . GLY D 1 379 ? 26.510 11.296 88.003 1.00 108.81 379 GLY D C 1
ATOM 11014 O O . GLY D 1 379 ? 25.904 10.590 88.804 1.00 113.16 379 GLY D O 1
ATOM 11015 N N . LEU D 1 380 ? 26.065 11.523 86.757 1.00 104.12 380 LEU D N 1
ATOM 11016 C CA . LEU D 1 380 ? 24.776 10.978 86.324 1.00 109.02 380 LEU D CA 1
ATOM 11017 C C . LEU D 1 380 ? 24.920 9.713 85.488 1.00 107.87 380 LEU D C 1
ATOM 11018 O O . LEU D 1 380 ? 26.028 9.321 85.118 1.00 102.28 380 LEU D O 1
ATOM 11023 N N . GLY D 1 381 ? 23.771 9.082 85.218 1.00 108.32 381 GLY D N 1
ATOM 11024 C CA . GLY D 1 381 ? 23.678 7.926 84.336 1.00 109.34 381 GLY D CA 1
ATOM 11025 C C . GLY D 1 381 ? 23.934 8.306 82.894 1.00 109.19 381 GLY D C 1
ATOM 11026 O O . GLY D 1 381 ? 24.199 7.438 82.062 1.00 114.18 381 GLY D O 1
ATOM 11027 N N . ALA D 1 382 ? 23.838 9.604 82.598 1.00 104.45 382 ALA D N 1
ATOM 11028 C CA . ALA D 1 382 ? 24.091 10.115 81.260 1.00 102.16 382 ALA D CA 1
ATOM 11029 C C . ALA D 1 382 ? 24.979 11.353 81.312 1.00 97.63 382 ALA D C 1
ATOM 11030 O O . ALA D 1 382 ? 25.004 12.095 82.293 1.00 103.39 382 ALA D O 1
ATOM 11032 N N . LYS D 1 383 ? 25.702 11.590 80.235 1.00 90.70 383 LYS D N 1
ATOM 11033 C CA . LYS D 1 383 ? 26.633 12.694 80.212 1.00 82.72 383 LYS D CA 1
ATOM 11034 C C . LYS D 1 383 ? 25.917 13.972 79.818 1.00 80.33 383 LYS D C 1
ATOM 11035 O O . LYS D 1 383 ? 25.189 14.028 78.827 1.00 77.54 383 LYS D O 1
ATOM 11041 N N . LEU D 1 384 ? 26.077 14.971 80.681 1.00 80.21 384 LEU D N 1
ATOM 11042 C CA . LEU D 1 384 ? 25.633 16.326 80.432 1.00 78.73 384 LEU D CA 1
ATOM 11043 C C . LEU D 1 384 ? 26.883 17.242 80.331 1.00 77.59 384 LEU D C 1
ATOM 11044 O O . LEU D 1 384 ? 27.583 17.471 81.345 1.00 77.65 384 LEU D O 1
ATOM 11049 N N . TYR D 1 385 ? 27.164 17.770 79.138 1.00 72.11 385 TYR D N 1
ATOM 11050 C CA . TYR D 1 385 ? 28.331 18.605 78.974 1.00 69.62 385 TYR D CA 1
ATOM 11051 C C . TYR D 1 385 ? 27.978 20.065 79.162 1.00 66.75 385 TYR D C 1
ATOM 11052 O O . TYR D 1 385 ? 27.171 20.592 78.387 1.00 64.79 385 TYR D O 1
ATOM 11061 N N . LEU D 1 386 ? 28.615 20.720 80.149 1.00 66.98 386 LEU D N 1
ATOM 11062 C CA . LEU D 1 386 ? 28.408 22.172 80.436 1.00 68.50 386 LEU D CA 1
ATOM 11063 C C . LEU D 1 386 ? 29.687 23.009 80.378 1.00 67.52 386 LEU D C 1
ATOM 11064 O O . LEU D 1 386 ? 30.131 23.575 81.410 1.00 63.72 386 LEU D O 1
ATOM 11069 N N . PRO D 1 387 ? 30.268 23.119 79.157 1.00 68.98 387 PRO D N 1
ATOM 11070 C CA . PRO D 1 387 ? 31.521 23.821 78.994 1.00 67.83 387 PRO D CA 1
ATOM 11071 C C . PRO D 1 387 ? 31.450 25.265 79.543 1.00 68.39 387 PRO D C 1
ATOM 11072 O O . PRO D 1 387 ? 32.386 25.721 80.210 1.00 67.05 387 PRO D O 1
ATOM 11076 N N . ASN D 1 388 ? 30.338 25.954 79.317 1.00 69.78 388 ASN D N 1
ATOM 11077 C CA . ASN D 1 388 ? 30.125 27.279 79.912 1.00 73.52 388 ASN D CA 1
ATOM 11078 C C . ASN D 1 388 ? 30.302 27.424 81.419 1.00 75.03 388 ASN D C 1
ATOM 11079 O O . ASN D 1 388 ? 30.268 28.560 81.955 1.00 71.51 388 ASN D O 1
ATOM 11084 N N . MET D 1 389 ? 30.464 26.294 82.104 1.00 76.28 389 MET D N 1
ATOM 11085 C CA . MET D 1 389 ? 30.706 26.309 83.538 1.00 78.82 389 MET D CA 1
ATOM 11086 C C . MET D 1 389 ? 31.939 25.492 83.935 1.00 76.64 389 MET D C 1
ATOM 11087 O O . MET D 1 389 ? 32.069 25.091 85.106 1.00 75.15 389 MET D O 1
ATOM 11092 N N . ALA D 1 390 ? 32.868 25.324 82.972 1.00 71.39 390 ALA D N 1
ATOM 11093 C CA . ALA D 1 390 ? 34.120 24.517 83.167 1.00 71.62 390 ALA D CA 1
ATOM 11094 C C . ALA D 1 390 ? 35.423 25.357 83.346 1.00 70.79 390 ALA D C 1
ATOM 11095 O O . ALA D 1 390 ? 36.598 24.830 83.749 1.00 71.20 390 ALA D O 1
ATOM 11097 N N . ALA D 1 391 ? 35.182 26.658 83.526 1.00 72.30 391 ALA D N 1
ATOM 11098 C CA . ALA D 1 391 ? 36.244 27.615 83.835 1.00 75.74 391 ALA D CA 1
ATOM 11099 C C . ALA D 1 391 ? 37.048 27.253 85.100 1.00 81.08 391 ALA D C 1
ATOM 11100 O O . ALA D 1 391 ? 38.240 26.967 85.025 1.00 84.13 391 ALA D O 1
ATOM 11102 N N . LEU D 1 392 ? 36.388 27.255 86.247 1.00 87.09 392 LEU D N 1
ATOM 11103 C CA . LEU D 1 392 ? 37.043 27.008 87.527 1.00 93.82 392 LEU D CA 1
ATOM 11104 C C . LEU D 1 392 ? 37.586 25.597 87.655 1.00 91.90 392 LEU D C 1
ATOM 11105 O O . LEU D 1 392 ? 38.674 25.405 88.203 1.00 94.71 392 LEU D O 1
ATOM 11110 N N . ALA D 1 393 ? 36.842 24.611 87.167 1.00 88.09 393 ALA D N 1
ATOM 11111 C CA . ALA D 1 393 ? 37.279 23.235 87.309 1.00 87.44 393 ALA D CA 1
ATOM 11112 C C . ALA D 1 393 ? 38.410 22.951 86.346 1.00 85.36 393 ALA D C 1
ATOM 11113 O O . ALA D 1 393 ? 39.481 22.577 86.777 1.00 86.73 393 ALA D O 1
ATOM 11115 N N . GLN D 1 394 ? 38.177 23.153 85.048 1.00 85.47 394 GLN D N 1
ATOM 11116 C CA . GLN D 1 394 ? 39.033 22.556 83.985 1.00 85.44 394 GLN D CA 1
ATOM 11117 C C . GLN D 1 394 ? 39.926 23.477 83.126 1.00 80.17 394 GLN D C 1
ATOM 11118 O O . GLN D 1 394 ? 41.029 23.079 82.726 1.00 78.87 394 GLN D O 1
ATOM 11124 N N . GLY D 1 395 ? 39.435 24.673 82.829 1.00 76.27 395 GLY D N 1
ATOM 11125 C CA . GLY D 1 395 ? 40.218 25.679 82.129 1.00 71.70 395 GLY D CA 1
ATOM 11126 C C . GLY D 1 395 ? 39.379 26.892 81.766 1.00 70.10 395 GLY D C 1
ATOM 11127 O O . GLY D 1 395 ? 38.254 26.746 81.311 1.00 66.02 395 GLY D O 1
ATOM 11128 N N . PRO D 1 396 ? 39.944 28.101 81.911 1.00 73.64 396 PRO D N 1
ATOM 11129 C CA . PRO D 1 396 ? 39.160 29.314 81.731 1.00 74.30 396 PRO D CA 1
ATOM 11130 C C . PRO D 1 396 ? 38.770 29.657 80.283 1.00 71.01 396 PRO D C 1
ATOM 11131 O O . PRO D 1 396 ? 37.993 30.573 80.074 1.00 71.71 396 PRO D O 1
ATOM 11135 N N . GLY D 1 397 ? 39.298 28.949 79.294 1.00 70.07 397 GLY D N 1
ATOM 11136 C CA . GLY D 1 397 ? 38.907 29.200 77.901 1.00 66.79 397 GLY D CA 1
ATOM 11137 C C . GLY D 1 397 ? 37.666 28.456 77.434 1.00 66.27 397 GLY D C 1
ATOM 11138 O O . GLY D 1 397 ? 36.955 28.943 76.530 1.00 67.33 397 GLY D O 1
ATOM 11139 N N . PHE D 1 398 ? 37.403 27.293 78.046 1.00 64.40 398 PHE D N 1
ATOM 11140 C CA . PHE D 1 398 ? 36.256 26.414 77.696 1.00 64.49 398 PHE D CA 1
ATOM 11141 C C . PHE D 1 398 ? 34.897 27.096 77.554 1.00 64.41 398 PHE D C 1
ATOM 11142 O O . PHE D 1 398 ? 34.099 26.671 76.746 1.00 64.66 398 PHE D O 1
ATOM 11150 N N . PRO D 1 399 ? 34.615 28.124 78.366 1.00 66.75 399 PRO D N 1
ATOM 11151 C CA . PRO D 1 399 ? 33.364 28.865 78.202 1.00 67.51 399 PRO D CA 1
ATOM 11152 C C . PRO D 1 399 ? 33.207 29.625 76.901 1.00 68.31 399 PRO D C 1
ATOM 11153 O O . PRO D 1 399 ? 32.067 29.937 76.506 1.00 68.57 399 PRO D O 1
ATOM 11157 N N . ASN D 1 400 ? 34.322 29.908 76.221 1.00 67.05 400 ASN D N 1
ATOM 11158 C CA . ASN D 1 400 ? 34.294 30.798 75.095 1.00 65.18 400 ASN D CA 1
ATOM 11159 C C . ASN D 1 400 ? 35.145 30.267 73.894 1.00 65.92 400 ASN D C 1
ATOM 11160 O O . ASN D 1 400 ? 35.216 29.057 73.661 1.00 65.57 400 ASN D O 1
ATOM 11165 N N . LEU D 1 401 ? 35.776 31.162 73.135 1.00 63.26 401 LEU D N 1
ATOM 11166 C CA . LEU D 1 401 ? 36.387 30.783 71.865 1.00 63.85 401 LEU D CA 1
ATOM 11167 C C . LEU D 1 401 ? 37.903 30.595 72.024 1.00 63.05 401 LEU D C 1
ATOM 11168 O O . LEU D 1 401 ? 38.595 30.247 71.069 1.00 59.11 401 LEU D O 1
ATOM 11173 N N . SER D 1 402 ? 38.391 30.784 73.252 1.00 63.60 402 SER D N 1
ATOM 11174 C CA . SER D 1 402 ? 39.788 30.652 73.537 1.00 62.02 402 SER D CA 1
ATOM 11175 C C . SER D 1 402 ? 40.413 29.306 73.206 1.00 60.58 402 SER D C 1
ATOM 11176 O O . SER D 1 402 ? 41.629 29.249 72.961 1.00 56.22 402 SER D O 1
ATOM 11179 N N . CYS D 1 403 ? 39.631 28.226 73.204 1.00 59.39 403 CYS D N 1
ATOM 11180 C CA . CYS D 1 403 ? 40.229 26.911 72.907 1.00 59.25 403 CYS D CA 1
ATOM 11181 C C . CYS D 1 403 ? 39.258 25.829 72.482 1.00 57.17 403 CYS D C 1
ATOM 11182 O O . CYS D 1 403 ? 39.273 24.724 72.989 1.00 57.90 403 CYS D O 1
ATOM 11185 N N . LEU D 1 404 ? 38.435 26.122 71.505 1.00 56.48 404 LEU D N 1
ATOM 11186 C CA . LEU D 1 404 ? 37.396 25.201 71.108 1.00 57.16 404 LEU D CA 1
ATOM 11187 C C . LEU D 1 404 ? 37.906 23.807 70.796 1.00 59.19 404 LEU D C 1
ATOM 11188 O O . LEU D 1 404 ? 37.149 22.869 70.857 1.00 59.16 404 LEU D O 1
ATOM 11193 N N . GLY D 1 405 ? 39.180 23.682 70.429 1.00 65.08 405 GLY D N 1
ATOM 11194 C CA . GLY D 1 405 ? 39.765 22.401 70.044 1.00 65.34 405 GLY D CA 1
ATOM 11195 C C . GLY D 1 405 ? 40.089 21.460 71.199 1.00 67.79 405 GLY D C 1
ATOM 11196 O O . GLY D 1 405 ? 40.146 20.245 70.977 1.00 67.23 405 GLY D O 1
ATOM 11197 N N . GLU D 1 406 ? 40.359 21.995 72.400 1.00 70.26 406 GLU D N 1
ATOM 11198 C CA . GLU D 1 406 ? 40.532 21.149 73.581 1.00 71.92 406 GLU D CA 1
ATOM 11199 C C . GLU D 1 406 ? 39.142 20.743 74.017 1.00 72.81 406 GLU D C 1
ATOM 11200 O O . GLU D 1 406 ? 38.925 19.580 74.363 1.00 70.60 406 GLU D O 1
ATOM 11206 N N . LEU D 1 407 ? 38.206 21.700 73.982 1.00 71.36 407 LEU D N 1
ATOM 11207 C CA . LEU D 1 407 ? 36.803 21.419 74.276 1.00 67.35 407 LEU D CA 1
ATOM 11208 C C . LEU D 1 407 ? 36.368 20.226 73.467 1.00 70.21 407 LEU D C 1
ATOM 11209 O O . LEU D 1 407 ? 35.915 19.240 74.027 1.00 69.78 407 LEU D O 1
ATOM 11214 N N . SER D 1 408 ? 36.542 20.280 72.145 1.00 75.18 408 SER D N 1
ATOM 11215 C CA . SER D 1 408 ? 36.098 19.143 71.321 1.00 77.07 408 SER D CA 1
ATOM 11216 C C . SER D 1 408 ? 36.868 17.890 71.743 1.00 77.01 408 SER D C 1
ATOM 11217 O O . SER D 1 408 ? 36.276 16.819 71.932 1.00 73.97 408 SER D O 1
ATOM 11220 N N . ASP D 1 409 ? 38.175 18.062 71.938 1.00 74.56 409 ASP D N 1
ATOM 11221 C CA . ASP D 1 409 ? 39.030 16.999 72.442 1.00 75.81 409 ASP D CA 1
ATOM 11222 C C . ASP D 1 409 ? 38.489 16.380 73.720 1.00 78.08 409 ASP D C 1
ATOM 11223 O O . ASP D 1 409 ? 38.657 15.185 73.939 1.00 79.98 409 ASP D O 1
ATOM 11228 N N . ARG D 1 410 ? 37.891 17.196 74.586 1.00 78.08 410 ARG D N 1
ATOM 11229 C CA . ARG D 1 410 ? 37.504 16.723 75.907 1.00 78.22 410 ARG D CA 1
ATOM 11230 C C . ARG D 1 410 ? 36.317 15.782 75.790 1.00 78.17 410 ARG D C 1
ATOM 11231 O O . ARG D 1 410 ? 36.317 14.701 76.383 1.00 75.63 410 ARG D O 1
ATOM 11239 N N . VAL D 1 411 ? 35.328 16.181 74.989 1.00 77.83 411 VAL D N 1
ATOM 11240 C CA . VAL D 1 411 ? 34.067 15.452 74.959 1.00 82.41 411 VAL D CA 1
ATOM 11241 C C . VAL D 1 411 ? 34.097 14.252 74.019 1.00 83.30 411 VAL D C 1
ATOM 11242 O O . VAL D 1 411 ? 33.231 13.386 74.089 1.00 87.51 411 VAL D O 1
ATOM 11246 N N . LEU D 1 412 ? 35.106 14.170 73.174 1.00 83.55 412 LEU D N 1
ATOM 11247 C CA . LEU D 1 412 ? 35.156 13.094 72.210 1.00 86.00 412 LEU D CA 1
ATOM 11248 C C . LEU D 1 412 ? 36.283 12.085 72.406 1.00 87.99 412 LEU D C 1
ATOM 11249 O O . LEU D 1 412 ? 36.196 10.993 71.855 1.00 86.81 412 LEU D O 1
ATOM 11254 N N . ARG D 1 413 ? 37.310 12.422 73.192 1.00 90.67 413 ARG D N 1
ATOM 11255 C CA . ARG D 1 413 ? 38.515 11.583 73.296 1.00 96.59 413 ARG D CA 1
ATOM 11256 C C . ARG D 1 413 ? 38.685 10.984 74.687 1.00 96.85 413 ARG D C 1
ATOM 11257 O O . ARG D 1 413 ? 39.309 11.583 75.562 1.00 95.62 413 ARG D O 1
#

B-facto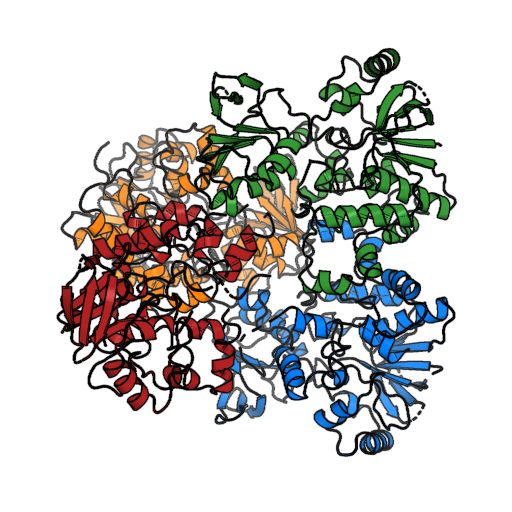r: mean 71.19, std 21.82, range [34.28, 153.72]

Sequence (1465 aa):
METLLVVGAGPKALAVAAKSHVLRQLGLSAPRVIAVEAHAVGGNWLASGGWTDGRHRLGTSPEKDIGFPYHSTWARGHNREINEAMMAFSWTSFLVEHGTYAEWIDRGRPSPQHHVWAKYLQWVARKIDLELVLGKVRTIRQGWSVEVAGATTELEADGLMITGPGQSTKALAAHPRVLSIAEFWDLAGKRKLPISSRAAVIGGGETAGSALDELVRHEMLTISVISPMASYFENSLFSDPTKWNALSIQERRDVIRRTDRGVFSVRVQESLLGDNRVHHLQGRVTRIVGQGDGVAVTLRNEMRADQVHNFDLVVDATGGQPLWFLDLFDSESADLLELAVGGPLTQQRIESSIGYDLAVTGLGAKLYLPNMAALAQGPGFPNLSCLGELSDRVLRETLLVVGAGPKALAVAAKSHVLRQLGLSAPRVIAVEAHAVGGNWLASGGWTDGRHRLGTSPEKDIGFPYHSTWARGHNREINEAMMAFSWTSFLVEHGTYAEWIDRGRPSPQHHVWAKYLQWVARKIDLELVLGKVRTIRQRGWSVEVAGADGATTELEADGLMITGPGQSTKALAAHPRVLSIAEFWDLAGKRKLPISSRAAVIGGGETAGSALDELVRHEMLTISVISPYFENSLFSDPTKWNALSIQERRDVIRRTDVFSVRVQESLLGDNRVHHLQGRVTRIVGQGDGVAVTLDQVHNFDLVVDATGGQPLWFLDLFDSESADLLELAVGGPLTQQRIESSIGYDLAVTGLGAKLYLPNMAALAQGPGFPNLSCLGELSDRVLRAEPAETLLVVGAGPKALAVAAKSHVLRQLGLSAPRVIAVEAHAVGGNWLASGGWTDGRHRLGTSPEKDIGFPYHSTWARGHNREINEAMMAFSWTSFLVEHGTYAEWIDRGRPSPQHHVWAKYLQWVARKIDLELVLGKVRTIRQGWSVEVAGAGATTELEADGLMITGPGQSTKALAAHPRVLSIAEFWDLAGKRKLPISSRAAVIGGGETAGSALDELVRHEMLTISVISPYFENSLFSDPTKWNALSIQERRDVQESLLGDNRVHHLQGRVTRIVGQGDGVAVTLRNDQVHNFDLVVDATGGQPLWFLDLFDSESADLLELAVGGPLTQQRIESSIGYDLAVTGLGAKLYLPNMAALAQGPGFPNLSCLGELSDRVLRETLLVVGAGPKALAVAAKSHVLRQLGLSAPRVIAVEAHAVGGNWLASGGWTDGRHRLGTSPEKDIGFPYHSTWARGHNREINEAMMAFSWTSFLVEHGTYAEWIDRGRPSPQHHVWAKYLQWVARKIDLELVLGKVRTIRQGWSVEVAGTTELEADGLMITGPGQSTKALSIAEFWDLAVIGETAGSALDELVRHYFENSLFSDPTKWNALSIQERRDVIRRTDQPLWFLDLFDSESADLLELAVGGPLTQQRIESSIGYDLAVTGLGAKLYLPNMAALAQGPGFPNLSCLGELSDRVLR

Radius of gyration: 35.78 Å; Cα contacts (8 Å, |Δi|>4): 3207; chains: 4; bounding box: 87×96×98 Å

Solvent-accessible surface area: 61739 Å² total; per-residue (Å²): 94,127,16,0,1,0,11,17,2,15,14,22,0,0,0,0,7,0,7,1,61,1,3,123,119,56,65,52,106,26,9,118,11,8,0,4,21,65,80,28,20,0,5,61,57,40,50,79,14,8,24,5,37,0,112,13,53,8,51,24,32,1,6,20,1,0,2,0,7,6,79,15,70,66,5,213,55,75,40,132,77,4,22,81,25,3,28,39,10,6,3,17,7,13,10,5,75,90,37,51,6,21,51,17,9,11,20,50,43,30,28,8,29,16,35,45,0,0,96,0,0,47,3,0,11,148,67,12,128,22,62,59,41,111,10,132,11,108,42,0,107,54,61,5,38,0,66,0,25,80,114,83,57,126,50,119,10,61,0,0,0,3,10,24,44,16,78,12,97,112,25,81,25,106,52,120,66,6,9,0,3,17,82,0,24,73,37,0,21,104,64,121,15,50,122,64,4,90,0,0,0,10,6,8,5,60,27,0,2,12,0,0,10,14,0,5,38,11,108,10,103,26,0,7,0,2,3,79,88,79,105,73,106,31,61,19,4,21,2,59,4,54,136,1,108,85,26,62,92,129,87,24,60,51,9,44,137,145,28,71,79,13,7,60,37,134,111,14,50,70,31,6,46,29,11,97,54,29,90,52,32,66,4,149,35,47,141,31,71,44,90,79,124,2,0,7,0,14,5,99,24,153,174,161,92,76,104,89,38,43,7,30,1,0,0,13,0,50,29,9,46,64,48,31,4,32,118,22,18,39,97,87,1,25,86,53,0,67,144,24,16,60,15,86,34,65,61,114,85,0,30,76,16,4,16,111,38,0,1,5,86,69,19,71,15,88,0,6,2,0,38,4,0,13,14,24,24,0,2,2,0,37,30,17,1,1,0,3,8,1,0,10,8,8,21,83,174,24,4,0,0,13,17,2,14,19,20,0,0,0,0,6,0,9,2,30,4,2,116,142,55,72,64,104,24,26,119,10,13,0,3,18,64,87,25,15,1,4,62,49,40,57,78,13,10,22,5,27,2,53,26,28,3,46,50,31,0,5,16,2,0,0,0,9,8,80,22,70,54,8,194,54,95,46,132,89,1,26,77,28,0,31,30,11,11,4,17,8,14,13,6,47,96,28,56,6,16,54,15,8,26,85,56,41,32,19,6,3,10,30,28,0,0,86,0,0,45,7,0,11,159,62,6,124,20,68,60,43,120,6,120,11,143,24,0,71,22,222,38,2,13,0,42,5,10,22,115,123,63,50,60,82,84,45,126,10,76,6,0,0,3,9,22,49,14,64,13,100,125,12,81,26,108,56,116,77,2,8,0,4,18,73,0,26,68,40,1,42,111,105,137,5,52,120,55,3,94,0,0,0,10,6,8,22,72,26,0,3,6,0,0,30,10,0,30,84,9,80,4,99,18,0,2,8,3,12,131,81,128,52,71,28,5,31,2,50,4,52,150,1,112,86,25,59,83,133,96,26,95,67,13,55,143,160,64,55,98,28,16,114,80,13,90,113,48,17,53,8,1,96,43,13,85,88,27,104,31,166,40,64,140,33,53,36,100,72,133,9,0,10,0,16,25,153,113,94,35,58,0,46,5,0,0,13,1,72,26,14,53,62,49,26,4,30,121,24,19,40,87,111,1,23,84,56,1,67,147,30,11,50,17,90,38,62,76,118,108,0,35,88,13,6,12,90,29,0,2,8,80,67,26,74,7,97,0,20,1,0,39,5,0,13,15,19,20,0,2,1,0,37,45,17,8,1,1,2,7,0,0,6,6,10,26,33,28,164,113,145,149,24,5,1,0,12,20,2,15,15,19,0,0,0,0,8,0,5,0,54,0,0,112,109,54,71,38,103,24,24,121,8,17,0,2,19,50,90,27,14,0,5,58,50,34,57,80,15,10,24,6,35,2,154,28,133,13,41,53,31,2,4,12,0,1,2,0,14,8,93,9,117,52,68,220,58,52,19,128,54,0,12,64,27,2,28,47,8,7,4,8,15,11,14,7,41,96,29,51,8,18,69,16,8,22,126,58,40,51,32,10,39,13,42,42,0,0,86,0,0,48,2,0,8,151,67,10,126,20,76,58,49,122,6,108,14,138,44,0,102,46,62,8,21,0,45,2,9,27,133,85,71,88,68,112,50,145,6,79,6,0,0,6,8,24,46,12,102,6,92,138,19,72,14,110,56,110,79,4,7,5,4,19,73,0,25,82,25,4,52,134,87,136,10,60,126,65,4,100,0,0,0,13,11,67,49,105,28,1,20,10,0,5,40,10,0,33,86,9,82,8,112,38,0,2,13,3,20,130,62,80,115,62,3,6,64,4,40,3,73,97,3,79,84,28,58,101,143,88,32,152,126,96,132,148,61,28,52,10,11,108,49,10,77,109,29,108,2,139,28,37,145,11,84,36,99,76,137,0,0,15,0,32,5,121,142,123,105,100,42,30,6,30,3,0,0,11,1,69,25,16,92,51,42,48,4,34,114,24,17,40,88,109,1,20,77,69,0,62,144,28,15,67,15,75,34,60,58,115,92,0,33,88,10,4,11,138,31,0,1,3,74,72,22,76,8,98,0,20,2,0,44,6,0,34,30,30,21,1,12,1,0,36,55,18,6,1,1,4,29,0,0,14,8,6,5,241,173,34,5,4,0,16,19,1,14,17,14,0,0,0,0,3,0,9,0,38,4,4,117,132,58,78,45,104,17,32,130,7,13,0,2,16,59,77,30,11,0,5,57,51,42,65,86,12,9,42,6,13,2,83,40,91,9,51,54,32,1,4,17,2,0,3,0,8,6,78,23,86,74,21,204,63,72,54,120,77,9,21,73,35,3,24,23,14,5,5,14,6,10,12,7,69,84,30,49,13,16,51,12,9,7,19,49,38,30,36,6,40,14,82,48,0,1,104,0,0,33,7,0,11,142,59,7,115,22,78,74,42,123,5,121,11,126,51,0,86,68,50,5,5,0,41,4,29,100,114,84,83,46,128,7,87,9,0,0,4,10,23,59,8,75,10,95,117,113,147,6,34,23,92,33,42,136,121,154,75,170,91,131,61,23,42,15,2,99,48,16,65,121,75,131,119,110,72,85,20,2,30,2,48,3,49,135,2,111,84,45,57,107,119,88,22,139,53,15,37,172,146,69,148,63,84,49,33,6,36,95,25,12,40,89,104,2,18,88,69,4,74,136,42,16,53,19,88,30,78,62,144,91,3,27,78,28,4,24,106,34,0,0,11,76,53,31,81,5,72,0,14,4,0,52,8,0,13,26,11,26,0,4,0,1,34,60,18,5,1,1,4,5,1,0,13,7,12,21,83

Foldseek 3Di:
DAAEEEEAQELQLLLQLLLQLLQVVVPHDHYQYEYEHAAARLLCLDLVQQLAPQFDFDPDQQQLGSQPPLDDPPPDDPSVSSSVSSVCLGPQVVCVVVVCNVVCVVVVNGGGGSNVVSVSSNVSCVVSVHHYHHFHWFAWEDCIWTWGHNVIDTDHHFAYEYADFAGQQDFPDDDPQEGRSNRLSVCLVVVNDDAQWQEEEEAFAPSSLNSVLSVVVGRYQAYEYEYQDPDVVLLVQLRPVPCVVVDDLVVLVVSLSVVRHGSPPVVSVVVCPVVPRYYYDYFDWPDWDDDPCWIWTWGDDDPDDIDIDTTNHYYYSHRHDRCNCVSRYDPVQLVLLCVLLVHHDDLVSQLQQADQLQAGGPHPGGYHYQLSPPSPHTPNSNHSNYSSSNSVSNTD/DEEEEEAQEQQLLLQQQLCLLQVVVVHDWHNYEYEHAADRLLCLDCNQLLFVQFDFDPDQQQLGSAPPLDDPDFDDPSVSSSVSVCCLGPCVVCVVVVCNVVCVVVPNDGDRSNVVSVSSVVSCVVSVHNYHHFHFFAWEDPCIWTWTAHPVRDIDIDHGQAYEYAFFAGQQDFPDDDPQEGRSSVLSVCLVVLNDDAQWQEEEEFAAASSLRSLLSPLPHNYNAYEYEDAVVLLVLLAHVVCVVVADLVRLVVSLRVVGHYDPVSCVVQVPDPRYDYDYADFPDWADDPQWIWTCRVPIDTINHYYYSRRHDHCNCLSRYDPNVLVQVCVLLPHHDDLVSQQVQQDQLQFRPPHPGTYHYQLSPPSPRHSNSNDSRHSSVNSCSNIPDDDD/DAEEEEAQELLLLLQLLLLLLQVVVVHDHYAYAYEHAADRLLCLDCNQLLAPQADFDDDQQQLGSAPPLQFPPPPVCSNVSSVSSCCLGPQVVCVVVVCNVVCVVVPNDTDGSNVVSVSSVVSCVVSVHNYHHFHFQAWADCIWTWTQPCNGTDIDHDQAYEYAAFAGQQDFPDDDDLEGRSSRLSVCLVVVVNPAQWLEEEEADDPSRVRSVVSVVVGHHVAYEYEEAVVLLVLQAPVVSVVPDDLVVLVVRDVVLVVDPRHDYDYADWPDWDDDPQWIWTAGPCGDTDITNHYYHSHSHDLCNCLSRYDPVVQVLLCVLLVHHDDLVSQLVQQDQLCFGPRHPGGYHRQLSPPSPTTVNSNHSNHSSSNSSSNGD/DAEEEEAQEQLLLLQLQLQLLQVVVVHHWHNGEYEHAADRLLCLDCQQLLAVQADFDPDQQQLGSAPPLDDPDDDDDSVRSSVSSCCLGPCVVCVVVVCNVVCVVVPNDGHGSNVVRVSSVVSCVVSVHNYHHFHFQAWDPCIWTQTHVGDIDRGQAYEYADQAGQVPDVRSSVVSVPVADDVSSVRSVVVVVVCVPLLCQLAPVPCVPPDDLVVLVVSLVVVTNHVNCCNRYDPNVVVQVCVLLPHDDDQVRVLQQQDQLQFSPSHPGTYHYQLSPRSPTTVNSNDSSHSNVNSVSNTD